Protein AF-A0A966EPH5-F1 (afdb_monomer_lite)

Structure (mmCIF, N/CA/C/O backbone):
data_AF-A0A966EPH5-F1
#
_entry.id   AF-A0A966EPH5-F1
#
loop_
_atom_site.group_PDB
_atom_site.id
_atom_site.type_symbol
_atom_site.label_atom_id
_atom_site.label_alt_id
_atom_site.label_comp_id
_atom_site.label_asym_id
_atom_site.label_entity_id
_atom_site.label_seq_id
_atom_site.pdbx_PDB_ins_code
_atom_site.Cartn_x
_atom_site.Cartn_y
_atom_site.Cartn_z
_atom_site.occupancy
_atom_site.B_iso_or_equiv
_atom_site.auth_seq_id
_atom_site.auth_comp_id
_atom_site.auth_asym_id
_atom_site.auth_atom_id
_atom_site.pdbx_PDB_model_num
ATOM 1 N N . MET A 1 1 ? 41.065 39.616 51.425 1.00 33.84 1 MET A N 1
ATOM 2 C CA . MET A 1 1 ? 41.330 40.596 50.343 1.00 33.84 1 MET A CA 1
ATOM 3 C C . MET A 1 1 ? 40.034 41.336 50.028 1.00 33.84 1 MET A C 1
ATOM 5 O O . MET A 1 1 ? 38.971 40.777 50.246 1.00 33.84 1 MET A O 1
ATOM 9 N N . LYS A 1 2 ? 40.125 42.611 49.635 1.00 35.72 2 LYS A N 1
ATOM 10 C CA . LYS A 1 2 ? 38.996 43.532 49.423 1.00 35.72 2 LYS A CA 1
ATOM 11 C C . LYS A 1 2 ? 38.095 43.116 48.246 1.00 35.72 2 LYS A C 1
ATOM 13 O O . LYS A 1 2 ? 38.615 42.757 47.202 1.00 35.72 2 LYS A O 1
ATOM 18 N N . LEU A 1 3 ? 36.786 43.270 48.476 1.00 44.34 3 LEU A N 1
ATOM 19 C CA . LEU A 1 3 ? 35.655 43.579 47.578 1.00 44.34 3 LEU A CA 1
ATOM 20 C C . LEU A 1 3 ? 35.863 43.537 46.054 1.00 44.34 3 LEU A C 1
ATOM 22 O O . LEU A 1 3 ? 36.723 44.244 45.532 1.00 44.34 3 LEU A O 1
ATOM 26 N N . ASN A 1 4 ? 34.863 42.983 45.352 1.00 36.75 4 ASN A N 1
ATOM 27 C CA . ASN A 1 4 ? 34.367 43.635 44.140 1.00 36.75 4 ASN A CA 1
ATOM 28 C C . ASN A 1 4 ? 32.826 43.645 44.057 1.00 36.75 4 ASN A C 1
ATOM 30 O O . ASN A 1 4 ? 32.164 42.615 44.147 1.00 36.75 4 ASN A O 1
ATOM 34 N N . LYS A 1 5 ? 32.271 44.855 43.924 1.00 43.12 5 LYS A N 1
ATOM 35 C CA . LYS A 1 5 ? 30.838 45.196 43.895 1.00 43.12 5 LYS A CA 1
ATOM 36 C C . LYS A 1 5 ? 30.273 45.074 42.470 1.00 43.12 5 LYS A C 1
ATOM 38 O O . LYS A 1 5 ? 29.811 46.063 41.912 1.00 43.12 5 LYS A O 1
ATOM 43 N N . GLY A 1 6 ? 30.347 43.880 41.884 1.00 37.62 6 GLY A N 1
ATOM 44 C CA . GLY A 1 6 ? 29.811 43.596 40.541 1.00 37.62 6 GLY A CA 1
ATOM 45 C C . GLY A 1 6 ? 28.648 42.600 40.511 1.00 37.62 6 GLY A C 1
ATOM 46 O O . GLY A 1 6 ? 27.894 42.581 39.551 1.00 37.62 6 GLY A O 1
ATOM 47 N N . PHE A 1 7 ? 28.458 41.809 41.571 1.00 40.84 7 PHE A N 1
ATOM 48 C CA . PHE A 1 7 ? 27.505 40.689 41.560 1.00 40.84 7 PHE A CA 1
ATOM 49 C C . PHE A 1 7 ? 26.068 41.072 41.964 1.00 40.84 7 PHE A C 1
ATOM 51 O O . PHE A 1 7 ? 25.144 40.286 41.815 1.00 40.84 7 PHE A O 1
ATOM 58 N N . ILE A 1 8 ? 25.858 42.297 42.460 1.00 45.06 8 ILE A N 1
ATOM 59 C CA . ILE A 1 8 ? 24.569 42.722 43.039 1.00 45.06 8 ILE A CA 1
ATOM 60 C C . ILE A 1 8 ? 23.613 43.319 41.987 1.00 45.06 8 ILE A C 1
ATOM 62 O O . ILE A 1 8 ? 22.426 43.451 42.256 1.00 45.06 8 ILE A O 1
ATOM 66 N N . PHE A 1 9 ? 24.070 43.605 40.761 1.00 38.97 9 PHE A N 1
ATOM 67 C CA . PHE A 1 9 ? 23.187 44.143 39.712 1.00 38.97 9 PHE A CA 1
ATOM 68 C C . PHE A 1 9 ? 22.551 43.078 38.802 1.00 38.97 9 PHE A C 1
ATOM 70 O O . PHE A 1 9 ? 21.556 43.373 38.150 1.00 38.97 9 PHE A O 1
ATOM 77 N N . TYR A 1 10 ? 23.053 41.835 38.806 1.00 38.38 10 TYR A N 1
ATOM 78 C CA . TYR A 1 10 ? 22.426 40.725 38.070 1.00 38.38 10 TYR A CA 1
ATOM 79 C C . TYR A 1 10 ? 21.274 40.072 38.854 1.00 38.38 10 TYR A C 1
ATOM 81 O O . TYR A 1 10 ? 20.376 39.484 38.267 1.00 38.38 10 TYR A O 1
ATOM 89 N N . PHE A 1 11 ? 21.239 40.256 40.179 1.00 40.59 11 PHE A N 1
ATOM 90 C CA . PHE A 1 11 ? 20.174 39.725 41.038 1.00 40.59 11 PHE A CA 1
ATOM 91 C C . PHE A 1 11 ? 18.948 40.650 41.164 1.00 40.59 11 PHE A C 1
ATOM 93 O O . PHE A 1 11 ? 17.933 40.239 41.711 1.00 40.59 11 PHE A O 1
ATOM 100 N N . GLN A 1 12 ? 19.011 41.892 40.662 1.00 39.66 12 GLN A N 1
ATOM 101 C CA . GLN A 1 12 ? 17.915 42.869 40.798 1.00 39.66 12 GLN A CA 1
ATOM 102 C C . GLN A 1 12 ? 17.077 43.096 39.529 1.00 39.66 12 GLN A C 1
ATOM 104 O O . GLN A 1 12 ? 16.031 43.730 39.625 1.00 39.66 12 GLN A O 1
ATOM 109 N N . LEU A 1 13 ? 17.459 42.541 38.373 1.00 37.47 13 LEU A N 1
ATOM 110 C CA . LEU A 1 13 ? 16.597 42.511 37.176 1.00 37.47 13 LEU A CA 1
ATOM 111 C C . LEU A 1 13 ? 15.766 41.221 37.058 1.00 37.47 13 LEU A C 1
ATOM 113 O O . LEU A 1 13 ? 14.768 41.217 36.350 1.00 37.47 13 LEU A O 1
ATOM 117 N N . VAL A 1 14 ? 16.100 40.180 37.830 1.00 42.84 14 VAL A N 1
ATOM 118 C CA . VAL A 1 14 ? 15.309 38.936 37.942 1.00 42.84 14 VAL A CA 1
ATOM 119 C C . VAL A 1 14 ? 14.138 39.080 38.939 1.00 42.84 14 VAL A C 1
ATOM 121 O O . VAL A 1 14 ? 13.239 38.252 38.974 1.00 42.84 14 VAL A O 1
ATOM 124 N N . LEU A 1 15 ? 14.076 40.173 39.713 1.00 37.19 15 LEU A N 1
ATOM 125 C CA . LEU A 1 15 ? 13.038 40.399 40.735 1.00 37.19 15 LEU A CA 1
ATOM 126 C C . LEU A 1 15 ? 11.892 41.343 40.310 1.00 37.19 15 LEU A C 1
ATOM 128 O O . LEU A 1 15 ? 11.024 41.638 41.126 1.00 37.19 15 LEU A O 1
ATOM 132 N N . ILE A 1 16 ? 11.842 41.795 39.047 1.00 38.22 16 ILE A N 1
ATOM 133 C CA . ILE A 1 16 ? 10.737 42.627 38.506 1.00 38.22 16 ILE A CA 1
ATOM 134 C C . ILE A 1 16 ? 10.073 41.965 37.274 1.00 38.22 16 ILE A C 1
ATOM 136 O O . ILE A 1 16 ? 9.556 42.644 36.396 1.00 38.22 16 ILE A O 1
ATOM 140 N N . SER A 1 17 ? 10.027 40.629 37.208 1.00 35.81 17 SER A N 1
ATOM 141 C CA . SER A 1 17 ? 9.058 39.918 36.343 1.00 35.81 17 SER A CA 1
ATOM 142 C C . SER A 1 17 ? 8.201 38.878 37.080 1.00 35.81 17 SER A C 1
ATOM 144 O O . SER A 1 17 ? 7.281 38.336 36.483 1.00 35.81 17 SER A O 1
ATOM 146 N N . CYS A 1 18 ? 8.403 38.650 38.385 1.00 33.62 18 CYS A N 1
ATOM 147 C CA . CYS A 1 18 ? 7.650 37.638 39.146 1.00 33.62 18 CYS A CA 1
ATOM 148 C C . CYS A 1 18 ? 6.442 38.171 39.940 1.00 33.62 18 CYS A C 1
ATOM 150 O O . CYS A 1 18 ? 5.993 37.526 40.879 1.00 33.62 18 CYS A O 1
ATOM 152 N N . PHE A 1 19 ? 5.869 39.318 39.568 1.00 38.09 19 PHE A N 1
ATOM 153 C CA . PHE A 1 19 ? 4.557 39.731 40.080 1.00 38.09 19 PHE A CA 1
ATOM 154 C C . PHE A 1 19 ? 3.618 40.075 38.923 1.00 38.09 19 PHE A C 1
ATOM 156 O O . PHE A 1 19 ? 3.552 41.221 38.485 1.00 38.09 19 PHE A O 1
ATOM 163 N N . THR A 1 20 ? 2.900 39.068 38.414 1.00 36.34 20 THR A N 1
ATOM 164 C CA . THR A 1 20 ? 1.420 38.957 38.448 1.00 36.34 20 THR A CA 1
ATOM 165 C C . THR A 1 20 ? 0.906 37.948 37.411 1.00 36.34 20 THR A C 1
ATOM 167 O O . THR A 1 20 ? 0.673 38.296 36.260 1.00 36.34 20 THR A O 1
ATOM 170 N N . LYS A 1 21 ? 0.682 36.701 37.840 1.00 33.28 21 LYS A N 1
ATOM 171 C CA . LYS A 1 21 ? -0.625 36.010 37.858 1.00 33.28 21 LYS A CA 1
ATOM 172 C C . LYS A 1 21 ? -0.393 34.519 38.111 1.00 33.28 21 LYS A C 1
ATOM 174 O O . LYS A 1 21 ? 0.085 33.805 37.242 1.00 33.28 21 LYS A O 1
ATOM 179 N N . SER A 1 22 ? -0.752 34.089 39.316 1.00 35.34 22 SER A N 1
ATOM 180 C CA . SER A 1 22 ? -1.132 32.710 39.600 1.00 35.34 22 SER A CA 1
ATOM 181 C C . SER A 1 22 ? -2.299 32.324 38.684 1.00 35.34 22 SER A C 1
ATOM 183 O O . SER A 1 22 ? -3.279 33.070 38.607 1.00 35.34 22 SER A O 1
ATOM 185 N N . VAL A 1 23 ? -2.199 31.188 38.001 1.00 34.78 23 VAL A N 1
ATOM 186 C CA . VAL A 1 23 ? -3.351 30.477 37.433 1.00 34.78 23 VAL A CA 1
ATOM 187 C C . VAL A 1 23 ? -3.420 29.141 38.170 1.00 34.78 23 VAL A C 1
ATOM 189 O O . VAL A 1 23 ? -2.389 28.504 38.373 1.00 34.78 23 VAL A O 1
ATOM 192 N N . ALA A 1 24 ? -4.612 28.840 38.677 1.00 36.84 24 ALA A N 1
ATOM 193 C CA . ALA A 1 24 ? -4.961 27.699 39.512 1.00 36.84 24 ALA A CA 1
ATOM 194 C C . ALA A 1 24 ? -4.702 26.353 38.809 1.00 36.84 24 ALA A C 1
ATOM 196 O O . ALA A 1 24 ? -4.755 26.294 37.581 1.00 36.84 24 ALA A O 1
ATOM 197 N N . LEU A 1 25 ? -4.456 25.288 39.585 1.00 36.81 25 LEU A N 1
ATOM 198 C CA . LEU A 1 25 ? -4.658 23.914 39.114 1.00 36.81 25 LEU A CA 1
ATOM 199 C C . LEU A 1 25 ? -6.116 23.811 38.629 1.00 36.81 25 LEU A C 1
ATOM 201 O O . LEU A 1 25 ? -7.022 24.088 39.409 1.00 36.81 25 LEU A O 1
ATOM 205 N N . SER A 1 26 ? -6.347 23.498 37.352 1.00 47.03 26 SER A N 1
ATOM 206 C CA . SER A 1 26 ? -7.700 23.256 36.839 1.00 47.03 26 SER A CA 1
ATOM 207 C C . SER A 1 26 ? -8.130 21.836 37.200 1.00 47.03 26 SER A C 1
ATOM 209 O O . SER A 1 26 ? -7.435 20.890 36.820 1.00 47.03 26 SER A O 1
ATOM 211 N N . ASP A 1 27 ? -9.272 21.696 37.869 1.00 62.94 27 ASP A N 1
ATOM 212 C CA . ASP A 1 27 ? -10.001 20.433 37.979 1.00 62.94 27 ASP A CA 1
ATOM 213 C C . ASP A 1 27 ? -10.203 19.830 36.584 1.00 62.94 27 ASP A C 1
ATOM 215 O O . ASP A 1 27 ? -10.562 20.534 35.634 1.00 62.94 27 ASP A O 1
ATOM 219 N N . VAL A 1 28 ? -9.929 18.534 36.445 1.00 87.31 28 VAL A N 1
ATOM 220 C CA . VAL A 1 28 ? -10.170 17.830 35.189 1.00 87.31 28 VAL A CA 1
ATOM 221 C C . VAL A 1 28 ? -11.675 17.544 35.071 1.00 87.31 28 VAL A C 1
ATOM 223 O O . VAL A 1 28 ? -12.241 16.814 35.880 1.00 87.31 28 VAL A O 1
ATOM 226 N N . VAL A 1 29 ? -12.341 18.129 34.075 1.00 93.56 29 VAL A N 1
ATOM 227 C CA . VAL A 1 29 ? -13.786 18.037 33.831 1.00 93.56 29 VAL A CA 1
ATOM 228 C C . VAL A 1 29 ? -14.098 16.828 32.952 1.00 93.56 29 VAL A C 1
ATOM 230 O O . VAL A 1 29 ? -13.681 16.744 31.798 1.00 93.56 29 VAL A O 1
ATOM 233 N N . ARG A 1 30 ? -14.859 15.874 33.486 1.00 94.50 30 ARG A N 1
ATOM 234 C CA . ARG A 1 30 ? -15.187 14.638 32.765 1.00 94.50 30 ARG A CA 1
ATOM 235 C C . ARG A 1 30 ? -16.241 14.840 31.688 1.00 94.50 30 ARG A C 1
ATOM 237 O O . ARG A 1 30 ? -17.203 15.586 31.871 1.00 94.50 30 ARG A O 1
ATOM 244 N N . LEU A 1 31 ? -16.068 14.108 30.596 1.00 96.56 31 LEU A N 1
ATOM 245 C CA . LEU A 1 31 ? -16.961 14.046 29.448 1.00 96.56 31 LEU A CA 1
ATOM 246 C C . LEU A 1 31 ? -17.513 12.607 29.327 1.00 96.56 31 LEU A C 1
ATOM 248 O O . LEU A 1 31 ? -16.894 11.765 28.677 1.00 96.56 31 LEU A O 1
ATOM 252 N N . PRO A 1 32 ? -18.635 12.305 30.010 1.00 92.06 32 PRO A N 1
ATOM 253 C CA . PRO A 1 32 ? -19.197 10.955 30.120 1.00 92.06 32 PRO A CA 1
ATOM 254 C C . PRO A 1 32 ? -20.025 10.506 28.909 1.00 92.06 32 PRO A C 1
ATOM 256 O O . PRO A 1 32 ? -20.696 11.313 28.259 1.00 92.06 32 PRO A O 1
ATOM 259 N N . LEU A 1 33 ? -20.063 9.189 28.677 1.00 91.88 33 LEU A N 1
ATOM 260 C CA . LEU A 1 33 ? -20.797 8.571 27.569 1.00 91.88 33 LEU A CA 1
ATOM 261 C C . LEU A 1 33 ? -22.306 8.879 27.633 1.00 91.88 33 LEU A C 1
ATOM 263 O O . LEU A 1 33 ? -22.958 8.775 28.676 1.00 91.88 33 LEU A O 1
ATOM 267 N N . GLY A 1 34 ? -22.878 9.272 26.491 1.00 89.88 34 GLY A N 1
ATOM 268 C CA . GLY A 1 34 ? -24.314 9.542 26.345 1.00 89.88 34 GLY A CA 1
ATOM 269 C C . GLY A 1 34 ? -24.817 10.846 26.989 1.00 89.88 34 GLY A C 1
ATOM 270 O O . GLY A 1 34 ? -26.029 10.999 27.180 1.00 89.88 34 GLY A O 1
ATOM 271 N N . LYS A 1 35 ? -23.929 11.781 27.360 1.00 93.12 35 LYS A N 1
ATOM 272 C CA . LYS A 1 35 ? -24.295 13.128 27.840 1.00 93.12 35 LYS A CA 1
ATOM 273 C C . LYS A 1 35 ? -24.008 14.203 26.803 1.00 93.12 35 LYS A C 1
ATOM 275 O O . LYS A 1 35 ? -23.159 14.045 25.949 1.00 93.12 35 LYS A O 1
ATOM 280 N N . ASP A 1 36 ? -24.666 15.350 26.944 1.00 94.06 36 ASP A N 1
ATOM 281 C CA . ASP A 1 36 ? -24.369 16.537 26.138 1.00 94.06 36 ASP A CA 1
ATOM 282 C C . ASP A 1 36 ? -22.993 17.124 26.511 1.00 94.06 36 ASP A C 1
ATOM 284 O O . ASP A 1 36 ? -22.876 18.002 27.372 1.00 94.06 36 ASP A O 1
ATOM 288 N N . LEU A 1 37 ? -21.948 16.597 25.867 1.00 96.81 37 LEU A N 1
ATOM 289 C CA . LEU A 1 37 ? -20.552 16.955 26.108 1.00 96.81 37 LEU A CA 1
ATOM 290 C C . LEU A 1 37 ? -20.280 18.438 25.830 1.00 96.81 37 LEU A C 1
ATOM 292 O O . LEU A 1 37 ? -19.541 19.084 26.575 1.00 96.81 37 LEU A O 1
ATOM 296 N N . GLN A 1 38 ? -20.912 19.014 24.803 1.00 96.75 38 GLN A N 1
ATOM 297 C CA . GLN A 1 38 ? -20.665 20.407 24.437 1.00 96.75 38 GLN A CA 1
ATOM 298 C C . GLN A 1 38 ? -21.233 21.383 25.467 1.00 96.75 38 GLN A C 1
ATOM 300 O O . GLN A 1 38 ? -20.602 22.398 25.769 1.00 96.75 38 GLN A O 1
ATOM 305 N N . SER A 1 39 ? -22.408 21.098 26.032 1.00 96.62 39 SER A N 1
ATOM 306 C CA . SER A 1 39 ? -22.946 21.912 27.126 1.00 96.62 39 SER A CA 1
ATOM 307 C C . SER A 1 39 ? -22.014 21.906 28.341 1.00 96.62 39 SER A C 1
ATOM 309 O O . SER A 1 39 ? -21.759 22.970 28.906 1.00 96.62 39 SER A O 1
ATOM 311 N N . ILE A 1 40 ? -21.419 20.753 28.671 1.00 96.62 40 ILE A N 1
ATOM 312 C CA . ILE A 1 40 ? -20.431 20.639 29.757 1.00 96.62 40 ILE A CA 1
ATOM 313 C C . ILE A 1 40 ? -19.216 21.523 29.464 1.00 96.62 40 ILE A C 1
ATOM 315 O O . ILE A 1 40 ? -18.840 22.338 30.305 1.00 96.62 40 ILE A O 1
ATOM 319 N N . ILE A 1 41 ? -18.647 21.426 28.258 1.00 96.00 41 ILE A N 1
ATOM 320 C CA . ILE A 1 41 ? -17.508 22.253 27.833 1.00 96.00 41 ILE A CA 1
ATOM 321 C C . ILE A 1 41 ? -17.859 23.745 27.902 1.00 96.00 41 ILE A C 1
ATOM 323 O O . ILE A 1 41 ? -17.073 24.559 28.397 1.00 96.00 41 ILE A O 1
ATOM 327 N N . ASN A 1 42 ? -19.054 24.132 27.448 1.00 96.31 42 ASN A N 1
ATOM 328 C CA . ASN A 1 42 ? -19.506 25.523 27.411 1.00 96.31 42 ASN A CA 1
ATOM 329 C C . ASN A 1 42 ? -19.598 26.171 28.795 1.00 96.31 42 ASN A C 1
ATOM 331 O O . ASN A 1 42 ? -19.335 27.373 28.904 1.00 96.31 42 ASN A O 1
ATOM 335 N N . GLU A 1 43 ? -19.911 25.401 29.830 1.00 94.81 43 GLU A N 1
ATOM 336 C CA . GLU A 1 43 ? -20.041 25.890 31.205 1.00 94.81 43 GLU A CA 1
ATOM 337 C C . GLU A 1 43 ? -18.693 26.156 31.892 1.00 94.81 43 GLU A C 1
ATOM 339 O O . GLU A 1 43 ? -18.655 26.926 32.850 1.00 94.81 43 GLU A O 1
ATOM 344 N N . GLN A 1 44 ? -17.592 25.592 31.383 1.00 95.19 44 GLN A N 1
ATOM 345 C CA . GLN A 1 44 ? -16.266 25.748 31.993 1.00 95.19 44 GLN A CA 1
ATOM 346 C C . GLN A 1 44 ? -15.555 27.042 31.589 1.00 95.19 44 GLN A C 1
ATOM 348 O O . GLN A 1 44 ? -15.881 27.679 30.587 1.00 95.19 44 GLN A O 1
ATOM 353 N N . ASP A 1 45 ? -14.532 27.439 32.335 1.00 92.19 45 ASP A N 1
ATOM 354 C CA . ASP A 1 45 ? -13.634 28.497 31.880 1.00 92.19 45 ASP A CA 1
ATOM 355 C C . ASP A 1 45 ? -12.695 27.980 30.777 1.00 92.19 45 ASP A C 1
ATOM 357 O O . ASP A 1 45 ? -12.612 26.790 30.489 1.00 92.19 45 ASP A O 1
ATOM 361 N N . LYS A 1 46 ? -11.993 28.893 30.110 1.00 92.81 46 LYS A N 1
ATOM 362 C CA . LYS A 1 46 ? -10.917 28.528 29.182 1.00 92.81 46 LYS A CA 1
ATOM 363 C C . LYS A 1 46 ? -9.680 28.042 29.952 1.00 92.81 46 LYS A C 1
ATOM 365 O O . LYS A 1 46 ? -9.394 28.577 31.026 1.00 92.81 46 LYS A O 1
ATOM 370 N N . GLY A 1 47 ? -8.894 27.149 29.369 1.00 92.81 47 GLY A N 1
ATOM 371 C CA . GLY A 1 47 ? -7.734 26.536 30.013 1.00 92.81 47 GLY A CA 1
ATOM 372 C C . GLY A 1 47 ? -8.096 25.279 30.797 1.00 92.81 47 GLY A C 1
ATOM 373 O O . GLY A 1 47 ? -7.320 24.857 31.651 1.00 92.81 47 GLY A O 1
ATOM 374 N N . THR A 1 48 ? -9.290 24.736 30.565 1.00 94.06 48 THR A N 1
ATOM 375 C CA . THR A 1 48 ? -9.843 23.624 31.335 1.00 94.06 48 THR A CA 1
ATOM 376 C C . THR A 1 48 ? -9.319 22.302 30.801 1.00 94.06 48 THR A C 1
ATOM 378 O O . THR A 1 48 ? -9.289 22.072 29.594 1.00 94.06 48 THR A O 1
ATOM 381 N N . SER A 1 49 ? -8.906 21.415 31.703 1.00 96.69 49 SER A N 1
ATOM 382 C CA . SER A 1 49 ? -8.583 20.038 31.338 1.00 96.69 49 SER A CA 1
ATOM 383 C C . SER A 1 49 ? -9.863 19.217 31.314 1.00 96.69 49 SER A C 1
ATOM 385 O O . SER A 1 49 ? -10.606 19.214 32.280 1.00 96.69 49 SER A O 1
ATOM 387 N N . PHE A 1 50 ? -10.113 18.533 30.214 1.00 97.38 50 PHE A N 1
ATOM 388 C CA . PHE A 1 50 ? -11.241 17.666 29.952 1.00 97.38 50 PHE A CA 1
ATOM 389 C C . PHE A 1 50 ? -10.761 16.254 29.732 1.00 97.38 50 PHE A C 1
ATOM 391 O O . PHE A 1 50 ? -9.627 16.010 29.305 1.00 97.38 50 PHE A O 1
ATOM 398 N N . LEU A 1 51 ? -11.660 15.329 30.008 1.00 96.50 51 LEU A N 1
ATOM 399 C CA . LEU A 1 51 ? -11.298 13.944 30.096 1.00 96.50 51 LEU A CA 1
ATOM 400 C C . LEU A 1 51 ? -12.460 13.077 29.614 1.00 96.50 51 LEU A C 1
ATOM 402 O O . LEU A 1 51 ? -13.499 12.992 30.269 1.00 96.50 51 LEU A O 1
ATOM 406 N N . LEU A 1 52 ? -12.298 12.538 28.408 1.00 96.19 52 LEU A N 1
ATOM 407 C CA . LEU A 1 52 ? -13.295 11.757 27.687 1.00 96.19 52 LEU A CA 1
ATOM 408 C C . LEU A 1 52 ? -13.326 10.335 28.240 1.00 96.19 52 LEU A C 1
ATOM 410 O O . LEU A 1 52 ? -12.313 9.644 28.193 1.00 96.19 52 LEU A O 1
ATOM 414 N N . GLU A 1 53 ? -14.471 9.920 28.786 1.00 91.50 53 GLU A N 1
ATOM 415 C CA . GLU A 1 53 ? -14.642 8.578 29.362 1.00 91.50 53 GLU A CA 1
ATOM 416 C C . GLU A 1 53 ? -14.579 7.487 28.266 1.00 91.50 53 GLU A C 1
ATOM 418 O O . GLU A 1 53 ? -14.829 7.771 27.095 1.00 91.50 53 GLU A O 1
ATOM 423 N N . THR A 1 54 ? -14.240 6.244 28.629 1.00 88.44 54 THR A N 1
ATOM 424 C CA . THR A 1 54 ? -14.172 5.085 27.709 1.00 88.44 54 THR A CA 1
ATOM 425 C C . THR A 1 54 ? -15.500 4.840 26.975 1.00 88.44 54 THR A C 1
ATOM 427 O O . THR A 1 54 ? -16.577 5.028 27.546 1.00 88.44 54 THR A O 1
ATOM 430 N N . GLY A 1 55 ? -15.427 4.373 25.725 1.00 82.19 55 GLY A N 1
ATOM 431 C CA . GLY A 1 55 ? -16.571 3.997 24.890 1.00 82.19 55 GLY A CA 1
ATOM 432 C C . GLY A 1 55 ? -16.692 4.827 23.608 1.00 82.19 55 GLY A C 1
ATOM 433 O O . GLY A 1 55 ? -15.978 5.812 23.420 1.00 82.19 55 GLY A O 1
ATOM 434 N N . ILE A 1 56 ? -17.626 4.433 22.733 1.00 90.38 56 ILE A N 1
ATOM 435 C CA . ILE A 1 56 ? -17.883 5.107 21.451 1.00 90.38 56 ILE A CA 1
ATOM 436 C C . ILE A 1 56 ? -18.928 6.218 21.627 1.00 90.38 56 ILE A C 1
ATOM 438 O O . ILE A 1 56 ? -20.139 5.991 21.691 1.00 90.38 56 ILE A O 1
ATOM 442 N N . HIS A 1 57 ? -18.452 7.457 21.695 1.00 92.94 57 HIS A N 1
ATOM 443 C CA . HIS A 1 57 ? -19.246 8.680 21.769 1.00 92.94 57 HIS A CA 1
ATOM 444 C C . HIS A 1 57 ? -19.713 9.081 20.371 1.00 92.94 57 HIS A C 1
ATOM 446 O O . HIS A 1 57 ? -19.059 9.862 19.678 1.00 92.94 57 HIS A O 1
ATOM 452 N N . ARG A 1 58 ? -20.863 8.540 19.963 1.00 91.00 58 ARG A N 1
ATOM 453 C CA . ARG A 1 58 ? -21.460 8.806 18.648 1.00 91.00 58 ARG A CA 1
ATOM 454 C C . ARG A 1 58 ? -22.152 10.163 18.583 1.00 91.00 58 ARG A C 1
ATOM 456 O O . ARG A 1 58 ? -22.934 10.509 19.470 1.00 91.00 58 ARG A O 1
ATOM 463 N N . GLY A 1 59 ? -21.927 10.888 17.491 1.00 87.88 59 GLY A N 1
ATOM 464 C CA . GLY A 1 59 ? -22.732 12.053 17.126 1.00 87.88 59 GLY A CA 1
ATOM 465 C C . GLY A 1 59 ? -22.407 13.336 17.898 1.00 87.88 59 GLY A C 1
ATOM 466 O O . GLY A 1 59 ? -23.316 14.127 18.167 1.00 87.88 59 GLY A O 1
ATOM 467 N N . TYR A 1 60 ? -21.134 13.567 18.240 1.00 90.50 60 TYR A N 1
ATOM 468 C CA . TYR A 1 60 ? -20.689 14.814 18.872 1.00 90.50 60 TYR A CA 1
ATOM 469 C C . TYR A 1 60 ? -19.897 15.719 17.924 1.00 90.50 60 TYR A C 1
ATOM 471 O O . TYR A 1 60 ? -18.996 15.288 17.218 1.00 90.50 60 TYR A O 1
ATOM 479 N N . GLU A 1 61 ? -20.215 17.012 17.986 1.00 94.25 61 GLU A N 1
ATOM 480 C CA . GLU A 1 61 ? -19.445 18.117 17.410 1.00 94.25 61 GLU A CA 1
ATOM 481 C C . GLU A 1 61 ? -18.936 18.972 18.586 1.00 94.25 61 GLU A C 1
ATOM 483 O O . GLU A 1 61 ? -19.731 19.677 19.214 1.00 94.25 61 GLU A O 1
ATOM 488 N N . LEU A 1 62 ? -17.641 18.888 18.924 1.00 96.88 62 LEU A N 1
ATOM 489 C CA . LEU A 1 62 ? -17.073 19.565 20.099 1.00 96.88 62 LEU A CA 1
ATOM 490 C C . LEU A 1 62 ? -16.314 20.852 19.740 1.00 96.88 62 LEU A C 1
ATOM 492 O O . LEU A 1 62 ? -15.523 20.879 18.805 1.00 96.88 62 LEU A O 1
ATOM 496 N N . ASP A 1 63 ? -16.496 21.913 20.522 1.00 97.25 63 ASP A N 1
ATOM 497 C CA . ASP A 1 63 ? -15.785 23.189 20.434 1.00 97.25 63 ASP A CA 1
ATOM 498 C C . ASP A 1 63 ? -15.056 23.480 21.763 1.00 97.25 63 ASP A C 1
ATOM 500 O O . ASP A 1 63 ? -15.697 23.828 22.760 1.00 97.25 63 ASP A O 1
ATOM 504 N N . LEU A 1 64 ? -13.720 23.377 21.774 1.00 96.56 64 LEU A N 1
ATOM 505 C CA . LEU A 1 64 ? -12.857 23.704 22.920 1.00 96.56 64 LEU A CA 1
ATOM 506 C C . LEU A 1 64 ? -12.395 25.174 22.916 1.00 96.56 64 LEU A C 1
ATOM 508 O O . LEU A 1 64 ? -12.257 25.823 21.872 1.00 96.56 64 LEU A O 1
ATOM 512 N N . LYS A 1 65 ? -12.106 25.701 24.109 1.00 96.06 65 LYS A N 1
ATOM 513 C CA . LYS A 1 65 ? -11.654 27.077 24.375 1.00 96.06 65 LYS A CA 1
ATOM 514 C C . LYS A 1 65 ? -10.122 27.159 24.463 1.00 96.06 65 LYS A C 1
ATOM 516 O O . LYS A 1 65 ? -9.414 26.158 24.494 1.00 96.06 65 LYS A O 1
ATOM 521 N N . ASP A 1 66 ? -9.586 28.386 24.480 1.00 94.50 66 ASP A N 1
ATOM 522 C CA . ASP A 1 66 ? -8.137 28.636 24.589 1.00 94.50 66 ASP A CA 1
ATOM 523 C C . ASP A 1 66 ? -7.512 27.897 25.783 1.00 94.50 66 ASP A C 1
ATOM 525 O O . ASP A 1 66 ? -7.889 28.158 26.923 1.00 94.50 66 ASP A O 1
ATOM 529 N N . GLY A 1 67 ? -6.472 27.103 25.538 1.00 93.56 67 GLY A N 1
ATOM 530 C CA . GLY A 1 67 ? -5.688 26.431 26.574 1.00 93.56 67 GLY A CA 1
ATOM 531 C C . GLY A 1 67 ? -6.316 25.150 27.114 1.00 93.56 67 GLY A C 1
ATOM 532 O O . GLY A 1 67 ? -5.736 24.548 28.016 1.00 93.56 67 GLY A O 1
ATOM 533 N N . ASP A 1 68 ? -7.488 24.756 26.614 1.00 97.12 68 ASP A N 1
ATOM 534 C CA . ASP A 1 68 ? -8.154 23.546 27.077 1.00 97.12 68 ASP A CA 1
ATOM 535 C C . ASP A 1 68 ? -7.317 22.304 26.745 1.00 97.12 68 ASP A C 1
ATOM 537 O O . ASP A 1 68 ? -6.648 22.235 25.713 1.00 97.12 68 ASP A O 1
ATOM 541 N N . THR A 1 69 ? -7.350 21.306 27.620 1.00 97.19 69 THR A N 1
ATOM 542 C CA . THR A 1 69 ? -6.777 19.980 27.359 1.00 97.19 69 THR A CA 1
ATOM 543 C C . THR A 1 69 ? -7.921 18.993 27.189 1.00 97.19 69 THR A C 1
ATOM 545 O O . THR A 1 69 ? -8.859 19.066 27.955 1.00 97.19 69 THR A O 1
ATOM 548 N N . LEU A 1 70 ? -7.873 18.066 26.242 1.00 97.44 70 LEU A N 1
ATOM 549 C CA . LEU A 1 70 ? -8.762 16.911 26.159 1.00 97.44 70 LEU A CA 1
ATOM 550 C C . LEU A 1 70 ? -7.897 15.656 26.178 1.00 97.44 70 LEU A C 1
ATOM 552 O O . LEU A 1 70 ? -7.054 15.469 25.305 1.00 97.44 70 LEU A O 1
ATOM 556 N N . THR A 1 71 ? -8.079 14.819 27.191 1.00 96.81 71 THR A N 1
ATOM 557 C CA . THR A 1 71 ? -7.434 13.505 27.275 1.00 96.81 71 THR A CA 1
ATOM 558 C C . THR A 1 71 ? -8.497 12.425 27.122 1.00 96.81 71 THR A C 1
ATOM 560 O O . THR A 1 71 ? -9.563 12.554 27.714 1.00 96.81 71 THR A O 1
ATOM 563 N N . GLY A 1 72 ? -8.256 11.398 26.319 1.00 91.75 72 GLY A N 1
ATOM 564 C CA . GLY A 1 72 ? -9.134 10.237 26.251 1.00 91.75 72 GLY A CA 1
ATOM 565 C C . GLY A 1 72 ? -8.689 9.161 27.227 1.00 91.75 72 GLY A C 1
ATOM 566 O O . GLY A 1 72 ? -7.494 8.909 27.407 1.00 91.75 72 GLY A O 1
ATOM 567 N N . SER A 1 73 ? -9.665 8.544 27.879 1.00 86.12 73 SER A N 1
ATOM 568 C CA . SER A 1 73 ? -9.469 7.241 28.499 1.00 86.12 73 SER A CA 1
ATOM 569 C C . SER A 1 73 ? -9.098 6.200 27.444 1.00 86.12 73 SER A C 1
ATOM 571 O O . SER A 1 73 ? -9.422 6.357 26.267 1.00 86.12 73 SER A O 1
ATOM 573 N N . ASP A 1 74 ? -8.504 5.090 27.867 1.00 79.00 74 ASP A N 1
ATOM 574 C CA . ASP A 1 74 ? -8.284 3.953 26.971 1.00 79.00 74 ASP A CA 1
ATOM 575 C C . ASP A 1 74 ? -9.640 3.446 26.443 1.00 79.00 74 ASP A C 1
ATOM 577 O O . ASP A 1 74 ? -10.603 3.303 27.206 1.00 79.00 74 ASP A O 1
ATOM 581 N N . GLY A 1 75 ? -9.740 3.268 25.122 1.00 71.12 75 GLY A N 1
ATOM 582 C CA . GLY A 1 75 ? -10.988 2.933 24.424 1.00 71.12 75 GLY A CA 1
ATOM 583 C C . GLY A 1 75 ? -11.992 4.088 24.269 1.00 71.12 75 GLY A C 1
ATOM 584 O O . GLY A 1 75 ? -13.157 3.838 23.968 1.00 71.12 75 GLY A O 1
ATOM 585 N N . ALA A 1 76 ? -11.603 5.347 24.512 1.00 79.81 76 ALA A N 1
ATOM 586 C CA . ALA A 1 76 ? -12.460 6.509 24.263 1.00 79.81 76 ALA A CA 1
ATOM 587 C C . ALA A 1 76 ? -12.414 6.936 22.783 1.00 79.81 76 ALA A C 1
ATOM 589 O O . ALA A 1 76 ? -11.387 7.409 22.287 1.00 79.81 76 ALA A O 1
ATOM 590 N N . ILE A 1 77 ? -13.553 6.808 22.098 1.00 91.00 77 ILE A N 1
ATOM 591 C CA . ILE A 1 77 ? -13.707 7.094 20.667 1.00 91.00 77 ILE A CA 1
ATOM 592 C C . ILE A 1 77 ? -14.774 8.172 20.485 1.00 91.00 77 ILE A C 1
ATOM 594 O O . ILE A 1 77 ? -15.871 8.062 21.023 1.00 91.00 77 ILE A O 1
ATOM 598 N N . LEU A 1 78 ? -14.485 9.212 19.709 1.00 94.56 78 LEU A N 1
ATOM 599 C CA . LEU A 1 78 ? -15.482 10.156 19.205 1.00 94.56 78 LEU A CA 1
ATOM 600 C C . LEU A 1 78 ? -15.821 9.769 17.765 1.00 94.56 78 LEU A C 1
ATOM 602 O O . LEU A 1 78 ? -15.037 10.076 16.871 1.00 94.56 78 LEU A O 1
ATOM 606 N N . SER A 1 79 ? -16.984 9.162 17.528 1.00 93.19 79 SER A N 1
ATOM 607 C CA . SER A 1 79 ? -17.402 8.730 16.185 1.00 93.19 79 SER A CA 1
ATOM 608 C C . SER A 1 79 ? -18.477 9.648 15.591 1.00 93.19 79 SER A C 1
ATOM 610 O O . SER A 1 79 ? -19.462 10.009 16.246 1.00 93.19 79 SER A O 1
ATOM 612 N N . GLY A 1 80 ? -18.289 10.032 14.330 1.00 91.38 80 GLY A N 1
ATOM 613 C CA . GLY A 1 80 ? -19.257 10.762 13.515 1.00 91.38 80 GLY A CA 1
ATOM 614 C C . GLY A 1 80 ? -20.302 9.871 12.837 1.00 91.38 80 GLY A C 1
ATOM 615 O O . GLY A 1 80 ? -21.209 10.408 12.185 1.00 91.38 80 GLY A O 1
ATOM 616 N N . ALA A 1 81 ? -20.194 8.550 13.005 1.00 89.88 81 ALA A N 1
ATOM 617 C CA . ALA A 1 81 ? -21.045 7.563 12.363 1.00 89.88 81 ALA A CA 1
ATOM 618 C C . ALA A 1 81 ? -22.075 6.932 13.304 1.00 89.88 81 ALA A C 1
ATOM 620 O O . ALA A 1 81 ? -21.890 6.830 14.526 1.00 89.88 81 ALA A O 1
ATOM 621 N N . GLU A 1 82 ? -23.190 6.523 12.706 1.00 89.94 82 GLU A N 1
ATOM 622 C CA . GLU A 1 82 ? -24.215 5.708 13.348 1.00 89.94 82 GLU A CA 1
ATOM 623 C C . GLU A 1 82 ? -24.107 4.249 12.924 1.00 89.94 82 GLU A C 1
ATOM 625 O O . GLU A 1 82 ? -23.909 3.953 11.752 1.00 89.94 82 GLU A O 1
ATOM 630 N N . LEU A 1 83 ? -24.313 3.347 13.882 1.00 89.75 83 LEU A N 1
ATOM 631 C CA . LEU A 1 83 ? -24.459 1.924 13.613 1.00 89.75 83 LEU A CA 1
ATOM 632 C C . LEU A 1 83 ? -25.795 1.658 12.900 1.00 89.75 83 LEU A C 1
ATOM 634 O O . LEU A 1 83 ? -26.862 2.003 13.425 1.00 89.75 83 LEU A O 1
ATOM 638 N N . LEU A 1 84 ? -25.746 1.014 11.736 1.00 90.62 84 LEU A N 1
ATOM 639 C CA . LEU A 1 84 ? -26.919 0.629 10.959 1.00 90.62 84 LEU A CA 1
ATOM 640 C C . LEU A 1 84 ? -27.421 -0.753 11.382 1.00 90.62 84 LEU A C 1
ATOM 642 O O . LEU A 1 84 ? -26.699 -1.744 11.350 1.00 90.62 84 LEU A O 1
ATOM 646 N N . THR A 1 85 ? -28.703 -0.844 11.746 1.00 87.75 85 THR A N 1
ATOM 647 C CA . THR A 1 85 ? -29.341 -2.111 12.137 1.00 87.75 85 THR A CA 1
ATOM 648 C C . THR A 1 85 ? -30.700 -2.260 11.464 1.00 87.75 85 THR A C 1
ATOM 650 O O . THR A 1 85 ? -31.450 -1.300 11.320 1.00 87.75 85 THR A O 1
ATOM 653 N N . GLY A 1 86 ? -31.074 -3.491 11.104 1.00 89.44 86 GLY A N 1
ATOM 654 C CA . GLY A 1 86 ? -32.395 -3.769 10.523 1.00 89.44 86 GLY A CA 1
ATOM 655 C C . GLY A 1 86 ? -32.452 -3.743 8.993 1.00 89.44 86 GLY A C 1
ATOM 656 O O . GLY A 1 86 ? -33.484 -3.373 8.428 1.00 89.44 86 GLY A O 1
ATOM 657 N N . TRP A 1 87 ? -31.375 -4.179 8.336 1.00 93.69 87 TRP A N 1
ATOM 658 C CA . TRP A 1 87 ? -31.319 -4.436 6.897 1.00 93.69 87 TRP A CA 1
ATOM 659 C C . TRP A 1 87 ? -32.411 -5.404 6.426 1.00 93.69 87 TRP A C 1
ATOM 661 O O . TRP A 1 87 ? -32.781 -6.357 7.119 1.00 93.69 87 TRP A O 1
ATOM 671 N N . LYS A 1 88 ? -32.940 -5.158 5.227 1.00 94.06 88 LYS A N 1
ATOM 672 C CA . LYS A 1 88 ? -33.966 -5.987 4.587 1.00 94.06 88 LYS A CA 1
ATOM 673 C C . LYS A 1 88 ? -33.497 -6.418 3.213 1.00 94.06 88 LYS A C 1
ATOM 675 O O . LYS A 1 88 ? -33.090 -5.584 2.416 1.00 94.06 88 LYS A O 1
ATOM 680 N N . TYR A 1 89 ? -33.639 -7.698 2.909 1.00 92.75 89 TYR A N 1
ATOM 681 C CA . TYR A 1 89 ? -33.380 -8.181 1.563 1.00 92.75 89 TYR A CA 1
ATOM 682 C C . TYR A 1 89 ? -34.542 -7.829 0.617 1.00 92.75 89 TYR A C 1
ATOM 684 O O . TYR A 1 89 ? -35.679 -8.277 0.804 1.00 92.75 89 TYR A O 1
ATOM 692 N N . GLU A 1 90 ? -34.250 -7.022 -0.398 1.00 90.19 90 GLU A N 1
ATOM 693 C CA . GLU A 1 90 ? -35.106 -6.663 -1.526 1.00 90.19 90 GLU A CA 1
ATOM 694 C C . GLU A 1 90 ? -34.387 -7.061 -2.828 1.00 90.19 90 GLU A C 1
ATOM 696 O O . GLU A 1 90 ? -33.632 -6.267 -3.385 1.00 90.19 90 GLU A O 1
ATOM 701 N N . ASP A 1 91 ? -34.617 -8.294 -3.304 1.00 79.69 91 ASP A N 1
ATOM 702 C CA . ASP A 1 91 ? -33.948 -8.880 -4.482 1.00 79.69 91 ASP A CA 1
ATOM 703 C C . ASP A 1 91 ? -33.753 -7.859 -5.632 1.00 79.69 91 ASP A C 1
ATOM 705 O O . ASP A 1 91 ? -34.748 -7.322 -6.145 1.00 79.69 91 ASP A O 1
ATOM 709 N N . PRO A 1 92 ? -32.501 -7.557 -6.039 1.00 84.69 92 PRO A N 1
ATOM 710 C CA . PRO A 1 92 ? -31.259 -8.272 -5.708 1.00 84.69 92 PRO A CA 1
ATOM 711 C C . PRO A 1 92 ? -30.365 -7.637 -4.622 1.00 84.69 92 PRO A C 1
ATOM 713 O O . PRO A 1 92 ? -29.171 -7.923 -4.604 1.00 84.69 92 PRO A O 1
ATOM 716 N N . TYR A 1 93 ? -30.877 -6.753 -3.765 1.00 90.56 93 TYR A N 1
ATOM 717 C CA . TYR A 1 93 ? -30.066 -5.962 -2.829 1.00 90.56 93 TYR A CA 1
ATOM 718 C C . TYR A 1 93 ? -30.497 -6.139 -1.373 1.00 90.56 93 TYR A C 1
ATOM 720 O O . TYR A 1 93 ? -31.669 -6.361 -1.080 1.00 90.56 93 TYR A O 1
ATOM 728 N N . TRP A 1 94 ? -29.569 -5.943 -0.444 1.00 93.50 94 TRP A N 1
ATOM 729 C CA . TRP A 1 94 ? -29.906 -5.615 0.936 1.00 93.50 94 TRP A CA 1
ATOM 730 C C . TRP A 1 94 ? -30.089 -4.107 1.068 1.00 93.50 94 TRP A C 1
ATOM 732 O O . TRP A 1 94 ? -29.316 -3.314 0.531 1.00 93.50 94 TRP A O 1
ATOM 742 N N . VAL A 1 95 ? -31.156 -3.715 1.757 1.00 94.69 95 VAL A N 1
ATOM 743 C CA . VAL A 1 95 ? -31.624 -2.334 1.825 1.00 94.69 95 VAL A CA 1
ATOM 744 C C . VAL A 1 95 ? -31.791 -1.905 3.275 1.00 94.69 95 VAL A C 1
ATOM 746 O O . VAL A 1 95 ? -32.479 -2.574 4.052 1.00 94.69 95 VAL A O 1
ATOM 749 N N . HIS A 1 96 ? -31.205 -0.764 3.625 1.00 94.44 96 HIS A N 1
ATOM 750 C CA . HIS A 1 96 ? -31.455 -0.066 4.884 1.00 94.44 96 HIS A CA 1
ATOM 751 C C . HIS A 1 96 ? -32.325 1.167 4.615 1.00 94.44 96 HIS A C 1
ATOM 753 O O . HIS A 1 96 ? -32.053 1.944 3.698 1.00 94.44 96 HIS A O 1
ATOM 759 N N . GLU A 1 97 ? -33.402 1.336 5.386 1.00 90.75 97 GLU A N 1
ATOM 760 C CA . GLU A 1 97 ? -34.326 2.469 5.244 1.00 90.75 97 GLU A CA 1
ATOM 761 C C . GLU A 1 97 ? -34.012 3.554 6.282 1.00 90.75 97 GLU A C 1
ATOM 763 O O . GLU A 1 97 ? -33.807 3.243 7.455 1.00 90.75 97 GLU A O 1
ATOM 768 N N . GLY A 1 98 ? -34.033 4.819 5.858 1.00 79.38 98 GLY A N 1
ATOM 769 C CA . GLY A 1 98 ? -33.799 5.975 6.719 1.00 79.38 98 GLY A CA 1
ATOM 770 C C . GLY A 1 98 ? -34.939 6.312 7.702 1.00 79.38 98 GLY A C 1
ATOM 771 O O . GLY A 1 98 ? -35.900 5.549 7.875 1.00 79.38 98 GLY A O 1
ATOM 772 N N . PRO A 1 99 ? -34.880 7.485 8.367 1.00 69.19 99 PRO A N 1
ATOM 773 C CA . PRO A 1 99 ? -34.212 8.682 7.856 1.00 69.19 99 PRO A CA 1
ATOM 774 C C . PRO A 1 99 ? -32.768 8.902 8.328 1.00 69.19 99 PRO A C 1
ATOM 776 O O . PRO A 1 99 ? -32.534 8.948 9.534 1.00 69.19 99 PRO A O 1
ATOM 779 N N . HIS A 1 100 ? -31.850 9.201 7.401 1.00 72.00 100 HIS A N 1
ATOM 780 C CA . HIS A 1 100 ? -30.418 9.448 7.671 1.00 72.00 100 HIS A CA 1
ATOM 781 C C . HIS A 1 100 ? -30.006 10.934 7.459 1.00 72.00 100 HIS A C 1
ATOM 783 O O . HIS A 1 100 ? -28.960 11.243 6.903 1.00 72.00 100 HIS A O 1
ATOM 789 N N . SER A 1 101 ? -30.855 11.899 7.861 1.00 58.31 101 SER A N 1
ATOM 790 C CA . SER A 1 101 ? -30.771 13.350 7.530 1.00 58.31 101 SER A CA 1
ATOM 791 C C . SER A 1 101 ? -29.356 13.987 7.534 1.00 58.31 101 SER A C 1
ATOM 793 O O . SER A 1 101 ? -28.684 13.941 8.558 1.00 58.31 101 SER A O 1
ATOM 795 N N . LYS A 1 102 ? -28.919 14.739 6.500 1.00 54.81 102 LYS A N 1
ATOM 796 C CA . LYS A 1 102 ? -29.279 16.145 6.144 1.00 54.81 102 LYS A CA 1
ATOM 797 C C . LYS A 1 102 ? -28.928 16.475 4.676 1.00 54.81 102 LYS A C 1
ATOM 799 O O . LYS A 1 102 ? -27.980 15.938 4.124 1.00 54.81 102 LYS A O 1
ATOM 804 N N . ALA A 1 103 ? -29.636 17.450 4.086 1.00 55.38 103 ALA A N 1
ATOM 805 C CA . ALA A 1 103 ? -29.345 18.000 2.755 1.00 55.38 103 ALA A CA 1
ATOM 806 C C . ALA A 1 103 ? -27.863 18.386 2.592 1.00 55.38 103 ALA A C 1
ATOM 808 O O . ALA A 1 103 ? -27.355 19.225 3.343 1.00 55.38 103 ALA A O 1
ATOM 809 N N . ILE A 1 104 ? -27.210 17.799 1.590 1.00 59.31 104 ILE A N 1
ATOM 810 C CA . ILE A 1 104 ? -25.804 18.036 1.275 1.00 59.31 104 ILE A CA 1
ATOM 811 C C . ILE A 1 104 ? -25.702 19.305 0.411 1.00 59.31 104 ILE A C 1
ATOM 813 O O . ILE A 1 104 ? -26.326 19.376 -0.651 1.00 59.31 104 ILE A O 1
ATOM 817 N N . PRO A 1 105 ? -24.976 20.347 0.852 1.00 57.97 105 PRO A N 1
ATOM 818 C CA . PRO A 1 105 ? -24.678 21.500 0.008 1.00 57.97 105 PRO A CA 1
ATOM 819 C C . PRO A 1 105 ? -23.772 21.076 -1.155 1.00 57.97 105 PRO A C 1
ATOM 821 O O . PRO A 1 105 ? -22.846 20.306 -0.940 1.00 57.97 105 PRO A O 1
ATOM 824 N N . SER A 1 106 ? -23.968 21.609 -2.362 1.00 59.19 106 SER A N 1
ATOM 825 C CA . SER A 1 106 ? -22.980 21.476 -3.447 1.00 59.19 106 SER A CA 1
ATOM 826 C C . SER A 1 106 ? -21.636 22.080 -3.027 1.00 59.19 106 SER A C 1
ATOM 828 O O . SER A 1 106 ? -21.641 23.086 -2.314 1.00 59.19 106 SER A O 1
ATOM 830 N N . LEU A 1 107 ? -20.511 21.509 -3.472 1.00 63.94 107 LEU A N 1
ATOM 831 C CA . LEU A 1 107 ? -19.189 22.079 -3.210 1.00 63.94 107 LEU A CA 1
ATOM 832 C C . LEU A 1 107 ? -19.145 23.510 -3.750 1.00 63.94 107 LEU A C 1
ATOM 834 O O . LEU A 1 107 ? -19.711 23.810 -4.803 1.00 63.94 107 LEU A O 1
ATOM 838 N N . ASP A 1 108 ? -18.437 24.388 -3.043 1.00 64.44 108 ASP A N 1
ATOM 839 C CA . ASP A 1 108 ? -18.242 25.773 -3.480 1.00 64.44 108 ASP A CA 1
ATOM 840 C C . ASP A 1 108 ? -17.393 25.856 -4.770 1.00 64.44 108 ASP A C 1
ATOM 842 O O . ASP A 1 108 ? -17.409 26.879 -5.460 1.00 64.44 108 ASP A O 1
ATOM 846 N N . ASP A 1 109 ? -16.656 24.786 -5.102 1.00 70.81 109 ASP A N 1
ATOM 847 C CA . ASP A 1 109 ? -15.754 24.695 -6.251 1.00 70.81 109 ASP A CA 1
ATOM 848 C C . ASP A 1 109 ? -15.686 23.261 -6.817 1.00 70.81 109 ASP A C 1
ATOM 850 O O . ASP A 1 109 ? -15.017 22.385 -6.265 1.00 70.81 109 ASP A O 1
ATOM 854 N N . GLU A 1 110 ? -16.357 23.030 -7.948 1.00 67.75 110 GLU A N 1
ATOM 855 C CA . GLU A 1 110 ? -16.393 21.731 -8.642 1.00 67.75 110 GLU A CA 1
ATOM 856 C C . GLU A 1 110 ? -15.014 21.281 -9.164 1.00 67.75 110 GLU A C 1
ATOM 858 O O . GLU A 1 110 ? -14.818 20.098 -9.424 1.00 67.75 110 GLU A O 1
ATOM 863 N N . THR A 1 111 ? -14.019 22.176 -9.268 1.00 74.69 111 THR A N 1
ATOM 864 C CA . THR A 1 111 ? -12.657 21.800 -9.710 1.00 74.69 111 THR A CA 1
ATOM 865 C C . THR A 1 111 ? -11.895 20.951 -8.688 1.00 74.69 111 THR A C 1
ATOM 867 O O . THR A 1 111 ? -10.831 20.411 -8.993 1.00 74.69 111 THR A O 1
ATOM 870 N N . ARG A 1 112 ? -12.431 20.821 -7.468 1.00 74.94 112 ARG A N 1
ATOM 871 C CA . ARG A 1 112 ? -11.867 20.004 -6.383 1.00 74.94 112 ARG A CA 1
ATOM 872 C C . ARG A 1 112 ? -12.296 18.541 -6.443 1.00 74.94 112 ARG A C 1
ATOM 874 O O . ARG A 1 112 ? -11.837 17.750 -5.625 1.00 74.94 112 ARG A O 1
ATOM 881 N N . VAL A 1 113 ? -13.160 18.182 -7.385 1.00 78.69 113 VAL A N 1
ATOM 882 C CA . VAL A 1 113 ? -13.737 16.845 -7.517 1.00 78.69 113 VAL A CA 1
ATOM 883 C C . VAL A 1 113 ? -13.087 16.122 -8.681 1.00 78.69 113 VAL A C 1
ATOM 885 O O . VAL A 1 113 ? -13.051 16.645 -9.792 1.00 78.69 113 VAL A O 1
ATOM 888 N N . TRP A 1 114 ? -12.601 14.912 -8.423 1.00 76.19 114 TRP A N 1
ATOM 889 C CA . TRP A 1 114 ? -12.206 13.975 -9.472 1.00 76.19 114 TRP A CA 1
ATOM 890 C C . TRP A 1 114 ? -13.334 12.973 -9.753 1.00 76.19 114 TRP A C 1
ATOM 892 O O . TRP A 1 114 ? -13.683 12.745 -10.908 1.00 76.19 114 TRP A O 1
ATOM 902 N N . GLU A 1 115 ? -13.982 12.464 -8.702 1.00 79.81 115 GLU A N 1
ATOM 903 C CA . GLU A 1 115 ? -15.126 11.553 -8.787 1.00 79.81 115 GLU A CA 1
ATOM 904 C C . GLU A 1 115 ? -16.350 12.129 -8.083 1.00 79.81 115 GLU A C 1
ATOM 906 O O . GLU A 1 115 ? -16.249 12.692 -6.995 1.00 79.81 115 GLU A O 1
ATOM 911 N N . SER A 1 116 ? -17.537 11.922 -8.660 1.00 79.19 116 SER A N 1
ATOM 912 C CA . SER A 1 116 ? -18.782 12.491 -8.136 1.00 79.19 116 SER A CA 1
ATOM 913 C C . SER A 1 116 ? -19.035 12.197 -6.653 1.00 79.19 116 SER A C 1
ATOM 915 O O . SER A 1 116 ? -19.596 13.074 -5.998 1.00 79.19 116 SER A O 1
ATOM 917 N N . ARG A 1 117 ? -18.581 11.047 -6.123 1.00 81.12 117 ARG A N 1
ATOM 918 C CA . ARG A 1 117 ? -18.721 10.656 -4.705 1.00 81.12 117 ARG A CA 1
ATOM 919 C C . ARG A 1 117 ? -18.101 11.643 -3.710 1.00 81.12 117 ARG A C 1
ATOM 921 O O . ARG A 1 117 ? -18.649 11.808 -2.633 1.00 81.12 117 ARG A O 1
ATOM 928 N N . ALA A 1 118 ? -17.077 12.411 -4.092 1.00 83.94 118 ALA A N 1
ATOM 929 C CA . ALA A 1 118 ? -16.489 13.440 -3.220 1.00 83.94 118 ALA A CA 1
ATOM 930 C C . ALA A 1 118 ? -17.470 14.573 -2.858 1.00 83.94 118 ALA A C 1
ATOM 932 O O . ALA A 1 118 ? -17.219 15.382 -1.965 1.00 83.94 118 ALA A O 1
ATOM 933 N N . ASN A 1 119 ? -18.588 14.677 -3.588 1.00 80.94 119 ASN A N 1
ATOM 934 C CA . ASN A 1 119 ? -19.667 15.608 -3.265 1.00 80.94 119 ASN A CA 1
ATOM 935 C C . ASN A 1 119 ? -20.610 15.079 -2.176 1.00 80.94 119 ASN A C 1
ATOM 937 O O . ASN A 1 119 ? -21.502 15.815 -1.759 1.00 80.94 119 ASN A O 1
ATOM 941 N N . PHE A 1 120 ? -20.463 13.827 -1.745 1.00 83.81 120 PHE A N 1
ATOM 942 C CA . PHE A 1 120 ? -21.422 13.120 -0.906 1.00 83.81 120 PHE A CA 1
ATOM 943 C C . PHE A 1 120 ? -20.726 12.620 0.364 1.00 83.81 120 PHE A C 1
ATOM 945 O O . PHE A 1 120 ? -20.205 11.517 0.383 1.00 83.81 120 PHE A O 1
ATOM 952 N N . PRO A 1 121 ? -20.737 13.410 1.453 1.00 84.75 121 PRO A N 1
ATOM 953 C CA . PRO A 1 121 ? -19.921 13.143 2.635 1.00 84.75 121 PRO A CA 1
ATOM 954 C C . PRO A 1 121 ? -20.421 12.005 3.529 1.00 84.75 121 PRO A C 1
ATOM 956 O O . PRO A 1 121 ? -19.941 11.882 4.648 1.00 84.75 121 PRO A O 1
ATOM 959 N N . HIS A 1 122 ? -21.423 11.242 3.085 1.00 88.75 122 HIS A N 1
ATOM 960 C CA . HIS A 1 122 ? -21.840 10.052 3.814 1.00 88.75 122 HIS A CA 1
ATOM 961 C C . HIS A 1 122 ? -21.050 8.886 3.256 1.00 88.75 122 HIS A C 1
ATOM 963 O O . HIS A 1 122 ? -21.119 8.630 2.057 1.00 88.75 122 HIS A O 1
ATOM 969 N N . ASP A 1 123 ? -20.376 8.184 4.144 1.00 89.12 123 ASP A N 1
ATOM 970 C CA . ASP A 1 123 ? -19.550 7.027 3.866 1.00 89.12 123 ASP A CA 1
ATOM 971 C C . ASP A 1 123 ? -20.078 5.861 4.688 1.00 89.12 123 ASP A C 1
ATOM 973 O O . ASP A 1 123 ? -20.447 6.036 5.851 1.00 89.12 123 ASP A O 1
ATOM 977 N N . LEU A 1 124 ? -20.158 4.693 4.065 1.00 89.44 124 LEU A N 1
ATOM 978 C CA . LEU A 1 124 ? -20.537 3.455 4.726 1.00 89.44 124 LEU A CA 1
ATOM 979 C C . LEU A 1 124 ? -19.259 2.689 5.053 1.00 89.44 124 LEU A C 1
ATOM 981 O O . LEU A 1 124 ? -18.420 2.515 4.172 1.00 89.44 124 LEU A O 1
ATOM 985 N N . PHE A 1 125 ? -19.129 2.251 6.295 1.00 82.75 125 PHE A N 1
ATOM 986 C CA . PHE A 1 125 ? -18.007 1.480 6.807 1.00 82.75 125 PHE A CA 1
ATOM 987 C C . PHE A 1 125 ? -18.493 0.080 7.154 1.00 82.75 125 PHE A C 1
ATOM 989 O O . PHE A 1 125 ? -19.625 -0.058 7.611 1.00 82.75 125 PHE A O 1
ATOM 996 N N . CYS A 1 126 ? -17.655 -0.920 6.925 1.00 78.75 126 CYS A N 1
ATOM 997 C CA . CYS A 1 126 ? -17.830 -2.316 7.319 1.00 78.75 126 CYS A CA 1
ATOM 998 C C . CYS A 1 126 ? -16.605 -2.640 8.179 1.00 78.75 126 CYS A C 1
ATOM 1000 O O . CYS A 1 126 ? -15.489 -2.536 7.677 1.00 78.75 126 CYS A O 1
ATOM 1002 N N . ASP A 1 127 ? -16.803 -2.864 9.480 1.00 75.62 127 ASP A N 1
ATOM 1003 C CA . ASP A 1 127 ? -15.725 -3.066 10.465 1.00 75.62 127 ASP A CA 1
ATOM 1004 C C . ASP A 1 127 ? -14.626 -1.983 10.399 1.00 75.62 127 ASP A C 1
ATOM 1006 O O . ASP A 1 127 ? -13.441 -2.261 10.250 1.00 75.62 127 ASP A O 1
ATOM 1010 N N . ASP A 1 128 ? -15.036 -0.710 10.471 1.00 66.88 128 ASP A N 1
ATOM 1011 C CA . ASP A 1 128 ? -14.175 0.483 10.352 1.00 66.88 128 ASP A CA 1
ATOM 1012 C C . ASP A 1 128 ? -13.487 0.690 8.976 1.00 66.88 128 ASP A C 1
ATOM 1014 O O . ASP A 1 128 ? -12.813 1.707 8.774 1.00 66.88 128 ASP A O 1
ATOM 1018 N N . VAL A 1 129 ? -13.711 -0.182 7.983 1.00 65.94 129 VAL A N 1
ATOM 1019 C CA . VAL A 1 129 ? -13.177 -0.038 6.615 1.00 65.94 129 VAL A CA 1
ATOM 1020 C C . VAL A 1 129 ? -14.191 0.665 5.697 1.00 65.94 129 VAL A C 1
ATOM 1022 O O . VAL A 1 129 ? -15.332 0.213 5.579 1.00 65.94 129 VAL A O 1
ATOM 1025 N N . PRO A 1 130 ? -13.826 1.770 5.013 1.00 70.44 130 PRO A N 1
ATOM 1026 C CA . PRO A 1 130 ? -14.749 2.494 4.140 1.00 70.44 130 PRO A CA 1
ATOM 1027 C C . PRO A 1 130 ? -15.061 1.732 2.843 1.00 70.44 130 PRO A C 1
ATOM 1029 O O . PRO A 1 130 ? -14.166 1.400 2.067 1.00 70.44 130 PRO A O 1
ATOM 1032 N N . LEU A 1 131 ? -16.350 1.570 2.539 1.00 80.06 131 LEU A N 1
ATOM 1033 C CA . LEU A 1 131 ? -16.849 1.021 1.277 1.00 80.06 131 LEU A CA 1
ATOM 1034 C C . LEU A 1 131 ? -16.942 2.096 0.183 1.00 80.06 131 LEU A C 1
ATOM 1036 O O . LEU A 1 131 ? -17.193 3.285 0.425 1.00 80.06 131 LEU A O 1
ATOM 1040 N N . ILE A 1 132 ? -16.834 1.676 -1.077 1.00 78.12 132 ILE A N 1
ATOM 1041 C CA . ILE A 1 132 ? -16.825 2.579 -2.230 1.00 78.12 132 ILE A CA 1
ATOM 1042 C C . ILE A 1 132 ? -18.255 2.956 -2.638 1.00 78.12 132 ILE A C 1
ATOM 1044 O O . ILE A 1 132 ? -19.027 2.151 -3.165 1.00 78.12 132 ILE A O 1
ATOM 1048 N N . GLN A 1 133 ? -18.606 4.232 -2.462 1.00 83.50 133 GLN A N 1
ATOM 1049 C CA . GLN A 1 133 ? -19.918 4.739 -2.859 1.00 83.50 133 GLN A CA 1
ATOM 1050 C C . GLN A 1 133 ? -20.070 4.796 -4.389 1.00 83.50 133 GLN A C 1
ATOM 1052 O O . GLN A 1 133 ? -19.304 5.457 -5.098 1.00 83.50 133 GLN A O 1
ATOM 1057 N N . ARG A 1 134 ? -21.117 4.151 -4.909 1.00 85.06 134 ARG A N 1
ATOM 1058 C CA . ARG A 1 134 ? -21.613 4.291 -6.283 1.00 85.06 134 ARG A CA 1
ATOM 1059 C C . ARG A 1 134 ? -22.715 5.345 -6.338 1.00 85.06 134 ARG A C 1
ATOM 1061 O O . ARG A 1 134 ? -23.425 5.571 -5.367 1.00 85.06 134 ARG A O 1
ATOM 1068 N N . MET A 1 135 ? -22.905 5.954 -7.510 1.00 83.44 135 MET A N 1
ATOM 1069 C CA . MET A 1 135 ? -23.919 7.004 -7.716 1.00 83.44 135 MET A CA 1
ATOM 1070 C C . MET A 1 135 ? -25.279 6.481 -8.199 1.00 83.44 135 MET A C 1
ATOM 1072 O O . MET A 1 135 ? -26.212 7.258 -8.398 1.00 83.44 135 MET A O 1
ATOM 1076 N N . SER A 1 136 ? -25.396 5.174 -8.424 1.00 80.88 136 SER A N 1
ATOM 1077 C CA . SER A 1 136 ? -26.634 4.514 -8.832 1.00 80.88 136 SER A CA 1
ATOM 1078 C C . SER A 1 136 ? -26.604 3.035 -8.465 1.00 80.88 136 SER A C 1
ATOM 1080 O O . SER A 1 136 ? -25.533 2.428 -8.397 1.00 80.88 136 SER A O 1
ATOM 1082 N N . ARG A 1 137 ? -27.788 2.422 -8.360 1.00 82.06 137 ARG A N 1
ATOM 1083 C CA . ARG A 1 137 ? -27.925 0.958 -8.376 1.00 82.06 137 ARG A CA 1
ATOM 1084 C C . ARG A 1 137 ? -27.248 0.384 -9.622 1.00 82.06 137 ARG A C 1
ATOM 1086 O O . ARG A 1 137 ? -27.522 0.832 -10.735 1.00 82.06 137 ARG A O 1
ATOM 1093 N N . SER A 1 138 ? -26.363 -0.585 -9.427 1.00 71.69 138 SER A N 1
ATOM 1094 C CA . SER A 1 138 ? -25.636 -1.282 -10.493 1.00 71.69 138 SER A CA 1
ATOM 1095 C C . SER A 1 138 ? -25.315 -2.715 -10.061 1.00 71.69 138 SER A C 1
ATOM 1097 O O . SER A 1 138 ? -25.563 -3.077 -8.907 1.00 71.69 138 SER A O 1
ATOM 1099 N N . LEU A 1 139 ? -24.824 -3.544 -10.988 1.00 66.81 139 LEU A N 1
ATOM 1100 C CA . LEU A 1 139 ? -24.394 -4.912 -10.677 1.00 66.81 139 LEU A CA 1
ATOM 1101 C C . LEU A 1 139 ? -23.153 -4.929 -9.775 1.00 66.81 139 LEU A C 1
ATOM 1103 O O . LEU A 1 139 ? -23.109 -5.764 -8.883 1.00 66.81 139 LEU A O 1
ATOM 1107 N N . TYR A 1 140 ? -22.266 -3.934 -9.904 1.00 64.12 140 TYR A N 1
ATOM 1108 C CA . TYR A 1 140 ? -21.075 -3.755 -9.062 1.00 64.12 140 TYR A CA 1
ATOM 1109 C C . TYR A 1 140 ? -21.369 -3.739 -7.557 1.00 64.12 140 TYR A C 1
ATOM 1111 O O . TYR A 1 140 ? -20.515 -4.078 -6.757 1.00 64.12 140 TYR A O 1
ATOM 1119 N N . LEU A 1 141 ? -22.587 -3.378 -7.130 1.00 69.69 141 LEU A N 1
ATOM 1120 C CA . LEU A 1 141 ? -22.956 -3.432 -5.707 1.00 69.69 141 LEU A CA 1
ATOM 1121 C C . LEU A 1 141 ? -22.846 -4.843 -5.103 1.00 69.69 141 LEU A C 1
ATOM 1123 O O . LEU A 1 141 ? -22.844 -4.965 -3.884 1.00 69.69 141 LEU A O 1
ATOM 1127 N N . ARG A 1 142 ? -22.796 -5.890 -5.934 1.00 66.69 142 ARG A N 1
ATOM 1128 C CA . ARG A 1 142 ? -22.680 -7.292 -5.512 1.00 66.69 142 ARG A CA 1
ATOM 1129 C C . ARG A 1 142 ? -21.252 -7.723 -5.174 1.00 66.69 142 ARG A C 1
ATOM 1131 O O . ARG A 1 142 ? -21.109 -8.742 -4.525 1.00 66.69 142 ARG A O 1
ATOM 1138 N N . GLU A 1 143 ? -20.242 -6.943 -5.547 1.00 55.41 143 GLU A N 1
ATOM 1139 C CA . GLU A 1 143 ? -18.813 -7.264 -5.381 1.00 55.41 143 GLU A CA 1
ATOM 1140 C C . GLU A 1 143 ? -18.284 -6.974 -3.956 1.00 55.41 143 GLU A C 1
ATOM 1142 O O . GLU A 1 143 ? -17.111 -6.668 -3.794 1.00 55.41 143 GLU A O 1
ATOM 1147 N N . GLY A 1 144 ? -19.142 -6.954 -2.922 1.00 60.53 144 GLY A N 1
ATOM 1148 C CA . GLY A 1 144 ? -18.745 -6.779 -1.506 1.00 60.53 144 GLY A CA 1
ATOM 1149 C C . GLY A 1 144 ? -18.242 -5.383 -1.091 1.00 60.53 144 GLY A C 1
ATOM 1150 O O . GLY A 1 144 ? -18.519 -4.916 0.005 1.00 60.53 144 GLY A O 1
ATOM 1151 N N . ASN A 1 145 ? -17.600 -4.650 -1.997 1.00 64.69 145 ASN A N 1
ATOM 1152 C CA . ASN A 1 145 ? -16.866 -3.417 -1.699 1.00 64.69 145 ASN A CA 1
ATOM 1153 C C . ASN A 1 145 ? -17.629 -2.132 -2.040 1.00 64.69 145 ASN A C 1
ATOM 1155 O O . ASN A 1 145 ? -17.125 -1.019 -1.855 1.00 64.69 145 ASN A O 1
ATOM 1159 N N . TYR A 1 146 ? -18.847 -2.259 -2.569 1.00 80.44 146 TYR A N 1
ATOM 1160 C CA . TYR A 1 146 ? -19.616 -1.138 -3.096 1.00 80.44 146 TYR A CA 1
ATOM 1161 C C . TYR A 1 146 ? -20.975 -0.986 -2.425 1.00 80.44 146 TYR A C 1
ATOM 1163 O O . TYR A 1 146 ? -21.685 -1.947 -2.138 1.00 80.44 146 TYR A O 1
ATOM 1171 N N . TRP A 1 147 ? -21.396 0.266 -2.287 1.00 90.00 147 TRP A N 1
ATOM 1172 C CA . TRP A 1 147 ? -22.703 0.621 -1.748 1.00 90.00 147 TRP A CA 1
ATOM 1173 C C . TRP A 1 147 ? -23.306 1.795 -2.521 1.00 90.00 147 TRP A C 1
ATOM 1175 O O . TRP A 1 147 ? -22.614 2.519 -3.237 1.00 90.00 147 TRP A O 1
ATOM 1185 N N . PHE A 1 148 ? -24.614 1.994 -2.413 1.00 89.88 148 PHE A N 1
ATOM 1186 C CA . PHE A 1 148 ? -25.306 3.129 -3.020 1.00 89.88 148 PHE A CA 1
ATOM 1187 C C . PHE A 1 148 ? -26.257 3.765 -2.015 1.00 89.88 148 PHE A C 1
ATOM 1189 O O . PHE A 1 148 ? -27.098 3.081 -1.436 1.00 89.88 148 PHE A O 1
ATOM 1196 N N . TYR A 1 149 ? -26.170 5.086 -1.869 1.00 89.69 149 TYR A N 1
ATOM 1197 C CA . TYR A 1 149 ? -27.144 5.871 -1.121 1.00 89.69 149 TYR A CA 1
ATOM 1198 C C . TYR A 1 149 ? -28.084 6.597 -2.089 1.00 89.69 149 TYR A C 1
ATOM 1200 O O . TYR A 1 149 ? -27.695 7.536 -2.787 1.00 89.69 149 TYR A O 1
ATOM 1208 N N . ASP A 1 150 ? -29.345 6.177 -2.109 1.00 88.25 150 ASP A N 1
ATOM 1209 C CA . ASP A 1 150 ? -30.431 6.912 -2.741 1.00 88.25 150 ASP A CA 1
ATOM 1210 C C . ASP A 1 150 ? -30.910 8.044 -1.823 1.00 88.25 150 ASP A C 1
ATOM 1212 O O . ASP A 1 150 ? -31.708 7.841 -0.906 1.00 88.25 150 ASP A O 1
ATOM 1216 N N . TYR A 1 151 ? -30.411 9.254 -2.073 1.00 83.06 151 TYR A N 1
ATOM 1217 C CA . TYR A 1 151 ? -30.788 10.455 -1.323 1.00 83.06 151 TYR A CA 1
ATOM 1218 C C . TYR A 1 151 ? -32.237 10.909 -1.562 1.00 83.06 151 TYR A C 1
ATOM 1220 O O . TYR A 1 151 ? -32.782 11.638 -0.730 1.00 83.06 151 TYR A O 1
ATOM 1228 N N . ASP A 1 152 ? -32.860 10.519 -2.681 1.00 84.31 152 ASP A N 1
ATOM 1229 C CA . ASP A 1 152 ? -34.250 10.877 -2.984 1.00 84.31 152 ASP A CA 1
ATOM 1230 C C . ASP A 1 152 ? -35.226 9.977 -2.210 1.00 84.31 152 ASP A C 1
ATOM 1232 O O . ASP A 1 152 ? -36.276 10.441 -1.747 1.00 84.31 152 ASP A O 1
ATOM 1236 N N . GLU A 1 153 ? -34.876 8.697 -2.061 1.00 86.44 153 GLU A N 1
ATOM 1237 C CA . GLU A 1 153 ? -35.663 7.705 -1.320 1.00 86.44 153 GLU A CA 1
ATOM 1238 C C . GLU A 1 153 ? -35.249 7.555 0.154 1.00 86.44 153 GLU A C 1
ATOM 1240 O O . GLU A 1 153 ? -36.009 6.964 0.924 1.00 86.44 153 GLU A O 1
ATOM 1245 N N . ASP A 1 154 ? -34.104 8.121 0.552 1.00 87.62 154 ASP A N 1
ATOM 1246 C CA . ASP A 1 154 ? -33.477 7.969 1.876 1.00 87.62 154 ASP A CA 1
ATOM 1247 C C . ASP A 1 154 ? -33.218 6.484 2.201 1.00 87.62 154 ASP A C 1
ATOM 1249 O O . ASP A 1 154 ? -33.658 5.944 3.222 1.00 87.62 154 ASP A O 1
ATOM 1253 N N . LYS A 1 155 ? -32.575 5.794 1.246 1.00 90.81 155 LYS A N 1
ATOM 1254 C CA . LYS A 1 155 ? -32.303 4.350 1.284 1.00 90.81 155 LYS A CA 1
ATOM 1255 C C . LYS A 1 155 ? -30.861 4.031 0.928 1.00 90.81 155 LYS A C 1
ATOM 1257 O O . LYS A 1 155 ? -30.322 4.574 -0.033 1.00 90.81 155 LYS A O 1
ATOM 1262 N N . ILE A 1 156 ? -30.286 3.075 1.643 1.00 92.88 156 ILE A N 1
ATOM 1263 C CA . ILE A 1 156 ? -28.962 2.527 1.353 1.00 92.88 156 ILE A CA 1
ATOM 1264 C C . ILE A 1 156 ? -29.120 1.137 0.756 1.00 92.88 156 ILE A C 1
ATOM 1266 O O . ILE A 1 156 ? -29.926 0.349 1.242 1.00 92.88 156 ILE A O 1
ATOM 1270 N N . TYR A 1 157 ? -28.344 0.850 -0.283 1.00 93.25 157 TYR A N 1
ATOM 1271 C CA . TYR A 1 157 ? -28.323 -0.416 -1.001 1.00 93.25 157 TYR A CA 1
ATOM 1272 C C . TYR A 1 157 ? -26.910 -1.003 -0.981 1.00 93.25 157 TYR A C 1
ATOM 1274 O O . TYR A 1 157 ? -25.957 -0.320 -1.361 1.00 93.25 157 TYR A O 1
ATOM 1282 N N . ILE A 1 158 ? -26.805 -2.277 -0.621 1.00 91.94 158 ILE A N 1
ATOM 1283 C CA . ILE A 1 158 ? -25.602 -3.111 -0.761 1.00 91.94 158 ILE A CA 1
ATOM 1284 C C . ILE A 1 158 ? -25.993 -4.428 -1.446 1.00 91.94 158 ILE A C 1
ATOM 1286 O O . ILE A 1 158 ? -27.166 -4.817 -1.431 1.00 91.94 158 ILE A O 1
ATOM 1290 N N . GLY A 1 159 ? -25.050 -5.102 -2.098 1.00 83.50 159 GLY A N 1
ATOM 1291 C CA . GLY A 1 159 ? -25.302 -6.373 -2.788 1.00 83.50 159 GLY A CA 1
ATOM 1292 C C . GLY A 1 159 ? -24.794 -7.617 -2.061 1.00 83.50 159 GLY A C 1
ATOM 1293 O O . GLY A 1 159 ? -25.008 -8.706 -2.581 1.00 83.50 159 GLY A O 1
ATOM 1294 N N . PHE A 1 160 ? -24.188 -7.465 -0.882 1.00 84.06 160 PHE A N 1
ATOM 1295 C CA . PHE A 1 160 ? -23.673 -8.546 -0.033 1.00 84.06 160 PHE A CA 1
ATOM 1296 C C . PHE A 1 160 ? -24.456 -8.646 1.286 1.00 84.06 160 PHE A C 1
ATOM 1298 O O . PHE A 1 160 ? -25.226 -7.739 1.617 1.00 84.06 160 PHE A O 1
ATOM 1305 N N . ASP A 1 161 ? -24.311 -9.761 2.010 1.00 84.88 161 ASP A N 1
ATOM 1306 C CA . ASP A 1 161 ? -25.006 -9.992 3.283 1.00 84.88 161 ASP A CA 1
ATOM 1307 C C . ASP A 1 161 ? -24.418 -9.112 4.408 1.00 84.88 161 ASP A C 1
ATOM 1309 O O . ASP A 1 161 ? -23.255 -9.278 4.764 1.00 84.88 161 ASP A O 1
ATOM 1313 N N . PRO A 1 162 ? -25.202 -8.192 5.005 1.00 84.44 162 PRO A N 1
ATOM 1314 C CA . PRO A 1 162 ? -24.726 -7.290 6.052 1.00 84.44 162 PRO A CA 1
ATOM 1315 C C . PRO A 1 162 ? -24.495 -7.961 7.411 1.00 84.44 162 PRO A C 1
ATOM 1317 O O . PRO A 1 162 ? -24.115 -7.273 8.352 1.00 84.44 162 PRO A O 1
ATOM 1320 N N . SER A 1 163 ? -24.808 -9.249 7.582 1.00 79.56 163 SER A N 1
ATOM 1321 C CA . SER A 1 163 ? -24.620 -9.933 8.871 1.00 79.56 163 SER A CA 1
ATOM 1322 C C . SER A 1 163 ? -23.165 -10.288 9.186 1.00 79.56 163 SER A C 1
ATOM 1324 O O . SER A 1 163 ? -22.879 -10.572 10.347 1.00 79.56 163 SER A O 1
ATOM 1326 N N . GLY A 1 164 ? -22.278 -10.232 8.187 1.00 75.38 164 GLY A N 1
ATOM 1327 C CA . GLY A 1 164 ? -20.852 -10.525 8.330 1.00 75.38 164 GLY A CA 1
ATOM 1328 C C . GLY A 1 164 ? -19.990 -9.380 8.873 1.00 75.38 164 GLY A C 1
ATOM 1329 O O . GLY A 1 164 ? -18.848 -9.645 9.206 1.00 75.38 164 GLY A O 1
ATOM 1330 N N . CYS A 1 165 ? -20.503 -8.145 8.990 1.00 78.19 165 CYS A N 1
ATOM 1331 C CA . CYS A 1 165 ? -19.725 -7.010 9.512 1.00 78.19 165 CYS A CA 1
ATOM 1332 C C . CYS A 1 165 ? -20.561 -5.934 10.225 1.00 78.19 165 CYS A C 1
ATOM 1334 O O . CYS A 1 165 ? -21.773 -5.799 10.006 1.00 78.19 165 CYS A O 1
ATOM 1336 N N . GLU A 1 166 ? -19.914 -5.121 11.070 1.00 82.75 166 GLU A N 1
ATOM 1337 C CA . GLU A 1 166 ? -20.500 -3.917 11.661 1.00 82.75 166 GLU A CA 1
ATOM 1338 C C . GLU A 1 166 ? -20.609 -2.808 10.603 1.00 82.75 166 GLU A C 1
ATOM 1340 O O . GLU A 1 166 ? -19.618 -2.187 10.221 1.00 82.75 166 GLU A O 1
ATOM 1345 N N . LEU A 1 167 ? -21.835 -2.537 10.136 1.00 88.19 167 LEU A N 1
ATOM 1346 C CA . LEU A 1 167 ? -22.088 -1.472 9.165 1.00 88.19 167 LEU A CA 1
ATOM 1347 C C . LEU A 1 167 ? -22.380 -0.130 9.838 1.00 88.19 167 LEU A C 1
ATOM 1349 O O . LEU A 1 167 ? -23.429 0.050 10.463 1.00 88.19 167 LEU A O 1
ATOM 1353 N N . GLU A 1 168 ? -21.506 0.849 9.633 1.00 89.62 168 GLU A N 1
ATOM 1354 C CA . GLU A 1 168 ? -21.658 2.206 10.153 1.00 89.62 168 GLU A CA 1
ATOM 1355 C C . GLU A 1 168 ? -21.785 3.241 9.036 1.00 89.62 168 GLU A C 1
ATOM 1357 O O . GLU A 1 168 ? -21.071 3.188 8.044 1.00 89.62 168 GLU A O 1
ATOM 1362 N N . LEU A 1 169 ? -22.653 4.237 9.200 1.00 91.88 169 LEU A N 1
ATOM 1363 C CA . LEU A 1 169 ? -22.808 5.332 8.241 1.00 91.88 169 LEU A CA 1
ATOM 1364 C C . LEU A 1 169 ? -22.317 6.650 8.837 1.00 91.88 169 LEU A C 1
ATOM 1366 O O . LEU A 1 169 ? -22.893 7.139 9.817 1.00 91.88 169 LEU A O 1
ATOM 1370 N N . SER A 1 170 ? -21.318 7.283 8.218 1.00 87.81 170 SER A N 1
ATOM 1371 C CA . SER A 1 170 ? -20.968 8.668 8.541 1.00 87.81 170 SER A CA 1
ATOM 1372 C C . SER A 1 170 ? -22.088 9.603 8.079 1.00 87.81 170 SER A C 1
ATOM 1374 O O . SER A 1 170 ? -22.610 9.515 6.969 1.00 87.81 170 SER A O 1
ATOM 1376 N N . GLY A 1 171 ? -22.515 10.508 8.959 1.00 78.06 171 GLY A N 1
ATOM 1377 C CA . GLY A 1 171 ? -23.639 11.398 8.644 1.00 78.06 171 GLY A CA 1
ATOM 1378 C C . GLY A 1 171 ? -24.241 12.132 9.834 1.00 78.06 171 GLY A C 1
ATOM 1379 O O . GLY A 1 171 ? -24.898 13.162 9.658 1.00 78.06 171 GLY A O 1
ATOM 1380 N N . LEU A 1 172 ? -23.968 11.675 11.062 1.00 76.81 172 LEU A N 1
ATOM 1381 C CA . LEU A 1 172 ? -24.459 12.343 12.270 1.00 76.81 172 LEU A CA 1
ATOM 1382 C C . LEU A 1 172 ? -23.834 13.735 12.449 1.00 76.81 172 LEU A C 1
ATOM 1384 O O . LEU A 1 172 ? -24.522 14.691 12.831 1.00 76.81 172 LEU A O 1
ATOM 1388 N N . CYS A 1 173 ? -22.536 13.850 12.156 1.00 85.50 173 CYS A N 1
ATOM 1389 C CA . CYS A 1 173 ? -21.712 15.015 12.476 1.00 85.50 173 CYS A CA 1
ATOM 1390 C C . CYS A 1 173 ? -20.771 15.401 11.336 1.00 85.50 173 CYS A C 1
ATOM 1392 O O . CYS A 1 173 ? -20.247 14.552 10.621 1.00 85.50 173 CYS A O 1
ATOM 1394 N N . ARG A 1 174 ? -20.509 16.706 11.204 1.00 86.31 174 ARG A N 1
ATOM 1395 C CA . ARG A 1 174 ? -19.629 17.274 10.166 1.00 86.31 174 ARG A CA 1
ATOM 1396 C C . ARG A 1 174 ? -18.191 17.480 10.633 1.00 86.31 174 ARG A C 1
ATOM 1398 O O . ARG A 1 174 ? -17.350 17.876 9.832 1.00 86.31 174 ARG A O 1
ATOM 1405 N N . TYR A 1 175 ? -17.936 17.337 11.928 1.00 92.75 175 TYR A N 1
ATOM 1406 C CA . TYR A 1 175 ? -16.619 17.407 12.556 1.00 92.75 175 TYR A CA 1
ATOM 1407 C C . TYR A 1 175 ? -16.681 16.753 13.937 1.00 92.75 175 TYR A C 1
ATOM 1409 O O . TYR A 1 175 ? -17.754 16.696 14.530 1.00 92.75 175 TYR A O 1
ATOM 1417 N N . GLY A 1 176 ? -15.539 16.309 14.456 1.00 94.88 176 GLY A N 1
ATOM 1418 C CA . GLY A 1 176 ? -15.437 15.795 15.821 1.00 94.88 176 GLY A CA 1
ATOM 1419 C C . GLY A 1 176 ? -15.049 16.876 16.811 1.00 94.88 176 GLY A C 1
ATOM 1420 O O . GLY A 1 176 ? -15.689 17.035 17.849 1.00 94.88 176 GLY A O 1
ATOM 1421 N N . LEU A 1 177 ? -14.026 17.673 16.481 1.00 97.31 177 LEU A N 1
ATOM 1422 C CA . LEU A 1 177 ? -13.511 18.688 17.393 1.00 97.31 177 LEU A CA 1
ATOM 1423 C C . LEU A 1 177 ? -12.964 19.928 16.690 1.00 97.31 177 LEU A C 1
ATOM 1425 O O . LEU A 1 177 ? -12.222 19.868 15.714 1.00 97.31 177 LEU A O 1
ATOM 1429 N N . ARG A 1 178 ? -13.266 21.092 17.254 1.00 97.00 178 ARG A N 1
ATOM 1430 C CA . ARG A 1 178 ? -12.715 22.389 16.873 1.00 97.00 178 ARG A CA 1
ATOM 1431 C C . ARG A 1 178 ? -12.166 23.079 18.102 1.00 97.00 178 ARG A C 1
ATOM 1433 O O . ARG A 1 178 ? -12.826 23.212 19.120 1.00 97.00 178 ARG A O 1
ATOM 1440 N N . ALA A 1 179 ? -10.951 23.579 17.996 1.00 93.94 179 ALA A N 1
ATOM 1441 C CA . ALA A 1 179 ? -10.302 24.303 19.067 1.00 93.94 179 ALA A CA 1
ATOM 1442 C C . ALA A 1 179 ? -9.452 25.420 18.471 1.00 93.94 179 ALA A C 1
ATOM 1444 O O . ALA A 1 179 ? -8.227 25.371 18.446 1.00 93.94 179 ALA A O 1
ATOM 1445 N N . LYS A 1 180 ? -10.117 26.455 17.951 1.00 87.62 180 LYS A N 1
ATOM 1446 C CA . LYS A 1 180 ? -9.460 27.595 17.280 1.00 87.62 180 LYS A CA 1
ATOM 1447 C C . LYS A 1 180 ? -8.665 28.499 18.222 1.00 87.62 180 LYS A C 1
ATOM 1449 O O . LYS A 1 180 ? -7.972 29.411 17.765 1.00 87.62 180 LYS A O 1
ATOM 1454 N N . GLY A 1 181 ? -8.798 28.259 19.519 1.00 79.75 181 GLY A N 1
ATOM 1455 C CA . GLY A 1 181 ? -8.048 28.933 20.554 1.00 79.75 181 GLY A CA 1
ATOM 1456 C C . GLY A 1 181 ? -6.566 28.577 20.578 1.00 79.75 181 GLY A C 1
ATOM 1457 O O . GLY A 1 181 ? -6.116 27.663 19.892 1.00 79.75 181 GLY A O 1
ATOM 1458 N N . ARG A 1 182 ? -5.779 29.320 21.361 1.00 90.12 182 ARG A N 1
ATOM 1459 C CA . ARG A 1 182 ? -4.339 29.038 21.506 1.00 90.12 182 ARG A CA 1
ATOM 1460 C C . ARG A 1 182 ? -4.061 28.025 22.609 1.00 90.12 182 ARG A C 1
ATOM 1462 O O . ARG A 1 182 ? -4.667 28.134 23.668 1.00 90.12 182 ARG A O 1
ATOM 1469 N N . GLY A 1 183 ? -3.067 27.160 22.418 1.00 90.44 183 GLY A N 1
ATOM 1470 C CA . GLY A 1 183 ? -2.504 26.338 23.498 1.00 90.44 183 GLY A CA 1
ATOM 1471 C C . GLY A 1 183 ? -3.313 25.094 23.868 1.00 90.44 183 GLY A C 1
ATOM 1472 O O . GLY A 1 183 ? -3.201 24.632 24.998 1.00 90.44 183 GLY A O 1
ATOM 1473 N N . VAL A 1 184 ? -4.168 24.602 22.970 1.00 96.56 184 VAL A N 1
ATOM 1474 C CA . VAL A 1 184 ? -5.035 23.442 23.234 1.00 96.56 184 VAL A CA 1
ATOM 1475 C C . VAL A 1 184 ? -4.219 22.153 23.220 1.00 96.56 184 VAL A C 1
ATOM 1477 O O . VAL A 1 184 ? -3.322 22.006 22.400 1.00 96.56 184 VAL A O 1
ATOM 1480 N N . THR A 1 185 ? -4.522 21.201 24.096 1.00 97.50 185 THR A N 1
ATOM 1481 C CA . THR A 1 185 ? -3.822 19.910 24.138 1.00 97.50 185 THR A CA 1
ATOM 1482 C C . THR A 1 185 ? -4.783 18.746 23.917 1.00 97.50 185 THR A C 1
ATOM 1484 O O . THR A 1 185 ? -5.782 18.665 24.611 1.00 97.50 185 THR A O 1
ATOM 1487 N N . LEU A 1 186 ? -4.477 17.826 23.008 1.00 97.31 186 LEU A N 1
ATOM 1488 C CA . LEU A 1 186 ? -5.158 16.545 22.825 1.00 97.31 186 LEU A CA 1
ATOM 1489 C C . LEU A 1 186 ? -4.214 15.404 23.219 1.00 97.31 186 LEU A C 1
ATOM 1491 O O . LEU A 1 186 ? -3.042 15.417 22.830 1.00 97.31 186 LEU A O 1
ATOM 1495 N N . ARG A 1 187 ? -4.703 14.427 23.990 1.00 94.62 187 ARG A N 1
ATOM 1496 C CA . ARG A 1 187 ? -3.941 13.222 24.352 1.00 94.62 187 ARG A CA 1
ATOM 1497 C C . ARG A 1 187 ? -4.803 11.969 24.318 1.00 94.62 187 ARG A C 1
ATOM 1499 O O . ARG A 1 187 ? -5.842 11.978 24.961 1.00 94.62 187 ARG A O 1
ATOM 1506 N N . ASN A 1 188 ? -4.345 10.885 23.696 1.00 87.94 188 ASN A N 1
ATOM 1507 C CA . ASN A 1 188 ? -5.022 9.582 23.794 1.00 87.94 188 ASN A CA 1
ATOM 1508 C C . ASN A 1 188 ? -6.495 9.606 23.341 1.00 87.94 188 ASN A C 1
ATOM 1510 O O . ASN A 1 188 ? -7.346 9.022 23.997 1.00 87.94 188 ASN A O 1
ATOM 1514 N N . VAL A 1 189 ? -6.824 10.358 22.283 1.00 88.19 189 VAL A N 1
ATOM 1515 C CA . VAL A 1 189 ? -8.200 10.456 21.757 1.00 88.19 189 VAL A CA 1
ATOM 1516 C C . VAL A 1 189 ? -8.256 9.877 20.346 1.00 88.19 189 VAL A C 1
ATOM 1518 O O . VAL A 1 189 ? -7.448 10.270 19.500 1.00 88.19 189 VAL A O 1
ATOM 1521 N N . ARG A 1 190 ? -9.232 8.998 20.087 1.00 91.69 190 ARG A N 1
ATOM 1522 C CA . ARG A 1 190 ? -9.550 8.453 18.757 1.00 91.69 190 ARG A CA 1
ATOM 1523 C C . ARG A 1 190 ? -10.780 9.172 18.183 1.00 91.69 190 ARG A C 1
ATOM 1525 O O . ARG A 1 190 ? -11.780 9.349 18.878 1.00 91.69 190 ARG A O 1
ATOM 1532 N N . PHE A 1 191 ? -10.683 9.645 16.945 1.00 95.06 191 PHE A N 1
ATOM 1533 C CA . PHE A 1 191 ? -11.741 10.336 16.203 1.00 95.06 191 PHE A CA 1
ATOM 1534 C C . PHE A 1 191 ? -12.034 9.571 14.919 1.00 95.06 191 PHE A C 1
ATOM 1536 O O . PHE A 1 191 ? -11.098 9.325 14.164 1.00 95.06 191 PHE A O 1
ATOM 1543 N N . GLU A 1 192 ? -13.298 9.242 14.653 1.00 91.56 192 GLU A N 1
ATOM 1544 C CA . GLU A 1 192 ? -13.640 8.312 13.566 1.00 91.56 192 GLU A CA 1
ATOM 1545 C C . GLU A 1 192 ? -14.855 8.728 12.754 1.00 91.56 192 GLU A C 1
ATOM 1547 O O . GLU A 1 192 ? -15.788 9.335 13.281 1.00 91.56 192 GLU A O 1
ATOM 1552 N N . ASN A 1 193 ? -14.847 8.354 11.477 1.00 90.50 193 ASN A N 1
ATOM 1553 C CA . ASN A 1 193 ? -16.030 8.227 10.626 1.00 90.50 193 ASN A CA 1
ATOM 1554 C C . ASN A 1 193 ? -16.861 9.527 10.551 1.00 90.50 193 ASN A C 1
ATOM 1556 O O . ASN A 1 193 ? -18.088 9.536 10.668 1.00 90.50 193 ASN A O 1
ATOM 1560 N N . TYR A 1 194 ? -16.185 10.676 10.386 1.00 93.00 194 TYR A N 1
ATOM 1561 C CA . TYR A 1 194 ? -16.829 11.992 10.276 1.00 93.00 194 TYR A CA 1
ATOM 1562 C C . TYR A 1 194 ? -17.121 12.396 8.831 1.00 93.00 194 TYR A C 1
ATOM 1564 O O . TYR A 1 194 ? -16.209 12.530 8.012 1.00 93.00 194 TYR A O 1
ATOM 1572 N N . ALA A 1 195 ? -18.378 12.771 8.582 1.00 90.75 195 ALA A N 1
ATOM 1573 C CA . ALA A 1 195 ? -18.895 13.296 7.316 1.00 90.75 195 ALA A CA 1
ATOM 1574 C C . ALA A 1 195 ? -18.439 14.749 7.048 1.00 90.75 195 ALA A C 1
ATOM 1576 O O . ALA A 1 195 ? -19.230 15.695 6.940 1.00 90.75 195 ALA A O 1
ATOM 1577 N N . THR A 1 196 ? -17.123 14.954 7.028 1.00 89.88 196 THR A N 1
ATOM 1578 C CA . THR A 1 196 ? -16.476 16.245 6.774 1.00 89.88 196 THR A CA 1
ATOM 1579 C C . THR A 1 196 ? -16.575 16.633 5.299 1.00 89.88 196 THR A C 1
ATOM 1581 O O . THR A 1 196 ? -16.628 15.795 4.410 1.00 89.88 196 THR A O 1
ATOM 1584 N N . TYR A 1 197 ? -16.620 17.932 5.008 1.00 85.38 197 TYR A N 1
ATOM 1585 C CA . TYR A 1 197 ? -16.884 18.419 3.652 1.00 85.38 197 TYR A CA 1
ATOM 1586 C C . TYR A 1 197 ? -16.240 19.781 3.397 1.00 85.38 197 TYR A C 1
ATOM 1588 O O . TYR A 1 197 ? -16.021 20.538 4.345 1.00 85.38 197 TYR A O 1
ATOM 1596 N N . ASP A 1 198 ? -15.971 20.116 2.132 1.00 81.12 198 ASP A N 1
ATOM 1597 C CA . ASP A 1 198 ? -15.432 21.416 1.696 1.00 81.12 198 ASP A CA 1
ATOM 1598 C C . ASP A 1 198 ? -14.164 21.848 2.467 1.00 81.12 198 ASP A C 1
ATOM 1600 O O . ASP A 1 198 ? -14.114 22.896 3.113 1.00 81.12 198 ASP A O 1
ATOM 1604 N N . LEU A 1 199 ? -13.128 20.996 2.446 1.00 83.88 199 LEU A N 1
ATOM 1605 C CA . LEU A 1 199 ? -11.829 21.230 3.106 1.00 83.88 199 LEU A CA 1
ATOM 1606 C C . LEU A 1 199 ? -11.923 21.471 4.628 1.00 83.88 199 LEU A C 1
ATOM 1608 O O . LEU A 1 199 ? -11.015 22.050 5.249 1.00 83.88 199 LEU A O 1
ATOM 1612 N N . ASN A 1 200 ? -13.025 21.053 5.251 1.00 88.81 200 ASN A N 1
ATOM 1613 C CA . ASN A 1 200 ? -13.131 21.034 6.699 1.00 88.81 200 ASN A CA 1
ATOM 1614 C C . ASN A 1 200 ? -12.504 19.751 7.249 1.00 88.81 200 ASN A C 1
ATOM 1616 O O . ASN A 1 200 ? -12.749 18.679 6.703 1.00 88.81 200 ASN A O 1
ATOM 1620 N N . PRO A 1 201 ? -11.708 19.855 8.320 1.00 94.56 201 PRO A N 1
ATOM 1621 C CA . PRO A 1 201 ? -11.160 18.701 9.000 1.00 94.56 201 PRO A CA 1
ATOM 1622 C C . PRO A 1 201 ? -12.122 18.169 10.065 1.00 94.56 201 PRO A C 1
ATOM 1624 O O . PRO A 1 201 ? -12.952 18.926 10.587 1.00 94.56 201 PRO A O 1
ATOM 1627 N N . ALA A 1 202 ? -11.960 16.903 10.444 1.00 96.31 202 ALA A N 1
ATOM 1628 C CA . ALA A 1 202 ? -12.644 16.338 11.603 1.00 96.31 202 ALA A CA 1
ATOM 1629 C C . ALA A 1 202 ? -12.120 16.945 12.908 1.00 96.31 202 ALA A C 1
ATOM 1631 O O . ALA A 1 202 ? -12.908 17.211 13.818 1.00 96.31 202 ALA A O 1
ATOM 1632 N N . VAL A 1 203 ? -10.817 17.241 12.968 1.00 98.00 203 VAL A N 1
ATOM 1633 C CA . VAL A 1 203 ? -10.163 17.901 14.104 1.00 98.00 203 VAL A CA 1
ATOM 1634 C C . VAL A 1 203 ? -9.485 19.199 13.654 1.00 98.00 203 VAL A C 1
ATOM 1636 O O . VAL A 1 203 ? -8.632 19.194 12.773 1.00 98.00 203 VAL A O 1
ATOM 1639 N N . ASP A 1 204 ? -9.838 20.342 14.246 1.00 97.12 204 ASP A N 1
ATOM 1640 C CA . ASP A 1 204 ? -9.389 21.660 13.775 1.00 97.12 204 ASP A CA 1
ATOM 1641 C C . ASP A 1 204 ? -8.781 22.529 14.883 1.00 97.12 204 ASP A C 1
ATOM 1643 O O . ASP A 1 204 ? -9.502 23.147 15.672 1.00 97.12 204 ASP A O 1
ATOM 1647 N N . LEU A 1 205 ? -7.454 22.627 14.929 1.00 96.94 205 LEU A N 1
ATOM 1648 C CA . LEU A 1 205 ? -6.724 23.213 16.053 1.00 96.94 205 LEU A CA 1
ATOM 1649 C C . LEU A 1 205 ? -6.052 24.551 15.711 1.00 96.94 205 LEU A C 1
ATOM 1651 O O . LEU A 1 205 ? -5.502 24.769 14.628 1.00 96.94 205 LEU A O 1
ATOM 1655 N N . GLY A 1 206 ? -6.105 25.473 16.672 1.00 94.94 206 GLY A N 1
ATOM 1656 C CA . GLY A 1 206 ? -5.438 26.769 16.639 1.00 94.94 206 GLY A CA 1
ATOM 1657 C C . GLY A 1 206 ? -3.952 26.705 17.030 1.00 94.94 206 GLY A C 1
ATOM 1658 O O . GLY A 1 206 ? -3.391 25.629 17.220 1.00 94.94 206 GLY A O 1
ATOM 1659 N N . PRO A 1 207 ? -3.267 27.862 17.117 1.00 96.12 207 PRO A N 1
ATOM 1660 C CA . PRO A 1 207 ? -1.825 27.911 17.363 1.00 96.12 207 PRO A CA 1
ATOM 1661 C C . PRO A 1 207 ? -1.417 27.402 18.751 1.00 96.12 207 PRO A C 1
ATOM 1663 O O . PRO A 1 207 ? -2.086 27.688 19.743 1.00 96.12 207 PRO A O 1
ATOM 1666 N N . GLY A 1 208 ? -0.251 26.772 18.858 1.00 95.62 208 GLY A N 1
ATOM 1667 C CA . GLY A 1 208 ? 0.280 26.264 20.122 1.00 95.62 208 GLY A CA 1
ATOM 1668 C C . GLY A 1 208 ? -0.334 24.935 20.546 1.00 95.62 208 GLY A C 1
ATOM 1669 O O . GLY A 1 208 ? -0.313 24.636 21.736 1.00 95.62 208 GLY A O 1
ATOM 1670 N N . ALA A 1 209 ? -0.950 24.198 19.619 1.00 96.75 209 ALA A N 1
ATOM 1671 C CA . ALA A 1 209 ? -1.622 22.956 19.952 1.00 96.75 209 ALA A CA 1
ATOM 1672 C C . ALA A 1 209 ? -0.615 21.845 20.282 1.00 96.75 209 ALA A C 1
ATOM 1674 O O . ALA A 1 209 ? 0.444 21.768 19.667 1.00 96.75 209 ALA A O 1
ATOM 1675 N N . VAL A 1 210 ? -0.941 20.967 21.224 1.00 97.69 210 VAL A N 1
ATOM 1676 C CA . VAL A 1 210 ? -0.167 19.746 21.492 1.00 97.69 210 VAL A CA 1
ATOM 1677 C C . VAL A 1 210 ? -1.059 18.551 21.201 1.00 97.69 210 VAL A C 1
ATOM 1679 O O . VAL A 1 210 ? -2.098 18.428 21.829 1.00 97.69 210 VAL A O 1
ATOM 1682 N N . VAL A 1 211 ? -0.676 17.680 20.276 1.00 97.12 211 VAL A N 1
ATOM 1683 C CA . VAL A 1 211 ? -1.396 16.443 19.944 1.00 97.12 211 VAL A CA 1
ATOM 1684 C C . VAL A 1 211 ? -0.454 15.278 20.203 1.00 97.12 211 VAL A C 1
ATOM 1686 O O . VAL A 1 211 ? 0.670 15.261 19.707 1.00 97.12 211 VAL A O 1
ATOM 1689 N N . GLU A 1 212 ? -0.869 14.331 21.032 1.00 93.75 212 GLU A N 1
ATOM 1690 C CA . GLU A 1 212 ? -0.010 13.225 21.448 1.00 93.75 212 GLU A CA 1
ATOM 1691 C C . GLU A 1 212 ? -0.827 11.939 21.568 1.00 93.75 212 GLU A C 1
ATOM 1693 O O . GLU A 1 212 ? -1.836 11.940 22.271 1.00 93.75 212 GLU A O 1
ATOM 1698 N N . ARG A 1 213 ? -0.407 10.837 20.931 1.00 86.94 213 ARG A N 1
ATOM 1699 C CA . ARG A 1 213 ? -1.139 9.556 21.015 1.00 86.94 213 ARG A CA 1
ATOM 1700 C C . ARG A 1 213 ? -2.592 9.655 20.567 1.00 86.94 213 ARG A C 1
ATOM 1702 O O . ARG A 1 213 ? -3.466 9.111 21.215 1.00 86.94 213 ARG A O 1
ATOM 1709 N N . CYS A 1 214 ? -2.881 10.429 19.527 1.00 92.94 214 CYS A N 1
ATOM 1710 C CA . CYS A 1 214 ? -4.244 10.540 19.007 1.00 92.94 214 CYS A CA 1
ATOM 1711 C C . CYS A 1 214 ? -4.373 9.803 17.675 1.00 92.94 214 CYS A C 1
ATOM 1713 O O . CYS A 1 214 ? -3.412 9.764 16.910 1.00 92.94 214 CYS A O 1
ATOM 1715 N N . THR A 1 215 ? -5.571 9.303 17.386 1.00 92.81 215 THR A N 1
ATOM 1716 C CA . THR A 1 215 ? -5.911 8.680 16.100 1.00 92.81 215 THR A CA 1
ATOM 1717 C C . THR A 1 215 ? -7.032 9.474 15.445 1.00 92.81 215 THR A C 1
ATOM 1719 O O . THR A 1 215 ? -8.001 9.831 16.118 1.00 92.81 215 THR A O 1
ATOM 1722 N N . VAL A 1 216 ? -6.915 9.780 14.154 1.00 94.75 216 VAL A N 1
ATOM 1723 C CA . VAL A 1 216 ? -8.011 10.351 13.358 1.00 94.75 216 VAL A CA 1
ATOM 1724 C C . VAL A 1 216 ? -8.178 9.527 12.089 1.00 94.75 216 VAL A C 1
ATOM 1726 O O . VAL A 1 216 ? -7.323 9.595 11.203 1.00 94.75 216 VAL A O 1
ATOM 1729 N N . SER A 1 217 ? -9.280 8.781 12.023 1.00 90.81 217 SER A N 1
ATOM 1730 C CA . SER A 1 217 ? -9.579 7.837 10.949 1.00 90.81 217 SER A CA 1
ATOM 1731 C C . SER A 1 217 ? -10.945 8.081 10.303 1.00 90.81 217 SER A C 1
ATOM 1733 O O . SER A 1 217 ? -11.805 8.756 10.875 1.00 90.81 217 SER A O 1
ATOM 1735 N N . GLY A 1 218 ? -11.135 7.593 9.077 1.00 84.19 218 GLY A N 1
ATOM 1736 C CA . GLY A 1 218 ? -12.444 7.513 8.414 1.00 84.19 218 GLY A CA 1
ATOM 1737 C C . GLY A 1 218 ? -13.138 8.848 8.119 1.00 84.19 218 GLY A C 1
ATOM 1738 O O . GLY A 1 218 ? -14.334 8.888 7.845 1.00 84.19 218 GLY A O 1
ATOM 1739 N N . SER A 1 219 ? -12.445 9.987 8.199 1.00 91.56 219 SER A N 1
ATOM 1740 C CA . SER A 1 219 ? -13.083 11.279 7.910 1.00 91.56 219 SER A CA 1
ATOM 1741 C C . SER A 1 219 ? -13.190 11.494 6.403 1.00 91.56 219 SER A C 1
ATOM 1743 O O . SER A 1 219 ? -12.174 11.441 5.723 1.00 91.56 219 SER A O 1
ATOM 1745 N N . HIS A 1 220 ? -14.372 11.828 5.877 1.00 91.00 220 HIS A N 1
ATOM 1746 C CA . HIS A 1 220 ? -14.606 11.961 4.427 1.00 91.00 220 HIS A CA 1
ATOM 1747 C C . HIS A 1 220 ? -13.640 12.931 3.713 1.00 91.00 220 HIS A C 1
ATOM 1749 O O . HIS A 1 220 ? -13.287 12.745 2.555 1.00 91.00 220 HIS A O 1
ATOM 1755 N N . CYS A 1 221 ? -13.190 13.991 4.389 1.00 91.31 221 CYS A N 1
ATOM 1756 C CA . CYS A 1 221 ? -12.296 15.008 3.847 1.00 91.31 221 CYS A CA 1
ATOM 1757 C C . CYS A 1 221 ? -10.946 15.016 4.591 1.00 91.31 221 CYS A C 1
ATOM 1759 O O . CYS A 1 221 ? -10.123 14.126 4.391 1.00 91.31 221 CYS A O 1
ATOM 1761 N N . ILE A 1 222 ? -10.656 16.035 5.407 1.00 94.81 222 ILE A N 1
ATOM 1762 C CA . ILE A 1 222 ? -9.373 16.142 6.122 1.00 94.81 222 ILE A CA 1
ATOM 1763 C C . ILE A 1 222 ? -9.510 15.488 7.506 1.00 94.81 222 ILE A C 1
ATOM 1765 O O . ILE A 1 222 ? -10.489 15.743 8.205 1.00 94.81 222 ILE A O 1
ATOM 1769 N N . GLY A 1 223 ? -8.517 14.716 7.945 1.00 96.62 223 GLY A N 1
ATOM 1770 C CA . GLY A 1 223 ? -8.462 14.196 9.312 1.00 96.62 223 GLY A CA 1
ATOM 1771 C C . GLY A 1 223 ? -8.251 15.331 10.317 1.00 96.62 223 GLY A C 1
ATOM 1772 O O . GLY A 1 223 ? -9.182 15.777 10.995 1.00 96.62 223 GLY A O 1
ATOM 1773 N N . ILE A 1 224 ? -7.032 15.873 10.374 1.00 97.44 224 ILE A N 1
ATOM 1774 C CA . ILE A 1 224 ? -6.673 16.955 11.302 1.00 97.44 224 ILE A CA 1
ATOM 1775 C C . ILE A 1 224 ? -6.080 18.183 10.605 1.00 97.44 224 ILE A C 1
ATOM 1777 O O . ILE A 1 224 ? -5.320 18.093 9.641 1.00 97.44 224 ILE A O 1
ATOM 1781 N N . ARG A 1 225 ? -6.375 19.370 11.142 1.00 96.25 225 ARG A N 1
ATOM 1782 C CA . ARG A 1 225 ? -5.698 20.623 10.802 1.00 96.25 225 ARG A CA 1
ATOM 1783 C C . ARG A 1 225 ? -5.066 21.262 12.026 1.00 96.25 225 ARG A C 1
ATOM 1785 O O . ARG A 1 225 ? -5.728 21.426 13.048 1.00 96.25 225 ARG A O 1
ATOM 1792 N N . ILE A 1 226 ? -3.819 21.707 11.885 1.00 94.12 226 ILE A N 1
ATOM 1793 C CA . ILE A 1 226 ? -3.088 22.441 12.928 1.00 94.12 226 ILE A CA 1
ATOM 1794 C C . ILE A 1 226 ? -2.565 23.800 12.449 1.00 94.12 226 ILE A C 1
ATOM 1796 O O . ILE A 1 226 ? -2.570 24.121 11.256 1.00 94.12 226 ILE A O 1
ATOM 1800 N N . SER A 1 227 ? -2.129 24.619 13.411 1.00 94.12 227 SER A N 1
ATOM 1801 C CA . SER A 1 227 ? -1.591 25.966 13.195 1.00 94.12 227 SER A CA 1
ATOM 1802 C C . SER A 1 227 ? -0.246 26.172 13.913 1.00 94.12 227 SER A C 1
ATOM 1804 O O . SER A 1 227 ? 0.347 25.226 14.423 1.00 94.12 227 SER A O 1
ATOM 1806 N N . SER A 1 228 ? 0.276 27.404 13.929 1.00 95.69 228 SER A N 1
ATOM 1807 C CA . SER A 1 228 ? 1.671 27.694 14.295 1.00 95.69 228 SER A CA 1
ATOM 1808 C C . SER A 1 228 ? 2.029 27.312 15.735 1.00 95.69 228 SER A C 1
ATOM 1810 O O . SER A 1 228 ? 1.192 27.451 16.620 1.00 95.69 228 SER A O 1
ATOM 1812 N N . ASN A 1 229 ? 3.294 26.986 16.010 1.00 96.38 229 ASN A N 1
ATOM 1813 C CA . ASN A 1 229 ? 3.843 26.616 17.326 1.00 96.38 229 ASN A CA 1
ATOM 1814 C C . ASN A 1 229 ? 3.256 25.329 17.924 1.00 96.38 229 ASN A C 1
ATOM 1816 O O . ASN A 1 229 ? 3.262 25.162 19.142 1.00 96.38 229 ASN A O 1
ATOM 1820 N N . SER A 1 230 ? 2.693 24.461 17.089 1.00 96.94 230 SER A N 1
ATOM 1821 C CA . SER A 1 230 ? 2.087 23.205 17.526 1.00 96.94 230 SER A CA 1
ATOM 1822 C C . SER A 1 230 ? 3.098 22.060 17.555 1.00 96.94 230 SER A C 1
ATOM 1824 O O . SER A 1 230 ? 4.060 22.055 16.789 1.00 96.94 230 SER A O 1
ATOM 1826 N N . VAL A 1 231 ? 2.859 21.081 18.422 1.00 97.69 231 VAL A N 1
ATOM 1827 C CA . VAL A 1 231 ? 3.619 19.831 18.522 1.00 97.69 231 VAL A CA 1
ATOM 1828 C C . VAL A 1 231 ? 2.653 18.675 18.321 1.00 97.69 231 VAL A C 1
ATOM 1830 O O . VAL A 1 231 ? 1.693 18.552 19.074 1.00 97.69 231 VAL A O 1
ATOM 1833 N N . ILE A 1 232 ? 2.912 17.828 17.337 1.00 96.69 232 ILE A N 1
ATOM 1834 C CA . ILE A 1 232 ? 2.191 16.579 17.107 1.00 96.69 232 ILE A CA 1
ATOM 1835 C C . ILE A 1 232 ? 3.184 15.441 17.239 1.00 96.69 232 ILE A C 1
ATOM 1837 O O . ILE A 1 232 ? 4.267 15.508 16.654 1.00 96.69 232 ILE A O 1
ATOM 1841 N N . ARG A 1 233 ? 2.818 14.409 18.001 1.00 93.50 233 ARG A N 1
ATOM 1842 C CA . ARG A 1 233 ? 3.649 13.216 18.102 1.00 93.50 233 ARG A CA 1
ATOM 1843 C C . ARG A 1 233 ? 2.924 11.923 18.416 1.00 93.50 233 ARG A C 1
ATOM 1845 O O . ARG A 1 233 ? 1.869 11.956 19.050 1.00 93.50 233 ARG A O 1
ATOM 1852 N N . HIS A 1 234 ? 3.528 10.796 18.042 1.00 85.50 234 HIS A N 1
ATOM 1853 C CA . HIS A 1 234 ? 3.016 9.455 18.353 1.00 85.50 234 HIS A CA 1
ATOM 1854 C C . HIS A 1 234 ? 1.544 9.301 17.954 1.00 85.50 234 HIS A C 1
ATOM 1856 O O . HIS A 1 234 ? 0.762 8.823 18.757 1.00 85.50 234 HIS A O 1
ATOM 1862 N N . SER A 1 235 ? 1.128 9.856 16.816 1.00 93.06 235 SER A N 1
ATOM 1863 C CA . SER A 1 235 ? -0.288 9.964 16.432 1.00 93.06 235 SER A CA 1
ATOM 1864 C C . SER A 1 235 ? -0.519 9.390 15.037 1.00 93.06 235 SER A C 1
ATOM 1866 O O . SER A 1 235 ? 0.380 9.434 14.202 1.00 93.06 235 SER A O 1
ATOM 1868 N N . VAL A 1 236 ? -1.723 8.885 14.787 1.00 91.38 236 VAL A N 1
ATOM 1869 C CA . VAL A 1 236 ? -2.076 8.135 13.577 1.00 91.38 236 VAL A CA 1
ATOM 1870 C C . VAL A 1 236 ? -3.170 8.883 12.810 1.00 91.38 236 VAL A C 1
ATOM 1872 O O . VAL A 1 236 ? -4.176 9.299 13.388 1.00 91.38 236 VAL A O 1
ATOM 1875 N N . PHE A 1 237 ? -2.963 9.098 11.512 1.00 94.50 237 PHE A N 1
ATOM 1876 C CA . PHE A 1 237 ? -3.880 9.833 10.637 1.00 94.50 237 PHE A CA 1
ATOM 1877 C C . PHE A 1 237 ? -4.104 9.057 9.339 1.00 94.50 237 PHE A C 1
ATOM 1879 O O . PHE A 1 237 ? -3.433 9.290 8.327 1.00 94.50 237 PHE A O 1
ATOM 1886 N N . ASN A 1 238 ? -5.039 8.120 9.374 1.00 87.19 238 ASN A N 1
ATOM 1887 C CA . ASN A 1 238 ? -5.227 7.112 8.341 1.00 87.19 238 ASN A CA 1
ATOM 1888 C C . ASN A 1 238 ? -6.665 7.052 7.816 1.00 87.19 238 ASN A C 1
ATOM 1890 O O . ASN A 1 238 ? -7.572 7.599 8.426 1.00 87.19 238 ASN A O 1
ATOM 1894 N N . TYR A 1 239 ? -6.873 6.475 6.632 1.00 83.06 239 TYR A N 1
ATOM 1895 C CA . TYR A 1 239 ? -8.206 6.282 6.039 1.00 83.06 239 TYR A CA 1
ATOM 1896 C C . TYR A 1 239 ? -9.078 7.551 5.955 1.00 83.06 239 TYR A C 1
ATOM 1898 O O . TYR A 1 239 ? -10.304 7.480 6.004 1.00 83.06 239 TYR A O 1
ATOM 1906 N N . ASN A 1 240 ? -8.488 8.739 5.788 1.00 90.44 240 ASN A N 1
ATOM 1907 C CA . ASN A 1 240 ? -9.242 9.979 5.580 1.00 90.44 240 ASN A CA 1
ATOM 1908 C C . ASN A 1 240 ? -9.400 10.261 4.079 1.00 90.44 240 ASN A C 1
ATOM 1910 O O . ASN A 1 240 ? -8.443 10.154 3.317 1.00 90.44 240 ASN A O 1
ATOM 1914 N N . GLY A 1 241 ? -10.587 10.657 3.631 1.00 88.06 241 GLY A N 1
ATOM 1915 C CA . GLY A 1 241 ? -10.958 10.680 2.218 1.00 88.06 241 GLY A CA 1
ATOM 1916 C C . GLY A 1 241 ? -10.291 11.761 1.355 1.00 88.06 241 GLY A C 1
ATOM 1917 O O . GLY A 1 241 ? -10.227 11.594 0.138 1.00 88.06 241 GLY A O 1
ATOM 1918 N N . LEU A 1 242 ? -9.720 12.825 1.938 1.00 91.69 242 LEU A N 1
ATOM 1919 C CA . LEU A 1 242 ? -8.815 13.763 1.251 1.00 91.69 242 LEU A CA 1
ATOM 1920 C C . LEU A 1 242 ? -7.383 13.651 1.784 1.00 91.69 242 LEU A C 1
ATOM 1922 O O . LEU A 1 242 ? -6.482 13.307 1.020 1.00 91.69 242 LEU A O 1
ATOM 1926 N N . ALA A 1 243 ? -7.163 13.986 3.058 1.00 94.44 243 ALA A N 1
ATOM 1927 C CA . ALA A 1 243 ? -5.823 14.021 3.642 1.00 94.44 243 ALA A CA 1
ATOM 1928 C C . ALA A 1 243 ? -5.818 13.676 5.128 1.00 94.44 243 ALA A C 1
ATOM 1930 O O . ALA A 1 243 ? -6.707 14.123 5.853 1.00 94.44 243 ALA A O 1
ATOM 1931 N N . GLY A 1 244 ? -4.780 12.982 5.598 1.00 96.06 244 GLY A N 1
ATOM 1932 C CA . GLY A 1 244 ? -4.609 12.699 7.024 1.00 96.06 244 GLY A CA 1
ATOM 1933 C C . GLY A 1 244 ? -4.397 13.982 7.829 1.00 96.06 244 GLY A C 1
ATOM 1934 O O . GLY A 1 244 ? -5.134 14.276 8.775 1.00 96.06 244 GLY A O 1
ATOM 1935 N N . LEU A 1 245 ? -3.437 14.810 7.402 1.00 96.19 245 LEU A N 1
ATOM 1936 C CA . LEU A 1 245 ? -3.110 16.069 8.071 1.00 96.19 245 LEU A CA 1
ATOM 1937 C C . LEU A 1 245 ? -2.930 17.246 7.112 1.00 96.19 245 LEU A C 1
ATOM 1939 O O . LEU A 1 245 ? -2.283 17.144 6.072 1.00 96.19 245 LEU A O 1
ATOM 1943 N N . HIS A 1 246 ? -3.430 18.412 7.528 1.00 94.31 246 HIS A N 1
ATOM 1944 C CA . HIS A 1 246 ? -3.196 19.690 6.864 1.00 94.31 246 HIS A CA 1
ATOM 1945 C C . HIS A 1 246 ? -2.605 20.741 7.827 1.00 94.31 246 HIS A C 1
ATOM 1947 O O . HIS A 1 246 ? -3.262 21.167 8.776 1.00 94.31 246 HIS A O 1
ATOM 1953 N N . ASN A 1 247 ? -1.393 21.245 7.580 1.00 86.81 247 ASN A N 1
ATOM 1954 C CA . ASN A 1 247 ? -0.722 22.214 8.462 1.00 86.81 247 ASN A CA 1
ATOM 1955 C C . ASN A 1 247 ? -0.522 23.586 7.808 1.00 86.81 247 ASN A C 1
ATOM 1957 O O . ASN A 1 247 ? 0.316 23.739 6.931 1.00 86.81 247 ASN A O 1
ATOM 1961 N N . GLY A 1 248 ? -1.232 24.604 8.299 1.00 80.94 248 GLY A N 1
ATOM 1962 C CA . GLY A 1 248 ? -1.076 25.994 7.842 1.00 80.94 248 GLY A CA 1
ATOM 1963 C C . GLY A 1 248 ? -0.279 26.889 8.800 1.00 80.94 248 GLY A C 1
ATOM 1964 O O . GLY A 1 248 ? -0.542 28.091 8.859 1.00 80.94 248 GLY A O 1
ATOM 1965 N N . GLY A 1 249 ? 0.584 26.317 9.647 1.00 86.38 249 GLY A N 1
ATOM 1966 C CA . GLY A 1 249 ? 1.245 26.995 10.761 1.00 86.38 249 GLY A CA 1
ATOM 1967 C C . GLY A 1 249 ? 2.775 26.920 10.773 1.00 86.38 249 GLY A C 1
ATOM 1968 O O . GLY A 1 249 ? 3.370 25.900 10.450 1.00 86.38 249 GLY A O 1
ATOM 1969 N N . ASN A 1 250 ? 3.420 27.993 11.234 1.00 94.00 250 ASN A N 1
ATOM 1970 C CA . ASN A 1 250 ? 4.881 28.098 11.380 1.00 94.00 250 ASN A CA 1
ATOM 1971 C C . ASN A 1 250 ? 5.389 27.465 12.681 1.00 94.00 250 ASN A C 1
ATOM 1973 O O . ASN A 1 250 ? 4.658 27.437 13.666 1.00 94.00 250 ASN A O 1
ATOM 1977 N N . GLU A 1 251 ? 6.668 27.096 12.734 1.00 95.25 251 GLU A N 1
ATOM 1978 C CA . GLU A 1 251 ? 7.375 26.662 13.951 1.00 95.25 251 GLU A CA 1
ATOM 1979 C C . GLU A 1 251 ? 6.705 25.445 14.605 1.00 95.25 251 GLU A C 1
ATOM 1981 O O . GLU A 1 251 ? 6.564 25.370 15.824 1.00 95.25 251 GLU A O 1
ATOM 1986 N N . THR A 1 252 ? 6.221 24.515 13.779 1.00 96.69 252 THR A N 1
ATOM 1987 C CA . THR A 1 252 ? 5.552 23.294 14.246 1.00 96.69 252 THR A CA 1
ATOM 1988 C C . THR A 1 252 ? 6.502 22.098 14.240 1.00 96.69 252 THR A C 1
ATOM 1990 O O . THR A 1 252 ? 7.410 22.037 13.413 1.00 96.69 252 THR A O 1
ATOM 1993 N N . LEU A 1 253 ? 6.295 21.153 15.156 1.00 97.25 253 LEU A N 1
ATOM 1994 C CA . LEU A 1 253 ? 6.988 19.863 15.196 1.00 97.25 253 LEU A CA 1
ATOM 1995 C C . LEU A 1 253 ? 5.972 18.748 14.950 1.00 97.25 253 LEU A C 1
ATOM 1997 O O . LEU A 1 253 ? 4.964 18.690 15.649 1.00 97.25 253 LEU A O 1
ATOM 2001 N N . ILE A 1 254 ? 6.248 17.878 13.984 1.00 97.75 254 ILE A N 1
ATOM 2002 C CA . ILE A 1 254 ? 5.463 16.680 13.678 1.00 97.75 254 ILE A CA 1
ATOM 2003 C C . ILE A 1 254 ? 6.428 15.495 13.696 1.00 97.75 254 ILE A C 1
ATOM 2005 O O . ILE A 1 254 ? 7.339 15.429 12.864 1.00 97.75 254 ILE A O 1
ATOM 2009 N N . GLU A 1 255 ? 6.275 14.597 14.667 1.00 94.94 255 GLU A N 1
ATOM 2010 C CA . GLU A 1 255 ? 7.203 13.479 14.844 1.00 94.94 255 GLU A CA 1
ATOM 2011 C C . GLU A 1 255 ? 6.553 12.162 15.245 1.00 94.94 255 GLU A C 1
ATOM 2013 O O . GLU A 1 255 ? 5.561 12.168 15.958 1.00 94.94 255 GLU A O 1
ATOM 2018 N N . PHE A 1 256 ? 7.112 11.017 14.858 1.00 90.25 256 PHE A N 1
ATOM 2019 C CA . PHE A 1 256 ? 6.551 9.709 15.230 1.00 90.25 256 PHE A CA 1
ATOM 2020 C C . PHE A 1 256 ? 5.068 9.568 14.851 1.00 90.25 256 PHE A C 1
ATOM 2022 O O . PHE A 1 256 ? 4.282 9.041 15.630 1.00 90.25 256 PHE A O 1
ATOM 2029 N N . CYS A 1 257 ? 4.655 10.126 13.711 1.00 94.56 257 CYS A N 1
ATOM 2030 C CA . CYS A 1 257 ? 3.275 10.044 13.237 1.00 94.56 257 CYS A CA 1
ATOM 2031 C C . CYS A 1 257 ? 3.149 9.158 12.001 1.00 94.56 257 CYS A C 1
ATOM 2033 O O . CYS A 1 257 ? 4.050 9.136 11.162 1.00 94.56 257 CYS A O 1
ATOM 2035 N N . GLU A 1 258 ? 2.004 8.496 11.882 1.00 93.06 258 GLU A N 1
ATOM 2036 C CA . GLU A 1 258 ? 1.642 7.652 10.745 1.00 93.06 258 GLU A CA 1
ATOM 2037 C C . GLU A 1 258 ? 0.585 8.339 9.869 1.00 93.06 258 GLU A C 1
ATOM 2039 O O . GLU A 1 258 ? -0.357 8.957 10.375 1.00 93.06 258 GLU A O 1
ATOM 2044 N N . PHE A 1 259 ? 0.746 8.230 8.551 1.00 94.38 259 PHE A N 1
ATOM 2045 C CA . PHE A 1 259 ? -0.141 8.774 7.529 1.00 94.38 259 PHE A CA 1
ATOM 2046 C C . PHE A 1 259 ? -0.454 7.693 6.480 1.00 94.38 259 PHE A C 1
ATOM 2048 O O . PHE A 1 259 ? 0.202 7.631 5.435 1.00 94.38 259 PHE A O 1
ATOM 2055 N N . GLY A 1 260 ? -1.436 6.837 6.770 1.00 86.88 260 GLY A N 1
ATOM 2056 C CA . GLY A 1 260 ? -1.765 5.646 5.975 1.00 86.88 260 GLY A CA 1
ATOM 2057 C C . GLY A 1 260 ? -3.078 5.747 5.187 1.00 86.88 260 GLY A C 1
ATOM 2058 O O . GLY A 1 260 ? -4.054 6.291 5.691 1.00 86.88 260 GLY A O 1
ATOM 2059 N N . HIS A 1 261 ? -3.166 5.188 3.979 1.00 80.50 261 HIS A N 1
ATOM 2060 C CA . HIS A 1 261 ? -4.459 4.897 3.318 1.00 80.50 261 HIS A CA 1
ATOM 2061 C C . HIS A 1 261 ? -5.399 6.105 3.089 1.00 80.50 261 HIS A C 1
ATOM 2063 O O . HIS A 1 261 ? -6.622 5.967 3.035 1.00 80.50 261 HIS A O 1
ATOM 2069 N N . ASN A 1 262 ? -4.867 7.324 2.952 1.00 86.75 262 ASN A N 1
ATOM 2070 C CA . ASN A 1 262 ? -5.685 8.526 2.759 1.00 86.75 262 ASN A CA 1
ATOM 2071 C C . ASN A 1 262 ? -5.984 8.826 1.270 1.00 86.75 262 ASN A C 1
ATOM 2073 O O . ASN A 1 262 ? -5.307 8.372 0.340 1.00 86.75 262 ASN A O 1
ATOM 2077 N N . GLY A 1 263 ? -6.986 9.676 1.041 1.00 87.75 263 GLY A N 1
ATOM 2078 C CA . GLY A 1 263 ? -7.364 10.243 -0.256 1.00 87.75 263 GLY A CA 1
ATOM 2079 C C . GLY A 1 263 ? -8.418 9.455 -1.045 1.00 87.75 263 GLY A C 1
ATOM 2080 O O . GLY A 1 263 ? -8.660 9.748 -2.216 1.00 87.75 263 GLY A O 1
ATOM 2081 N N . TRP A 1 264 ? -9.056 8.465 -0.426 1.00 82.00 264 TRP A N 1
ATOM 208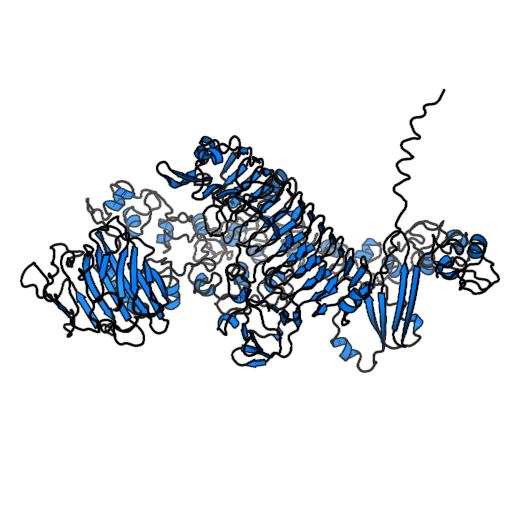2 C CA . TRP A 1 264 ? -9.946 7.520 -1.102 1.00 82.00 264 TRP A CA 1
ATOM 2083 C C . TRP A 1 264 ? -11.313 8.092 -1.514 1.00 82.00 264 TRP A C 1
ATOM 2085 O O . TRP A 1 264 ? -11.987 7.463 -2.319 1.00 82.00 264 TRP A O 1
ATOM 2095 N N . ALA A 1 265 ? -11.746 9.268 -1.040 1.00 81.25 265 ALA A N 1
ATOM 2096 C CA . ALA A 1 265 ? -13.111 9.773 -1.272 1.00 81.25 265 ALA A CA 1
ATOM 2097 C C . ALA A 1 265 ? -13.317 10.461 -2.639 1.00 81.25 265 ALA A C 1
ATOM 2099 O O . ALA A 1 265 ? -14.363 11.056 -2.888 1.00 81.25 265 ALA A O 1
ATOM 2100 N N . GLY A 1 266 ? -12.339 10.399 -3.550 1.00 80.62 266 GLY A N 1
ATOM 2101 C CA . GLY A 1 266 ? -12.499 10.901 -4.922 1.00 80.62 266 GLY A CA 1
ATOM 2102 C C . GLY A 1 266 ? -12.273 12.409 -5.100 1.00 80.62 266 GLY A C 1
ATOM 2103 O O . GLY A 1 266 ? -12.654 12.986 -6.125 1.00 80.62 266 GLY A O 1
ATOM 2104 N N . PHE A 1 267 ? -11.651 13.078 -4.124 1.00 86.06 267 PHE A N 1
ATOM 2105 C CA . PHE A 1 267 ? -11.197 14.460 -4.290 1.00 86.06 267 PHE A CA 1
ATOM 2106 C C . PHE A 1 267 ? -10.051 14.552 -5.312 1.00 86.06 267 PHE A C 1
ATOM 2108 O O . PHE A 1 267 ? -9.246 13.629 -5.479 1.00 86.06 267 PHE A O 1
ATOM 2115 N N . SER A 1 268 ? -9.957 15.694 -5.995 1.00 82.69 268 SER A N 1
ATOM 2116 C CA . SER A 1 268 ? -8.868 15.978 -6.930 1.00 82.69 268 SER A CA 1
ATOM 2117 C C . SER A 1 268 ? -7.529 16.045 -6.201 1.00 82.69 268 SER A C 1
ATOM 2119 O O . SER A 1 268 ? -7.365 16.760 -5.205 1.00 82.69 268 SER A O 1
ATOM 2121 N N . GLY A 1 269 ? -6.547 15.321 -6.737 1.00 76.06 269 GLY A N 1
ATOM 2122 C CA . GLY A 1 269 ? -5.203 15.291 -6.181 1.00 76.06 269 GLY A CA 1
ATOM 2123 C C . GLY A 1 269 ? -4.427 16.599 -6.325 1.00 76.06 269 GLY A C 1
ATOM 2124 O O . GLY A 1 269 ? -3.505 16.829 -5.555 1.00 76.06 269 GLY A O 1
ATOM 2125 N N . ASP A 1 270 ? -4.839 17.509 -7.212 1.00 76.38 270 ASP A N 1
ATOM 2126 C CA . ASP A 1 270 ? -4.153 18.794 -7.422 1.00 76.38 270 ASP A CA 1
ATOM 2127 C C . ASP A 1 270 ? -4.247 19.753 -6.218 1.00 76.38 270 ASP A C 1
ATOM 2129 O O . ASP A 1 270 ? -3.540 20.759 -6.168 1.00 76.38 270 ASP A O 1
ATOM 2133 N N . TRP A 1 271 ? -5.116 19.468 -5.241 1.00 74.75 271 TRP A N 1
ATOM 2134 C CA . TRP A 1 271 ? -5.373 20.365 -4.113 1.00 74.75 271 TRP A CA 1
ATOM 2135 C C . TRP A 1 271 ? -4.695 19.948 -2.817 1.00 74.75 271 TRP A C 1
ATOM 2137 O O . TRP A 1 271 ? -3.987 20.765 -2.232 1.00 74.75 271 TRP A O 1
ATOM 2147 N N . ALA A 1 272 ? -4.943 18.739 -2.315 1.00 82.38 272 ALA A N 1
ATOM 2148 C CA . ALA A 1 272 ? -4.394 18.311 -1.025 1.00 82.38 272 ALA A CA 1
ATOM 2149 C C . ALA A 1 272 ? -4.412 16.798 -0.781 1.00 82.38 272 ALA A C 1
ATOM 2151 O O . ALA A 1 272 ? -4.159 16.392 0.347 1.00 82.38 272 ALA A O 1
ATOM 2152 N N . ARG A 1 273 ? -4.745 15.976 -1.785 1.00 88.44 273 ARG A N 1
ATOM 2153 C CA . ARG A 1 273 ? -4.930 14.534 -1.581 1.00 88.44 273 ARG A CA 1
ATOM 2154 C C . ARG A 1 273 ? -3.622 13.883 -1.140 1.00 88.44 273 ARG A C 1
ATOM 2156 O O . ARG A 1 273 ? -2.608 14.159 -1.767 1.00 88.44 273 ARG A O 1
ATOM 2163 N N . GLY A 1 274 ? -3.636 13.026 -0.121 1.00 90.75 274 GLY A N 1
ATOM 2164 C CA . GLY A 1 274 ? -2.439 12.296 0.316 1.00 90.75 274 GLY A CA 1
ATOM 2165 C C . GLY A 1 274 ? -2.299 12.170 1.833 1.00 90.75 274 GLY A C 1
ATOM 2166 O O . GLY A 1 274 ? -3.257 12.374 2.570 1.00 90.75 274 GLY A O 1
ATOM 2167 N N . GLY A 1 275 ? -1.099 11.853 2.313 1.00 94.44 275 GLY A N 1
ATOM 2168 C CA . GLY A 1 275 ? -0.847 11.684 3.746 1.00 94.44 275 GLY A CA 1
ATOM 2169 C C . GLY A 1 275 ? -0.888 13.012 4.508 1.00 94.44 275 GLY A C 1
ATOM 2170 O O . GLY A 1 275 ? -1.744 13.242 5.367 1.00 94.44 275 GLY A O 1
ATOM 2171 N N . CYS A 1 276 ? 0.033 13.918 4.178 1.00 94.69 276 CYS A N 1
ATOM 2172 C CA . CYS A 1 276 ? 0.232 15.167 4.910 1.00 94.69 276 CYS A CA 1
ATOM 2173 C C . CYS A 1 276 ? 0.558 16.341 3.975 1.00 94.69 276 CYS A C 1
ATOM 2175 O O . CYS A 1 276 ? 1.563 16.316 3.262 1.00 94.69 276 CYS A O 1
ATOM 2177 N N . LYS A 1 277 ? -0.254 17.408 4.019 1.00 92.94 277 LYS A N 1
ATOM 2178 C CA . LYS A 1 277 ? -0.014 18.656 3.274 1.00 92.94 277 LYS A CA 1
ATOM 2179 C C . LYS A 1 277 ? 0.296 19.830 4.205 1.00 92.94 277 LYS A C 1
ATOM 2181 O O . LYS A 1 277 ? -0.405 20.085 5.182 1.00 92.94 277 LYS A O 1
ATOM 2186 N N . VAL A 1 278 ? 1.340 20.586 3.881 1.00 90.25 278 VAL A N 1
ATOM 2187 C CA . VAL A 1 278 ? 1.947 21.607 4.741 1.00 90.25 278 VAL A CA 1
ATOM 2188 C C . VAL A 1 278 ? 2.155 22.922 3.960 1.00 90.25 278 VAL A C 1
ATOM 2190 O O . VAL A 1 278 ? 3.274 23.214 3.533 1.00 90.25 278 VAL A O 1
ATOM 2193 N N . PRO A 1 279 ? 1.095 23.718 3.704 1.00 90.44 279 PRO A N 1
ATOM 2194 C CA . PRO A 1 279 ? 1.219 24.946 2.923 1.00 90.44 279 PRO A CA 1
ATOM 2195 C C . PRO A 1 279 ? 1.625 26.171 3.759 1.00 90.44 279 PRO A C 1
ATOM 2197 O O . PRO A 1 279 ? 1.059 26.428 4.824 1.00 90.44 279 PRO A O 1
ATOM 2200 N N . GLY A 1 280 ? 2.525 27.007 3.231 1.00 88.94 280 GLY A N 1
ATOM 2201 C CA . GLY A 1 280 ? 2.817 28.337 3.786 1.00 88.94 280 GLY A CA 1
ATOM 2202 C C . GLY A 1 280 ? 3.499 28.345 5.145 1.00 88.94 280 GLY A C 1
ATOM 2203 O O . GLY A 1 280 ? 3.310 29.300 5.903 1.00 88.94 280 GLY A O 1
ATOM 2204 N N . VAL A 1 281 ? 4.268 27.303 5.470 1.00 91.81 281 VAL A N 1
ATOM 2205 C CA . VAL A 1 281 ? 4.872 27.151 6.799 1.00 91.81 281 VAL A CA 1
ATOM 2206 C C . VAL A 1 281 ? 6.324 27.604 6.845 1.00 91.81 281 VAL A C 1
ATOM 2208 O O . VAL A 1 281 ? 7.090 27.434 5.900 1.00 91.81 281 VAL A O 1
ATOM 2211 N N . THR A 1 282 ? 6.741 28.154 7.981 1.00 93.19 282 THR A N 1
ATOM 2212 C CA . THR A 1 282 ? 8.133 28.542 8.223 1.00 93.19 282 THR A CA 1
ATOM 2213 C C . THR A 1 282 ? 8.714 27.822 9.432 1.00 93.19 282 THR A C 1
ATOM 2215 O O . THR A 1 282 ? 8.066 27.815 10.474 1.00 93.19 282 THR A O 1
ATOM 2218 N N . ASN A 1 283 ? 9.942 27.301 9.343 1.00 94.00 283 ASN A N 1
ATOM 2219 C CA . ASN A 1 283 ? 10.655 26.616 10.436 1.00 94.00 283 ASN A CA 1
ATOM 2220 C C . ASN A 1 283 ? 9.901 25.407 11.023 1.00 94.00 283 ASN A C 1
ATOM 2222 O O . ASN A 1 283 ? 9.963 25.158 12.227 1.00 94.00 283 ASN A O 1
ATOM 2226 N N . THR A 1 284 ? 9.151 24.686 10.193 1.00 94.69 284 THR A N 1
ATOM 2227 C CA . THR A 1 284 ? 8.452 23.458 10.583 1.00 94.69 284 THR A CA 1
ATOM 2228 C C . THR A 1 284 ? 9.378 22.249 10.446 1.00 94.69 284 THR A C 1
ATOM 2230 O O . THR A 1 284 ? 10.148 22.151 9.490 1.00 94.69 284 THR A O 1
ATOM 2233 N N . VAL A 1 285 ? 9.300 21.336 11.416 1.00 97.62 285 VAL A N 1
ATOM 2234 C CA . VAL A 1 285 ? 10.085 20.100 11.485 1.00 97.62 285 VAL A CA 1
ATOM 2235 C C . VAL A 1 285 ? 9.155 18.903 11.332 1.00 97.62 285 VAL A C 1
ATOM 2237 O O . VAL A 1 285 ? 8.256 18.717 12.151 1.00 97.62 285 VAL A O 1
ATOM 2240 N N . LEU A 1 286 ? 9.399 18.084 10.312 1.00 97.50 286 LEU A N 1
ATOM 2241 C CA . LEU A 1 286 ? 8.814 16.754 10.148 1.00 97.50 286 LEU A CA 1
ATOM 2242 C C . LEU A 1 286 ? 9.933 15.732 10.341 1.00 97.50 286 LEU A C 1
ATOM 2244 O O . LEU A 1 286 ? 10.872 15.701 9.539 1.00 97.50 286 LEU A O 1
ATOM 2248 N N . ARG A 1 287 ? 9.853 14.916 11.397 1.00 96.25 287 ARG A N 1
ATOM 2249 C CA . ARG A 1 287 ? 10.873 13.897 11.661 1.00 96.25 287 ARG A CA 1
ATOM 2250 C C . ARG A 1 287 ? 10.337 12.549 12.108 1.00 96.25 287 ARG A C 1
ATOM 2252 O O . ARG A 1 287 ? 9.414 12.519 12.908 1.00 96.25 287 ARG A O 1
ATOM 2259 N N . ARG A 1 288 ? 10.953 11.444 11.682 1.00 93.00 288 ARG A N 1
ATOM 2260 C CA . ARG A 1 288 ? 10.557 10.091 12.126 1.00 93.00 288 ARG A CA 1
ATOM 2261 C C . ARG A 1 288 ? 9.069 9.811 11.946 1.00 93.00 288 ARG A C 1
ATOM 2263 O O . ARG A 1 288 ? 8.433 9.296 12.850 1.00 93.00 288 ARG A O 1
ATOM 2270 N N . ASN A 1 289 ? 8.500 10.217 10.816 1.00 96.69 289 ASN A N 1
ATOM 2271 C CA . ASN A 1 289 ? 7.119 9.905 10.455 1.00 96.69 289 ASN A CA 1
ATOM 2272 C C . ASN A 1 289 ? 7.077 8.824 9.373 1.00 96.69 289 ASN A C 1
ATOM 2274 O O . ASN A 1 289 ? 8.044 8.675 8.622 1.00 96.69 289 ASN A O 1
ATOM 2278 N N . TYR A 1 290 ? 5.940 8.143 9.263 1.00 95.12 290 TYR A N 1
ATOM 2279 C CA . TYR A 1 290 ? 5.684 7.100 8.278 1.00 95.12 290 TYR A CA 1
ATOM 2280 C C . TYR A 1 290 ? 4.473 7.461 7.414 1.00 95.12 290 TYR A C 1
ATOM 2282 O O . TYR A 1 290 ? 3.400 7.720 7.945 1.00 95.12 290 TYR A O 1
ATOM 2290 N N . ALA A 1 291 ? 4.628 7.529 6.090 1.00 96.00 291 ALA A N 1
ATOM 2291 C CA . ALA A 1 291 ? 3.518 7.785 5.168 1.00 96.00 291 ALA A CA 1
ATOM 2292 C C . ALA A 1 291 ? 3.407 6.688 4.108 1.00 96.00 291 ALA A C 1
ATOM 2294 O O . ALA A 1 291 ? 4.318 6.538 3.286 1.00 96.00 291 ALA A O 1
ATOM 2295 N N . HIS A 1 292 ? 2.284 5.969 4.080 1.00 90.50 292 HIS A N 1
ATOM 2296 C CA . HIS A 1 292 ? 2.118 4.805 3.213 1.00 90.50 292 HIS A CA 1
ATOM 2297 C C . HIS A 1 292 ? 0.733 4.662 2.593 1.00 90.50 292 HIS A C 1
ATOM 2299 O O . HIS A 1 292 ? -0.260 5.138 3.138 1.00 90.50 292 HIS A O 1
ATOM 2305 N N . HIS A 1 293 ? 0.671 3.998 1.437 1.00 83.31 293 HIS A N 1
ATOM 2306 C CA . HIS A 1 293 ? -0.582 3.568 0.804 1.00 83.31 293 HIS A CA 1
ATOM 2307 C C . HIS A 1 293 ? -1.598 4.695 0.540 1.00 83.31 293 HIS A C 1
ATOM 2309 O O . HIS A 1 293 ? -2.802 4.467 0.456 1.00 83.31 293 HIS A O 1
ATOM 2315 N N . ASN A 1 294 ? -1.145 5.944 0.406 1.00 85.44 294 ASN A N 1
ATOM 2316 C CA . ASN A 1 294 ? -2.041 7.054 0.102 1.00 85.44 294 ASN A CA 1
ATOM 2317 C C . ASN A 1 294 ? -2.307 7.122 -1.409 1.00 85.44 294 ASN A C 1
ATOM 2319 O O . ASN A 1 294 ? -1.395 6.985 -2.223 1.00 85.44 294 ASN A O 1
ATOM 2323 N N . THR A 1 295 ? -3.531 7.479 -1.799 1.00 86.06 295 THR A N 1
ATOM 2324 C CA . THR A 1 295 ? -3.937 7.689 -3.213 1.00 86.06 295 THR A CA 1
ATOM 2325 C C . THR A 1 295 ? -3.398 9.001 -3.829 1.00 86.06 295 THR A C 1
ATOM 2327 O O . THR A 1 295 ? -3.814 9.462 -4.900 1.00 86.06 295 THR A O 1
ATOM 2330 N N . GLY A 1 296 ? -2.469 9.649 -3.131 1.00 88.25 296 GLY A N 1
ATOM 2331 C CA . GLY A 1 296 ? -1.764 10.877 -3.491 1.00 88.25 296 GLY A CA 1
ATOM 2332 C C . GLY A 1 296 ? -0.337 10.825 -2.935 1.00 88.25 296 GLY A C 1
ATOM 2333 O O . GLY A 1 296 ? 0.164 9.731 -2.691 1.00 88.25 296 GLY A O 1
ATOM 2334 N N . PRO A 1 297 ? 0.353 11.960 -2.752 1.00 92.75 297 PRO A N 1
ATOM 2335 C CA . PRO A 1 297 ? 1.676 11.981 -2.148 1.00 92.75 297 PRO A CA 1
ATOM 2336 C C . PRO A 1 297 ? 1.676 11.577 -0.672 1.00 92.75 297 PRO A C 1
ATOM 2338 O O . PRO A 1 297 ? 0.692 11.790 0.039 1.00 92.75 297 PRO A O 1
ATOM 2341 N N . GLY A 1 298 ? 2.818 11.088 -0.187 1.00 95.31 298 GLY A N 1
ATOM 2342 C CA . GLY A 1 298 ? 3.046 10.904 1.249 1.00 95.31 298 GLY A CA 1
ATOM 2343 C C . GLY A 1 298 ? 3.082 12.253 1.974 1.00 95.31 298 GLY A C 1
ATOM 2344 O O . GLY A 1 298 ? 2.229 12.556 2.811 1.00 95.31 298 GLY A O 1
ATOM 2345 N N . PHE A 1 299 ? 4.030 13.110 1.587 1.00 96.44 299 PHE A N 1
ATOM 2346 C CA . PHE A 1 299 ? 4.224 14.446 2.155 1.00 96.44 299 PHE A CA 1
ATOM 2347 C C . PHE A 1 299 ? 4.236 15.532 1.074 1.00 96.44 299 PHE A C 1
ATOM 2349 O O . PHE A 1 299 ? 4.853 15.371 0.022 1.00 96.44 299 PHE A O 1
ATOM 2356 N N . TRP A 1 300 ? 3.616 16.681 1.345 1.00 95.19 300 TRP A N 1
ATOM 2357 C CA . TRP A 1 300 ? 3.547 17.794 0.396 1.00 95.19 300 TRP A CA 1
ATOM 2358 C C . TRP A 1 300 ? 3.722 19.151 1.079 1.00 95.19 300 TRP A C 1
ATOM 2360 O O . TRP A 1 300 ? 2.814 19.658 1.734 1.00 95.19 300 TRP A O 1
ATOM 2370 N N . PHE A 1 301 ? 4.878 19.779 0.882 1.00 94.12 301 PHE A N 1
ATOM 2371 C CA . PHE A 1 301 ? 5.097 21.187 1.210 1.00 94.12 301 PHE A CA 1
ATOM 2372 C C . PHE A 1 301 ? 4.699 22.053 0.029 1.00 94.12 301 PHE A C 1
ATOM 2374 O O . PHE A 1 301 ? 5.128 21.795 -1.093 1.00 94.12 301 PHE A O 1
ATOM 2381 N N . ASP A 1 302 ? 3.913 23.089 0.286 1.00 90.25 302 ASP A N 1
ATOM 2382 C CA . ASP A 1 302 ? 3.349 23.912 -0.779 1.00 90.25 302 ASP A CA 1
ATOM 2383 C C . ASP A 1 302 ? 3.400 25.405 -0.417 1.00 90.25 302 ASP A C 1
ATOM 2385 O O . ASP A 1 302 ? 3.486 25.759 0.760 1.00 90.25 302 ASP A O 1
ATOM 2389 N N . ILE A 1 303 ? 3.369 26.265 -1.437 1.00 87.25 303 ILE A N 1
ATOM 2390 C CA . ILE A 1 303 ? 3.259 27.736 -1.414 1.00 87.25 303 ILE A CA 1
ATOM 2391 C C . ILE A 1 303 ? 3.977 28.426 -0.240 1.00 87.25 303 ILE A C 1
ATOM 2393 O O . ILE A 1 303 ? 3.448 28.521 0.860 1.00 87.25 303 ILE A O 1
ATOM 2397 N N . ASN A 1 304 ? 5.100 29.090 -0.507 1.00 88.69 304 ASN A N 1
ATOM 2398 C CA . ASN A 1 304 ? 5.842 29.939 0.433 1.00 88.69 304 ASN A CA 1
ATOM 2399 C C . ASN A 1 304 ? 6.290 29.242 1.724 1.00 88.69 304 ASN A C 1
ATOM 2401 O O . ASN A 1 304 ? 6.405 29.890 2.770 1.00 88.69 304 ASN A O 1
ATOM 2405 N N . SER A 1 305 ? 6.585 27.945 1.651 1.00 91.75 305 SER A N 1
ATOM 2406 C CA . SER A 1 305 ? 7.200 27.244 2.771 1.00 91.75 305 SER A CA 1
ATOM 2407 C C . SER A 1 305 ? 8.696 27.593 2.859 1.00 91.75 305 SER A C 1
ATOM 2409 O O . SER A 1 305 ? 9.372 27.647 1.833 1.00 91.75 305 SER A O 1
ATOM 2411 N N . ASN A 1 306 ? 9.210 27.893 4.062 1.00 92.88 306 ASN A N 1
ATOM 2412 C CA . ASN A 1 306 ? 10.586 28.374 4.259 1.00 92.88 306 ASN A CA 1
ATOM 2413 C C . ASN A 1 306 ? 11.280 27.920 5.556 1.00 92.88 306 ASN A C 1
ATOM 2415 O O . ASN A 1 306 ? 10.721 27.966 6.640 1.00 92.88 306 ASN A O 1
ATOM 2419 N N . GLY A 1 307 ? 12.559 27.573 5.484 1.00 91.56 307 GLY A N 1
ATOM 2420 C CA . GLY A 1 307 ? 13.384 27.171 6.629 1.00 91.56 307 GLY A CA 1
ATOM 2421 C C . GLY A 1 307 ? 12.984 25.836 7.264 1.00 91.56 307 GLY A C 1
ATOM 2422 O O . GLY A 1 307 ? 13.219 25.646 8.454 1.00 91.56 307 GLY A O 1
ATOM 2423 N N . ASN A 1 308 ? 12.338 24.941 6.515 1.00 95.38 308 ASN A N 1
ATOM 2424 C CA . ASN A 1 308 ? 11.789 23.691 7.053 1.00 95.38 308 ASN A CA 1
ATOM 2425 C C . ASN A 1 308 ? 12.828 22.562 7.103 1.00 95.38 308 ASN A C 1
ATOM 2427 O O . ASN A 1 308 ? 13.782 22.557 6.323 1.00 95.38 308 ASN A O 1
ATOM 2431 N N . LEU A 1 309 ? 12.609 21.602 8.004 1.00 97.69 309 LEU A N 1
ATOM 2432 C CA . LEU A 1 309 ? 13.426 20.400 8.175 1.00 97.69 309 LEU A CA 1
ATOM 2433 C C . LEU A 1 309 ? 12.565 19.152 7.964 1.00 97.69 309 LEU A C 1
ATOM 2435 O O . LEU A 1 309 ? 11.568 18.969 8.661 1.00 97.69 309 LEU A O 1
ATOM 2439 N N . PHE A 1 310 ? 12.972 18.299 7.030 1.00 98.06 310 PHE A N 1
ATOM 2440 C CA . PHE A 1 310 ? 12.384 16.984 6.787 1.00 98.06 310 PHE A CA 1
ATOM 2441 C C . PHE A 1 310 ? 13.472 15.925 6.990 1.00 98.06 310 PHE A C 1
ATOM 2443 O O . PHE A 1 310 ? 14.367 15.787 6.147 1.00 98.06 310 PHE A O 1
ATOM 2450 N N . GLU A 1 311 ? 13.452 15.235 8.134 1.00 97.94 311 GLU A N 1
ATOM 2451 C CA . GLU A 1 311 ? 14.516 14.295 8.504 1.00 97.94 311 GLU A CA 1
ATOM 2452 C C . GLU A 1 311 ? 14.046 12.935 9.021 1.00 97.94 311 GLU A C 1
ATOM 2454 O O . GLU A 1 311 ? 13.106 12.853 9.797 1.00 97.94 311 GLU A O 1
ATOM 2459 N N . GLU A 1 312 ? 14.740 11.860 8.645 1.00 96.56 312 GLU A N 1
ATOM 2460 C CA . GLU A 1 312 ? 14.489 10.510 9.183 1.00 96.56 312 GLU A CA 1
ATOM 2461 C C . GLU A 1 312 ? 13.039 10.024 8.997 1.00 96.56 312 GLU A C 1
ATOM 2463 O O . GLU A 1 312 ? 12.530 9.278 9.822 1.00 96.56 312 GLU A O 1
ATOM 2468 N N . ASN A 1 313 ? 12.341 10.460 7.944 1.00 98.00 313 ASN A N 1
ATOM 2469 C CA . ASN A 1 313 ? 10.993 9.982 7.623 1.00 98.00 313 ASN A CA 1
ATOM 2470 C C . ASN A 1 313 ? 11.045 8.796 6.650 1.00 98.00 313 ASN A C 1
ATOM 2472 O O . ASN A 1 313 ? 11.940 8.724 5.801 1.00 98.00 313 ASN A O 1
ATOM 2476 N N . LEU A 1 314 ? 10.044 7.920 6.740 1.00 96.31 314 LEU A N 1
ATOM 2477 C CA . LEU A 1 314 ? 9.783 6.834 5.800 1.00 96.31 314 LEU A CA 1
ATOM 2478 C C . LEU A 1 314 ? 8.532 7.156 4.974 1.00 96.31 314 LEU A C 1
ATOM 2480 O O . LEU A 1 314 ? 7.496 7.543 5.516 1.00 96.31 314 LEU A O 1
ATOM 2484 N N . SER A 1 315 ? 8.617 6.997 3.657 1.00 96.44 315 SER A N 1
ATOM 2485 C CA . SER A 1 315 ? 7.454 7.067 2.775 1.00 96.44 315 SER A CA 1
ATOM 2486 C C . SER A 1 315 ? 7.512 5.972 1.724 1.00 96.44 315 SER A C 1
ATOM 2488 O O . SER A 1 315 ? 8.507 5.878 0.999 1.00 96.44 315 SER A O 1
ATOM 2490 N N . GLU A 1 316 ? 6.449 5.180 1.616 1.00 90.31 316 GLU A N 1
ATOM 2491 C CA . GLU A 1 316 ? 6.385 4.059 0.676 1.00 90.31 316 GLU A CA 1
ATOM 2492 C C . GLU A 1 316 ? 4.985 3.739 0.168 1.00 90.31 316 GLU A C 1
ATOM 2494 O O . GLU A 1 316 ? 3.997 4.091 0.797 1.00 90.31 316 GLU A O 1
ATOM 2499 N N . PHE A 1 317 ? 4.893 3.112 -1.004 1.00 83.19 317 PHE A N 1
ATOM 2500 C CA . PHE A 1 317 ? 3.630 2.645 -1.595 1.00 83.19 317 PHE A CA 1
ATOM 2501 C C . PHE A 1 317 ? 2.568 3.726 -1.830 1.00 83.19 317 PHE A C 1
ATOM 2503 O O . PHE A 1 317 ? 1.376 3.446 -1.924 1.00 83.19 317 PHE A O 1
ATOM 2510 N N . ASN A 1 318 ? 2.969 4.991 -1.932 1.00 82.62 318 ASN A N 1
ATOM 2511 C CA . ASN A 1 318 ? 2.035 6.056 -2.270 1.00 82.62 318 ASN A CA 1
ATOM 2512 C C . ASN A 1 318 ? 1.787 6.065 -3.783 1.00 82.62 318 ASN A C 1
ATOM 2514 O O . ASN A 1 318 ? 2.718 5.908 -4.583 1.00 82.62 318 ASN A O 1
ATOM 2518 N N . SER A 1 319 ? 0.538 6.285 -4.201 1.00 83.31 319 SER A N 1
ATOM 2519 C CA . SER A 1 319 ? 0.186 6.305 -5.624 1.00 83.31 319 SER A CA 1
ATOM 2520 C C . SER A 1 319 ? 0.939 7.405 -6.378 1.00 83.31 319 SER A C 1
ATOM 2522 O O . SER A 1 319 ? 1.265 7.226 -7.548 1.00 83.31 319 SER A O 1
ATOM 2524 N N . TRP A 1 320 ? 1.247 8.535 -5.727 1.00 87.25 320 TRP A N 1
ATOM 2525 C CA . TRP A 1 320 ? 2.076 9.616 -6.286 1.00 87.25 320 TRP A CA 1
ATOM 2526 C C . TRP A 1 320 ? 3.435 9.701 -5.575 1.00 87.25 320 TRP A C 1
ATOM 2528 O O . TRP A 1 320 ? 3.980 8.693 -5.162 1.00 87.25 320 TRP A O 1
ATOM 2538 N N . GLU A 1 321 ? 4.041 10.882 -5.469 1.00 91.88 321 GLU A N 1
ATOM 2539 C CA . GLU A 1 321 ? 5.382 11.050 -4.909 1.00 91.88 321 GLU A CA 1
ATOM 2540 C C . GLU A 1 321 ? 5.454 10.757 -3.396 1.00 91.88 321 GLU A C 1
ATOM 2542 O O . GLU A 1 321 ? 4.519 11.034 -2.652 1.00 91.88 321 GLU A O 1
ATOM 2547 N N . GLY A 1 322 ? 6.596 10.280 -2.895 1.00 93.69 322 GLY A N 1
ATOM 2548 C CA . GLY A 1 322 ? 6.797 10.163 -1.443 1.00 93.69 322 GLY A CA 1
ATOM 2549 C C . GLY A 1 322 ? 6.881 11.541 -0.776 1.00 93.69 322 GLY A C 1
ATOM 2550 O O . GLY A 1 322 ? 6.280 11.789 0.269 1.00 93.69 322 GLY A O 1
ATOM 2551 N N . LEU A 1 323 ? 7.573 12.476 -1.434 1.00 96.12 323 LEU A N 1
ATOM 2552 C CA . LEU A 1 323 ? 7.670 13.877 -1.030 1.00 96.12 323 LEU A CA 1
ATOM 2553 C C . LEU A 1 323 ? 7.498 14.819 -2.229 1.00 96.12 323 LEU A C 1
ATOM 2555 O O . LEU A 1 323 ? 8.101 14.625 -3.286 1.00 96.12 323 LEU A O 1
ATOM 2559 N N . ILE A 1 324 ? 6.742 15.897 -2.026 1.00 94.06 324 ILE A N 1
ATOM 2560 C CA . ILE A 1 324 ? 6.692 17.066 -2.907 1.00 94.06 324 ILE A CA 1
ATOM 2561 C C . ILE A 1 324 ? 7.140 18.297 -2.118 1.00 94.06 324 ILE A C 1
ATOM 2563 O O . ILE A 1 324 ? 6.585 18.598 -1.059 1.00 94.06 324 ILE A O 1
ATOM 2567 N N . TYR A 1 325 ? 8.105 19.044 -2.655 1.00 94.62 325 TYR A N 1
ATOM 2568 C CA . TYR A 1 325 ? 8.457 20.383 -2.176 1.00 94.62 325 TYR A CA 1
ATOM 2569 C C . TYR A 1 325 ? 8.164 21.413 -3.272 1.00 94.62 325 TYR A C 1
ATOM 2571 O O . TYR A 1 325 ? 8.935 21.570 -4.221 1.00 94.62 325 TYR A O 1
ATOM 2579 N N . GLU A 1 326 ? 7.015 22.076 -3.166 1.00 91.94 326 GLU A N 1
ATOM 2580 C CA . GLU A 1 326 ? 6.430 22.929 -4.201 1.00 91.94 326 GLU A CA 1
ATOM 2581 C C . GLU A 1 326 ? 6.397 24.412 -3.794 1.00 91.94 326 GLU A C 1
ATOM 2583 O O . GLU A 1 326 ? 6.083 24.751 -2.651 1.00 91.94 326 GLU A O 1
ATOM 2588 N N . LEU A 1 327 ? 6.696 25.309 -4.746 1.00 90.31 327 LEU A N 1
ATOM 2589 C CA . LEU A 1 327 ? 6.508 26.767 -4.645 1.00 90.31 327 LEU A CA 1
ATOM 2590 C C . LEU A 1 327 ? 7.100 27.357 -3.356 1.00 90.31 327 LEU A C 1
ATOM 2592 O O . LEU A 1 327 ? 6.455 28.140 -2.665 1.00 90.31 327 LEU A O 1
ATOM 2596 N N . SER A 1 328 ? 8.316 26.962 -2.996 1.00 92.44 328 SER A N 1
ATOM 2597 C CA . SER A 1 328 ? 8.873 27.179 -1.653 1.00 92.44 328 SER A CA 1
ATOM 2598 C C . SER A 1 328 ? 10.361 27.535 -1.703 1.00 92.44 328 SER A C 1
ATOM 2600 O O . SER A 1 328 ? 10.963 27.548 -2.767 1.00 92.44 328 SER A O 1
ATOM 2602 N N . CYS A 1 329 ? 10.983 27.881 -0.583 1.00 90.12 329 CYS A N 1
ATOM 2603 C CA . CYS A 1 329 ? 12.401 28.251 -0.546 1.00 90.12 329 CYS A CA 1
ATOM 2604 C C . CYS A 1 329 ? 13.065 27.716 0.719 1.00 90.12 329 CYS A C 1
ATOM 2606 O O . CYS A 1 329 ? 12.379 27.477 1.700 1.00 90.12 329 CYS A O 1
ATOM 2608 N N . GLY A 1 330 ? 14.380 27.499 0.702 1.00 88.12 330 GLY A N 1
ATOM 2609 C CA . GLY A 1 330 ? 15.194 27.185 1.878 1.00 88.12 330 GLY A CA 1
ATOM 2610 C C . GLY A 1 330 ? 14.682 26.013 2.722 1.00 88.12 330 GLY A C 1
ATOM 2611 O O . GLY A 1 330 ? 13.899 26.208 3.643 1.00 88.12 330 GLY A O 1
ATOM 2612 N N . CYS A 1 331 ? 15.171 24.801 2.495 1.00 93.88 331 CYS A N 1
ATOM 2613 C CA . CYS A 1 331 ? 14.854 23.655 3.353 1.00 93.88 331 CYS A CA 1
ATOM 2614 C C . CYS A 1 331 ? 16.048 22.725 3.526 1.00 93.88 331 CYS A C 1
ATOM 2616 O O . CYS A 1 331 ? 16.950 22.705 2.692 1.00 93.88 331 CYS A O 1
ATOM 2618 N N . GLU A 1 332 ? 16.021 21.942 4.599 1.00 98.00 332 GLU A N 1
ATOM 2619 C CA . GLU A 1 332 ? 16.935 20.829 4.844 1.00 98.00 332 GLU A CA 1
ATOM 2620 C C . GLU A 1 332 ? 16.147 19.518 4.719 1.00 98.00 332 GLU A C 1
ATOM 2622 O O . GLU A 1 332 ? 15.178 19.304 5.450 1.00 98.00 332 GLU A O 1
ATOM 2627 N N . ILE A 1 333 ? 16.558 18.644 3.801 1.00 98.38 333 ILE A N 1
ATOM 2628 C CA . ILE A 1 333 ? 15.921 17.348 3.537 1.00 98.38 333 ILE A CA 1
ATOM 2629 C C . ILE A 1 333 ? 16.992 16.269 3.648 1.00 98.38 333 ILE A C 1
ATOM 2631 O O . ILE A 1 333 ? 17.862 16.164 2.776 1.00 98.38 333 ILE A O 1
ATOM 2635 N N . ARG A 1 334 ? 16.961 15.477 4.724 1.00 98.25 334 ARG A N 1
ATOM 2636 C CA . ARG A 1 334 ? 18.051 14.538 5.013 1.00 98.25 334 ARG A CA 1
ATOM 2637 C C . ARG A 1 334 ? 17.667 13.247 5.708 1.00 98.25 334 ARG A C 1
ATOM 2639 O O . ARG A 1 334 ? 16.733 13.225 6.492 1.00 98.25 334 ARG A O 1
ATOM 2646 N N . ASN A 1 335 ? 18.461 12.201 5.509 1.00 97.88 335 ASN A N 1
ATOM 2647 C CA . ASN A 1 335 ? 18.324 10.931 6.227 1.00 97.88 335 ASN A CA 1
ATOM 2648 C C . ASN A 1 335 ? 16.957 10.249 6.032 1.00 97.88 335 ASN A C 1
ATOM 2650 O O . ASN A 1 335 ? 16.568 9.431 6.855 1.00 97.88 335 ASN A O 1
ATOM 2654 N N . ASN A 1 336 ? 16.208 10.594 4.981 1.00 98.38 336 ASN A N 1
ATOM 2655 C CA . ASN A 1 336 ? 14.890 10.014 4.723 1.00 98.38 336 ASN A CA 1
ATOM 2656 C C . ASN A 1 336 ? 14.998 8.762 3.847 1.00 98.38 336 ASN A C 1
ATOM 2658 O O . ASN A 1 336 ? 15.910 8.653 3.021 1.00 98.38 336 ASN A O 1
ATOM 2662 N N . ILE A 1 337 ? 14.022 7.868 3.993 1.00 96.75 337 ILE A N 1
ATOM 2663 C CA . ILE A 1 337 ? 13.822 6.688 3.151 1.00 96.75 337 ILE A CA 1
ATOM 2664 C C . ILE A 1 337 ? 12.531 6.914 2.359 1.00 96.75 337 ILE A C 1
ATOM 2666 O O . ILE A 1 337 ? 11.442 6.911 2.925 1.00 96.75 337 ILE A O 1
ATOM 2670 N N . LEU A 1 338 ? 12.639 7.146 1.052 1.00 96.50 338 LEU A N 1
ATOM 2671 C CA . LEU A 1 338 ? 11.487 7.284 0.157 1.00 96.50 338 LEU A CA 1
ATOM 2672 C C . LEU A 1 338 ? 11.571 6.165 -0.880 1.00 96.50 338 LEU A C 1
ATOM 2674 O O . LEU A 1 338 ? 12.361 6.269 -1.818 1.00 96.50 338 LEU A O 1
ATOM 2678 N N . ARG A 1 339 ? 10.790 5.096 -0.718 1.00 89.75 339 ARG A N 1
ATOM 2679 C CA . ARG A 1 339 ? 10.857 3.915 -1.593 1.00 89.75 339 ARG A CA 1
ATOM 2680 C C . ARG A 1 339 ? 9.507 3.570 -2.195 1.00 89.75 339 ARG A C 1
ATOM 2682 O O . ARG A 1 339 ? 8.492 3.801 -1.568 1.00 89.75 339 ARG A O 1
ATOM 2689 N N . TRP A 1 340 ? 9.478 3.063 -3.420 1.00 84.69 340 TRP A N 1
ATOM 2690 C CA . TRP A 1 340 ? 8.274 2.497 -4.046 1.00 84.69 340 TRP A CA 1
ATOM 2691 C C . TRP A 1 340 ? 7.042 3.410 -4.071 1.00 84.69 340 TRP A C 1
ATOM 2693 O O . TRP A 1 340 ? 5.901 2.967 -4.018 1.00 84.69 340 TRP A O 1
ATOM 2703 N N . ASN A 1 341 ? 7.282 4.710 -4.188 1.00 86.06 341 ASN A N 1
ATOM 2704 C CA . ASN A 1 341 ? 6.237 5.693 -4.433 1.00 86.06 341 ASN A CA 1
ATOM 2705 C C . ASN A 1 341 ? 6.089 5.926 -5.942 1.00 86.06 341 ASN A C 1
ATOM 2707 O O . ASN A 1 341 ? 7.013 5.668 -6.721 1.00 86.06 341 ASN A O 1
ATOM 2711 N N . GLY A 1 342 ? 4.951 6.471 -6.350 1.00 82.75 342 GLY A N 1
ATOM 2712 C CA . GLY A 1 342 ? 4.650 6.806 -7.737 1.00 82.75 342 GLY A CA 1
ATOM 2713 C C . GLY A 1 342 ? 4.041 5.639 -8.502 1.00 82.75 342 GLY A C 1
ATOM 2714 O O . GLY A 1 342 ? 4.295 5.525 -9.699 1.00 82.75 342 GLY A O 1
ATOM 2715 N N . LEU A 1 343 ? 3.272 4.787 -7.812 1.00 79.75 343 LEU A N 1
ATOM 2716 C CA . LEU A 1 343 ? 2.618 3.604 -8.386 1.00 79.75 343 LEU A CA 1
ATOM 2717 C C . LEU A 1 343 ? 1.642 3.963 -9.518 1.00 79.75 343 LEU A C 1
ATOM 2719 O O . LEU A 1 343 ? 1.547 3.247 -10.503 1.00 79.75 343 LEU A O 1
ATOM 2723 N N . VAL A 1 344 ? 0.968 5.113 -9.412 1.00 74.25 344 VAL A N 1
ATOM 2724 C CA . VAL A 1 344 ? 0.014 5.627 -10.407 1.00 74.25 344 VAL A CA 1
ATOM 2725 C C . VAL A 1 344 ? 0.357 7.093 -10.715 1.00 74.25 344 VAL A C 1
ATOM 2727 O O . VAL A 1 344 ? -0.252 8.024 -10.174 1.00 74.25 344 VAL A O 1
ATOM 2730 N N . PRO A 1 345 ? 1.385 7.351 -11.542 1.00 65.44 345 PRO A N 1
ATOM 2731 C CA . PRO A 1 345 ? 1.971 8.678 -11.671 1.00 65.44 345 PRO A CA 1
ATOM 2732 C C . PRO A 1 345 ? 1.045 9.662 -12.396 1.00 65.44 345 PRO A C 1
ATOM 2734 O O . PRO A 1 345 ? 0.537 9.399 -13.486 1.00 65.44 345 PRO A O 1
ATOM 2737 N N . ARG A 1 346 ? 0.900 10.872 -11.843 1.00 67.19 346 ARG A N 1
ATOM 2738 C CA . ARG A 1 346 ? 0.154 11.966 -12.491 1.00 67.19 346 ARG A CA 1
ATOM 2739 C C . ARG A 1 346 ? 0.770 12.406 -13.829 1.00 67.19 346 ARG A C 1
ATOM 2741 O O . ARG A 1 346 ? 1.965 12.240 -14.097 1.00 67.19 346 ARG A O 1
ATOM 2748 N N . GLY A 1 347 ? -0.049 13.025 -14.681 1.00 59.69 347 GLY A N 1
ATOM 2749 C CA . GLY A 1 347 ? 0.345 13.455 -16.027 1.00 59.69 347 GLY A CA 1
ATOM 2750 C C . GLY A 1 347 ? 1.543 14.425 -16.071 1.00 59.69 347 GLY A C 1
ATOM 2751 O O . GLY A 1 347 ? 1.660 15.331 -15.252 1.00 59.69 347 GLY A O 1
ATOM 2752 N N . GLY A 1 348 ? 2.418 14.264 -17.075 1.00 62.53 348 GLY A N 1
ATOM 2753 C CA . GLY A 1 348 ? 3.585 15.127 -17.352 1.00 62.53 348 GLY A CA 1
ATOM 2754 C C . GLY A 1 348 ? 4.911 14.548 -16.847 1.00 62.53 348 GLY A C 1
ATOM 2755 O O . GLY A 1 348 ? 4.977 14.148 -15.700 1.00 62.53 348 GLY A O 1
ATOM 2756 N N . GLN A 1 349 ? 5.958 14.526 -17.682 1.00 63.41 349 GLN A N 1
ATOM 2757 C CA . GLN A 1 349 ? 7.061 13.538 -17.684 1.00 63.41 349 GLN A CA 1
ATOM 2758 C C . GLN A 1 349 ? 8.015 13.421 -16.471 1.00 63.41 349 GLN A C 1
ATOM 2760 O O . GLN A 1 349 ? 8.708 12.410 -16.400 1.00 63.41 349 GLN A O 1
ATOM 2765 N N . LEU A 1 350 ? 8.068 14.373 -15.530 1.00 76.06 350 LEU A N 1
ATOM 2766 C CA . LEU A 1 350 ? 8.936 14.270 -14.335 1.00 76.06 350 LEU A CA 1
ATOM 2767 C C . LEU A 1 350 ? 8.210 14.090 -12.993 1.00 76.06 350 LEU A C 1
ATOM 2769 O O . LEU A 1 350 ? 8.859 13.952 -11.960 1.00 76.06 350 LEU A O 1
ATOM 2773 N N . TRP A 1 351 ? 6.882 14.054 -12.998 1.00 83.19 351 TRP A N 1
ATOM 2774 C CA . TRP A 1 351 ? 6.089 13.627 -11.841 1.00 83.19 351 TRP A CA 1
ATOM 2775 C C . TRP A 1 351 ? 6.183 12.113 -11.588 1.00 83.19 351 TRP A C 1
ATOM 2777 O O . TRP A 1 351 ? 6.630 11.378 -12.469 1.00 83.19 351 TRP A O 1
ATOM 2787 N N . GLY A 1 352 ? 5.733 11.645 -10.424 1.00 77.75 352 GLY A N 1
ATOM 2788 C CA . GLY A 1 352 ? 5.616 10.219 -10.106 1.00 77.75 352 GLY A CA 1
ATOM 2789 C C . GLY A 1 352 ? 6.936 9.521 -9.781 1.00 77.75 352 GLY A C 1
ATOM 2790 O O . GLY A 1 352 ? 7.140 8.379 -10.179 1.00 77.75 352 GLY A O 1
ATOM 2791 N N . VAL A 1 353 ? 7.845 10.229 -9.111 1.00 87.94 353 VAL A N 1
ATOM 2792 C CA . VAL A 1 353 ? 9.108 9.698 -8.569 1.00 87.94 353 VAL A CA 1
ATOM 2793 C C . VAL A 1 353 ? 9.099 9.826 -7.038 1.00 87.94 353 VAL A C 1
ATOM 2795 O O . VAL A 1 353 ? 8.295 10.601 -6.515 1.00 87.94 353 VAL A O 1
ATOM 2798 N N . PRO A 1 354 ? 9.977 9.135 -6.287 1.00 91.94 354 PRO A N 1
ATOM 2799 C CA . PRO A 1 354 ? 10.012 9.214 -4.827 1.00 91.94 354 PRO A CA 1
ATOM 2800 C C . PRO A 1 354 ? 10.083 10.639 -4.279 1.00 91.94 354 PRO A C 1
ATOM 2802 O O . PRO A 1 354 ? 9.432 10.929 -3.276 1.00 91.94 354 PRO A O 1
ATOM 2805 N N . PHE A 1 355 ? 10.808 11.539 -4.949 1.00 94.56 355 PHE A N 1
ATOM 2806 C CA . PHE A 1 355 ? 10.891 12.938 -4.541 1.00 94.56 355 PHE A CA 1
ATOM 2807 C C . PHE A 1 355 ? 10.818 13.915 -5.723 1.00 94.56 355 PHE A C 1
ATOM 2809 O O . PHE A 1 355 ? 11.634 13.872 -6.646 1.00 94.56 355 PHE A O 1
ATOM 2816 N N . VAL A 1 356 ? 9.874 14.859 -5.661 1.00 92.81 356 VAL A N 1
ATOM 2817 C CA . VAL A 1 356 ? 9.809 16.010 -6.568 1.00 92.81 356 VAL A CA 1
ATOM 2818 C C . VAL A 1 356 ? 10.071 17.323 -5.834 1.00 92.81 356 VAL A C 1
ATOM 2820 O O . VAL A 1 356 ? 9.438 17.636 -4.825 1.00 92.81 356 VAL A O 1
ATOM 2823 N N . ILE A 1 357 ? 10.942 18.149 -6.414 1.00 91.94 357 ILE A N 1
ATOM 2824 C CA . ILE A 1 357 ? 11.068 19.571 -6.094 1.00 91.94 357 ILE A CA 1
ATOM 2825 C C . ILE A 1 357 ? 10.550 20.401 -7.267 1.00 91.94 357 ILE A C 1
ATOM 2827 O O . ILE A 1 357 ? 10.975 20.229 -8.412 1.00 91.94 357 ILE A O 1
ATOM 2831 N N . GLN A 1 358 ? 9.616 21.308 -7.000 1.00 89.81 358 GLN A N 1
ATOM 2832 C CA . GLN A 1 358 ? 8.962 22.079 -8.048 1.00 89.81 358 GLN A CA 1
ATOM 2833 C C . GLN A 1 358 ? 8.867 23.555 -7.688 1.00 89.81 358 GLN A C 1
ATOM 2835 O O . GLN A 1 358 ? 8.282 23.921 -6.676 1.00 89.81 358 GLN A O 1
ATOM 2840 N N . ASN A 1 359 ? 9.392 24.426 -8.551 1.00 87.19 359 ASN A N 1
ATOM 2841 C CA . ASN A 1 359 ? 9.380 25.874 -8.336 1.00 87.19 359 ASN A CA 1
ATOM 2842 C C . ASN A 1 359 ? 9.904 26.259 -6.946 1.00 87.19 359 ASN A C 1
ATOM 2844 O O . ASN A 1 359 ? 9.369 27.167 -6.310 1.00 87.19 359 ASN A O 1
ATOM 2848 N N . ALA A 1 360 ? 10.912 25.530 -6.467 1.00 89.31 360 ALA A N 1
ATOM 2849 C CA . ALA A 1 360 ? 11.463 25.739 -5.147 1.00 89.31 360 ALA A CA 1
ATOM 2850 C C . ALA A 1 360 ? 12.980 25.898 -5.164 1.00 89.31 360 ALA A C 1
ATOM 2852 O O . ALA A 1 360 ? 13.679 25.239 -5.937 1.00 89.31 360 ALA A O 1
ATOM 2853 N N . GLU A 1 361 ? 13.469 26.790 -4.309 1.00 88.19 361 GLU A N 1
ATOM 2854 C CA . GLU A 1 361 ? 14.840 27.291 -4.357 1.00 88.19 361 GLU A CA 1
ATOM 2855 C C . GLU A 1 361 ? 15.625 27.074 -3.063 1.00 88.19 361 GLU A C 1
ATOM 2857 O O . GLU A 1 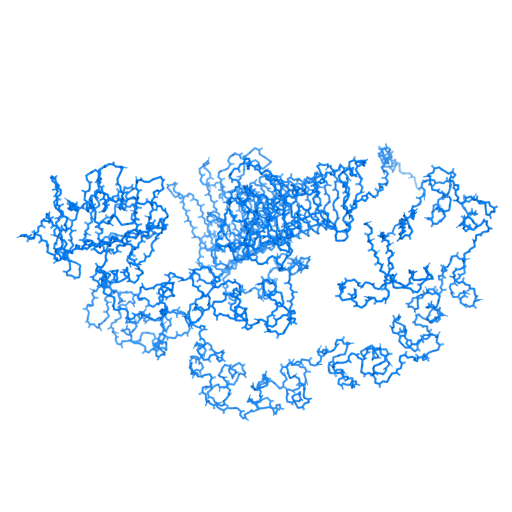361 ? 15.065 27.025 -1.967 1.00 88.19 361 GLU A O 1
ATOM 2862 N N . ASN A 1 362 ? 16.952 27.033 -3.178 1.00 90.25 362 ASN A N 1
ATOM 2863 C CA . ASN A 1 362 ? 17.887 26.977 -2.052 1.00 90.25 362 ASN A CA 1
ATOM 2864 C C . ASN A 1 362 ? 17.650 25.790 -1.091 1.00 90.25 362 ASN A C 1
ATOM 2866 O O . ASN A 1 362 ? 17.916 25.903 0.109 1.00 90.25 362 ASN A O 1
ATOM 2870 N N . ALA A 1 363 ? 17.134 24.663 -1.591 1.00 93.19 363 ALA A N 1
ATOM 2871 C CA . ALA A 1 363 ? 17.001 23.425 -0.829 1.00 93.19 363 ALA A CA 1
ATOM 2872 C C . ALA A 1 363 ? 18.352 22.713 -0.689 1.00 93.19 363 ALA A C 1
ATOM 2874 O O . ALA A 1 363 ? 19.110 22.611 -1.653 1.00 93.19 363 ALA A O 1
ATOM 2875 N N . ASN A 1 364 ? 18.628 22.174 0.494 1.00 96.25 364 ASN A N 1
ATOM 2876 C CA . ASN A 1 364 ? 19.758 21.296 0.762 1.00 96.25 364 ASN A CA 1
ATOM 2877 C C . ASN A 1 364 ? 19.238 19.865 0.969 1.00 96.25 364 ASN A C 1
ATOM 2879 O O . ASN A 1 364 ? 18.499 19.602 1.919 1.00 96.25 364 ASN A O 1
ATOM 2883 N N . ILE A 1 365 ? 19.568 18.958 0.048 1.00 97.50 365 ILE A N 1
ATOM 2884 C CA . ILE A 1 365 ? 18.981 17.616 -0.059 1.00 97.50 365 ILE A CA 1
ATOM 2885 C C . ILE A 1 365 ? 20.107 16.590 0.001 1.00 97.50 365 ILE A C 1
ATOM 2887 O O . ILE A 1 365 ? 20.853 16.435 -0.972 1.00 97.50 365 ILE A O 1
ATOM 2891 N N . HIS A 1 366 ? 20.236 15.870 1.116 1.00 97.81 366 HIS A N 1
ATOM 2892 C CA . HIS A 1 366 ? 21.360 14.955 1.277 1.00 97.81 366 HIS A CA 1
ATOM 2893 C C . HIS A 1 366 ? 21.155 13.756 2.183 1.00 97.81 366 HIS A C 1
ATOM 2895 O O . HIS A 1 366 ? 20.393 13.819 3.136 1.00 97.81 366 HIS A O 1
ATOM 2901 N N . HIS A 1 367 ? 21.947 12.701 1.975 1.00 98.25 367 HIS A N 1
ATOM 2902 C CA . HIS A 1 367 ? 21.902 11.491 2.805 1.00 98.25 367 HIS A CA 1
ATOM 2903 C C . HIS A 1 367 ? 20.515 10.826 2.799 1.00 98.25 367 HIS A C 1
ATOM 2905 O O . HIS A 1 367 ? 20.128 10.186 3.766 1.00 98.25 367 HIS A O 1
ATOM 2911 N N . ASN A 1 368 ? 19.740 10.991 1.722 1.00 98.38 368 ASN A N 1
ATOM 2912 C CA . ASN A 1 368 ? 18.457 10.315 1.543 1.00 98.38 368 ASN A CA 1
ATOM 2913 C C . ASN A 1 368 ? 18.634 9.056 0.690 1.00 98.38 368 ASN A C 1
ATOM 2915 O O . ASN A 1 368 ? 19.443 9.043 -0.244 1.00 98.38 368 ASN A O 1
ATOM 2919 N N . TYR A 1 369 ? 17.842 8.033 0.992 1.00 97.25 369 TYR A N 1
ATOM 2920 C CA . TYR A 1 369 ? 17.679 6.842 0.170 1.00 97.25 369 TYR A CA 1
ATOM 2921 C C . TYR A 1 369 ? 16.374 6.968 -0.626 1.00 97.25 369 TYR A C 1
ATOM 2923 O O . TYR A 1 369 ? 15.295 7.065 -0.041 1.00 97.25 369 TYR A O 1
ATOM 2931 N N . LEU A 1 370 ? 16.484 7.034 -1.953 1.00 95.94 370 LEU A N 1
ATOM 2932 C CA . LEU A 1 370 ? 15.373 7.247 -2.881 1.00 95.94 370 LEU A CA 1
ATOM 2933 C C . LEU A 1 370 ? 15.271 6.050 -3.824 1.00 95.94 370 LEU A C 1
ATOM 2935 O O . LEU A 1 370 ? 16.121 5.882 -4.695 1.00 95.94 370 LEU A O 1
ATOM 2939 N N . GLU A 1 371 ? 14.242 5.232 -3.677 1.00 90.94 371 GLU A N 1
ATOM 2940 C CA . GLU A 1 371 ? 14.057 4.016 -4.465 1.00 90.94 371 GLU A CA 1
ATOM 2941 C C . GLU A 1 371 ? 12.774 4.099 -5.287 1.00 90.94 371 GLU A C 1
ATOM 2943 O O . GLU A 1 371 ? 11.675 4.253 -4.757 1.00 90.94 371 GLU A O 1
ATOM 2948 N N . ALA A 1 372 ? 12.915 4.035 -6.608 1.00 84.94 372 ALA A N 1
ATOM 2949 C CA . ALA A 1 372 ? 11.779 4.058 -7.513 1.00 84.94 372 ALA A CA 1
ATOM 2950 C C . ALA A 1 372 ? 10.969 2.760 -7.414 1.00 84.94 372 ALA A C 1
ATOM 2952 O O . ALA A 1 372 ? 11.539 1.690 -7.205 1.00 84.94 372 ALA A O 1
ATOM 2953 N N . SER A 1 373 ? 9.650 2.849 -7.605 1.00 78.38 373 SER A N 1
ATOM 2954 C CA . SER A 1 373 ? 8.815 1.649 -7.688 1.00 78.38 373 SER A CA 1
ATOM 2955 C C . SER A 1 373 ? 9.202 0.787 -8.900 1.00 78.38 373 SER A C 1
ATOM 2957 O O . SER A 1 373 ? 9.396 1.343 -9.990 1.00 78.38 373 SER A O 1
ATOM 2959 N N . PRO A 1 374 ? 9.313 -0.544 -8.729 1.00 68.88 374 PRO A N 1
ATOM 2960 C CA . PRO A 1 374 ? 9.466 -1.476 -9.839 1.00 68.88 374 PRO A CA 1
ATOM 2961 C C . PRO A 1 374 ? 8.146 -1.741 -10.586 1.00 68.88 374 PRO A C 1
ATOM 2963 O O . PRO A 1 374 ? 8.191 -2.367 -11.640 1.00 68.88 374 PRO A O 1
ATOM 2966 N N . ALA A 1 375 ? 7.000 -1.263 -10.083 1.00 60.09 375 ALA A N 1
ATOM 2967 C CA . ALA A 1 375 ? 5.687 -1.522 -10.672 1.00 60.09 375 ALA A CA 1
ATOM 2968 C C . ALA A 1 375 ? 5.570 -1.021 -12.124 1.00 60.09 375 ALA A C 1
ATOM 2970 O O . ALA A 1 375 ? 6.087 0.048 -12.482 1.00 60.09 375 ALA A O 1
ATOM 2971 N N . ASN A 1 376 ? 4.837 -1.772 -12.950 1.00 51.03 376 ASN A N 1
ATOM 2972 C CA . ASN A 1 376 ? 4.505 -1.371 -14.313 1.00 51.03 376 ASN A CA 1
ATOM 2973 C C . ASN A 1 376 ? 3.725 -0.044 -14.300 1.00 51.03 376 ASN A C 1
ATOM 2975 O O . ASN A 1 376 ? 2.794 0.153 -13.529 1.00 51.03 376 ASN A O 1
ATOM 2979 N N . GLY A 1 377 ? 4.157 0.917 -15.121 1.00 55.78 377 GLY A N 1
ATOM 2980 C CA . GLY A 1 377 ? 3.591 2.272 -15.158 1.00 55.78 377 GLY A CA 1
ATOM 2981 C C . GLY A 1 377 ? 4.291 3.302 -14.260 1.00 55.78 377 GLY A C 1
ATOM 2982 O O . GLY A 1 377 ? 4.167 4.502 -14.528 1.00 55.78 377 GLY A O 1
ATOM 2983 N N . ALA A 1 378 ? 5.101 2.884 -13.279 1.00 65.94 378 ALA A N 1
ATOM 2984 C CA . ALA A 1 378 ? 5.937 3.800 -12.504 1.00 65.94 378 ALA A CA 1
ATOM 2985 C C . ALA A 1 378 ? 7.039 4.438 -13.375 1.00 65.94 378 ALA A C 1
ATOM 2987 O O . ALA A 1 378 ? 7.540 3.869 -14.346 1.00 65.94 378 ALA A O 1
ATOM 2988 N N . ARG A 1 379 ? 7.457 5.662 -13.030 1.00 70.94 379 ARG A N 1
ATOM 2989 C CA . ARG A 1 379 ? 8.398 6.456 -13.855 1.00 70.94 379 ARG A CA 1
ATOM 2990 C C . ARG A 1 379 ? 9.867 6.051 -13.699 1.00 70.94 379 ARG A C 1
ATOM 2992 O O . ARG A 1 379 ? 10.710 6.517 -14.470 1.00 70.94 379 ARG A O 1
ATOM 2999 N N . GLY A 1 380 ? 10.178 5.252 -12.677 1.00 71.31 380 GLY A N 1
ATOM 3000 C CA . GLY A 1 380 ? 11.499 4.659 -12.450 1.00 71.31 380 GLY A CA 1
ATOM 3001 C C . GLY A 1 380 ? 12.625 5.616 -12.010 1.00 71.31 380 GLY A C 1
ATOM 3002 O O . GLY A 1 380 ? 13.760 5.181 -11.848 1.00 71.31 380 GLY A O 1
ATOM 3003 N N . GLY A 1 381 ? 12.367 6.921 -11.848 1.00 78.69 381 GLY A N 1
ATOM 3004 C CA . GLY A 1 381 ? 13.361 7.915 -11.400 1.00 78.69 381 GLY A CA 1
ATOM 3005 C C . GLY A 1 381 ? 13.413 8.068 -9.875 1.00 78.69 381 GLY A C 1
ATOM 3006 O O . GLY A 1 381 ? 12.454 7.710 -9.205 1.00 78.69 381 GLY A O 1
ATOM 3007 N N . GLY A 1 382 ? 14.504 8.619 -9.327 1.00 85.88 382 GLY A N 1
ATOM 3008 C CA . GLY A 1 382 ? 14.675 8.861 -7.884 1.00 85.88 382 GLY A CA 1
ATOM 3009 C C . GLY A 1 382 ? 14.286 10.279 -7.444 1.00 85.88 382 GLY A C 1
ATOM 3010 O O . GLY A 1 382 ? 13.497 10.447 -6.513 1.00 85.88 382 GLY A O 1
ATOM 3011 N N . LEU A 1 383 ? 14.812 11.306 -8.125 1.00 91.88 383 LEU A N 1
ATOM 3012 C CA . LEU A 1 383 ? 14.521 12.718 -7.846 1.00 91.88 383 LEU A CA 1
ATOM 3013 C C . LEU A 1 383 ? 14.301 13.529 -9.127 1.00 91.88 383 LEU A C 1
ATOM 3015 O O . LEU A 1 383 ? 15.105 13.483 -10.064 1.00 91.88 383 LEU A O 1
ATOM 3019 N N . SER A 1 384 ? 13.253 14.351 -9.115 1.00 89.38 384 SER A N 1
ATOM 3020 C CA . SER A 1 384 ? 12.891 15.239 -10.221 1.00 89.38 384 SER A CA 1
ATOM 3021 C C . SER A 1 384 ? 12.798 16.700 -9.802 1.00 89.38 384 SER A C 1
ATOM 3023 O O . SER A 1 384 ? 12.257 17.034 -8.751 1.00 89.38 384 SER A O 1
ATOM 3025 N N . MET A 1 385 ? 13.278 17.584 -10.675 1.00 87.69 385 MET A N 1
ATOM 3026 C CA . MET A 1 385 ? 13.255 19.033 -10.508 1.00 87.69 385 MET A CA 1
ATOM 3027 C C . MET A 1 385 ? 12.401 19.680 -11.602 1.00 87.69 385 MET A C 1
ATOM 3029 O O . MET A 1 385 ? 12.672 19.508 -12.792 1.00 87.69 385 MET A O 1
ATOM 3033 N N . ILE A 1 386 ? 11.384 20.451 -11.225 1.00 85.94 386 ILE A N 1
ATOM 3034 C CA . ILE A 1 386 ? 10.398 20.995 -12.167 1.00 85.94 386 ILE A CA 1
ATOM 3035 C C . ILE A 1 386 ? 10.262 22.509 -11.990 1.00 85.94 386 ILE A C 1
ATOM 3037 O O . ILE A 1 386 ? 9.842 22.985 -10.947 1.00 85.94 386 ILE A O 1
ATOM 3041 N N . ASN A 1 387 ? 10.521 23.286 -13.038 1.00 82.50 387 ASN A N 1
ATOM 3042 C CA . ASN A 1 387 ? 10.342 24.734 -13.040 1.00 82.50 387 ASN A CA 1
ATOM 3043 C C . ASN A 1 387 ? 9.230 25.159 -14.004 1.00 82.50 387 ASN A C 1
ATOM 3045 O O . ASN A 1 387 ? 9.374 25.005 -15.215 1.00 82.50 387 ASN A O 1
ATOM 3049 N N . GLN A 1 388 ? 8.143 25.740 -13.497 1.00 79.62 388 GLN A N 1
ATOM 3050 C CA . GLN A 1 388 ? 7.013 26.217 -14.305 1.00 79.62 388 GLN A CA 1
ATOM 3051 C C . GLN A 1 388 ? 6.797 27.725 -14.155 1.00 79.62 388 GLN A C 1
ATOM 3053 O O . GLN A 1 388 ? 7.049 28.298 -13.100 1.00 79.62 388 GLN A O 1
ATOM 3058 N N . PHE A 1 389 ? 6.276 28.397 -15.180 1.00 76.38 389 PHE A N 1
ATOM 3059 C CA . PHE A 1 389 ? 5.901 29.805 -15.035 1.00 76.38 389 PHE A CA 1
ATOM 3060 C C . PHE A 1 389 ? 4.641 29.961 -14.162 1.00 76.38 389 PHE A C 1
ATOM 3062 O O . PHE A 1 389 ? 3.537 29.596 -14.568 1.00 76.38 389 PHE A O 1
ATOM 3069 N N . ARG A 1 390 ? 4.813 30.506 -12.950 1.00 76.38 390 ARG A N 1
ATOM 3070 C CA . ARG A 1 390 ? 3.757 30.664 -11.932 1.00 76.38 390 ARG A CA 1
ATOM 3071 C C . ARG A 1 390 ? 3.737 32.084 -11.322 1.00 76.38 390 ARG A C 1
ATOM 3073 O O . ARG A 1 390 ? 3.825 32.235 -10.102 1.00 76.38 390 ARG A O 1
ATOM 3080 N N . PRO A 1 391 ? 3.610 33.153 -12.134 1.00 72.75 391 PRO A N 1
ATOM 3081 C CA . PRO A 1 391 ? 3.711 34.543 -11.664 1.00 72.75 391 PRO A CA 1
ATOM 3082 C C . PRO A 1 391 ? 2.629 34.926 -10.647 1.00 72.75 391 PRO A C 1
ATOM 3084 O O . PRO A 1 391 ? 2.792 35.886 -9.899 1.00 72.75 391 PRO A O 1
ATOM 3087 N N . GLN A 1 392 ? 1.516 34.189 -10.611 1.00 75.88 392 GLN A N 1
ATOM 3088 C CA . GLN A 1 392 ? 0.403 34.442 -9.701 1.00 75.88 392 GLN A CA 1
ATOM 3089 C C . GLN A 1 392 ? 0.744 34.209 -8.219 1.00 75.88 392 GLN A C 1
ATOM 3091 O O . GLN A 1 392 ? -0.033 34.626 -7.366 1.00 75.88 392 GLN A O 1
ATOM 3096 N N . TYR A 1 393 ? 1.883 33.578 -7.911 1.00 73.62 393 TYR A N 1
ATOM 3097 C CA . TYR A 1 393 ? 2.311 33.280 -6.540 1.00 73.62 393 TYR A CA 1
ATOM 3098 C C . TYR A 1 393 ? 3.550 34.082 -6.092 1.00 73.62 393 TYR A C 1
ATOM 3100 O O . TYR A 1 393 ? 4.085 33.820 -5.025 1.00 73.62 393 TYR A O 1
ATOM 3108 N N . ALA A 1 394 ? 3.985 35.093 -6.856 1.00 71.19 394 ALA A N 1
ATOM 3109 C CA . ALA A 1 394 ? 5.255 35.801 -6.625 1.00 71.19 394 ALA A CA 1
ATOM 3110 C C . ALA A 1 394 ? 5.276 36.805 -5.443 1.00 71.19 394 ALA A C 1
ATOM 3112 O O . ALA A 1 394 ? 6.326 37.364 -5.126 1.00 71.19 394 ALA A O 1
ATOM 3113 N N . ASP A 1 395 ? 4.141 37.065 -4.786 1.00 71.44 395 ASP A N 1
ATOM 3114 C CA . ASP A 1 395 ? 4.003 38.100 -3.742 1.00 71.44 395 ASP A CA 1
ATOM 3115 C C . ASP A 1 395 ? 4.325 37.596 -2.307 1.00 71.44 395 ASP A C 1
ATOM 3117 O O . ASP A 1 395 ? 3.871 38.178 -1.316 1.00 71.44 395 ASP A O 1
ATOM 3121 N N . GLY A 1 396 ? 5.094 36.508 -2.171 1.00 74.62 396 GLY A N 1
ATOM 3122 C CA . GLY A 1 396 ? 5.340 35.812 -0.900 1.00 74.62 396 GLY A CA 1
ATOM 3123 C C . GLY A 1 396 ? 6.743 35.966 -0.287 1.00 74.62 396 GLY A C 1
ATOM 3124 O O . GLY A 1 396 ? 7.579 36.727 -0.769 1.00 74.62 396 GLY A O 1
ATOM 3125 N N . ILE A 1 397 ? 7.002 35.244 0.816 1.00 81.06 397 ILE A N 1
ATOM 3126 C CA . ILE A 1 397 ? 8.289 35.260 1.550 1.00 81.06 397 ILE A CA 1
ATOM 3127 C C . ILE A 1 397 ? 9.454 34.781 0.682 1.00 81.06 397 ILE A C 1
ATOM 3129 O O . ILE A 1 397 ? 10.560 35.304 0.816 1.00 81.06 397 ILE A O 1
ATOM 3133 N N . CYS A 1 398 ? 9.188 33.830 -0.210 1.00 80.81 398 CYS A N 1
ATOM 3134 C CA . CYS A 1 398 ? 10.170 33.297 -1.145 1.00 80.81 398 CYS A CA 1
ATOM 3135 C C . CYS A 1 398 ? 10.297 34.144 -2.419 1.00 80.81 398 CYS A C 1
ATOM 3137 O O . CYS A 1 398 ? 11.118 33.845 -3.271 1.00 80.81 398 CYS A O 1
ATOM 3139 N N . GLY A 1 399 ? 9.505 35.215 -2.564 1.00 79.88 399 GLY A N 1
ATOM 3140 C CA . GLY A 1 399 ? 9.489 36.025 -3.778 1.00 79.88 399 GLY A CA 1
ATOM 3141 C C . GLY A 1 399 ? 9.009 35.235 -4.996 1.00 79.88 399 GLY A C 1
ATOM 3142 O O . GLY A 1 399 ? 7.997 34.540 -4.940 1.00 79.88 399 GLY A O 1
ATOM 3143 N N . GLU A 1 400 ? 9.711 35.381 -6.120 1.00 77.88 400 GLU A N 1
ATOM 3144 C CA . GLU A 1 400 ? 9.390 34.648 -7.341 1.00 77.88 400 GLU A CA 1
ATOM 3145 C C . GLU A 1 400 ? 9.821 33.182 -7.222 1.00 77.88 400 GLU A C 1
ATOM 3147 O O . GLU A 1 400 ? 11.000 32.882 -7.095 1.00 77.88 400 GLU A O 1
ATOM 3152 N N . HIS A 1 401 ? 8.860 32.265 -7.306 1.00 80.62 401 HIS A N 1
ATOM 3153 C CA . HIS A 1 401 ? 9.105 30.835 -7.158 1.00 80.62 401 HIS A CA 1
ATOM 3154 C C . HIS A 1 401 ? 9.796 30.237 -8.386 1.00 80.62 401 HIS A C 1
ATOM 3156 O O . HIS A 1 401 ? 9.148 29.879 -9.378 1.00 80.62 401 HIS A O 1
ATOM 3162 N N . THR A 1 402 ? 11.114 30.098 -8.301 1.00 79.62 402 THR A N 1
ATOM 3163 C CA . THR A 1 402 ? 11.943 29.437 -9.311 1.00 79.62 402 THR A CA 1
ATOM 3164 C C . THR A 1 402 ? 12.620 28.204 -8.723 1.00 79.62 402 THR A C 1
ATOM 3166 O O . THR A 1 402 ? 12.716 28.040 -7.513 1.00 79.62 402 THR A O 1
ATOM 3169 N N . THR A 1 403 ? 13.036 27.277 -9.582 1.00 85.06 403 THR A N 1
ATOM 3170 C CA . THR A 1 403 ? 13.732 26.059 -9.152 1.00 85.06 403 THR A CA 1
ATOM 3171 C C . THR A 1 403 ? 15.235 26.265 -9.279 1.00 85.06 403 THR A C 1
ATOM 3173 O O . THR A 1 403 ? 15.834 25.815 -10.257 1.00 85.06 403 THR A O 1
ATOM 3176 N N . GLU A 1 404 ? 15.839 26.998 -8.343 1.00 82.62 404 GLU A N 1
ATOM 3177 C CA . GLU A 1 404 ? 17.254 27.397 -8.394 1.00 82.62 404 GLU A CA 1
ATOM 3178 C C . GLU A 1 404 ? 18.008 27.260 -7.064 1.00 82.62 404 GLU A C 1
ATOM 3180 O O . GLU A 1 404 ? 17.411 27.156 -6.000 1.00 82.62 404 GLU A O 1
ATOM 3185 N N . GLY A 1 405 ? 19.343 27.241 -7.105 1.00 84.62 405 GLY A N 1
ATOM 3186 C CA . GLY A 1 405 ? 20.180 27.178 -5.901 1.00 84.62 405 GLY A CA 1
ATOM 3187 C C . GLY A 1 405 ? 20.061 25.892 -5.072 1.00 84.62 405 GLY A C 1
ATOM 3188 O O . GLY A 1 405 ? 20.533 25.869 -3.937 1.00 84.62 405 GLY A O 1
ATOM 3189 N N . ASN A 1 406 ? 19.431 24.836 -5.592 1.00 90.00 406 ASN A N 1
ATOM 3190 C CA . ASN A 1 406 ? 19.235 23.589 -4.851 1.00 90.00 406 ASN A CA 1
ATOM 3191 C C . ASN A 1 406 ? 20.494 22.714 -4.893 1.00 90.00 406 ASN A C 1
ATOM 3193 O O . ASN A 1 406 ? 21.051 22.466 -5.964 1.00 90.00 406 ASN A O 1
ATOM 3197 N N . HIS A 1 407 ? 20.925 22.200 -3.745 1.00 91.69 407 HIS A N 1
ATOM 3198 C CA . HIS A 1 407 ? 22.097 21.335 -3.615 1.00 91.69 407 HIS A CA 1
ATOM 3199 C C . HIS A 1 407 ? 21.657 19.906 -3.294 1.00 91.69 407 HIS A C 1
ATOM 3201 O O . HIS A 1 407 ? 21.157 19.632 -2.208 1.00 91.69 407 HIS A O 1
ATOM 3207 N N . ILE A 1 408 ? 21.829 19.000 -4.256 1.00 93.44 408 ILE A N 1
ATOM 3208 C CA . ILE A 1 408 ? 21.484 17.583 -4.151 1.00 93.44 408 ILE A CA 1
ATOM 3209 C C . ILE A 1 408 ? 22.789 16.815 -3.991 1.00 93.44 408 ILE A C 1
ATOM 3211 O O . ILE A 1 408 ? 23.545 16.667 -4.957 1.00 93.44 408 ILE A O 1
ATOM 3215 N N . HIS A 1 409 ? 23.089 16.326 -2.790 1.00 94.88 409 HIS A N 1
ATOM 3216 C CA . HIS A 1 409 ? 24.366 15.661 -2.567 1.00 94.88 409 HIS A CA 1
ATOM 3217 C C . HIS A 1 409 ? 24.336 14.485 -1.602 1.00 94.88 409 HIS A C 1
ATOM 3219 O O . HIS A 1 409 ? 23.525 14.442 -0.695 1.00 94.88 409 HIS A O 1
ATOM 3225 N N . ASN A 1 410 ? 25.252 13.525 -1.749 1.00 96.75 410 ASN A N 1
ATOM 3226 C CA . ASN A 1 410 ? 25.351 12.371 -0.840 1.00 96.75 410 ASN A CA 1
ATOM 3227 C C . ASN A 1 410 ? 24.062 11.527 -0.722 1.00 96.75 410 ASN A C 1
ATOM 3229 O O . ASN A 1 410 ? 23.859 10.878 0.299 1.00 96.75 410 ASN A O 1
ATOM 3233 N N . ASN A 1 411 ? 23.186 11.533 -1.728 1.00 97.12 411 ASN A N 1
ATOM 3234 C CA . ASN A 1 411 ? 21.995 10.680 -1.752 1.00 97.12 411 ASN A CA 1
ATOM 3235 C C . ASN A 1 411 ? 22.279 9.360 -2.477 1.00 97.12 411 ASN A C 1
ATOM 3237 O O . ASN A 1 411 ? 23.160 9.292 -3.341 1.00 97.12 411 ASN A O 1
ATOM 3241 N N . VAL A 1 412 ? 21.487 8.336 -2.171 1.00 95.75 412 VAL A N 1
ATOM 3242 C CA . VAL A 1 412 ? 21.412 7.092 -2.942 1.00 95.75 412 VAL A CA 1
ATOM 3243 C C . VAL A 1 412 ? 20.102 7.077 -3.715 1.00 95.75 412 VAL A C 1
ATOM 3245 O O . VAL A 1 412 ? 19.042 7.308 -3.144 1.00 95.75 412 VAL A O 1
ATOM 3248 N N . MET A 1 413 ? 20.184 6.817 -5.018 1.00 93.12 413 MET A N 1
ATOM 3249 C CA . MET A 1 413 ? 19.041 6.745 -5.924 1.00 93.12 413 MET A CA 1
ATOM 3250 C C . MET A 1 413 ? 19.015 5.380 -6.601 1.00 93.12 413 MET A C 1
ATOM 3252 O O . MET A 1 413 ? 19.904 5.061 -7.393 1.00 93.12 413 MET A O 1
ATOM 3256 N N . VAL A 1 414 ? 18.007 4.582 -6.279 1.00 90.12 414 VAL A N 1
ATOM 3257 C CA . VAL A 1 414 ? 17.821 3.209 -6.743 1.00 90.12 414 VAL A CA 1
ATOM 3258 C C . VAL A 1 414 ? 16.729 3.201 -7.810 1.00 90.12 414 VAL A C 1
ATOM 3260 O O . VAL A 1 414 ? 15.618 3.672 -7.582 1.00 90.12 414 VAL A O 1
ATOM 3263 N N . MET A 1 415 ? 17.067 2.714 -9.002 1.00 87.00 415 MET A N 1
ATOM 3264 C CA . MET A 1 415 ? 16.216 2.721 -10.195 1.00 87.00 415 MET A CA 1
ATOM 3265 C C . MET A 1 415 ? 16.179 1.313 -10.805 1.00 87.00 415 MET A C 1
ATOM 3267 O O . MET A 1 415 ? 16.926 1.046 -11.762 1.00 87.00 415 MET A O 1
ATOM 3271 N N . PRO A 1 416 ? 15.352 0.402 -10.259 1.00 79.00 416 PRO A N 1
ATOM 3272 C CA . PRO A 1 416 ? 15.333 -1.005 -10.666 1.00 79.00 416 PRO A CA 1
ATOM 3273 C C . PRO A 1 416 ? 15.135 -1.177 -12.176 1.00 79.00 416 PRO A C 1
ATOM 3275 O O . PRO A 1 416 ? 15.952 -1.795 -12.853 1.00 79.00 416 PRO A O 1
ATOM 3278 N N . ASN A 1 417 ? 14.153 -0.477 -12.748 1.00 74.62 417 ASN A N 1
ATOM 3279 C CA . ASN A 1 417 ? 13.825 -0.549 -14.175 1.00 74.62 417 ASN A CA 1
ATOM 3280 C C . ASN A 1 417 ? 14.566 0.488 -15.041 1.00 74.62 417 ASN A C 1
ATOM 3282 O O . ASN A 1 417 ? 14.251 0.664 -16.222 1.00 74.62 417 ASN A O 1
ATOM 3286 N N . GLY A 1 418 ? 15.559 1.182 -14.470 1.00 71.12 418 GLY A N 1
ATOM 3287 C CA . GLY A 1 418 ? 16.001 2.489 -14.962 1.00 71.12 418 GLY A CA 1
ATOM 3288 C C . GLY A 1 418 ? 14.918 3.556 -14.765 1.00 71.12 418 GLY A C 1
ATOM 3289 O O . GLY A 1 418 ? 13.868 3.274 -14.202 1.00 71.12 418 GLY A O 1
ATOM 3290 N N . GLY A 1 419 ? 15.160 4.784 -15.225 1.00 69.75 419 GLY A N 1
ATOM 3291 C CA . GLY A 1 419 ? 14.139 5.838 -15.202 1.00 69.75 419 GLY A CA 1
ATOM 3292 C C . GLY A 1 419 ? 14.692 7.241 -14.995 1.00 69.75 419 GLY A C 1
ATOM 3293 O O . GLY A 1 419 ? 15.897 7.449 -14.919 1.00 69.75 419 GLY A O 1
ATOM 3294 N N . TYR A 1 420 ? 13.812 8.238 -14.979 1.00 71.06 420 TYR A N 1
ATOM 3295 C CA . TYR A 1 420 ? 14.197 9.623 -15.261 1.00 71.06 420 TYR A CA 1
ATOM 3296 C C . TYR A 1 420 ? 14.477 10.444 -13.994 1.00 71.06 420 TYR A C 1
ATOM 3298 O O . TYR A 1 420 ? 13.561 11.038 -13.434 1.00 71.06 420 TYR A O 1
ATOM 3306 N N . ASN A 1 421 ? 15.743 10.566 -13.578 1.00 80.25 421 ASN A N 1
ATOM 3307 C CA . ASN A 1 421 ? 16.144 11.712 -12.746 1.00 80.25 421 ASN A CA 1
ATOM 3308 C C . ASN A 1 421 ? 16.301 12.922 -13.655 1.00 80.25 421 ASN A C 1
ATOM 3310 O O . ASN A 1 421 ? 16.870 12.793 -14.740 1.00 80.25 421 ASN A O 1
ATOM 3314 N N . GLY A 1 422 ? 15.834 14.108 -13.281 1.00 76.12 422 GLY A N 1
ATOM 3315 C CA . GLY A 1 422 ? 15.909 15.166 -14.281 1.00 76.12 422 GLY A CA 1
ATOM 3316 C C . GLY A 1 422 ? 15.423 16.544 -13.922 1.00 76.12 422 GLY A C 1
ATOM 3317 O O . GLY A 1 422 ? 14.961 16.820 -12.820 1.00 76.12 422 GLY A O 1
ATOM 3318 N N . LEU A 1 423 ? 15.554 17.408 -14.925 1.00 76.12 423 LEU A N 1
ATOM 3319 C CA . LEU A 1 423 ? 15.200 18.819 -14.902 1.00 76.12 423 LEU A CA 1
ATOM 3320 C C . LEU A 1 423 ? 14.155 19.082 -15.992 1.00 76.12 423 LEU A C 1
ATOM 3322 O O . LEU A 1 423 ? 14.412 18.852 -17.177 1.00 76.12 423 LEU A O 1
ATOM 3326 N N . GLN A 1 424 ? 12.987 19.590 -15.601 1.00 73.88 424 GLN A N 1
ATOM 3327 C CA . GLN A 1 424 ? 11.914 19.981 -16.514 1.00 73.88 424 GLN A CA 1
ATOM 3328 C C . GLN A 1 424 ? 11.638 21.477 -16.422 1.00 73.88 424 GLN A C 1
ATOM 3330 O O . GLN A 1 424 ? 11.335 21.997 -15.355 1.00 73.88 424 GLN A O 1
ATOM 3335 N N . TYR A 1 425 ? 11.656 22.158 -17.566 1.00 67.88 425 TYR A N 1
ATOM 3336 C CA . TYR A 1 425 ? 11.247 23.554 -17.710 1.00 67.88 425 TYR A CA 1
ATOM 3337 C C . TYR A 1 425 ? 9.890 23.645 -18.437 1.00 67.88 425 TYR A C 1
ATOM 3339 O O . TYR A 1 425 ? 9.726 23.094 -19.521 1.00 67.88 425 TYR A O 1
ATOM 3347 N N . GLY A 1 426 ? 8.892 24.319 -17.855 1.00 55.62 426 GLY A N 1
ATOM 3348 C CA . GLY A 1 426 ? 7.511 24.408 -18.355 1.00 55.62 426 GLY A CA 1
ATOM 3349 C C . GLY A 1 426 ? 7.082 25.824 -18.787 1.00 55.62 426 GLY A C 1
ATOM 3350 O O . GLY A 1 426 ? 6.953 26.712 -17.952 1.00 55.62 426 GLY A O 1
ATOM 3351 N N . SER A 1 427 ? 6.863 25.985 -20.100 1.00 50.09 427 SER A N 1
ATOM 3352 C CA . SER A 1 427 ? 6.264 27.063 -20.934 1.00 50.09 427 SER A CA 1
ATOM 3353 C C . SER A 1 427 ? 6.026 28.519 -20.436 1.00 50.09 427 SER A C 1
ATOM 3355 O O . SER A 1 427 ? 5.293 28.755 -19.482 1.00 50.09 427 SER A O 1
ATOM 3357 N N . PHE A 1 428 ? 6.516 29.456 -21.277 1.00 46.50 428 PHE A N 1
ATOM 3358 C CA . PHE A 1 428 ? 6.225 30.889 -21.544 1.00 46.50 428 PHE A CA 1
ATOM 3359 C C . PHE A 1 428 ? 6.091 31.901 -20.391 1.00 46.50 428 PHE A C 1
ATOM 3361 O O . PHE A 1 428 ? 5.016 32.079 -19.829 1.00 46.50 428 PHE A O 1
ATOM 3368 N N . GLY A 1 429 ? 7.143 32.712 -20.197 1.00 44.34 429 GLY A N 1
ATOM 3369 C CA . GLY A 1 429 ? 7.062 33.933 -19.384 1.00 44.34 429 GLY A CA 1
ATOM 3370 C C . GLY A 1 429 ? 8.354 34.732 -19.171 1.00 44.34 429 GLY A C 1
ATOM 3371 O O . GLY A 1 429 ? 8.257 35.916 -18.865 1.00 44.34 429 GLY A O 1
ATOM 3372 N N . TRP A 1 430 ? 9.543 34.156 -19.392 1.00 42.53 430 TRP A N 1
ATOM 3373 C CA . TRP A 1 430 ? 10.820 34.842 -19.137 1.00 42.53 430 TRP A CA 1
ATOM 3374 C C . TRP A 1 430 ? 11.889 34.582 -20.206 1.00 42.53 430 TRP A C 1
ATOM 3376 O O . TRP A 1 430 ? 11.939 33.513 -20.807 1.00 42.53 430 TRP A O 1
ATOM 3386 N N . ASP A 1 431 ? 12.776 35.564 -20.388 1.00 44.47 431 ASP A N 1
ATOM 3387 C CA . ASP A 1 431 ? 13.926 35.569 -21.308 1.00 44.47 431 ASP A CA 1
ATOM 3388 C C . ASP A 1 431 ? 15.137 34.726 -20.817 1.00 44.47 431 ASP A C 1
ATOM 3390 O O . ASP A 1 431 ? 16.254 34.922 -21.298 1.00 44.47 431 ASP A O 1
ATOM 3394 N N . THR A 1 432 ? 14.989 33.815 -19.843 1.00 53.28 432 THR A N 1
ATOM 3395 C CA . THR A 1 432 ? 16.152 33.303 -19.084 1.00 53.28 432 THR A CA 1
ATOM 3396 C C . THR A 1 432 ? 16.184 31.784 -18.847 1.00 53.28 432 THR A C 1
ATOM 3398 O O . THR A 1 432 ? 16.428 31.298 -17.747 1.00 53.28 432 THR A O 1
ATOM 3401 N N . TYR A 1 433 ? 16.065 30.996 -19.920 1.00 52.91 433 TYR A N 1
ATOM 3402 C CA . TYR A 1 433 ? 16.526 29.590 -19.948 1.00 52.91 433 TYR A CA 1
ATOM 3403 C C . TYR A 1 433 ? 17.962 29.426 -19.420 1.00 52.91 433 TYR A C 1
ATOM 3405 O O . TYR A 1 433 ? 18.286 28.493 -18.688 1.00 52.91 433 TYR A O 1
ATOM 3413 N N . ASP A 1 434 ? 18.815 30.381 -19.787 1.00 53.59 434 ASP A N 1
ATOM 3414 C CA . ASP A 1 434 ? 20.204 30.443 -19.364 1.00 53.59 434 ASP A CA 1
ATOM 3415 C C . ASP A 1 434 ? 20.351 30.633 -17.847 1.00 53.59 434 ASP A C 1
ATOM 3417 O O . ASP A 1 434 ? 21.381 30.231 -17.322 1.00 53.59 434 ASP A O 1
ATOM 3421 N N . ASP A 1 435 ? 19.362 31.196 -17.143 1.00 51.06 435 ASP A N 1
ATOM 3422 C CA . ASP A 1 435 ? 19.440 31.416 -15.694 1.00 51.06 435 ASP A CA 1
ATOM 3423 C C . ASP A 1 435 ? 19.010 30.171 -14.909 1.00 51.06 435 ASP A C 1
ATOM 3425 O O . ASP A 1 435 ? 19.714 29.810 -13.979 1.00 51.06 435 ASP A O 1
ATOM 3429 N N . PHE A 1 436 ? 17.997 29.407 -15.345 1.00 59.22 436 PHE A N 1
ATOM 3430 C CA . PHE A 1 436 ? 17.645 28.108 -14.727 1.00 59.22 436 PHE A CA 1
ATOM 3431 C C . PHE A 1 436 ? 18.833 27.123 -14.699 1.00 59.22 436 PHE A C 1
ATOM 3433 O O . PHE A 1 436 ? 19.027 26.377 -13.741 1.00 59.22 436 PHE A O 1
ATOM 3440 N N . LEU A 1 437 ? 19.679 27.176 -15.734 1.00 55.78 437 LEU A N 1
ATOM 3441 C CA . LEU A 1 437 ? 20.930 26.417 -15.834 1.00 55.78 437 LEU A CA 1
ATOM 3442 C C . LEU A 1 437 ? 22.124 27.052 -15.096 1.00 55.78 437 LEU A C 1
ATOM 3444 O O . LEU A 1 437 ? 23.087 26.349 -14.790 1.00 55.78 437 LEU A O 1
ATOM 3448 N N . LYS A 1 438 ? 22.115 28.371 -14.855 1.00 50.50 438 LYS A N 1
ATOM 3449 C CA . LYS A 1 438 ? 23.236 29.128 -14.250 1.00 50.50 438 LYS A CA 1
ATOM 3450 C C . LYS A 1 438 ? 23.003 29.523 -12.793 1.00 50.50 438 LYS A C 1
ATOM 3452 O O . LYS A 1 438 ? 23.953 29.963 -12.147 1.00 50.50 438 LYS A O 1
ATOM 3457 N N . ALA A 1 439 ? 21.796 29.353 -12.268 1.00 57.78 439 ALA A N 1
ATOM 3458 C CA . ALA A 1 439 ? 21.409 29.765 -10.925 1.00 57.78 439 ALA A CA 1
ATOM 3459 C C . ALA A 1 439 ? 21.748 28.728 -9.835 1.00 57.78 439 ALA A C 1
ATOM 3461 O O . ALA A 1 439 ? 21.268 28.814 -8.712 1.00 57.78 439 ALA A O 1
ATOM 3462 N N . GLY A 1 440 ? 22.638 27.773 -10.130 1.00 67.62 440 GLY A N 1
ATOM 3463 C CA . GLY A 1 440 ? 23.354 27.032 -9.090 1.00 67.62 440 GLY A CA 1
ATOM 3464 C C . GLY A 1 440 ? 22.637 25.816 -8.505 1.00 67.62 440 GLY A C 1
ATOM 3465 O O . GLY A 1 440 ? 22.937 25.466 -7.369 1.00 67.62 440 GLY A O 1
ATOM 3466 N N . ASN A 1 441 ? 21.746 25.154 -9.255 1.00 81.94 441 ASN A N 1
ATOM 3467 C CA . ASN A 1 441 ? 21.360 23.782 -8.908 1.00 81.94 441 ASN A CA 1
ATOM 3468 C C . ASN A 1 441 ? 22.575 22.861 -9.091 1.00 81.94 441 ASN A C 1
ATOM 3470 O O . ASN A 1 441 ? 23.196 22.872 -10.156 1.00 81.94 441 ASN A O 1
ATOM 3474 N N . LEU A 1 442 ? 22.933 22.098 -8.063 1.00 84.00 442 LEU A N 1
ATOM 3475 C CA . LEU A 1 442 ? 24.198 21.372 -7.995 1.00 84.00 442 LEU A CA 1
ATOM 3476 C C . LEU A 1 442 ? 23.968 19.930 -7.553 1.00 84.00 442 LEU A C 1
ATOM 3478 O O . LEU A 1 442 ? 23.421 19.704 -6.477 1.00 84.00 442 LEU A O 1
ATOM 3482 N N . TRP A 1 443 ? 24.436 18.975 -8.359 1.00 89.19 443 TRP A N 1
ATOM 3483 C CA . TRP A 1 443 ? 24.463 17.559 -8.002 1.00 89.19 443 TRP A CA 1
ATOM 3484 C C . TRP A 1 443 ? 25.897 17.098 -7.724 1.00 89.19 443 TRP A C 1
ATOM 3486 O O . TRP A 1 443 ? 26.788 17.260 -8.565 1.00 89.19 443 TRP A O 1
ATOM 3496 N N . GLU A 1 444 ? 26.127 16.538 -6.535 1.00 90.62 444 GLU A N 1
ATOM 3497 C CA . GLU A 1 444 ? 27.458 16.123 -6.074 1.00 90.62 444 GLU A CA 1
ATOM 3498 C C . GLU A 1 444 ? 27.414 14.845 -5.230 1.00 90.62 444 GLU A C 1
ATOM 3500 O O . GLU A 1 444 ? 26.598 14.704 -4.328 1.00 90.62 444 GLU A O 1
ATOM 3505 N N . LYS A 1 445 ? 28.352 13.923 -5.443 1.00 94.06 445 LYS A N 1
ATOM 3506 C CA . LYS A 1 445 ? 28.561 12.727 -4.601 1.00 94.06 445 LYS A CA 1
ATOM 3507 C C . LYS A 1 445 ? 27.313 11.871 -4.380 1.00 94.06 445 LYS A C 1
ATOM 3509 O O . LYS A 1 445 ? 27.225 11.170 -3.374 1.00 94.06 445 LYS A O 1
ATOM 3514 N N . ASN A 1 446 ? 26.348 11.930 -5.286 1.00 94.06 446 ASN A N 1
ATOM 3515 C CA . ASN A 1 446 ? 25.219 11.017 -5.266 1.00 94.06 446 ASN A CA 1
ATOM 3516 C C . ASN A 1 446 ? 25.663 9.651 -5.808 1.00 94.06 446 ASN A C 1
ATOM 3518 O O . ASN A 1 446 ? 26.640 9.536 -6.557 1.00 94.06 446 ASN A O 1
ATOM 3522 N N . THR A 1 447 ? 24.948 8.605 -5.423 1.00 93.56 447 THR A N 1
ATOM 3523 C CA . THR A 1 447 ? 25.135 7.256 -5.953 1.00 93.56 447 THR A CA 1
ATOM 3524 C C . THR A 1 447 ? 23.855 6.832 -6.645 1.00 93.56 447 THR A C 1
ATOM 3526 O O . THR A 1 447 ? 22.814 6.727 -6.009 1.00 93.56 447 THR A O 1
ATOM 3529 N N . TYR A 1 448 ? 23.938 6.579 -7.944 1.00 91.38 448 TYR A N 1
ATOM 3530 C CA . TYR A 1 448 ? 22.835 6.067 -8.743 1.00 91.38 448 TYR A CA 1
ATOM 3531 C C . TYR A 1 448 ? 23.048 4.570 -8.973 1.00 91.38 448 TYR A C 1
ATOM 3533 O O . TYR A 1 448 ? 24.078 4.174 -9.524 1.00 91.38 448 TYR A O 1
ATOM 3541 N N . LEU A 1 449 ? 22.084 3.747 -8.578 1.00 89.25 449 LEU A N 1
ATOM 3542 C CA . LEU A 1 449 ? 22.043 2.312 -8.847 1.00 89.25 449 LEU A CA 1
ATOM 3543 C C . LEU A 1 449 ? 20.935 2.061 -9.866 1.00 89.25 449 LEU A C 1
ATOM 3545 O O . LEU A 1 449 ? 19.785 2.398 -9.612 1.00 89.25 449 LEU A O 1
ATOM 3549 N N . SER A 1 450 ? 21.275 1.525 -11.036 1.00 85.44 450 SER A N 1
ATOM 3550 C CA . SER A 1 450 ? 20.318 1.351 -12.136 1.00 85.44 450 SER A CA 1
ATOM 3551 C C . SER A 1 450 ? 20.374 -0.063 -12.695 1.00 85.44 450 SER A C 1
ATOM 3553 O O . SER A 1 450 ? 21.468 -0.549 -12.995 1.00 85.44 450 SER A O 1
ATOM 3555 N N . GLY A 1 451 ? 19.211 -0.686 -12.899 1.00 79.19 451 GLY A N 1
ATOM 3556 C CA . GLY A 1 451 ? 19.109 -1.931 -13.669 1.00 79.19 451 GLY A CA 1
ATOM 3557 C C . GLY A 1 451 ? 19.324 -1.726 -15.169 1.00 79.19 451 GLY A C 1
ATOM 3558 O O . GLY A 1 451 ? 19.706 -2.646 -15.885 1.00 79.19 451 GLY A O 1
ATOM 3559 N N . LYS A 1 452 ? 19.179 -0.486 -15.661 1.00 77.31 452 LYS A N 1
ATOM 3560 C CA . LYS A 1 452 ? 19.393 -0.109 -17.071 1.00 77.31 452 LYS A CA 1
ATOM 3561 C C . LYS A 1 452 ? 20.394 1.053 -17.191 1.00 77.31 452 LYS A C 1
ATOM 3563 O O . LYS A 1 452 ? 20.047 2.132 -17.676 1.00 77.31 452 LYS A O 1
ATOM 3568 N N . PRO A 1 453 ? 21.675 0.876 -16.809 1.00 74.31 453 PRO A N 1
ATOM 3569 C CA . PRO A 1 453 ? 22.647 1.974 -16.684 1.00 74.31 453 PRO A CA 1
ATOM 3570 C C . PRO A 1 453 ? 22.979 2.685 -18.010 1.00 74.31 453 PRO A C 1
ATOM 3572 O O . PRO A 1 453 ? 23.506 3.799 -18.007 1.00 74.31 453 PRO A O 1
ATOM 3575 N N . THR A 1 454 ? 22.683 2.064 -19.154 1.00 67.12 454 THR A N 1
ATOM 3576 C CA . THR A 1 454 ? 23.004 2.579 -20.494 1.00 67.12 454 THR A CA 1
ATOM 3577 C C . THR A 1 454 ? 21.866 3.353 -21.163 1.00 67.12 454 THR A C 1
ATOM 3579 O O . THR A 1 454 ? 22.116 4.011 -22.174 1.00 67.12 454 THR A O 1
ATOM 3582 N N . ARG A 1 455 ? 20.637 3.324 -20.626 1.00 61.25 455 ARG A N 1
ATOM 3583 C CA . ARG A 1 455 ? 19.458 3.950 -21.249 1.00 61.25 455 ARG A CA 1
ATOM 3584 C C . ARG A 1 455 ? 18.870 5.049 -20.364 1.00 61.25 455 ARG A C 1
ATOM 3586 O O . ARG A 1 455 ? 18.418 4.771 -19.268 1.00 61.25 455 ARG A O 1
ATOM 3593 N N . GLY A 1 456 ? 18.845 6.284 -20.873 1.00 60.78 456 GLY A N 1
ATOM 3594 C CA . GLY A 1 456 ? 17.872 7.323 -20.500 1.00 60.78 456 GLY A CA 1
ATOM 3595 C C . GLY A 1 456 ? 17.677 7.673 -19.019 1.00 60.78 456 GLY A C 1
ATOM 3596 O O . GLY A 1 456 ? 16.641 8.242 -18.709 1.00 60.78 456 GLY A O 1
ATOM 3597 N N . ASN A 1 457 ? 18.630 7.380 -18.124 1.00 73.62 457 ASN A N 1
ATOM 3598 C CA . ASN A 1 457 ? 18.459 7.586 -16.674 1.00 73.62 457 ASN A CA 1
ATOM 3599 C C . ASN A 1 457 ? 18.395 9.060 -16.235 1.00 73.62 457 ASN A C 1
ATOM 3601 O O . ASN A 1 457 ? 18.092 9.381 -15.083 1.00 73.62 457 ASN A O 1
ATOM 3605 N N . PHE A 1 458 ? 18.745 9.960 -17.153 1.00 81.75 458 PHE A N 1
ATOM 3606 C CA . PHE A 1 458 ? 18.737 11.390 -16.924 1.00 81.75 458 PHE A CA 1
ATOM 3607 C C . PHE A 1 458 ? 17.881 12.068 -17.977 1.00 81.75 458 PHE A C 1
ATOM 3609 O O . PHE A 1 458 ? 18.003 11.789 -19.171 1.00 81.75 458 PHE A O 1
ATOM 3616 N N . HIS A 1 459 ? 17.019 12.972 -17.541 1.00 77.31 459 HIS A N 1
ATOM 3617 C CA . HIS A 1 459 ? 16.059 13.632 -18.403 1.00 77.31 459 HIS A CA 1
ATOM 3618 C C . HIS A 1 459 ? 16.216 15.148 -18.321 1.00 77.31 459 HIS A C 1
ATOM 3620 O O . HIS A 1 459 ? 16.331 15.752 -17.253 1.00 77.31 459 HIS A O 1
ATOM 3626 N N . TRP A 1 460 ? 16.236 15.761 -19.497 1.00 71.38 460 TRP A N 1
ATOM 3627 C CA . TRP A 1 460 ? 16.236 17.194 -19.689 1.00 71.38 460 TRP A CA 1
ATOM 3628 C C . TRP A 1 460 ? 15.063 17.604 -20.576 1.00 71.38 460 TRP A C 1
ATOM 3630 O O . TRP A 1 460 ? 14.995 17.205 -21.737 1.00 71.38 460 TRP A O 1
ATOM 3640 N N . TYR A 1 461 ? 14.182 18.459 -20.064 1.00 71.31 461 TYR A N 1
ATOM 3641 C CA . TYR A 1 461 ? 13.116 19.070 -20.854 1.00 71.31 461 TYR A CA 1
ATOM 3642 C C . TYR A 1 461 ? 13.263 20.591 -20.858 1.00 71.31 461 TYR A C 1
ATOM 3644 O O . TYR A 1 461 ? 13.117 21.241 -19.822 1.00 71.31 461 TYR A O 1
ATOM 3652 N N . GLY A 1 462 ? 13.550 21.177 -22.023 1.00 65.81 462 GLY A N 1
ATOM 3653 C CA . GLY A 1 462 ? 13.775 22.619 -22.152 1.00 65.81 462 GLY A CA 1
ATOM 3654 C C . GLY A 1 462 ? 13.722 23.132 -23.597 1.00 65.81 462 GLY A C 1
ATOM 3655 O O . GLY A 1 462 ? 13.548 22.342 -24.523 1.00 65.81 462 GLY A O 1
ATOM 3656 N N . PRO A 1 463 ? 13.840 24.453 -23.822 1.00 56.50 463 PRO A N 1
ATOM 3657 C CA . PRO A 1 463 ? 13.817 25.047 -25.156 1.00 56.50 463 PRO A CA 1
ATOM 3658 C C . PRO A 1 463 ? 14.983 24.558 -26.029 1.00 56.50 463 PRO A C 1
ATOM 3660 O O . PRO A 1 463 ? 16.155 24.633 -25.658 1.00 56.50 463 PRO A O 1
ATOM 3663 N N . GLY A 1 464 ? 14.644 24.073 -27.219 1.00 56.38 464 GLY A N 1
ATOM 3664 C CA . GLY A 1 464 ? 15.565 23.683 -28.275 1.00 56.38 464 GLY A CA 1
ATOM 3665 C C . GLY A 1 464 ? 16.088 24.869 -29.091 1.00 56.38 464 GLY A C 1
ATOM 3666 O O . GLY A 1 464 ? 15.808 26.036 -28.824 1.00 56.38 464 GLY A O 1
ATOM 3667 N N . LYS A 1 465 ? 16.864 24.567 -30.140 1.00 48.22 465 LYS A N 1
ATOM 3668 C CA . LYS A 1 465 ? 17.567 25.567 -30.972 1.00 48.22 465 LYS A CA 1
ATOM 3669 C C . LYS A 1 465 ? 16.653 26.512 -31.775 1.00 48.22 465 LYS A C 1
ATOM 3671 O O . LYS A 1 465 ? 17.164 27.496 -32.304 1.00 48.22 465 LYS A O 1
ATOM 3676 N N . GLU A 1 466 ? 15.355 26.222 -31.883 1.00 48.53 466 GLU A N 1
ATOM 3677 C CA . GLU A 1 466 ? 14.393 26.949 -32.732 1.00 48.53 466 GLU A CA 1
ATOM 3678 C C . GLU A 1 466 ? 13.068 27.284 -32.008 1.00 48.53 466 GLU A C 1
ATOM 3680 O O . GLU A 1 466 ? 12.016 27.272 -32.630 1.00 48.53 466 GLU A O 1
ATOM 3685 N N . GLU A 1 467 ? 13.102 27.592 -30.705 1.00 49.41 467 GLU A N 1
ATOM 3686 C CA . GLU A 1 467 ? 11.917 27.944 -29.879 1.00 49.41 467 GLU A CA 1
ATOM 3687 C C . GLU A 1 467 ? 10.916 26.793 -29.594 1.00 49.41 467 GLU A C 1
ATOM 3689 O O . GLU A 1 467 ? 9.991 26.983 -28.806 1.00 49.41 467 GLU A O 1
ATOM 3694 N N . ASP A 1 468 ? 11.134 25.582 -30.123 1.00 53.78 468 ASP A N 1
ATOM 3695 C CA . ASP A 1 468 ? 10.397 24.363 -29.741 1.00 53.78 468 ASP A CA 1
ATOM 3696 C C . ASP A 1 468 ? 10.955 23.746 -28.444 1.00 53.78 468 ASP A C 1
ATOM 3698 O O . ASP A 1 468 ? 12.170 23.642 -28.283 1.00 53.78 468 ASP A O 1
ATOM 3702 N N . PHE A 1 469 ? 10.096 23.294 -27.523 1.00 60.88 469 PHE A N 1
ATOM 3703 C CA . PHE A 1 469 ? 10.523 22.501 -26.360 1.00 60.88 469 PHE A CA 1
ATOM 3704 C C . PHE A 1 469 ? 10.981 21.109 -26.810 1.00 60.88 469 PHE A C 1
ATOM 3706 O O . PHE A 1 469 ? 10.277 20.431 -27.557 1.00 60.88 469 PHE A O 1
ATOM 3713 N N . VAL A 1 470 ? 12.157 20.680 -26.352 1.00 62.00 470 VAL A N 1
ATOM 3714 C CA . VAL A 1 470 ? 12.757 19.389 -26.695 1.00 62.00 470 VAL A CA 1
ATOM 3715 C C . VAL A 1 470 ? 12.906 18.554 -25.431 1.00 62.00 470 VAL A C 1
ATOM 3717 O O . VAL A 1 470 ? 13.415 19.023 -24.412 1.00 62.00 470 VAL A O 1
ATOM 3720 N N . ILE A 1 471 ? 12.460 17.306 -25.538 1.00 70.50 471 ILE A N 1
ATOM 3721 C CA . ILE A 1 471 ? 12.756 16.231 -24.596 1.00 70.50 471 ILE A CA 1
ATOM 3722 C C . ILE A 1 471 ? 14.104 15.640 -24.993 1.00 70.50 471 ILE A C 1
ATOM 3724 O O . ILE A 1 471 ? 14.266 15.160 -26.117 1.00 70.50 471 ILE A O 1
ATOM 3728 N N . GLU A 1 472 ? 15.066 15.672 -24.081 1.00 74.06 472 GLU A N 1
ATOM 3729 C CA . GLU A 1 472 ? 16.355 15.015 -24.236 1.00 74.06 472 GLU A CA 1
ATOM 3730 C C . GLU A 1 472 ? 16.550 13.972 -23.135 1.00 74.06 472 GLU A C 1
ATOM 3732 O O . GLU A 1 472 ? 16.609 14.292 -21.947 1.00 74.06 472 GLU A O 1
ATOM 3737 N N . PHE A 1 473 ? 16.706 12.719 -23.549 1.00 79.38 473 PHE A N 1
ATOM 3738 C CA . PHE A 1 473 ? 17.156 11.638 -22.681 1.00 79.38 473 PHE A CA 1
ATOM 3739 C C . PHE A 1 473 ? 18.675 11.566 -22.757 1.00 79.38 473 PHE A C 1
ATOM 3741 O O . PHE A 1 473 ? 19.239 11.347 -23.829 1.00 79.38 473 PHE A O 1
ATOM 3748 N N . LEU A 1 474 ? 19.327 11.786 -21.624 1.00 77.75 474 LEU A N 1
ATOM 3749 C CA . LEU A 1 474 ? 20.771 11.887 -21.513 1.00 77.75 474 LEU A CA 1
ATOM 3750 C C . LEU A 1 474 ? 21.321 10.608 -20.887 1.00 77.75 474 LEU A C 1
ATOM 3752 O O . LEU A 1 474 ? 20.830 10.124 -19.863 1.00 77.75 474 LEU A O 1
ATOM 3756 N N . ASN A 1 475 ? 22.383 10.069 -21.477 1.00 80.50 475 ASN A N 1
ATOM 3757 C CA . ASN A 1 475 ? 23.197 9.074 -20.788 1.00 80.50 475 ASN A CA 1
ATOM 3758 C C . ASN A 1 475 ? 24.106 9.745 -19.742 1.00 80.50 475 ASN A C 1
ATOM 3760 O O . ASN A 1 475 ? 24.279 10.965 -19.702 1.00 80.50 475 ASN A O 1
ATOM 3764 N N . TRP A 1 476 ? 24.746 8.930 -18.907 1.00 84.56 476 TRP A N 1
ATOM 3765 C CA . TRP A 1 476 ? 25.597 9.397 -17.812 1.00 84.56 476 TRP A CA 1
ATOM 3766 C C . TRP A 1 476 ? 26.701 10.384 -18.220 1.00 84.56 476 TRP A C 1
ATOM 3768 O O . TRP A 1 476 ? 26.991 11.353 -17.516 1.00 84.56 476 TRP A O 1
ATOM 3778 N N . ASN A 1 477 ? 27.341 10.153 -19.366 1.00 82.94 477 ASN A N 1
ATOM 3779 C CA . ASN A 1 477 ? 28.405 11.038 -19.828 1.00 82.94 477 ASN A CA 1
ATOM 3780 C C . ASN A 1 477 ? 27.835 12.357 -20.349 1.00 82.94 477 ASN A C 1
ATOM 3782 O O . ASN A 1 477 ? 28.433 13.405 -20.123 1.00 82.94 477 ASN A O 1
ATOM 3786 N N . GLU A 1 478 ? 26.685 12.327 -21.017 1.00 82.19 478 GLU A N 1
ATOM 3787 C CA . GLU A 1 478 ? 25.991 13.527 -21.490 1.00 82.19 478 GLU A CA 1
ATOM 3788 C C . GLU A 1 478 ? 25.498 14.397 -20.330 1.00 82.19 478 GLU A C 1
ATOM 3790 O O . GLU A 1 478 ? 25.719 15.609 -20.355 1.00 82.19 478 GLU A O 1
ATOM 3795 N N . TRP A 1 479 ? 24.926 13.782 -19.290 1.00 82.81 479 TRP A N 1
ATOM 3796 C CA . TRP A 1 479 ? 24.499 14.460 -18.062 1.00 82.81 479 TRP A CA 1
ATOM 3797 C C . TRP A 1 479 ? 25.655 15.219 -17.393 1.00 82.81 479 TRP A C 1
ATOM 3799 O O . TRP A 1 479 ? 25.580 16.433 -17.186 1.00 82.81 479 TRP A O 1
ATOM 3809 N N . ARG A 1 480 ? 26.791 14.543 -17.173 1.00 82.69 480 ARG A N 1
ATOM 3810 C CA . ARG A 1 480 ? 27.993 15.174 -16.598 1.00 82.69 480 ARG A CA 1
ATOM 3811 C C . ARG A 1 480 ? 28.625 16.219 -17.512 1.00 82.69 480 ARG A C 1
ATOM 3813 O O . ARG A 1 480 ? 29.069 17.264 -17.045 1.00 82.69 480 ARG A O 1
ATOM 3820 N N . ASN A 1 481 ? 28.649 15.985 -18.825 1.00 79.81 481 ASN A N 1
ATOM 3821 C CA . ASN A 1 481 ? 29.208 16.943 -19.787 1.00 79.81 481 ASN A CA 1
ATOM 3822 C C . ASN A 1 481 ? 28.410 18.254 -19.849 1.00 79.81 481 ASN A C 1
ATOM 3824 O O . ASN A 1 481 ? 28.972 19.289 -20.214 1.00 79.81 481 ASN A O 1
ATOM 3828 N N . ARG A 1 482 ? 27.125 18.232 -19.471 1.00 74.50 482 ARG A N 1
ATOM 3829 C CA . ARG A 1 482 ? 26.301 19.437 -19.284 1.00 74.50 482 ARG A CA 1
ATOM 3830 C C . ARG A 1 482 ? 26.578 20.173 -17.970 1.00 74.50 482 ARG A C 1
ATOM 3832 O O . ARG A 1 482 ? 25.960 21.206 -17.724 1.00 74.50 482 ARG A O 1
ATOM 3839 N N . GLY A 1 483 ? 27.496 19.668 -17.145 1.00 75.25 483 GLY A N 1
ATOM 3840 C CA . GLY A 1 483 ? 27.885 20.273 -15.874 1.00 75.25 483 GLY A CA 1
ATOM 3841 C C . GLY A 1 483 ? 26.804 20.205 -14.797 1.00 75.25 483 GLY A C 1
ATOM 3842 O O . GLY A 1 483 ? 26.880 20.979 -13.853 1.00 75.25 483 GLY A O 1
ATOM 3843 N N . GLN A 1 484 ? 25.807 19.326 -14.956 1.00 75.69 484 GLN A N 1
ATOM 3844 C CA . GLN A 1 484 ? 24.708 19.175 -13.995 1.00 75.69 484 GLN A CA 1
ATOM 3845 C C . GLN A 1 484 ? 25.122 18.358 -12.769 1.00 75.69 484 GLN A C 1
ATOM 3847 O O . GLN A 1 484 ? 24.612 18.593 -11.681 1.00 75.69 484 GLN A O 1
ATOM 3852 N N . ASP A 1 485 ? 26.081 17.444 -12.946 1.00 85.75 485 ASP A N 1
ATOM 3853 C CA . ASP A 1 485 ? 26.603 16.563 -11.904 1.00 85.75 485 ASP A CA 1
ATOM 3854 C C . ASP A 1 485 ? 28.126 16.443 -12.028 1.00 85.75 485 ASP A C 1
ATOM 3856 O O . ASP A 1 485 ? 28.647 16.192 -13.124 1.00 85.75 485 ASP A O 1
ATOM 3860 N N . THR A 1 486 ? 28.849 16.697 -10.934 1.00 76.81 486 THR A N 1
ATOM 3861 C CA . THR A 1 486 ? 30.304 16.915 -10.990 1.00 76.81 486 THR A CA 1
ATOM 3862 C C . THR A 1 486 ? 31.139 15.725 -10.517 1.00 76.81 486 THR A C 1
ATOM 3864 O O . THR A 1 486 ? 32.189 15.453 -11.108 1.00 76.81 486 THR A O 1
ATOM 3867 N N . ASP A 1 487 ? 30.689 14.996 -9.494 1.00 88.00 487 ASP A N 1
ATOM 3868 C CA . ASP A 1 487 ? 31.454 13.927 -8.838 1.00 88.00 487 ASP A CA 1
ATOM 3869 C C . ASP A 1 487 ? 30.596 12.769 -8.288 1.00 88.00 487 ASP A C 1
ATOM 3871 O O . ASP A 1 487 ? 31.105 11.940 -7.531 1.00 88.00 487 ASP A O 1
ATOM 3875 N N . SER A 1 488 ? 29.326 12.664 -8.692 1.00 91.50 488 SER A N 1
ATOM 3876 C CA . SER A 1 488 ? 28.488 11.494 -8.389 1.00 91.50 488 SER A CA 1
ATOM 3877 C C . SER A 1 488 ? 28.925 10.256 -9.190 1.00 91.50 488 SER A C 1
ATOM 3879 O O . SER A 1 488 ? 29.750 10.339 -10.109 1.00 91.50 488 SER A O 1
ATOM 3881 N N . ILE A 1 489 ? 28.372 9.088 -8.855 1.00 89.94 489 ILE A N 1
ATOM 3882 C CA . ILE A 1 489 ? 28.666 7.806 -9.514 1.00 89.94 489 ILE A CA 1
ATOM 3883 C C . ILE A 1 489 ? 27.385 7.105 -9.973 1.00 89.94 489 ILE A C 1
ATOM 3885 O O . ILE A 1 489 ? 26.411 7.058 -9.233 1.00 89.94 489 ILE A O 1
ATOM 3889 N N . LEU A 1 490 ? 27.404 6.526 -11.176 1.00 88.38 490 LEU A N 1
ATOM 3890 C CA . LEU A 1 490 ? 26.361 5.625 -11.678 1.00 88.38 490 LEU A CA 1
ATOM 3891 C C . LEU A 1 490 ? 26.915 4.202 -11.741 1.00 88.38 490 LEU A C 1
ATOM 3893 O O . LEU A 1 490 ? 27.951 3.970 -12.369 1.00 88.38 490 LEU A O 1
ATOM 3897 N N . ILE A 1 491 ? 26.211 3.266 -11.113 1.00 84.94 491 ILE A N 1
ATOM 3898 C CA . ILE A 1 491 ? 26.559 1.850 -11.041 1.00 84.94 491 ILE A CA 1
ATOM 3899 C C . ILE A 1 491 ? 25.405 1.043 -11.642 1.00 84.94 491 ILE A C 1
ATOM 3901 O O . ILE A 1 491 ? 24.249 1.202 -11.255 1.00 84.94 491 ILE A O 1
ATOM 3905 N N . GLY A 1 492 ? 25.732 0.180 -12.603 1.00 76.94 492 GLY A N 1
ATOM 3906 C CA . GLY A 1 492 ? 24.803 -0.830 -13.104 1.00 76.94 492 GLY A CA 1
ATOM 3907 C C . GLY A 1 492 ? 24.659 -1.972 -12.106 1.00 76.94 492 GLY A C 1
ATOM 3908 O O . GLY A 1 492 ? 25.671 -2.442 -11.581 1.00 76.94 492 GLY A O 1
ATOM 3909 N N . LYS A 1 493 ? 23.432 -2.417 -11.855 1.00 79.19 493 LYS A N 1
ATOM 3910 C CA . LYS A 1 493 ? 23.126 -3.553 -10.980 1.00 79.19 493 LYS A CA 1
ATOM 3911 C C . LYS A 1 493 ? 22.231 -4.548 -11.723 1.00 79.19 493 LYS A C 1
ATOM 3913 O O . LYS A 1 493 ? 21.479 -4.149 -12.602 1.00 79.19 493 LYS A O 1
ATOM 3918 N N . HIS A 1 494 ? 22.370 -5.831 -11.408 1.00 65.56 494 HIS A N 1
ATOM 3919 C CA . HIS A 1 494 ? 21.494 -6.879 -11.935 1.00 65.56 494 HIS A CA 1
ATOM 3920 C C . HIS A 1 494 ? 20.101 -6.777 -11.292 1.00 65.56 494 HIS A C 1
ATOM 3922 O O . HIS A 1 494 ? 20.001 -6.221 -10.198 1.00 65.56 494 HIS A O 1
ATOM 3928 N N . SER A 1 495 ? 19.052 -7.307 -11.929 1.00 56.22 495 SER A N 1
ATOM 3929 C CA . SER A 1 495 ? 17.677 -7.299 -11.393 1.00 56.22 495 SER A CA 1
ATOM 3930 C C . SER A 1 495 ? 17.612 -7.864 -9.969 1.00 56.22 495 SER A C 1
ATOM 3932 O O . SER A 1 495 ? 17.055 -7.226 -9.083 1.00 56.22 495 SER A O 1
ATOM 3934 N N . SER A 1 496 ? 18.312 -8.975 -9.720 1.00 57.66 496 SER A N 1
ATOM 3935 C CA . SER A 1 496 ? 18.419 -9.623 -8.402 1.00 57.66 496 SER A CA 1
ATOM 3936 C C . SER A 1 496 ? 18.950 -8.727 -7.275 1.00 57.66 496 SER A C 1
ATOM 3938 O O . SER A 1 496 ? 18.650 -8.966 -6.111 1.00 57.66 496 SER A O 1
ATOM 3940 N N . PHE A 1 497 ? 19.705 -7.665 -7.583 1.00 63.34 497 PHE A N 1
ATOM 3941 C CA . PHE A 1 497 ? 20.146 -6.712 -6.560 1.00 63.34 497 PHE A CA 1
ATOM 3942 C C . PHE A 1 497 ? 18.974 -5.923 -5.962 1.00 63.34 497 PHE A C 1
ATOM 3944 O O . PHE A 1 497 ? 19.061 -5.508 -4.811 1.00 63.34 497 PHE A O 1
ATOM 3951 N N . PHE A 1 498 ? 17.913 -5.702 -6.739 1.00 63.97 498 PHE A N 1
ATOM 3952 C CA . PHE A 1 498 ? 16.734 -4.937 -6.332 1.00 63.97 498 PHE A CA 1
ATOM 3953 C C . PHE A 1 498 ? 15.669 -5.800 -5.644 1.00 63.97 498 PHE A C 1
ATOM 3955 O O . PHE A 1 498 ? 14.569 -5.311 -5.407 1.00 63.97 498 PHE A O 1
ATOM 3962 N N . ASN A 1 499 ? 15.984 -7.061 -5.320 1.00 58.59 499 ASN A N 1
ATOM 3963 C CA . ASN A 1 499 ? 15.131 -7.879 -4.467 1.00 58.59 499 ASN A CA 1
ATOM 3964 C C . ASN A 1 499 ? 14.950 -7.161 -3.110 1.00 58.59 499 ASN A C 1
ATOM 3966 O O . ASN A 1 499 ? 15.954 -6.774 -2.503 1.00 58.59 499 ASN A O 1
ATOM 3970 N N . PRO A 1 500 ? 13.710 -6.969 -2.632 1.00 53.28 500 PRO A N 1
ATOM 3971 C CA . PRO A 1 500 ? 13.439 -6.278 -1.375 1.00 53.28 500 PRO A CA 1
ATOM 3972 C C . PRO A 1 500 ? 14.074 -6.919 -0.140 1.00 53.28 500 PRO A C 1
ATOM 3974 O O . PRO A 1 500 ? 14.356 -6.204 0.816 1.00 53.28 500 PRO A O 1
ATOM 3977 N N . PHE A 1 501 ? 14.344 -8.222 -0.186 1.00 55.47 501 PHE A N 1
ATOM 3978 C CA . PHE A 1 501 ? 14.987 -8.996 0.875 1.00 55.47 501 PHE A CA 1
ATOM 3979 C C . PHE A 1 501 ? 16.513 -9.026 0.754 1.00 55.47 501 PHE A C 1
ATOM 3981 O O . PHE A 1 501 ? 17.188 -9.740 1.491 1.00 55.47 501 PHE A O 1
ATOM 3988 N N . ASN A 1 502 ? 17.093 -8.275 -0.185 1.00 61.75 502 ASN A N 1
ATOM 3989 C CA . ASN A 1 502 ? 18.537 -8.224 -0.332 1.00 61.75 502 ASN A CA 1
ATOM 3990 C C . ASN A 1 502 ? 19.173 -7.461 0.850 1.00 61.75 502 ASN A C 1
ATOM 3992 O O . ASN A 1 502 ? 19.040 -6.233 0.918 1.00 61.75 502 ASN A O 1
ATOM 3996 N N . PRO A 1 503 ? 19.969 -8.121 1.713 1.00 70.94 503 PRO A N 1
ATOM 3997 C CA . PRO A 1 503 ? 20.578 -7.472 2.874 1.00 70.94 503 PRO A CA 1
ATOM 3998 C C . PRO A 1 503 ? 21.584 -6.369 2.494 1.00 70.94 503 PRO A C 1
ATOM 4000 O O . PRO A 1 503 ? 21.905 -5.505 3.314 1.00 70.94 503 PRO A O 1
ATOM 4003 N N . GLU A 1 504 ? 22.083 -6.343 1.249 1.00 78.31 504 GLU A N 1
ATOM 4004 C CA . GLU A 1 504 ? 22.901 -5.226 0.757 1.00 78.31 504 GLU A CA 1
ATOM 4005 C C . GLU A 1 504 ? 22.114 -3.908 0.678 1.00 78.31 504 GLU A C 1
ATOM 4007 O O . GLU A 1 504 ? 22.719 -2.841 0.818 1.00 78.31 504 GLU A O 1
ATOM 4012 N N . LEU A 1 505 ? 20.796 -3.950 0.445 1.00 76.38 505 LEU A N 1
ATOM 4013 C CA . LEU A 1 505 ? 19.955 -2.750 0.413 1.00 76.38 505 LEU A CA 1
ATOM 4014 C C . LEU A 1 505 ? 19.761 -2.178 1.819 1.00 76.38 505 LEU A C 1
ATOM 4016 O O . LEU A 1 505 ? 19.890 -0.967 1.992 1.00 76.38 505 LEU A O 1
ATOM 4020 N N . ASP A 1 506 ? 19.565 -3.025 2.828 1.00 78.88 506 ASP A N 1
ATOM 4021 C CA . ASP A 1 506 ? 19.451 -2.595 4.228 1.00 78.88 506 ASP A CA 1
ATOM 4022 C C . ASP A 1 506 ? 20.736 -1.939 4.741 1.00 78.88 506 ASP A C 1
ATOM 4024 O O . ASP A 1 506 ? 20.713 -0.862 5.349 1.00 78.88 506 ASP A O 1
ATOM 4028 N N . ASP A 1 507 ? 21.884 -2.549 4.444 1.00 85.88 507 ASP A N 1
ATOM 4029 C CA . ASP A 1 507 ? 23.192 -1.974 4.757 1.00 85.88 507 ASP A CA 1
ATOM 4030 C C . ASP A 1 507 ? 23.418 -0.646 4.012 1.00 85.88 507 ASP A C 1
ATOM 4032 O O . ASP A 1 507 ? 23.972 0.308 4.573 1.00 85.88 507 ASP A O 1
ATOM 4036 N N . LEU A 1 508 ? 22.949 -0.541 2.765 1.00 87.31 508 LEU A N 1
ATOM 4037 C CA . LEU A 1 508 ? 23.029 0.686 1.978 1.00 87.31 508 LEU A CA 1
ATOM 4038 C C . LEU A 1 508 ? 22.142 1.798 2.546 1.00 87.31 508 LEU A C 1
ATOM 4040 O O . LEU A 1 508 ? 22.602 2.942 2.626 1.00 87.31 508 LEU A O 1
ATOM 4044 N N . ILE A 1 509 ? 20.915 1.477 2.960 1.00 89.69 509 ILE A N 1
ATOM 4045 C CA . ILE A 1 509 ? 20.008 2.392 3.662 1.00 89.69 509 ILE A CA 1
ATOM 4046 C C . ILE A 1 509 ? 20.719 2.923 4.904 1.00 89.69 509 ILE A C 1
ATOM 4048 O O . ILE A 1 509 ? 20.973 4.126 4.988 1.00 89.69 509 ILE A O 1
ATOM 4052 N N . LEU A 1 510 ? 21.157 2.031 5.799 1.00 92.62 510 LEU A N 1
ATOM 4053 C CA . LEU A 1 510 ? 21.799 2.400 7.060 1.00 92.62 510 LEU A CA 1
ATOM 4054 C C . LEU A 1 510 ? 23.054 3.261 6.851 1.00 92.62 510 LEU A C 1
ATOM 4056 O O . LEU A 1 510 ? 23.250 4.257 7.548 1.00 92.62 510 LEU A O 1
ATOM 4060 N N . LYS A 1 511 ? 23.906 2.923 5.878 1.00 93.62 511 LYS A N 1
ATOM 4061 C CA . LYS A 1 511 ? 25.112 3.712 5.559 1.00 93.62 511 LYS A CA 1
ATOM 4062 C C . LYS A 1 511 ? 24.798 5.089 4.988 1.00 93.62 511 LYS A C 1
ATOM 4064 O O . LYS A 1 511 ? 25.601 6.007 5.162 1.00 93.62 511 LYS A O 1
ATOM 4069 N N . THR A 1 512 ? 23.684 5.218 4.275 1.00 93.94 512 THR A N 1
ATOM 4070 C CA . THR A 1 512 ? 23.288 6.462 3.609 1.00 93.94 512 THR A CA 1
ATOM 4071 C C . THR A 1 512 ? 22.622 7.413 4.584 1.00 93.94 512 THR A C 1
ATOM 4073 O O . THR A 1 512 ? 23.046 8.561 4.685 1.00 93.94 512 THR A O 1
ATOM 4076 N N . THR A 1 513 ? 21.603 6.936 5.297 1.00 95.31 513 THR A N 1
ATOM 4077 C CA . THR A 1 513 ? 20.736 7.751 6.158 1.00 95.31 513 THR A CA 1
ATOM 4078 C C . THR A 1 513 ? 21.236 7.820 7.601 1.00 95.31 513 THR A C 1
ATOM 4080 O O . THR A 1 513 ? 20.900 8.754 8.324 1.00 95.31 513 THR A O 1
ATOM 4083 N N . GLY A 1 514 ? 22.042 6.847 8.038 1.00 93.81 514 GLY A N 1
ATOM 4084 C CA . GLY A 1 514 ? 22.429 6.670 9.439 1.00 93.81 514 GLY A CA 1
ATOM 4085 C C . GLY A 1 514 ? 21.354 6.012 10.310 1.00 93.81 514 GLY A C 1
ATOM 4086 O O . GLY A 1 514 ? 21.587 5.862 11.507 1.00 93.81 514 GLY A O 1
ATOM 4087 N N . VAL A 1 515 ? 20.215 5.622 9.727 1.00 87.12 515 VAL A N 1
ATOM 4088 C CA . VAL A 1 515 ? 19.066 5.013 10.412 1.00 87.12 515 VAL A CA 1
ATOM 4089 C C . VAL A 1 515 ? 18.562 3.838 9.569 1.00 87.12 515 VAL A C 1
ATOM 4091 O O . VAL A 1 515 ? 18.393 3.983 8.358 1.00 87.12 515 VAL A O 1
ATOM 4094 N N . SER A 1 516 ? 18.353 2.664 10.170 1.00 87.38 516 SER A N 1
ATOM 4095 C CA . SER A 1 516 ? 17.879 1.494 9.416 1.00 87.38 516 SER A CA 1
ATOM 4096 C C . SER A 1 516 ? 16.396 1.616 9.057 1.00 87.38 516 SER A C 1
ATOM 4098 O O . SER A 1 516 ? 15.638 2.322 9.725 1.00 87.38 516 SER A O 1
ATOM 4100 N N . TYR A 1 517 ? 15.971 0.887 8.020 1.00 81.38 517 TYR A N 1
ATOM 4101 C CA . TYR A 1 517 ? 14.554 0.752 7.674 1.00 81.38 517 TYR A CA 1
ATOM 4102 C C . TYR A 1 517 ? 13.729 0.285 8.882 1.00 81.38 517 TYR A C 1
ATOM 4104 O O . TYR A 1 517 ? 12.744 0.928 9.234 1.00 81.38 517 TYR A O 1
ATOM 4112 N N . GLN A 1 518 ? 14.204 -0.745 9.589 1.00 80.12 518 GLN A N 1
ATOM 4113 C CA . GLN A 1 518 ? 13.531 -1.303 10.764 1.00 80.12 518 GLN A CA 1
ATOM 4114 C C . GLN A 1 518 ? 13.460 -0.337 11.956 1.00 80.12 518 GLN A C 1
ATOM 4116 O O . GLN A 1 518 ? 12.460 -0.316 12.664 1.00 80.12 518 GLN A O 1
ATOM 4121 N N . GLU A 1 519 ? 14.466 0.518 12.175 1.00 82.31 519 GLU A N 1
ATOM 4122 C CA . GLU A 1 519 ? 14.408 1.521 13.252 1.00 82.31 519 GLU A CA 1
ATOM 4123 C C . GLU A 1 519 ? 13.335 2.588 12.982 1.00 82.31 519 GLU A C 1
ATOM 4125 O O . GLU A 1 519 ? 12.686 3.061 13.918 1.00 82.31 519 GLU A O 1
ATOM 4130 N N . ILE A 1 520 ? 13.145 2.981 11.715 1.00 79.50 520 ILE A N 1
ATOM 4131 C CA . ILE A 1 520 ? 12.104 3.951 11.345 1.00 79.50 520 ILE A CA 1
ATOM 4132 C C . ILE A 1 520 ? 10.730 3.282 11.297 1.00 79.50 520 ILE A C 1
ATOM 4134 O O . ILE A 1 520 ? 9.775 3.886 11.779 1.00 79.50 520 ILE A O 1
ATOM 4138 N N . LYS A 1 521 ? 10.621 2.068 10.739 1.00 78.25 521 LYS A N 1
ATOM 4139 C CA . LYS A 1 521 ? 9.341 1.363 10.582 1.00 78.25 521 LYS A CA 1
ATOM 4140 C C . LYS A 1 521 ? 8.827 0.787 11.900 1.00 78.25 521 LYS A C 1
ATOM 4142 O O . LYS A 1 521 ? 7.654 0.962 12.194 1.00 78.25 521 LYS A O 1
ATOM 4147 N N . GLY A 1 522 ? 9.684 0.174 12.720 1.00 68.31 522 GLY A N 1
ATOM 4148 C CA . GLY A 1 522 ? 9.318 -0.592 13.923 1.00 68.31 522 GLY A CA 1
ATOM 4149 C C . GLY A 1 522 ? 8.317 0.075 14.882 1.00 68.31 522 GLY A C 1
ATOM 4150 O O . GLY A 1 522 ? 7.377 -0.593 15.303 1.00 68.31 522 GLY A O 1
ATOM 4151 N N . PRO A 1 523 ? 8.419 1.385 15.192 1.00 71.25 523 PRO A N 1
ATOM 4152 C CA . PRO A 1 523 ? 7.418 2.091 16.002 1.00 71.25 523 PRO A CA 1
ATOM 4153 C C . PRO A 1 523 ? 5.993 2.121 15.418 1.00 71.25 523 PRO A C 1
ATOM 4155 O O . PRO A 1 523 ? 5.070 2.499 16.136 1.00 71.25 523 PRO A O 1
ATOM 4158 N N . PHE A 1 524 ? 5.832 1.783 14.136 1.00 62.94 524 PHE A N 1
ATOM 4159 C CA . PHE A 1 524 ? 4.578 1.784 13.377 1.00 62.94 524 PHE A CA 1
ATOM 4160 C C . PHE A 1 524 ? 4.123 0.375 12.951 1.00 62.94 524 PHE A C 1
ATOM 4162 O O . PHE A 1 524 ? 2.995 0.223 12.505 1.00 62.94 524 PHE A O 1
ATOM 4169 N N . VAL A 1 525 ? 4.956 -0.662 13.128 1.00 46.47 525 VAL A N 1
ATOM 4170 C CA . VAL A 1 525 ? 4.623 -2.068 12.791 1.00 46.47 525 VAL A CA 1
ATOM 4171 C C . VAL A 1 525 ? 3.605 -2.679 13.775 1.00 46.47 525 VAL A C 1
ATOM 4173 O O . VAL A 1 525 ? 3.155 -3.792 13.588 1.00 46.47 525 VAL A O 1
ATOM 4176 N N . GLN A 1 526 ? 3.140 -1.945 14.793 1.00 38.00 526 GLN A N 1
ATOM 4177 C CA . GLN A 1 526 ? 2.083 -2.430 15.699 1.00 38.00 526 GLN A CA 1
ATOM 4178 C C . GLN A 1 526 ? 0.639 -2.200 15.204 1.00 38.00 526 GLN A C 1
ATOM 4180 O O . GLN A 1 526 ? -0.284 -2.338 16.004 1.00 38.00 526 GLN A O 1
ATOM 4185 N N . LEU A 1 527 ? 0.415 -1.836 13.931 1.00 33.84 527 LEU A N 1
ATOM 4186 C CA . LEU A 1 527 ? -0.935 -1.549 13.407 1.00 33.84 527 LEU A CA 1
ATOM 4187 C C . LEU A 1 527 ? -1.229 -2.007 11.958 1.00 33.84 527 LEU A C 1
ATOM 4189 O O . LEU A 1 527 ? -2.224 -1.564 11.385 1.00 33.84 527 LEU A O 1
ATOM 4193 N N . VAL A 1 528 ? -0.452 -2.925 11.377 1.00 29.30 528 VAL A N 1
ATOM 4194 C CA . VAL A 1 528 ? -0.886 -3.688 10.189 1.00 29.30 528 VAL A CA 1
ATOM 4195 C C . VAL A 1 528 ? -0.550 -5.157 10.433 1.00 29.30 528 VAL A C 1
ATOM 4197 O O . VAL A 1 528 ? 0.574 -5.454 10.812 1.00 29.30 528 VAL A O 1
ATOM 4200 N N . PHE A 1 529 ? -1.566 -6.005 10.297 1.00 32.16 529 PHE A N 1
ATOM 4201 C CA . PHE A 1 529 ? -1.610 -7.454 10.489 1.00 32.16 529 PHE A CA 1
ATOM 4202 C C . PHE A 1 529 ? -0.351 -8.188 9.981 1.00 32.16 529 PHE A C 1
ATOM 4204 O O . PHE A 1 529 ? -0.249 -8.447 8.789 1.00 32.16 529 PHE A O 1
ATOM 4211 N N . ASP A 1 530 ? 0.578 -8.522 10.878 1.00 29.25 530 ASP A N 1
ATOM 4212 C CA . ASP A 1 530 ? 1.523 -9.632 10.700 1.00 29.25 530 ASP A CA 1
ATOM 4213 C C . ASP A 1 530 ? 1.100 -10.685 11.735 1.00 29.25 530 ASP A C 1
ATOM 4215 O O . ASP A 1 530 ? 1.471 -10.606 12.908 1.00 29.25 530 ASP A O 1
ATOM 4219 N N . ASP A 1 531 ? 0.215 -11.575 11.296 1.00 38.41 531 ASP A N 1
ATOM 4220 C CA . ASP A 1 531 ? -0.151 -12.831 11.947 1.00 38.41 531 ASP A CA 1
ATOM 4221 C C . ASP A 1 531 ? 0.470 -13.908 11.045 1.00 38.41 531 ASP A C 1
ATOM 4223 O O . ASP A 1 531 ? 0.072 -14.013 9.883 1.00 38.41 531 ASP A O 1
ATOM 4227 N N . GLU A 1 532 ? 1.519 -14.595 11.509 1.00 39.84 532 GLU A N 1
ATOM 4228 C CA . GLU A 1 532 ? 2.019 -15.822 10.853 1.00 39.84 532 GLU A CA 1
ATOM 4229 C C . GLU A 1 532 ? 1.263 -17.063 11.361 1.00 39.84 532 GLU A C 1
ATOM 4231 O O . GLU A 1 532 ? 1.583 -18.176 10.951 1.00 39.84 532 GLU A O 1
ATOM 4236 N N . ASP A 1 533 ? 0.268 -16.875 12.236 1.00 47.78 533 ASP A N 1
ATOM 4237 C CA . ASP A 1 533 ? -0.628 -17.940 12.672 1.00 47.78 533 ASP A CA 1
ATOM 4238 C C . ASP A 1 533 ? -1.436 -18.462 11.466 1.00 47.78 533 ASP A C 1
ATOM 4240 O O . ASP A 1 533 ? -1.843 -17.697 10.594 1.00 47.78 533 ASP A O 1
ATOM 4244 N N . ASP A 1 534 ? -1.633 -19.776 11.414 1.00 58.97 534 ASP A N 1
ATOM 4245 C CA . ASP A 1 534 ? -2.549 -20.495 10.519 1.00 58.97 534 ASP A CA 1
ATOM 4246 C C . ASP A 1 534 ? -3.482 -21.284 11.455 1.00 58.97 534 ASP A C 1
ATOM 4248 O O . ASP A 1 534 ? -3.189 -22.401 11.899 1.00 58.97 534 ASP A O 1
ATOM 4252 N N . SER A 1 535 ? -4.538 -20.613 11.919 1.00 66.81 535 SER A N 1
ATOM 4253 C CA . SER A 1 535 ? -5.373 -21.053 13.042 1.00 66.81 535 SER A CA 1
ATOM 4254 C C . SER A 1 535 ? -6.184 -22.309 12.730 1.00 66.81 535 SER A C 1
ATOM 4256 O O . SER A 1 535 ? -6.628 -22.995 13.662 1.00 66.81 535 SER A O 1
ATOM 4258 N N . ASP A 1 536 ? -6.394 -22.628 11.455 1.00 66.44 536 ASP A N 1
ATOM 4259 C CA . ASP A 1 536 ? -7.092 -23.833 11.006 1.00 66.44 536 ASP A CA 1
ATOM 4260 C C . ASP A 1 536 ? -6.186 -24.872 10.318 1.00 66.44 536 ASP A C 1
ATOM 4262 O O . ASP A 1 536 ? -6.619 -26.014 10.142 1.00 66.44 536 ASP A O 1
ATOM 4266 N N . ASN A 1 537 ? -4.898 -24.562 10.136 1.00 71.19 537 ASN A N 1
ATOM 4267 C CA . ASN A 1 537 ? -3.839 -25.419 9.590 1.00 71.19 537 ASN A CA 1
ATOM 4268 C C . ASN A 1 537 ? -4.099 -25.887 8.156 1.00 71.19 537 ASN A C 1
ATOM 4270 O O . ASN A 1 537 ? -3.787 -27.037 7.805 1.00 71.19 537 ASN A O 1
ATOM 4274 N N . ASP A 1 538 ? -4.692 -25.037 7.327 1.00 72.62 538 ASP A N 1
ATOM 4275 C CA . ASP A 1 538 ? -5.005 -25.380 5.944 1.00 72.62 538 ASP A CA 1
ATOM 4276 C C . ASP A 1 538 ? -3.917 -24.970 4.931 1.00 72.62 538 ASP A C 1
ATOM 4278 O O . ASP A 1 538 ? -3.968 -25.371 3.757 1.00 72.62 538 ASP A O 1
ATOM 4282 N N . GLY A 1 539 ? -2.870 -24.294 5.415 1.00 61.75 539 GLY A N 1
ATOM 4283 C CA . GLY A 1 539 ? -1.703 -23.873 4.649 1.00 61.75 539 GLY A CA 1
ATOM 4284 C C . GLY A 1 539 ? -1.757 -22.423 4.167 1.00 61.75 539 GLY A C 1
ATOM 4285 O O . GLY A 1 539 ? -0.874 -22.028 3.394 1.00 61.75 539 GLY A O 1
ATOM 4286 N N . MET A 1 540 ? -2.753 -21.640 4.590 1.00 76.25 540 MET A N 1
ATOM 4287 C CA . MET A 1 540 ? -2.854 -20.197 4.357 1.00 76.25 540 MET A CA 1
ATOM 4288 C C . MET A 1 540 ? -2.688 -19.424 5.682 1.00 76.25 540 MET A C 1
ATOM 4290 O O . MET A 1 540 ? -3.214 -19.843 6.700 1.00 76.25 540 MET A O 1
ATOM 4294 N N . PRO A 1 541 ? -1.947 -18.298 5.722 1.00 68.88 541 PRO A N 1
ATOM 4295 C CA . PRO A 1 541 ? -1.823 -17.517 6.956 1.00 68.88 541 PRO A CA 1
ATOM 4296 C C . PRO A 1 541 ? -3.089 -16.719 7.296 1.00 68.88 541 PRO A C 1
ATOM 4298 O O . PRO A 1 541 ? -3.608 -15.997 6.435 1.00 68.88 541 PRO A O 1
ATOM 4301 N N . ASP A 1 542 ? -3.442 -16.664 8.582 1.00 55.31 542 ASP A N 1
ATOM 4302 C CA . ASP A 1 542 ? -4.583 -15.936 9.150 1.00 55.31 542 ASP A CA 1
ATOM 4303 C C . ASP A 1 542 ? -4.684 -14.499 8.630 1.00 55.31 542 ASP A C 1
ATOM 4305 O O . ASP A 1 542 ? -5.758 -13.972 8.325 1.00 55.31 542 ASP A O 1
ATOM 4309 N N . ALA A 1 543 ? -3.545 -13.800 8.596 1.00 47.69 543 ALA A N 1
ATOM 4310 C CA . ALA A 1 543 ? -3.481 -12.414 8.150 1.00 47.69 543 ALA A CA 1
ATOM 4311 C C . ALA A 1 543 ? -3.769 -12.283 6.652 1.00 47.69 543 ALA A C 1
ATOM 4313 O O . ALA A 1 543 ? -4.416 -11.317 6.233 1.00 47.69 543 ALA A O 1
ATOM 4314 N N . TRP A 1 544 ? -3.296 -13.238 5.848 1.00 60.81 544 TRP A N 1
ATOM 4315 C CA . TRP A 1 544 ? -3.550 -13.262 4.414 1.00 60.81 544 TRP A CA 1
ATOM 4316 C C . TRP A 1 544 ? -5.026 -13.557 4.143 1.00 60.81 544 TRP A C 1
ATOM 4318 O O . TRP A 1 544 ? -5.654 -12.809 3.389 1.00 60.81 544 TRP A O 1
ATOM 4328 N N . GLU A 1 545 ? -5.606 -14.535 4.832 1.00 67.00 545 GLU A N 1
ATOM 4329 C CA . GLU A 1 545 ? -7.023 -14.894 4.741 1.00 67.00 545 GLU A CA 1
ATOM 4330 C C . GLU A 1 545 ? -7.932 -13.738 5.169 1.00 67.00 545 GLU A C 1
ATOM 4332 O O . GLU A 1 545 ? -8.795 -13.312 4.399 1.00 67.00 545 GLU A O 1
ATOM 4337 N N . LYS A 1 546 ? -7.654 -13.103 6.320 1.00 64.31 546 LYS A N 1
ATOM 4338 C CA . LYS A 1 546 ? -8.338 -11.872 6.771 1.00 64.31 546 LYS A CA 1
ATOM 4339 C C . LYS A 1 546 ? -8.261 -10.764 5.719 1.00 64.31 546 LYS A C 1
ATOM 4341 O O . LYS A 1 546 ? -9.241 -10.056 5.486 1.00 64.31 546 LYS A O 1
ATOM 4346 N N . SER A 1 547 ? -7.097 -10.584 5.091 1.00 48.00 547 SER A N 1
ATOM 4347 C CA . SER A 1 547 ? -6.876 -9.511 4.112 1.00 48.00 547 SER A CA 1
ATOM 4348 C C . SER A 1 547 ? -7.552 -9.757 2.761 1.00 48.00 547 SER A C 1
ATOM 4350 O O . SER A 1 547 ? -7.878 -8.790 2.066 1.00 48.00 547 SER A O 1
ATOM 4352 N N . ASN A 1 548 ? -7.807 -11.023 2.424 1.00 55.53 548 ASN A N 1
ATOM 4353 C CA . ASN A 1 548 ? -8.507 -11.439 1.213 1.00 55.53 548 ASN A CA 1
ATOM 4354 C C . ASN A 1 548 ? -9.947 -11.903 1.489 1.00 55.53 548 ASN A C 1
ATOM 4356 O O . ASN A 1 548 ? -10.609 -12.389 0.585 1.00 55.53 548 ASN A O 1
ATOM 4360 N N . GLY A 1 549 ? -10.457 -11.695 2.708 1.00 63.78 549 GLY A N 1
ATOM 4361 C CA . GLY A 1 549 ? -11.850 -11.928 3.092 1.00 63.78 549 GLY A CA 1
ATOM 4362 C C . GLY A 1 549 ? -12.271 -13.401 3.212 1.00 63.78 549 GLY A C 1
ATOM 4363 O O . GLY A 1 549 ? -13.469 -13.678 3.106 1.00 63.78 549 GLY A O 1
ATOM 4364 N N . LEU A 1 550 ? -11.317 -14.308 3.422 1.00 74.81 550 LEU A N 1
ATOM 4365 C CA . LEU A 1 550 ? -11.527 -15.728 3.736 1.00 74.81 550 LEU A CA 1
ATOM 4366 C C . LEU A 1 550 ? -11.724 -15.946 5.252 1.00 74.81 550 LEU A C 1
ATOM 4368 O O . LEU A 1 550 ? -11.493 -15.023 6.045 1.00 74.81 550 LEU A O 1
ATOM 4372 N N . ASP A 1 551 ? -12.218 -17.121 5.658 1.00 78.56 551 ASP A N 1
ATOM 4373 C CA . ASP A 1 551 ? -12.458 -17.455 7.073 1.00 78.56 551 ASP A CA 1
ATOM 4374 C C . ASP A 1 551 ? -11.249 -18.178 7.662 1.00 78.56 551 ASP A C 1
ATOM 4376 O O . ASP A 1 551 ? -11.227 -19.398 7.699 1.00 78.56 551 ASP A O 1
ATOM 4380 N N . TRP A 1 552 ? -10.327 -17.401 8.232 1.00 66.50 552 TRP A N 1
ATOM 4381 C CA . TRP A 1 552 ? -9.090 -17.843 8.897 1.00 66.50 552 TRP A CA 1
ATOM 4382 C C . TRP A 1 552 ? -9.262 -18.806 10.093 1.00 66.50 552 TRP A C 1
ATOM 4384 O O . TRP A 1 552 ? -8.362 -18.980 10.908 1.00 66.50 552 TRP A O 1
ATOM 4394 N N . THR A 1 553 ? -10.467 -19.322 10.340 1.00 69.19 553 THR A N 1
ATOM 4395 C CA . THR A 1 553 ? -10.748 -20.310 11.394 1.00 69.19 553 THR A CA 1
ATOM 4396 C C . THR A 1 553 ? -11.403 -21.583 10.864 1.00 69.19 553 THR A C 1
ATOM 4398 O O . THR A 1 553 ? -11.871 -22.423 11.648 1.00 69.19 553 THR A O 1
ATOM 4401 N N . SER A 1 554 ? -11.492 -21.723 9.548 1.00 81.69 554 SER A N 1
ATOM 4402 C CA . SER A 1 554 ? -12.165 -22.800 8.851 1.00 81.69 554 SER A CA 1
ATOM 4403 C C . SER A 1 554 ? -11.342 -23.232 7.644 1.00 81.69 554 SER A C 1
ATOM 4405 O O . SER A 1 554 ? -11.333 -22.496 6.678 1.00 81.69 554 SER A O 1
ATOM 4407 N N . GLU A 1 555 ? -10.861 -24.487 7.641 1.00 85.31 555 GLU A N 1
ATOM 4408 C CA . GLU A 1 555 ? -10.116 -25.105 6.526 1.00 85.31 555 GLU A CA 1
ATOM 4409 C C . GLU A 1 555 ? -10.787 -24.888 5.142 1.00 85.31 555 GLU A C 1
ATOM 4411 O O . GLU A 1 555 ? -11.572 -25.732 4.674 1.00 85.31 555 GLU A O 1
ATOM 4416 N N . ASP A 1 556 ? -10.478 -23.776 4.473 1.00 84.81 556 ASP A N 1
ATOM 4417 C CA . ASP A 1 556 ? -11.104 -23.299 3.238 1.00 84.81 556 ASP A CA 1
ATOM 4418 C C . ASP A 1 556 ? -10.116 -23.209 2.063 1.00 84.81 556 ASP A C 1
ATOM 4420 O O . ASP A 1 556 ? -10.529 -23.017 0.921 1.00 84.81 556 ASP A O 1
ATOM 4424 N N . ALA A 1 557 ? -8.845 -23.561 2.278 1.00 84.31 557 ALA A N 1
ATOM 4425 C CA . ALA A 1 557 ? -7.786 -23.717 1.278 1.00 84.31 557 ALA A CA 1
ATOM 4426 C C . ALA A 1 557 ? -8.206 -24.487 0.019 1.00 84.31 557 ALA A C 1
ATOM 4428 O O . ALA A 1 557 ? -7.663 -24.276 -1.066 1.00 84.31 557 ALA A O 1
ATOM 4429 N N . ASN A 1 558 ? -9.149 -25.427 0.143 1.00 87.50 558 ASN A N 1
ATOM 4430 C CA . ASN A 1 558 ? -9.650 -26.238 -0.969 1.00 87.50 558 ASN A CA 1
ATOM 4431 C C . ASN A 1 558 ? -10.944 -25.721 -1.616 1.00 87.50 558 ASN A C 1
ATOM 4433 O O . ASN A 1 558 ? -11.430 -26.366 -2.555 1.00 87.50 558 ASN A O 1
ATOM 4437 N N . GLU A 1 559 ? -11.514 -24.636 -1.105 1.00 89.38 559 GLU A N 1
ATOM 4438 C CA . GLU A 1 559 ? -12.660 -23.947 -1.685 1.00 89.38 559 GLU A CA 1
ATOM 4439 C C . GLU A 1 559 ? -12.226 -23.054 -2.856 1.00 89.38 559 GLU A C 1
ATOM 4441 O O . GLU A 1 559 ? -11.058 -22.710 -2.993 1.00 89.38 559 GLU A O 1
ATOM 4446 N N . ASP A 1 560 ? -13.182 -22.766 -3.736 1.00 86.75 560 ASP A N 1
ATOM 4447 C CA . ASP A 1 560 ? -13.061 -21.898 -4.915 1.00 86.75 560 ASP A CA 1
ATOM 4448 C C . ASP A 1 560 ? -14.059 -20.758 -4.683 1.00 86.75 560 ASP A C 1
ATOM 4450 O O . ASP A 1 560 ? -15.257 -20.869 -4.995 1.00 86.75 560 ASP A O 1
ATOM 4454 N N . THR A 1 561 ? -13.600 -19.753 -3.935 1.00 85.12 561 THR A N 1
ATOM 4455 C CA . THR A 1 561 ? -14.463 -18.756 -3.288 1.00 85.12 561 THR A CA 1
ATOM 4456 C C . THR A 1 561 ? -15.142 -17.842 -4.304 1.00 85.12 561 THR A C 1
ATOM 4458 O O . THR A 1 561 ? -16.307 -17.458 -4.121 1.00 85.12 561 THR A O 1
ATOM 4461 N N . ASP A 1 562 ? -14.470 -17.537 -5.408 1.00 80.38 562 ASP A N 1
ATOM 4462 C CA . ASP A 1 562 ? -14.964 -16.644 -6.448 1.00 80.38 562 ASP A CA 1
ATOM 4463 C C . ASP A 1 562 ? -15.456 -17.371 -7.721 1.00 80.38 562 ASP A C 1
ATOM 4465 O O . ASP A 1 562 ? -16.153 -16.773 -8.553 1.00 80.38 562 ASP A O 1
ATOM 4469 N N . SER A 1 563 ? -15.301 -18.700 -7.761 1.00 88.94 563 SER A N 1
ATOM 4470 C CA . SER A 1 563 ? -15.836 -19.615 -8.776 1.00 88.94 563 SER A CA 1
ATOM 4471 C C . SER A 1 563 ? -15.217 -19.449 -10.161 1.00 88.94 563 SER A C 1
ATOM 4473 O O . SER A 1 563 ? -15.919 -19.604 -11.174 1.00 88.94 563 SER A O 1
ATOM 4475 N N . ASP A 1 564 ? -13.931 -19.129 -10.206 1.00 80.31 564 ASP A N 1
ATOM 4476 C CA . ASP A 1 564 ? -13.160 -18.931 -11.430 1.00 80.31 564 ASP A CA 1
ATOM 4477 C C . ASP A 1 564 ? -12.419 -20.203 -11.898 1.00 80.31 564 ASP A C 1
ATOM 4479 O O . ASP A 1 564 ? -12.050 -20.316 -13.072 1.00 80.31 564 ASP A O 1
ATOM 4483 N N . GLY A 1 565 ? -12.331 -21.210 -11.020 1.00 81.19 565 GLY A N 1
ATOM 4484 C CA . GLY A 1 565 ? -11.674 -22.493 -11.260 1.00 81.19 565 GLY A CA 1
ATOM 4485 C C . GLY A 1 565 ? -10.408 -22.732 -10.432 1.00 81.19 565 GLY A C 1
ATOM 4486 O O . GLY A 1 565 ? -9.909 -23.864 -10.450 1.00 81.19 565 GLY A O 1
ATOM 4487 N N . LEU A 1 566 ? -9.912 -21.735 -9.696 1.00 83.12 566 LEU A N 1
ATOM 4488 C CA . LEU A 1 566 ? -8.809 -21.863 -8.745 1.00 83.12 566 LEU A CA 1
ATOM 4489 C C . LEU A 1 566 ? -9.310 -22.141 -7.332 1.00 83.12 566 LEU A C 1
ATOM 4491 O O . LEU A 1 566 ? -10.480 -22.006 -7.006 1.00 83.12 566 LEU A O 1
ATOM 4495 N N . LYS A 1 567 ? -8.405 -22.639 -6.492 1.00 90.31 567 LYS A N 1
ATOM 4496 C CA . LYS A 1 567 ? -8.668 -22.802 -5.063 1.00 90.31 567 LYS A CA 1
ATOM 4497 C C . LYS A 1 567 ? -7.968 -21.695 -4.299 1.00 90.31 567 LYS A C 1
ATOM 4499 O O . LYS A 1 567 ? -6.843 -21.372 -4.682 1.00 90.31 567 LYS A O 1
ATOM 4504 N N . ASN A 1 568 ? -8.504 -21.305 -3.147 1.00 79.56 568 ASN A N 1
ATOM 4505 C CA . ASN A 1 568 ? -7.920 -20.288 -2.267 1.00 79.56 568 ASN A CA 1
ATOM 4506 C C . ASN A 1 568 ? -6.402 -20.492 -2.042 1.00 79.56 568 ASN A C 1
ATOM 4508 O O . ASN A 1 568 ? -5.617 -19.553 -2.172 1.00 79.56 568 ASN A O 1
ATOM 4512 N N . ILE A 1 569 ? -5.952 -21.738 -1.816 1.00 83.88 569 ILE A N 1
ATOM 4513 C CA . ILE A 1 569 ? -4.522 -22.053 -1.622 1.00 83.88 569 ILE A CA 1
ATOM 4514 C C . ILE A 1 569 ? -3.667 -21.849 -2.878 1.00 83.88 569 ILE A C 1
ATOM 4516 O O . ILE A 1 569 ? -2.499 -21.471 -2.799 1.00 83.88 569 ILE A O 1
ATOM 4520 N N . VAL A 1 570 ? -4.227 -22.117 -4.057 1.00 76.06 570 VAL A N 1
ATOM 4521 C CA . VAL A 1 570 ? -3.536 -21.907 -5.334 1.00 76.06 570 VAL A CA 1
ATOM 4522 C C . VAL A 1 570 ? -3.432 -20.413 -5.599 1.00 76.06 570 VAL A C 1
ATOM 4524 O O . VAL A 1 570 ? -2.396 -19.945 -6.062 1.00 76.06 570 VAL A O 1
ATOM 4527 N N . GLU A 1 571 ? -4.458 -19.654 -5.237 1.00 78.06 571 GLU A N 1
ATOM 4528 C CA . GLU A 1 571 ? -4.474 -18.205 -5.390 1.00 78.06 571 GLU A CA 1
ATOM 4529 C C . GLU A 1 571 ? -3.485 -17.52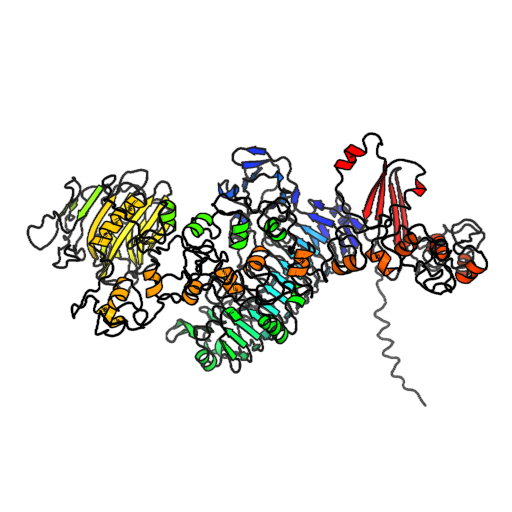3 -4.446 1.00 78.06 571 GLU A C 1
ATOM 4531 O O . GLU A 1 571 ? -2.706 -16.668 -4.878 1.00 78.06 571 GLU A O 1
ATOM 4536 N N . TYR A 1 572 ? -3.388 -18.005 -3.202 1.00 76.50 572 TYR A N 1
ATOM 4537 C CA . TYR A 1 572 ? -2.312 -17.650 -2.274 1.00 76.50 572 TYR A CA 1
ATOM 4538 C C . TYR A 1 572 ? -0.924 -17.866 -2.895 1.00 76.50 572 TYR A C 1
ATOM 4540 O O . TYR A 1 572 ? -0.091 -16.955 -2.912 1.00 76.50 572 TYR A O 1
ATOM 4548 N N . GLN A 1 573 ? -0.685 -19.043 -3.479 1.00 65.75 573 GLN A N 1
ATOM 4549 C CA . GLN A 1 573 ? 0.602 -19.407 -4.086 1.00 65.75 573 GLN A CA 1
ATOM 4550 C C . GLN A 1 573 ? 0.915 -18.627 -5.371 1.00 65.75 573 GLN A C 1
ATOM 4552 O O . GLN A 1 573 ? 2.083 -18.362 -5.669 1.00 65.75 573 GLN A O 1
ATOM 4557 N N . ARG A 1 574 ? -0.109 -18.262 -6.148 1.00 63.88 574 ARG A N 1
ATOM 4558 C CA . ARG A 1 574 ? 0.019 -17.563 -7.437 1.00 63.88 574 ARG A CA 1
ATOM 4559 C C . ARG A 1 574 ? -0.148 -16.051 -7.325 1.00 63.88 574 ARG A C 1
ATOM 4561 O O . ARG A 1 574 ? 0.043 -15.356 -8.318 1.00 63.88 574 ARG A O 1
ATOM 4568 N N . SER A 1 575 ? -0.385 -15.536 -6.116 1.00 72.19 575 SER A N 1
ATOM 4569 C CA . SER A 1 575 ? -0.608 -14.111 -5.838 1.00 72.19 575 SER A CA 1
ATOM 4570 C C . SER A 1 575 ? -1.811 -13.516 -6.586 1.00 72.19 575 SER A C 1
ATOM 4572 O O . SER A 1 575 ? -1.828 -12.309 -6.843 1.00 72.19 575 SER A O 1
ATOM 4574 N N . THR A 1 576 ? -2.795 -14.352 -6.919 1.00 65.38 576 THR A N 1
ATOM 4575 C CA . THR A 1 576 ? -4.116 -13.938 -7.409 1.00 65.38 576 THR A CA 1
ATOM 4576 C C . THR A 1 576 ? -5.059 -13.709 -6.221 1.00 65.38 576 THR A C 1
ATOM 4578 O O . THR A 1 576 ? -4.681 -13.917 -5.063 1.00 65.38 576 THR A O 1
ATOM 4581 N N . ASN A 1 577 ? -6.242 -13.151 -6.465 1.00 77.12 577 ASN A N 1
ATOM 4582 C CA . ASN A 1 577 ? -7.157 -12.713 -5.417 1.00 77.12 577 ASN A CA 1
ATOM 4583 C C . ASN A 1 577 ? -8.345 -13.685 -5.271 1.00 77.12 577 ASN A C 1
ATOM 4585 O O . ASN A 1 577 ? -9.224 -13.621 -6.121 1.00 77.12 577 ASN A O 1
ATOM 4589 N N . PRO A 1 578 ? -8.483 -14.403 -4.135 1.00 85.56 578 PRO A N 1
ATOM 4590 C CA . PRO A 1 578 ? -9.522 -15.426 -3.907 1.00 85.56 578 PRO A CA 1
ATOM 4591 C C . PRO A 1 578 ? -10.959 -14.912 -3.837 1.00 85.56 578 PRO A C 1
ATOM 4593 O O . PRO A 1 578 ? -11.898 -15.657 -3.576 1.00 85.56 578 PRO A O 1
ATOM 4596 N N . GLN A 1 579 ? -11.179 -13.615 -4.031 1.00 84.00 579 GLN A N 1
ATOM 4597 C CA . GLN A 1 579 ? -12.511 -13.019 -4.114 1.00 84.00 579 GLN A CA 1
ATOM 4598 C C . GLN A 1 579 ? -12.784 -12.335 -5.447 1.00 84.00 579 GLN A C 1
ATOM 4600 O O . GLN A 1 579 ? -13.850 -11.718 -5.616 1.00 84.00 579 GLN A O 1
ATOM 4605 N N . LYS A 1 580 ? -11.834 -12.374 -6.378 1.00 78.12 580 LYS A N 1
ATOM 4606 C CA . LYS A 1 580 ? -11.923 -11.673 -7.647 1.00 78.12 580 LYS A CA 1
ATOM 4607 C C . LYS A 1 580 ? -11.578 -12.660 -8.761 1.00 78.12 580 LYS A C 1
ATOM 4609 O O . LYS A 1 580 ? -10.397 -12.803 -9.040 1.00 78.12 580 LYS A O 1
ATOM 4614 N N . PRO A 1 581 ? -12.594 -13.142 -9.510 1.00 86.75 581 PRO A N 1
ATOM 4615 C CA . PRO A 1 581 ? -12.408 -14.181 -10.523 1.00 86.75 581 PRO A CA 1
ATOM 4616 C C . PRO A 1 581 ? -11.449 -13.857 -11.667 1.00 86.75 581 PRO A C 1
ATOM 4618 O O . PRO A 1 581 ? -11.384 -14.630 -12.595 1.00 86.75 581 PRO A O 1
ATOM 4621 N N . ASP A 1 582 ? -10.889 -12.655 -11.706 1.00 82.06 582 ASP A N 1
ATOM 4622 C CA . ASP A 1 582 ? -10.111 -12.033 -12.779 1.00 82.06 582 ASP A CA 1
ATOM 4623 C C . ASP A 1 582 ? -9.280 -10.962 -12.057 1.00 82.06 582 ASP A C 1
ATOM 4625 O O . ASP A 1 582 ? -9.781 -9.862 -11.783 1.00 82.06 582 ASP A O 1
ATOM 4629 N N . THR A 1 583 ? -8.074 -11.303 -11.607 1.00 77.44 583 THR A N 1
ATOM 4630 C CA . THR A 1 583 ? -7.237 -10.522 -10.687 1.00 77.44 583 THR A CA 1
ATOM 4631 C C . THR A 1 583 ? -6.751 -9.226 -11.314 1.00 77.44 583 THR A C 1
ATOM 4633 O O . THR A 1 583 ? -6.783 -8.171 -10.657 1.00 77.44 583 THR A O 1
ATOM 4636 N N . ASP A 1 584 ? -6.386 -9.237 -12.589 1.00 62.22 584 ASP A N 1
ATOM 4637 C CA . ASP A 1 584 ? -5.862 -8.064 -13.289 1.00 62.22 584 ASP A CA 1
ATOM 4638 C C . ASP A 1 584 ? -6.952 -7.183 -13.934 1.00 62.22 584 ASP A C 1
ATOM 4640 O O . ASP A 1 584 ? -6.754 -5.977 -14.117 1.00 62.22 584 ASP A O 1
ATOM 4644 N N . GLY A 1 585 ? -8.167 -7.711 -14.090 1.00 65.44 585 GLY A N 1
ATOM 4645 C CA . GLY A 1 585 ? -9.352 -7.011 -14.576 1.00 65.44 585 GLY A CA 1
ATOM 4646 C C . GLY A 1 585 ? -9.451 -6.899 -16.096 1.00 65.44 585 GLY A C 1
ATOM 4647 O O . GLY A 1 585 ? -10.105 -5.956 -16.576 1.00 65.44 585 GLY A O 1
ATOM 4648 N N . ASP A 1 586 ? -8.804 -7.782 -16.849 1.00 63.28 586 ASP A N 1
ATOM 4649 C CA . ASP A 1 586 ? -8.755 -7.720 -18.308 1.00 63.28 586 ASP A CA 1
ATOM 4650 C C . ASP A 1 586 ? -9.941 -8.413 -19.016 1.00 63.28 586 ASP A C 1
ATOM 4652 O O . ASP A 1 586 ? -10.219 -8.152 -20.200 1.00 63.28 586 ASP A O 1
ATOM 4656 N N . GLY A 1 587 ? -10.731 -9.173 -18.252 1.00 71.88 587 GLY A N 1
ATOM 4657 C CA . GLY A 1 587 ? -11.949 -9.849 -18.679 1.00 71.88 587 GLY A CA 1
ATOM 4658 C C . GLY A 1 587 ? -11.828 -11.363 -18.859 1.00 71.88 587 GLY A C 1
ATOM 4659 O O . GLY A 1 587 ? -12.828 -11.966 -19.277 1.00 71.88 587 GLY A O 1
ATOM 4660 N N . ILE A 1 588 ? -10.671 -11.958 -18.570 1.00 77.19 588 ILE A N 1
ATOM 4661 C CA . ILE A 1 588 ? -10.434 -13.406 -18.546 1.00 77.19 588 ILE A CA 1
ATOM 4662 C C . ILE A 1 588 ? -10.283 -13.865 -17.080 1.00 77.19 588 ILE A C 1
ATOM 4664 O O . ILE A 1 588 ? -9.747 -13.111 -16.283 1.00 77.19 588 ILE A O 1
ATOM 4668 N N . PRO A 1 589 ? -10.835 -15.027 -16.674 1.00 90.31 589 PRO A N 1
ATOM 4669 C CA . PRO A 1 589 ? -10.685 -15.495 -15.302 1.00 90.31 589 PRO A CA 1
ATOM 4670 C C . PRO A 1 589 ? -9.322 -16.111 -14.985 1.00 90.31 589 PRO A C 1
ATOM 4672 O O . PRO A 1 589 ? -8.837 -16.890 -15.811 1.00 90.31 589 PRO A O 1
ATOM 4675 N N . ASP A 1 590 ? -8.796 -15.908 -13.771 1.00 79.75 590 ASP A N 1
ATOM 4676 C CA . ASP A 1 590 ? -7.441 -16.349 -13.391 1.00 79.75 590 ASP A CA 1
ATOM 4677 C C . ASP A 1 590 ? -7.267 -17.864 -13.569 1.00 79.75 590 ASP A C 1
ATOM 4679 O O . ASP A 1 590 ? -6.252 -18.351 -14.082 1.00 79.75 590 ASP A O 1
ATOM 4683 N N . GLY A 1 591 ? -8.296 -18.630 -13.195 1.00 85.81 591 GLY A N 1
ATOM 4684 C CA . GLY A 1 591 ? -8.332 -20.077 -13.385 1.00 85.81 591 GLY A CA 1
ATOM 4685 C C . GLY A 1 591 ? -8.294 -20.517 -14.839 1.00 85.81 591 GLY A C 1
ATOM 4686 O O . GLY A 1 591 ? -7.639 -21.506 -15.170 1.00 85.81 591 GLY A O 1
ATOM 4687 N N . TRP A 1 592 ? -8.943 -19.773 -15.734 1.00 87.44 592 TRP A N 1
ATOM 4688 C CA . TRP A 1 592 ? -8.859 -20.059 -17.163 1.00 87.44 592 TRP A CA 1
ATOM 4689 C C . TRP A 1 592 ? -7.476 -19.714 -17.710 1.00 87.44 592 TRP A C 1
ATOM 4691 O O . TRP A 1 592 ? -6.934 -20.470 -18.514 1.00 87.44 592 TRP A O 1
ATOM 4701 N N . GLU A 1 593 ? -6.899 -18.603 -17.264 1.00 83.38 593 GLU A N 1
ATOM 4702 C CA . GLU A 1 593 ? -5.593 -18.133 -17.711 1.00 83.38 593 GLU A CA 1
ATOM 4703 C C . GLU A 1 593 ? -4.477 -19.122 -17.377 1.00 83.38 593 GLU A C 1
ATOM 4705 O O . GLU A 1 593 ? -3.726 -19.533 -18.267 1.00 83.38 593 GLU A O 1
ATOM 4710 N N . LEU A 1 594 ? -4.435 -19.594 -16.128 1.00 79.44 594 LEU A N 1
ATOM 4711 C CA . LEU A 1 594 ? -3.457 -20.591 -15.690 1.00 79.44 594 LEU A CA 1
ATOM 4712 C C . LEU A 1 594 ? -3.616 -21.929 -16.423 1.00 79.44 594 LEU A C 1
ATOM 4714 O O . LEU A 1 594 ? -2.614 -22.523 -16.822 1.00 79.44 594 LEU A O 1
ATOM 4718 N N . ASP A 1 595 ? -4.852 -22.379 -16.661 1.00 82.06 595 ASP A N 1
ATOM 4719 C CA . ASP A 1 595 ? -5.125 -23.617 -17.406 1.00 82.06 595 ASP A CA 1
ATOM 4720 C C . ASP A 1 595 ? -4.661 -23.549 -18.875 1.00 82.06 595 ASP A C 1
ATOM 4722 O O . ASP A 1 595 ? -4.407 -24.590 -19.488 1.00 82.06 595 ASP A O 1
ATOM 4726 N N . HIS A 1 596 ? -4.548 -22.343 -19.445 1.00 72.88 596 HIS A N 1
ATOM 4727 C CA . HIS A 1 596 ? -4.203 -22.119 -20.855 1.00 72.88 596 HIS A CA 1
ATOM 4728 C C . HIS A 1 596 ? -2.827 -21.460 -21.050 1.00 72.88 596 HIS A C 1
ATOM 4730 O O . HIS A 1 596 ? -2.474 -21.090 -22.173 1.00 72.88 596 HIS A O 1
ATOM 4736 N N . GLY A 1 597 ? -2.028 -21.358 -19.981 1.00 66.50 597 GLY A N 1
ATOM 4737 C CA . GLY A 1 597 ? -0.644 -20.883 -20.037 1.00 66.50 597 GLY A CA 1
ATOM 4738 C C . GLY A 1 597 ? -0.494 -19.383 -20.304 1.00 66.50 597 GLY A C 1
ATOM 4739 O O . GLY A 1 597 ? 0.516 -18.969 -20.871 1.00 66.50 597 GLY A O 1
ATOM 4740 N N . ILE A 1 598 ? -1.486 -18.577 -19.921 1.00 74.44 598 ILE A N 1
ATOM 4741 C CA . ILE A 1 598 ? -1.443 -17.107 -19.970 1.00 74.44 598 ILE A CA 1
ATOM 4742 C C . ILE A 1 598 ? -1.446 -16.529 -18.539 1.00 74.44 598 ILE A C 1
ATOM 4744 O O . ILE A 1 598 ? -1.606 -17.274 -17.571 1.00 74.44 598 ILE A O 1
ATOM 4748 N N . ASN A 1 599 ? -1.121 -15.243 -18.371 1.00 70.50 599 ASN A N 1
ATOM 4749 C CA . ASN A 1 599 ? -0.694 -14.712 -17.069 1.00 70.50 599 ASN A CA 1
ATOM 4750 C C . ASN A 1 599 ? -1.811 -13.944 -16.330 1.00 70.50 599 ASN A C 1
ATOM 4752 O O . ASN A 1 599 ? -2.022 -12.784 -16.670 1.00 70.50 599 ASN A O 1
ATOM 4756 N N . PRO A 1 600 ? -2.354 -14.473 -15.212 1.00 72.81 600 PRO A N 1
ATOM 4757 C CA . PRO A 1 600 ? -3.497 -13.880 -14.496 1.00 72.81 600 PRO A CA 1
ATOM 4758 C C . PRO A 1 600 ? -3.202 -12.565 -13.748 1.00 72.81 600 PRO A C 1
ATOM 4760 O O . PRO A 1 600 ? -4.045 -11.986 -13.063 1.00 72.81 600 PRO A O 1
ATOM 4763 N N . LEU A 1 601 ? -1.954 -12.089 -13.790 1.00 70.81 601 LEU A N 1
ATOM 4764 C CA . LEU A 1 601 ? -1.516 -10.859 -13.123 1.00 70.81 601 LEU A CA 1
ATOM 4765 C C . LEU A 1 601 ? -1.217 -9.725 -14.114 1.00 70.81 601 LEU A C 1
ATOM 4767 O O . LEU A 1 601 ? -0.646 -8.694 -13.716 1.00 70.81 601 LEU A O 1
ATOM 4771 N N . PHE A 1 602 ? -1.510 -9.906 -15.403 1.00 64.69 602 PHE A N 1
ATOM 4772 C CA . PHE A 1 602 ? -1.099 -8.984 -16.450 1.00 64.69 602 PHE A CA 1
ATOM 4773 C C . PHE A 1 602 ? -2.103 -8.874 -17.604 1.00 64.69 602 PHE A C 1
ATOM 4775 O O . PHE A 1 602 ? -2.166 -9.774 -18.423 1.00 64.69 602 PHE A O 1
ATOM 4782 N N . GLU A 1 603 ? -2.723 -7.687 -17.752 1.00 70.06 603 GLU A N 1
ATOM 4783 C CA . GLU A 1 603 ? -3.746 -7.421 -18.780 1.00 70.06 603 GLU A CA 1
ATOM 4784 C C . GLU A 1 603 ? -3.268 -7.774 -20.211 1.00 70.06 603 GLU A C 1
ATOM 4786 O O . GLU A 1 603 ? -2.676 -6.939 -20.921 1.00 70.06 603 GLU A O 1
ATOM 4791 N N . ASP A 1 604 ? -3.555 -8.995 -20.660 1.00 68.25 604 ASP A N 1
ATOM 4792 C CA . ASP A 1 604 ? -3.053 -9.590 -21.898 1.00 68.25 604 ASP A CA 1
ATOM 4793 C C . ASP A 1 604 ? -4.152 -10.064 -22.855 1.00 68.25 604 ASP A C 1
ATOM 4795 O O . ASP A 1 604 ? -3.863 -10.464 -23.981 1.00 68.25 604 ASP A O 1
ATOM 4799 N N . SER A 1 605 ? -5.411 -9.830 -22.499 1.00 69.75 605 SER A N 1
ATOM 4800 C CA . SER A 1 605 ? -6.646 -10.032 -23.267 1.00 69.75 605 SER A CA 1
ATOM 4801 C C . SER A 1 605 ? -6.595 -9.659 -24.753 1.00 69.75 605 SER A C 1
ATOM 4803 O O . SER A 1 605 ? -7.379 -10.176 -25.558 1.00 69.75 605 SER A O 1
ATOM 4805 N N . LEU A 1 606 ? -5.712 -8.733 -25.144 1.00 56.62 606 LEU A N 1
ATOM 4806 C CA . LEU A 1 606 ? -5.526 -8.244 -26.516 1.00 56.62 606 LEU A CA 1
ATOM 4807 C C . LEU A 1 606 ? -4.331 -8.860 -27.262 1.00 56.62 606 LEU A C 1
ATOM 4809 O O . LEU A 1 606 ? -4.130 -8.522 -28.437 1.00 56.62 606 LEU A O 1
ATOM 4813 N N . LEU A 1 607 ? -3.522 -9.687 -26.604 1.00 60.38 607 LEU A N 1
ATOM 4814 C CA . LEU A 1 607 ? -2.445 -10.449 -27.226 1.00 60.38 607 LEU A CA 1
ATOM 4815 C C . LEU A 1 607 ? -3.028 -11.600 -28.043 1.00 60.38 607 LEU A C 1
ATOM 4817 O O . LEU A 1 607 ? -4.118 -12.071 -27.760 1.00 60.38 607 LEU A O 1
ATOM 4821 N N . ASP A 1 608 ? -2.303 -11.984 -29.089 1.00 60.00 608 ASP A N 1
ATOM 4822 C CA . ASP A 1 608 ? -2.607 -13.075 -30.029 1.00 60.00 608 ASP A CA 1
ATOM 4823 C C . ASP A 1 608 ? -1.337 -13.946 -30.077 1.00 60.00 608 ASP A C 1
ATOM 4825 O O . ASP A 1 608 ? -0.488 -13.728 -30.955 1.00 60.00 608 ASP A O 1
ATOM 4829 N N . PRO A 1 609 ? -1.095 -14.778 -29.041 1.00 59.59 609 PRO A N 1
ATOM 4830 C CA . PRO A 1 609 ? 0.169 -15.494 -28.858 1.00 59.59 609 PRO A CA 1
ATOM 4831 C C . PRO A 1 609 ? 0.460 -16.501 -29.977 1.00 59.59 609 PRO A C 1
ATOM 4833 O O . PRO A 1 609 ? 1.623 -16.722 -30.327 1.00 59.59 609 PRO A O 1
ATOM 4836 N N . ASP A 1 610 ? -0.581 -17.075 -30.581 1.00 60.66 610 ASP A N 1
ATOM 4837 C CA . ASP A 1 610 ? -0.475 -18.096 -31.627 1.00 60.66 610 ASP A CA 1
ATOM 4838 C C . ASP A 1 610 ? -0.533 -17.554 -33.079 1.00 60.66 610 ASP A C 1
ATOM 4840 O O . ASP A 1 610 ? -0.351 -18.300 -34.056 1.00 60.66 610 ASP A O 1
ATOM 4844 N N . GLU A 1 611 ? -0.721 -16.239 -33.233 1.00 51.84 611 GLU A N 1
ATOM 4845 C CA . GLU A 1 611 ? -0.826 -15.487 -34.491 1.00 51.84 611 GLU A CA 1
ATOM 4846 C C . GLU A 1 611 ? -1.924 -15.976 -35.462 1.00 51.84 611 GLU A C 1
ATOM 4848 O O . GLU A 1 611 ? -1.846 -15.822 -36.708 1.00 51.84 611 GLU A O 1
ATOM 4853 N N . ASP A 1 612 ? -2.982 -16.574 -34.936 1.00 58.62 612 ASP A N 1
ATOM 4854 C CA . ASP A 1 612 ? -4.113 -17.043 -35.720 1.00 58.62 612 ASP A CA 1
ATOM 4855 C C . ASP A 1 612 ? -5.164 -15.947 -35.985 1.00 58.62 612 ASP A C 1
ATOM 4857 O O . ASP A 1 612 ? -6.001 -16.088 -36.896 1.00 58.62 612 ASP A O 1
ATOM 4861 N N . SER A 1 613 ? -4.969 -14.785 -35.343 1.00 56.28 613 SER A N 1
ATOM 4862 C CA . SER A 1 613 ? -5.805 -13.584 -35.368 1.00 56.28 613 SER A CA 1
ATOM 4863 C C . SER A 1 613 ? -6.999 -13.576 -34.416 1.00 56.28 613 SER A C 1
ATOM 4865 O O . SER A 1 613 ? -7.866 -12.715 -34.626 1.00 56.28 613 SER A O 1
ATOM 4867 N N . PHE A 1 614 ? -7.067 -14.454 -33.422 1.00 59.09 614 PHE A N 1
ATOM 4868 C CA . PHE A 1 614 ? -7.874 -14.290 -32.213 1.00 59.09 614 PHE A CA 1
ATOM 4869 C C . PHE A 1 614 ? -6.997 -13.729 -31.082 1.00 59.09 614 PHE A C 1
ATOM 4871 O O . PHE A 1 614 ? -5.786 -13.879 -31.110 1.00 59.09 614 PHE A O 1
ATOM 4878 N N . THR A 1 615 ? -7.569 -12.934 -30.178 1.00 68.06 615 THR A N 1
ATOM 4879 C CA . THR A 1 615 ? -6.848 -12.512 -28.966 1.00 68.06 615 THR A CA 1
ATOM 4880 C C . THR A 1 615 ? -7.215 -13.406 -27.789 1.00 68.06 615 THR A C 1
ATOM 4882 O O . THR A 1 615 ? -8.309 -13.963 -27.819 1.00 68.06 615 THR A O 1
ATOM 4885 N N . ASN A 1 616 ? -6.409 -13.446 -26.725 1.00 73.19 616 ASN A N 1
ATOM 4886 C CA . ASN A 1 616 ? -6.670 -14.241 -25.513 1.00 73.19 616 ASN A CA 1
ATOM 4887 C C . ASN A 1 616 ? -8.132 -14.138 -25.039 1.00 73.19 616 ASN A C 1
ATOM 4889 O O . ASN A 1 616 ? -8.808 -15.142 -24.824 1.00 73.19 616 ASN A O 1
ATOM 4893 N N . LEU A 1 617 ? -8.682 -12.918 -24.992 1.00 75.88 617 LEU A N 1
ATOM 4894 C CA . LEU A 1 617 ? -10.077 -12.695 -24.601 1.00 75.88 617 LEU A CA 1
ATOM 4895 C C . LEU A 1 617 ? -11.079 -13.222 -25.632 1.00 75.88 617 LEU A C 1
ATOM 4897 O O . LEU A 1 617 ? -12.140 -13.733 -25.280 1.00 75.88 617 LEU A O 1
ATOM 4901 N N . GLU A 1 618 ? -10.772 -13.077 -26.920 1.00 66.44 618 GLU A N 1
ATOM 4902 C CA . GLU A 1 618 ? -11.606 -13.618 -27.992 1.00 66.44 618 GLU A CA 1
ATOM 4903 C C . GLU A 1 618 ? -11.606 -15.160 -27.957 1.00 66.44 618 GLU A C 1
ATOM 4905 O O . GLU A 1 618 ? -12.618 -15.770 -28.302 1.00 66.44 618 GLU A O 1
ATOM 4910 N N . GLU A 1 619 ? -10.521 -15.784 -27.505 1.00 73.25 619 GLU A N 1
ATOM 4911 C CA . GLU A 1 619 ? -10.382 -17.237 -27.376 1.00 73.25 619 GLU A CA 1
ATOM 4912 C C . GLU A 1 619 ? -11.040 -17.786 -26.122 1.00 73.25 619 GLU A C 1
ATOM 4914 O O . GLU A 1 619 ? -11.773 -18.775 -26.209 1.00 73.25 619 GLU A O 1
ATOM 4919 N N . TYR A 1 620 ? -10.933 -17.075 -25.002 1.00 81.69 620 TYR A N 1
ATOM 4920 C CA . TYR A 1 620 ? -11.753 -17.323 -23.821 1.00 81.69 620 TYR A CA 1
ATOM 4921 C C . TYR A 1 620 ? -13.254 -17.276 -24.165 1.00 81.69 620 TYR A C 1
ATOM 4923 O O . TYR A 1 620 ? -14.009 -18.208 -23.870 1.00 81.69 620 TYR A O 1
ATOM 4931 N N . GLU A 1 621 ? -13.699 -16.246 -24.900 1.00 72.00 621 GLU A N 1
ATOM 4932 C CA . GLU A 1 621 ? -15.093 -16.118 -25.356 1.00 72.00 621 GLU A CA 1
ATOM 4933 C C . GLU A 1 621 ? -15.537 -17.262 -26.296 1.00 72.00 621 GLU A C 1
ATOM 4935 O O . GLU A 1 621 ? -16.736 -17.572 -26.387 1.00 72.00 621 GLU A O 1
ATOM 4940 N N . LEU A 1 622 ? -14.600 -17.874 -27.026 1.00 65.56 622 LEU A N 1
ATOM 4941 C CA . LEU A 1 622 ? -14.852 -18.942 -28.000 1.00 65.56 622 LEU A CA 1
ATOM 4942 C C . LEU A 1 622 ? -14.560 -20.350 -27.465 1.00 65.56 622 LEU A C 1
ATOM 4944 O O . LEU A 1 622 ? -14.961 -21.325 -28.116 1.00 65.56 622 LEU A O 1
ATOM 4948 N N . ASN A 1 623 ? -13.965 -20.452 -26.273 1.00 74.00 623 ASN A N 1
ATOM 4949 C CA . ASN A 1 623 ? -13.436 -21.675 -25.676 1.00 74.00 623 ASN A CA 1
ATOM 4950 C C . ASN A 1 623 ? -12.439 -22.378 -26.624 1.00 74.00 623 ASN A C 1
ATOM 4952 O O . ASN A 1 623 ? -12.611 -23.562 -26.956 1.00 74.00 623 ASN A O 1
ATOM 4956 N N . THR A 1 624 ? -11.463 -21.613 -27.110 1.00 72.06 624 THR A N 1
ATOM 4957 C CA . THR A 1 624 ? -10.338 -22.038 -27.964 1.00 72.06 624 THR A CA 1
ATOM 4958 C C . THR A 1 624 ? -9.001 -21.783 -27.252 1.00 72.06 624 THR A C 1
ATOM 4960 O O . THR A 1 624 ? -9.008 -21.268 -26.140 1.00 72.06 624 THR A O 1
ATOM 4963 N N . GLU A 1 625 ? -7.889 -22.259 -27.814 1.00 78.12 625 GLU A N 1
ATOM 4964 C CA . GLU A 1 625 ? -6.601 -22.387 -27.109 1.00 78.12 625 GLU A CA 1
ATOM 4965 C C . GLU A 1 625 ? -5.652 -21.227 -27.459 1.00 78.12 625 GLU A C 1
ATOM 4967 O O . GLU A 1 625 ? -5.146 -21.231 -28.580 1.00 78.12 625 GLU A O 1
ATOM 4972 N N . PRO A 1 626 ? -5.307 -20.326 -26.516 1.00 73.50 626 PRO A N 1
ATOM 4973 C CA . PRO A 1 626 ? -4.625 -19.064 -26.814 1.00 73.50 626 PRO A CA 1
ATOM 4974 C C . PRO A 1 626 ? -3.189 -19.173 -27.313 1.00 73.50 626 PRO A C 1
ATOM 4976 O O . PRO A 1 626 ? -2.606 -18.236 -27.858 1.00 73.50 626 PRO A O 1
ATOM 4979 N N . ILE A 1 627 ? -2.610 -20.354 -27.149 1.00 73.69 627 ILE A N 1
ATOM 4980 C CA . ILE A 1 627 ? -1.261 -20.686 -27.595 1.00 73.69 627 ILE A CA 1
ATOM 4981 C C . ILE A 1 627 ? -1.271 -21.677 -28.775 1.00 73.69 627 ILE A C 1
ATOM 4983 O O . ILE A 1 627 ? -0.207 -22.117 -29.219 1.00 73.69 627 ILE A O 1
ATOM 4987 N N . VAL A 1 628 ? -2.446 -22.043 -29.321 1.00 69.44 628 VAL A N 1
ATOM 4988 C CA . VAL A 1 628 ? -2.581 -23.046 -30.395 1.00 69.44 628 VAL A CA 1
ATOM 4989 C C . VAL A 1 628 ? -3.535 -22.619 -31.518 1.00 69.44 628 VAL A C 1
ATOM 4991 O O . VAL A 1 628 ? -4.729 -22.912 -31.494 1.00 69.44 628 VAL A O 1
ATOM 4994 N N . ALA A 1 629 ? -2.936 -22.192 -32.638 1.00 61.19 629 ALA A N 1
ATOM 4995 C CA . ALA A 1 629 ? -3.656 -21.663 -33.800 1.00 61.19 629 ALA A CA 1
ATOM 4996 C C . ALA A 1 629 ? -4.902 -22.463 -34.235 1.00 61.19 629 ALA A C 1
ATOM 4998 O O . ALA A 1 629 ? -4.816 -23.615 -34.718 1.00 61.19 629 ALA A O 1
ATOM 4999 N N . ASP A 1 630 ? -6.065 -21.807 -34.206 1.00 63.12 630 ASP A N 1
ATOM 5000 C CA . ASP A 1 630 ? -7.354 -22.409 -34.498 1.00 63.12 630 ASP A CA 1
ATOM 5001 C C . ASP A 1 630 ? -7.491 -22.855 -35.951 1.00 63.12 630 ASP A C 1
ATOM 5003 O O . ASP A 1 630 ? -7.257 -22.160 -36.952 1.00 63.12 630 ASP A O 1
ATOM 5007 N N . LYS A 1 631 ? -8.071 -24.044 -36.115 1.00 49.66 631 LYS A N 1
ATOM 5008 C CA . LYS A 1 631 ? -8.460 -24.573 -37.432 1.00 49.66 631 LYS A CA 1
ATOM 5009 C C . LYS A 1 631 ? -9.838 -24.067 -37.862 1.00 49.66 631 LYS A C 1
ATOM 5011 O O . LYS A 1 631 ? -10.683 -24.856 -38.307 1.00 49.66 631 LYS A O 1
ATOM 5016 N N . LEU A 1 632 ? -10.088 -22.760 -37.812 1.00 48.62 632 LEU A N 1
ATOM 5017 C CA . LEU A 1 632 ? -11.377 -22.201 -38.220 1.00 48.62 632 LEU A CA 1
ATOM 5018 C C . LEU A 1 632 ? -11.539 -22.136 -39.752 1.00 48.62 632 LEU A C 1
ATOM 5020 O O . LEU A 1 632 ? -10.896 -21.387 -40.488 1.00 48.62 632 LEU A O 1
ATOM 5024 N N . LYS A 1 633 ? -12.488 -22.925 -40.274 1.00 47.69 633 LYS A N 1
ATOM 5025 C CA . LYS A 1 633 ? -12.988 -22.829 -41.660 1.00 47.69 633 LYS A CA 1
ATOM 5026 C C . LYS A 1 633 ? -14.198 -21.899 -41.723 1.00 47.69 633 LYS A C 1
ATOM 5028 O O . LYS A 1 633 ? -15.327 -22.343 -41.935 1.00 47.69 633 LYS A O 1
ATOM 5033 N N . LEU A 1 634 ? -13.974 -20.601 -41.572 1.00 52.53 634 LEU A N 1
ATOM 5034 C CA . LEU A 1 634 ? -15.064 -19.632 -41.586 1.00 52.53 634 LEU A CA 1
ATOM 5035 C C . LEU A 1 634 ? -15.517 -19.292 -43.019 1.00 52.53 634 LEU A C 1
ATOM 5037 O O . LEU A 1 634 ? -14.749 -18.844 -43.873 1.00 52.53 634 LEU A O 1
ATOM 5041 N N . SER A 1 635 ? -16.798 -19.525 -43.309 1.00 64.12 635 SER A N 1
ATOM 5042 C CA . SER A 1 635 ? -17.452 -19.043 -44.529 1.00 64.12 635 SER A CA 1
ATOM 5043 C C . SER A 1 635 ? -18.052 -17.658 -44.293 1.00 64.12 635 SER A C 1
ATOM 5045 O O . SER A 1 635 ? -18.740 -17.472 -43.297 1.00 64.12 635 SER A O 1
ATOM 5047 N N . VAL A 1 636 ? -17.869 -16.725 -45.234 1.00 79.75 636 VAL A N 1
ATOM 5048 C CA . VAL A 1 636 ? -18.444 -15.365 -45.169 1.00 79.75 636 VAL A CA 1
ATOM 5049 C C . VAL A 1 636 ? -19.960 -15.407 -44.903 1.00 79.75 636 VAL A C 1
ATOM 5051 O O . VAL A 1 636 ? -20.671 -16.059 -45.680 1.00 79.75 636 VAL A O 1
ATOM 5054 N N . PRO A 1 637 ? -20.472 -14.703 -43.875 1.00 84.50 637 PRO A N 1
ATOM 5055 C CA . PRO A 1 637 ? -21.895 -14.688 -43.557 1.00 84.50 637 PRO A CA 1
ATOM 5056 C C . PRO A 1 637 ? -22.712 -14.020 -44.674 1.00 84.50 637 PRO A C 1
ATOM 5058 O O . PRO A 1 637 ? -22.398 -12.938 -45.165 1.00 84.50 637 PRO A O 1
ATOM 5061 N N . GLU A 1 638 ? -23.789 -14.675 -45.110 1.00 84.19 638 GLU A N 1
ATOM 5062 C CA . GLU A 1 638 ? -24.724 -14.110 -46.102 1.00 84.19 638 GLU A CA 1
ATOM 5063 C C . GLU A 1 638 ? -25.910 -13.385 -45.447 1.00 84.19 638 GLU A C 1
ATOM 5065 O O . GLU A 1 638 ? -26.588 -12.585 -46.104 1.00 84.19 638 GLU A O 1
ATOM 5070 N N . GLU A 1 639 ? -26.177 -13.666 -44.169 1.00 84.00 639 GLU A N 1
ATOM 5071 C CA . GLU A 1 639 ? -27.192 -12.978 -43.375 1.00 84.00 639 GLU A CA 1
ATOM 5072 C C . GLU A 1 639 ? -26.736 -11.552 -43.050 1.00 84.00 639 GLU A C 1
ATOM 5074 O O . GLU A 1 639 ? -25.562 -11.294 -42.812 1.00 84.00 639 GLU A O 1
ATOM 5079 N N . GLY A 1 640 ? -27.652 -10.589 -43.133 1.00 82.31 640 GLY A N 1
ATOM 5080 C CA . GLY A 1 640 ? -27.337 -9.172 -42.946 1.00 82.31 640 GLY A CA 1
ATOM 5081 C C . GLY A 1 640 ? -26.526 -8.518 -44.077 1.00 82.31 640 GLY A C 1
ATOM 5082 O O . GLY A 1 640 ? -26.513 -7.298 -44.187 1.00 82.31 640 GLY A O 1
ATOM 5083 N N . LEU A 1 641 ? -25.881 -9.276 -44.975 1.00 88.38 641 LEU A N 1
ATOM 5084 C CA . LEU A 1 641 ? -25.031 -8.708 -46.030 1.00 88.38 641 LEU A CA 1
ATOM 5085 C C . LEU A 1 641 ? -25.861 -7.912 -47.058 1.00 88.38 641 LEU A C 1
ATOM 5087 O O . LEU A 1 641 ? -26.540 -8.478 -47.930 1.00 88.38 641 LEU A O 1
ATOM 5091 N N . THR A 1 642 ? -25.758 -6.586 -47.048 1.00 85.25 642 THR A N 1
ATOM 5092 C CA . THR A 1 642 ? -26.558 -5.674 -47.885 1.00 85.25 642 THR A CA 1
ATOM 5093 C C . THR A 1 642 ? -25.887 -5.295 -49.201 1.00 85.25 642 THR A C 1
ATOM 5095 O O . THR A 1 642 ? -26.578 -5.092 -50.206 1.00 85.25 642 THR A O 1
ATOM 5098 N N . MET A 1 643 ? -24.555 -5.256 -49.245 1.00 87.44 643 MET A N 1
ATOM 5099 C CA . MET A 1 643 ? -23.793 -4.935 -50.453 1.00 87.44 643 MET A CA 1
ATOM 5100 C C . MET A 1 643 ? -22.403 -5.566 -50.402 1.00 87.44 643 MET A C 1
ATOM 5102 O O . MET A 1 643 ? -21.736 -5.528 -49.376 1.00 87.44 643 MET A O 1
ATOM 5106 N N . TRP A 1 644 ? -21.956 -6.110 -51.537 1.00 90.00 644 TRP A N 1
ATOM 5107 C CA . TRP A 1 644 ? -20.597 -6.628 -51.698 1.00 90.00 644 TRP A CA 1
ATOM 5108 C C . TRP A 1 644 ? -20.015 -6.208 -53.049 1.00 90.00 644 TRP A C 1
ATOM 5110 O O . TRP A 1 644 ? -20.367 -6.754 -54.098 1.00 90.00 644 TRP A O 1
ATOM 5120 N N . LEU A 1 645 ? -19.122 -5.221 -53.041 1.00 86.94 645 LEU A N 1
ATOM 5121 C CA . LEU A 1 645 ? -18.487 -4.675 -54.239 1.00 86.94 645 LEU A CA 1
ATOM 5122 C C . LEU A 1 645 ? -17.062 -5.215 -54.379 1.00 86.94 645 LEU A C 1
ATOM 5124 O O . LEU A 1 645 ? -16.242 -5.005 -53.494 1.00 86.94 645 LEU A O 1
ATOM 5128 N N . LYS A 1 646 ? -16.751 -5.873 -55.505 1.00 83.94 646 LYS A N 1
ATOM 5129 C CA . LYS A 1 646 ? -15.420 -6.448 -55.787 1.00 83.94 646 LYS A CA 1
ATOM 5130 C C . LYS A 1 646 ? -14.774 -5.763 -56.978 1.00 83.94 646 LYS A C 1
ATOM 5132 O O . LYS A 1 646 ? -15.414 -5.629 -58.023 1.00 83.94 646 LYS A O 1
ATOM 5137 N N . SER A 1 647 ? -13.508 -5.373 -56.880 1.00 72.94 647 SER A N 1
ATOM 5138 C CA . SER A 1 647 ? -12.827 -4.720 -58.001 1.00 72.94 647 SER A CA 1
ATOM 5139 C C . SER A 1 647 ? -12.662 -5.628 -59.239 1.00 72.94 647 SER A C 1
ATOM 5141 O O . SER A 1 647 ? -12.571 -5.154 -60.371 1.00 72.94 647 SER A O 1
ATOM 5143 N N . GLY A 1 648 ? -12.659 -6.950 -59.028 1.00 67.06 648 GLY A N 1
ATOM 5144 C CA . GLY A 1 648 ? -12.470 -7.976 -60.059 1.00 67.06 648 GLY A CA 1
ATOM 5145 C C . GLY A 1 648 ? -13.740 -8.522 -60.735 1.00 67.06 648 GLY A C 1
ATOM 5146 O O . GLY A 1 648 ? -13.615 -9.371 -61.615 1.00 67.06 648 GLY A O 1
ATOM 5147 N N . ALA A 1 649 ? -14.956 -8.097 -60.356 1.00 61.53 649 ALA A N 1
ATOM 5148 C CA . ALA A 1 649 ? -16.207 -8.666 -60.890 1.00 61.53 649 ALA A CA 1
ATOM 5149 C C . ALA A 1 649 ? -17.449 -7.773 -60.647 1.00 61.53 649 ALA A C 1
ATOM 5151 O O . ALA A 1 649 ? -17.467 -6.984 -59.712 1.00 61.53 649 ALA A O 1
ATOM 5152 N N . PRO A 1 650 ? -18.543 -7.975 -61.406 1.00 55.47 650 PRO A N 1
ATOM 5153 C CA . PRO A 1 650 ? -18.750 -7.405 -62.735 1.00 55.47 650 PRO A CA 1
ATOM 5154 C C . PRO A 1 650 ? -18.872 -5.866 -62.706 1.00 55.47 650 PRO A C 1
ATOM 5156 O O . PRO A 1 650 ? -19.899 -5.298 -62.334 1.00 55.47 650 PRO A O 1
ATOM 5159 N N . MET A 1 651 ? -17.848 -5.174 -63.203 1.00 61.59 651 MET A N 1
ATOM 5160 C CA . MET A 1 651 ? -17.934 -3.748 -63.536 1.00 61.59 651 MET A CA 1
ATOM 5161 C C . MET A 1 651 ? -18.406 -3.566 -64.982 1.00 61.59 651 MET A C 1
ATOM 5163 O O . MET A 1 651 ? -18.129 -4.404 -65.840 1.00 61.59 651 MET A O 1
ATOM 5167 N N . ASN A 1 652 ? -19.082 -2.458 -65.300 1.00 56.00 652 ASN A N 1
ATOM 5168 C CA . ASN A 1 652 ? -19.410 -2.119 -66.693 1.00 56.00 652 ASN A CA 1
ATOM 5169 C C . ASN A 1 652 ? -18.163 -1.578 -67.423 1.00 56.00 652 ASN A C 1
ATOM 5171 O O . ASN A 1 652 ? -18.062 -0.392 -67.734 1.00 56.00 652 ASN A O 1
ATOM 5175 N N . THR A 1 653 ? -17.177 -2.445 -67.653 1.00 55.47 653 THR A N 1
ATOM 5176 C CA . THR A 1 653 ? -15.852 -2.105 -68.189 1.00 55.47 653 THR A CA 1
ATOM 5177 C C . THR A 1 653 ? -15.793 -2.374 -69.677 1.00 55.47 653 THR A C 1
ATOM 5179 O O . THR A 1 653 ? -15.223 -3.354 -70.151 1.00 55.47 653 THR A O 1
ATOM 5182 N N . LYS A 1 654 ? -16.382 -1.483 -70.477 1.00 48.50 654 LYS A N 1
ATOM 5183 C CA . LYS A 1 654 ? -16.289 -1.656 -71.931 1.00 48.50 654 LYS A CA 1
ATOM 5184 C C . LYS A 1 654 ? -14.858 -1.460 -72.475 1.00 48.50 654 LYS A C 1
ATOM 5186 O O . LYS A 1 654 ? -14.608 -1.917 -73.582 1.00 48.50 654 LYS A O 1
ATOM 5191 N N . TYR A 1 655 ? -13.933 -0.860 -71.711 1.00 46.81 655 TYR A N 1
ATOM 5192 C CA . TYR A 1 655 ? -12.485 -0.747 -71.981 1.00 46.81 655 TYR A CA 1
ATOM 5193 C C . TYR A 1 655 ? -11.726 -0.520 -70.651 1.00 46.81 655 TYR A C 1
ATOM 5195 O O . TYR A 1 655 ? -12.329 0.027 -69.729 1.00 46.81 655 TYR A O 1
ATOM 5203 N N . LEU A 1 656 ? -10.430 -0.875 -70.549 1.00 53.47 656 LEU A N 1
ATOM 5204 C CA . LEU A 1 656 ? -9.516 -0.326 -69.522 1.00 53.47 656 LEU A CA 1
ATOM 5205 C C . LEU A 1 656 ? -9.745 1.196 -69.443 1.00 53.47 656 LEU A C 1
ATOM 5207 O O . LEU A 1 656 ? -9.564 1.892 -70.446 1.00 53.47 656 LEU A O 1
ATOM 5211 N N . GLY A 1 657 ? -10.258 1.696 -68.316 1.00 64.75 657 GLY A N 1
ATOM 5212 C CA . GLY A 1 657 ? -10.814 3.047 -68.251 1.00 64.75 657 GLY A CA 1
ATOM 5213 C C . GLY A 1 657 ? -11.695 3.320 -67.029 1.00 64.75 657 GLY A C 1
ATOM 5214 O O . GLY A 1 657 ? -11.607 2.644 -66.008 1.00 64.75 657 GLY A O 1
ATOM 5215 N N . ARG A 1 658 ? -12.515 4.374 -67.134 1.00 74.19 658 ARG A N 1
ATOM 5216 C CA . ARG A 1 658 ? -13.364 4.890 -66.050 1.00 74.19 658 ARG A CA 1
ATOM 5217 C C . ARG A 1 658 ? -14.507 3.934 -65.681 1.00 74.19 658 ARG A C 1
ATOM 5219 O O . ARG A 1 658 ? -15.193 3.430 -66.569 1.00 74.19 658 ARG A O 1
ATOM 5226 N N . VAL A 1 659 ? -14.757 3.763 -64.385 1.00 79.81 659 VAL A N 1
ATOM 5227 C CA . VAL A 1 659 ? -15.830 2.937 -63.811 1.00 79.81 659 VAL A CA 1
ATOM 5228 C C . VAL A 1 659 ? -17.019 3.819 -63.487 1.00 79.81 659 VAL A C 1
ATOM 5230 O O . VAL A 1 659 ? -17.052 4.480 -62.459 1.00 79.81 659 VAL A O 1
ATOM 5233 N N . SER A 1 660 ? -18.004 3.845 -64.385 1.00 80.75 660 SER A N 1
ATOM 5234 C CA . SER A 1 660 ? -19.214 4.648 -64.182 1.00 80.75 660 SER A CA 1
ATOM 5235 C C . SER A 1 660 ? -20.238 4.001 -63.243 1.00 80.75 660 SER A C 1
ATOM 5237 O O . SER A 1 660 ? -21.222 4.640 -62.883 1.00 80.75 660 SER A O 1
ATOM 5239 N N . SER A 1 661 ? -20.061 2.711 -62.940 1.00 83.25 661 SER A N 1
ATOM 5240 C CA . SER A 1 661 ? -20.944 1.920 -62.084 1.00 83.25 661 SER A CA 1
ATOM 5241 C C . SER A 1 661 ? -20.191 0.706 -61.523 1.00 83.25 661 SER A C 1
ATOM 5243 O O . SER A 1 661 ? -19.558 -0.025 -62.297 1.00 83.25 661 SER A O 1
ATOM 5245 N N . TRP A 1 662 ? -20.264 0.492 -60.208 1.00 85.00 662 TRP A N 1
ATOM 5246 C CA . TRP A 1 662 ? -19.696 -0.646 -59.479 1.00 85.00 662 TRP A CA 1
ATOM 5247 C C . TRP A 1 662 ? -20.836 -1.438 -58.832 1.00 85.00 662 TRP A C 1
ATOM 5249 O O . TRP A 1 662 ? -21.536 -0.927 -57.962 1.00 85.00 662 TRP A O 1
ATOM 5259 N N . LYS A 1 663 ? -21.091 -2.653 -59.321 1.00 83.56 663 LYS A N 1
ATOM 5260 C CA . LYS A 1 663 ? -22.287 -3.428 -58.964 1.00 83.56 663 LYS A CA 1
ATOM 5261 C C . LYS A 1 663 ? -22.011 -4.444 -57.868 1.00 83.56 663 LYS A C 1
ATOM 5263 O O . LYS A 1 663 ? -20.905 -4.979 -57.813 1.00 83.56 663 LYS A O 1
ATOM 5268 N N . ASP A 1 664 ? -23.041 -4.757 -57.079 1.00 82.69 664 ASP A N 1
ATOM 5269 C CA . ASP A 1 664 ? -23.005 -5.884 -56.146 1.00 82.69 664 ASP A CA 1
ATOM 5270 C C . ASP A 1 664 ? -22.653 -7.174 -56.903 1.00 82.69 664 ASP A C 1
ATOM 5272 O O . ASP A 1 664 ? -23.301 -7.559 -57.886 1.00 82.69 664 ASP A O 1
ATOM 5276 N N . TRP A 1 665 ? -21.599 -7.837 -56.436 1.00 79.25 665 TRP A N 1
ATOM 5277 C CA . TRP A 1 665 ? -21.077 -9.074 -56.994 1.00 79.25 665 TRP A CA 1
ATOM 5278 C C . TRP A 1 665 ? -22.117 -10.200 -57.007 1.00 79.25 665 TRP A C 1
ATOM 5280 O O . TRP A 1 665 ? -22.167 -10.987 -57.957 1.00 79.25 665 TRP A O 1
ATOM 5290 N N . ARG A 1 666 ? -23.002 -10.229 -56.008 1.00 80.81 666 ARG A N 1
ATOM 5291 C CA . ARG A 1 666 ? -24.095 -11.205 -55.877 1.00 80.81 666 ARG A CA 1
ATOM 5292 C C . ARG A 1 666 ? -25.240 -10.943 -56.860 1.00 80.81 666 ARG A C 1
ATOM 5294 O O . ARG A 1 666 ? -26.211 -11.692 -56.880 1.00 80.81 666 ARG A O 1
ATOM 5301 N N . GLN A 1 667 ? -25.145 -9.884 -57.675 1.00 66.38 667 GLN A N 1
ATOM 5302 C CA . GLN A 1 667 ? -26.150 -9.460 -58.659 1.00 66.38 667 GLN A CA 1
ATOM 5303 C C . GLN A 1 667 ? -27.509 -9.069 -58.042 1.00 66.38 667 GLN A C 1
ATOM 5305 O O . GLN A 1 667 ? -28.540 -9.127 -58.715 1.00 66.38 667 GLN A O 1
ATOM 5310 N N . LYS A 1 668 ? -27.517 -8.646 -56.769 1.00 64.56 668 LYS A N 1
ATOM 5311 C CA . LYS A 1 668 ? -28.669 -8.008 -56.105 1.00 64.56 668 LYS A CA 1
ATOM 5312 C C . LYS A 1 668 ? -28.819 -6.540 -56.581 1.00 64.56 668 LYS A C 1
ATOM 5314 O O . LYS A 1 668 ? -27.910 -5.992 -57.195 1.00 64.56 668 LYS A O 1
ATOM 5319 N N . ASN A 1 669 ? -29.970 -5.897 -56.338 1.00 65.00 669 ASN A N 1
ATOM 5320 C CA . ASN A 1 669 ? -30.352 -4.579 -56.904 1.00 65.00 669 ASN A CA 1
ATOM 5321 C C . ASN A 1 669 ? -29.494 -3.362 -56.461 1.00 65.00 669 ASN A C 1
ATOM 5323 O O . ASN A 1 669 ? -29.773 -2.250 -56.913 1.00 65.00 669 ASN A O 1
ATOM 5327 N N . ASN A 1 670 ? -28.477 -3.540 -55.610 1.00 76.06 670 ASN A N 1
ATOM 5328 C CA . ASN A 1 670 ? -27.629 -2.459 -55.101 1.00 76.06 670 ASN A CA 1
ATOM 5329 C C . ASN A 1 670 ? -26.382 -2.267 -55.983 1.00 76.06 670 ASN A C 1
ATOM 5331 O O . ASN A 1 670 ? -25.704 -3.222 -56.368 1.00 76.06 670 ASN A O 1
ATOM 5335 N N . GLN A 1 671 ? -26.070 -1.021 -56.328 1.00 84.38 671 GLN A N 1
ATOM 5336 C CA . GLN A 1 671 ? -24.865 -0.646 -57.071 1.00 84.38 671 GLN A CA 1
ATOM 5337 C C . GLN A 1 671 ? -24.418 0.757 -56.656 1.00 84.38 671 GLN A C 1
ATOM 5339 O O . GLN A 1 671 ? -25.199 1.513 -56.085 1.00 84.38 671 GLN A O 1
ATOM 5344 N N . MET A 1 672 ? -23.177 1.129 -56.952 1.00 86.50 672 MET A N 1
ATOM 5345 C CA . MET A 1 672 ? -22.730 2.517 -56.867 1.00 86.50 672 MET A CA 1
ATOM 5346 C C . MET A 1 672 ? -22.550 3.103 -58.260 1.00 86.50 672 MET A C 1
ATOM 5348 O O . MET A 1 672 ? -21.920 2.478 -59.107 1.00 86.50 672 MET A O 1
ATOM 5352 N N . ASP A 1 673 ? -23.065 4.306 -58.495 1.00 87.25 673 ASP A N 1
ATOM 5353 C CA . ASP A 1 673 ? -23.046 4.994 -59.784 1.00 87.25 673 ASP A CA 1
ATOM 5354 C C . ASP A 1 673 ? -22.327 6.342 -59.689 1.00 87.25 673 ASP A C 1
ATOM 5356 O O . ASP A 1 673 ? -22.318 6.998 -58.645 1.00 87.25 673 ASP A O 1
ATOM 5360 N N . THR A 1 674 ? -21.733 6.780 -60.801 1.00 86.25 674 THR A N 1
ATOM 5361 C CA . THR A 1 674 ? -21.139 8.120 -60.878 1.00 86.25 674 THR A CA 1
ATOM 5362 C C . THR A 1 674 ? -22.234 9.191 -60.839 1.00 86.25 674 THR A C 1
ATOM 5364 O O . THR A 1 674 ? -23.124 9.180 -61.699 1.00 86.25 674 THR A O 1
ATOM 5367 N N . PRO A 1 675 ? -22.166 10.152 -59.903 1.00 79.00 675 PRO A N 1
ATOM 5368 C CA . PRO A 1 675 ? -23.130 11.244 -59.821 1.00 79.00 675 PRO A CA 1
ATOM 5369 C C . PRO A 1 675 ? -23.158 12.126 -61.081 1.00 79.00 675 PRO A C 1
ATOM 5371 O O . PRO A 1 675 ? -22.174 12.273 -61.810 1.00 79.00 675 PRO A O 1
ATOM 5374 N N . PHE A 1 676 ? -24.298 12.774 -61.335 1.00 69.62 676 PHE A N 1
ATOM 5375 C CA . PHE A 1 676 ? -24.448 13.708 -62.455 1.00 69.62 676 PHE A CA 1
ATOM 5376 C C . PHE A 1 676 ? -23.463 14.890 -62.313 1.00 69.62 676 PHE A C 1
ATOM 5378 O O . PHE A 1 676 ? -23.498 15.600 -61.314 1.00 69.62 676 PHE A O 1
ATOM 5385 N N . ASN A 1 677 ? -22.615 15.115 -63.329 1.00 68.50 677 ASN A N 1
ATOM 5386 C CA . ASN A 1 677 ? -21.505 16.094 -63.384 1.00 68.50 677 ASN A CA 1
ATOM 5387 C C . ASN A 1 677 ? -20.232 15.760 -62.590 1.00 68.50 677 ASN A C 1
ATOM 5389 O O . ASN A 1 677 ? -19.340 16.605 -62.502 1.00 68.50 677 ASN A O 1
ATOM 5393 N N . HIS A 1 678 ? -20.110 14.545 -62.067 1.00 77.44 678 HIS A N 1
ATOM 5394 C CA . HIS A 1 678 ? -18.886 14.077 -61.430 1.00 77.44 678 HIS A CA 1
ATOM 5395 C C . HIS A 1 678 ? -18.043 13.217 -62.380 1.00 77.44 678 HIS A C 1
ATOM 5397 O O . HIS A 1 678 ? -18.499 12.757 -63.431 1.00 77.44 678 HIS A O 1
ATOM 5403 N N . GLN A 1 679 ? -16.768 13.054 -62.041 1.00 80.88 679 GLN A N 1
ATOM 5404 C CA . GLN A 1 679 ? -15.854 12.194 -62.778 1.00 80.88 679 GLN A CA 1
ATOM 5405 C C . GLN A 1 679 ? -15.915 10.775 -62.204 1.00 80.88 679 GLN A C 1
ATOM 5407 O O . GLN A 1 679 ? -15.920 10.586 -60.999 1.00 80.88 679 GLN A O 1
ATOM 5412 N N . ALA A 1 680 ? -15.941 9.766 -63.072 1.00 80.88 680 ALA A N 1
ATOM 5413 C CA . ALA A 1 680 ? -15.883 8.369 -62.648 1.00 80.88 680 ALA A CA 1
ATOM 5414 C C . ALA A 1 680 ? -14.449 7.980 -62.225 1.00 80.88 680 ALA A C 1
ATOM 5416 O O . ALA A 1 680 ? -13.509 8.418 -62.912 1.00 80.88 680 ALA A O 1
ATOM 5417 N N . PRO A 1 681 ? -14.264 7.149 -61.176 1.00 84.25 681 PRO A N 1
ATOM 5418 C CA . PRO A 1 681 ? -12.957 6.599 -60.802 1.00 84.25 681 PRO A CA 1
ATOM 5419 C C . PRO A 1 681 ? -12.363 5.766 -61.942 1.00 84.25 681 PRO A C 1
ATOM 5421 O O . PRO A 1 681 ? -13.073 5.341 -62.855 1.00 84.25 681 PRO A O 1
ATOM 5424 N N . VAL A 1 682 ? -11.050 5.550 -61.930 1.00 81.69 682 VAL A N 1
ATOM 5425 C CA . VAL A 1 682 ? -10.328 4.884 -63.028 1.00 81.69 682 VAL A CA 1
ATOM 5426 C C . VAL A 1 682 ? -9.811 3.528 -62.561 1.00 81.69 682 VAL A C 1
ATOM 5428 O O . VAL A 1 682 ? -9.211 3.433 -61.495 1.00 81.69 682 VAL A O 1
ATOM 5431 N N . ILE A 1 683 ? -9.990 2.481 -63.370 1.00 73.62 683 ILE A N 1
ATOM 5432 C CA . ILE A 1 683 ? -9.222 1.241 -63.190 1.00 73.62 683 ILE A CA 1
ATOM 5433 C C . ILE A 1 683 ? -7.796 1.526 -63.645 1.00 73.62 683 ILE A C 1
ATOM 5435 O O . ILE A 1 683 ? -7.563 1.768 -64.833 1.00 73.62 683 ILE A O 1
ATOM 5439 N N . ASN A 1 684 ? -6.854 1.525 -62.707 1.00 63.56 684 ASN A N 1
ATOM 5440 C CA . ASN A 1 684 ? -5.438 1.565 -63.044 1.00 63.56 684 ASN A CA 1
ATOM 5441 C C . ASN A 1 684 ? -4.941 0.142 -63.377 1.00 63.56 684 ASN A C 1
ATOM 5443 O O . ASN A 1 684 ? -5.563 -0.840 -62.983 1.00 63.56 684 ASN A O 1
ATOM 5447 N N . ASN A 1 685 ? -3.806 0.017 -64.070 1.00 60.06 685 ASN A N 1
ATOM 5448 C CA . ASN A 1 685 ? -3.150 -1.282 -64.313 1.00 60.06 685 ASN A CA 1
ATOM 5449 C C . ASN A 1 685 ? -2.518 -1.885 -63.043 1.00 60.06 685 ASN A C 1
ATOM 5451 O O . ASN A 1 685 ? -1.925 -2.957 -63.103 1.00 60.06 685 ASN A O 1
ATOM 5455 N N . GLU A 1 686 ? -2.599 -1.185 -61.914 1.00 63.72 686 GLU A N 1
ATOM 5456 C CA . GLU A 1 686 ? -2.082 -1.666 -60.643 1.00 63.72 686 GLU A CA 1
ATOM 5457 C C . GLU A 1 686 ? -3.027 -2.699 -60.025 1.00 63.72 686 GLU A C 1
ATOM 5459 O O . GLU A 1 686 ? -4.207 -2.431 -59.780 1.00 63.72 686 GLU A O 1
ATOM 5464 N N . THR A 1 687 ? -2.470 -3.873 -59.753 1.00 66.62 687 THR A N 1
ATOM 5465 C CA . THR A 1 687 ? -3.126 -4.972 -59.047 1.00 66.62 687 THR A CA 1
ATOM 5466 C C . THR A 1 687 ? -2.370 -5.280 -57.764 1.00 66.62 687 THR A C 1
ATOM 5468 O O . THR A 1 687 ? -1.145 -5.172 -57.741 1.00 66.62 687 THR A O 1
ATOM 5471 N N . HIS A 1 688 ? -3.073 -5.733 -56.733 1.00 64.88 688 HIS A N 1
ATOM 5472 C CA . HIS A 1 688 ? -2.465 -6.361 -55.563 1.00 64.88 688 HIS A CA 1
ATOM 5473 C C . HIS A 1 688 ? -2.948 -7.813 -55.488 1.00 64.88 688 HIS A C 1
ATOM 5475 O O . HIS A 1 688 ? -4.150 -8.051 -55.582 1.00 64.88 688 HIS A O 1
ATOM 5481 N N . ASN A 1 689 ? -2.021 -8.776 -55.460 1.00 65.62 689 ASN A N 1
ATOM 5482 C CA . ASN A 1 689 ? -2.306 -10.219 -55.550 1.00 65.62 689 ASN A CA 1
ATOM 5483 C C . ASN A 1 689 ? -3.238 -10.610 -56.717 1.00 65.62 689 ASN A C 1
ATOM 5485 O O . ASN A 1 689 ? -4.104 -11.469 -56.601 1.00 65.62 689 ASN A O 1
ATOM 5489 N N . GLY A 1 690 ? -3.089 -9.940 -57.867 1.00 67.06 690 GLY A N 1
ATOM 5490 C CA . GLY A 1 690 ? -3.923 -10.173 -59.053 1.00 67.06 690 GLY A CA 1
ATOM 5491 C C . GLY A 1 690 ? -5.309 -9.510 -59.023 1.00 67.06 690 GLY A C 1
ATOM 5492 O O . GLY A 1 690 ? -6.033 -9.584 -60.018 1.00 67.06 690 GLY A O 1
ATOM 5493 N N . TYR A 1 691 ? -5.669 -8.804 -57.946 1.00 72.56 691 TYR A N 1
ATOM 5494 C CA . TYR A 1 691 ? -6.927 -8.065 -57.824 1.00 72.56 691 TYR A CA 1
ATOM 5495 C C . TYR A 1 691 ? -6.739 -6.573 -58.163 1.00 72.56 691 TYR A C 1
ATOM 5497 O O . TYR A 1 691 ? -5.820 -5.941 -57.636 1.00 72.56 691 TYR A O 1
ATOM 5505 N N . PRO A 1 692 ? -7.569 -5.973 -59.042 1.00 76.88 692 PRO A N 1
ATOM 5506 C CA . PRO A 1 692 ? -7.444 -4.562 -59.415 1.00 76.88 692 PRO A CA 1
ATOM 5507 C C . PRO A 1 692 ? -7.680 -3.604 -58.243 1.00 76.88 692 PRO A C 1
ATOM 5509 O O . PRO A 1 692 ? -8.483 -3.885 -57.359 1.00 76.88 692 PRO A O 1
ATOM 5512 N N . LEU A 1 693 ? -7.064 -2.424 -58.282 1.00 80.88 693 LEU A N 1
ATOM 5513 C CA . LEU A 1 693 ? -7.404 -1.318 -57.384 1.00 80.88 693 LEU A CA 1
ATOM 5514 C C . LEU A 1 693 ? -8.057 -0.176 -58.174 1.00 80.88 693 LEU A C 1
ATOM 5516 O O . LEU A 1 693 ? -7.514 0.299 -59.176 1.00 80.88 693 LEU A O 1
ATOM 5520 N N . LEU A 1 694 ? -9.228 0.277 -57.726 1.00 84.31 694 LEU A N 1
ATOM 5521 C CA . LEU A 1 694 ? -9.925 1.417 -58.317 1.00 84.31 694 LEU A CA 1
ATOM 5522 C C . LEU A 1 694 ? -9.372 2.722 -57.770 1.00 84.31 694 LEU A C 1
ATOM 5524 O O . LEU A 1 694 ? -9.397 2.939 -56.567 1.00 84.31 694 LEU A O 1
ATOM 5528 N N . ASP A 1 695 ? -8.920 3.609 -58.650 1.00 84.69 695 ASP A N 1
ATOM 5529 C CA . ASP A 1 695 ? -8.366 4.903 -58.276 1.00 84.69 695 ASP A CA 1
ATOM 5530 C C . ASP A 1 695 ? -9.455 5.983 -58.203 1.00 84.69 695 ASP A C 1
ATOM 5532 O O . ASP A 1 695 ? -9.999 6.414 -59.230 1.00 84.69 695 ASP A O 1
ATOM 5536 N N . PHE A 1 696 ? -9.735 6.444 -56.982 1.00 81.88 696 PHE A N 1
ATOM 5537 C CA . PHE A 1 696 ? -10.724 7.480 -56.674 1.00 81.88 696 PHE A CA 1
ATOM 5538 C C . PHE A 1 696 ? -10.114 8.886 -56.559 1.00 81.88 696 PHE A C 1
ATOM 5540 O O . PHE A 1 696 ? -10.810 9.846 -56.242 1.00 81.88 696 PHE A O 1
ATOM 5547 N N . SER A 1 697 ? -8.835 9.069 -56.903 1.00 76.56 697 SER A N 1
ATOM 5548 C CA . SER A 1 697 ? -8.150 10.373 -56.785 1.00 76.56 697 SER A CA 1
ATOM 5549 C C . SER A 1 697 ? -8.767 11.499 -57.625 1.00 76.56 697 SER A C 1
ATOM 5551 O O . SER A 1 697 ? -8.468 12.669 -57.411 1.00 76.56 697 SER A O 1
ATOM 5553 N N . SER A 1 698 ? -9.572 11.163 -58.636 1.00 71.25 698 SER A N 1
ATOM 5554 C CA . SER A 1 698 ? -10.180 12.135 -59.555 1.00 71.25 698 SER A CA 1
ATOM 5555 C C . SER A 1 698 ? -11.673 11.907 -59.776 1.00 71.25 698 SER A C 1
ATOM 5557 O O . SER A 1 698 ? -12.228 12.454 -60.727 1.00 71.25 698 SER A O 1
ATOM 5559 N N . GLY A 1 699 ? -12.320 11.094 -58.939 1.00 78.44 699 GLY A N 1
ATOM 5560 C CA . GLY A 1 699 ? -13.711 10.715 -59.127 1.00 78.44 699 GLY A CA 1
ATOM 5561 C C . GLY A 1 699 ? -14.347 10.092 -57.895 1.00 78.44 699 GLY A C 1
ATOM 5562 O O . GLY A 1 699 ? -13.688 9.851 -56.888 1.00 78.44 699 GLY A O 1
ATOM 5563 N N . ASP A 1 700 ? -15.641 9.842 -57.984 1.00 83.19 700 ASP A N 1
ATOM 5564 C CA . ASP A 1 700 ? -16.455 9.349 -56.883 1.00 83.19 700 ASP A CA 1
ATOM 5565 C C . ASP A 1 700 ? -17.625 8.508 -57.382 1.00 83.19 700 ASP A C 1
ATOM 5567 O O . ASP A 1 700 ? -18.072 8.605 -58.533 1.00 83.19 700 ASP A O 1
ATOM 5571 N N . LEU A 1 701 ? -18.096 7.643 -56.491 1.00 85.38 701 LEU A N 1
ATOM 5572 C CA . LEU A 1 701 ? -19.289 6.841 -56.695 1.00 85.38 701 LEU A CA 1
ATOM 5573 C C . LEU A 1 701 ? -20.222 7.006 -55.502 1.00 85.38 701 LEU A C 1
ATOM 5575 O O . LEU A 1 701 ? -19.784 7.119 -54.357 1.00 85.38 701 LEU A O 1
ATOM 5579 N N . LYS A 1 702 ? -21.517 6.993 -55.802 1.00 85.50 702 LYS A N 1
ATOM 5580 C CA . LYS A 1 702 ? -22.603 7.086 -54.834 1.00 85.50 702 LYS A CA 1
ATOM 5581 C C . LYS A 1 702 ? -23.473 5.843 -54.951 1.00 85.50 702 LYS A C 1
ATOM 5583 O O . LYS A 1 702 ? -23.824 5.451 -56.062 1.00 85.50 702 LYS A O 1
ATOM 5588 N N . SER A 1 703 ? -23.843 5.237 -53.831 1.00 84.88 703 SER A N 1
ATOM 5589 C CA . SER A 1 703 ? -24.797 4.123 -53.814 1.00 84.88 703 SER A CA 1
ATOM 5590 C C . SER A 1 703 ? -26.162 4.508 -54.405 1.00 84.88 703 SER A C 1
ATOM 5592 O O . SER A 1 703 ? -26.635 5.640 -54.289 1.00 84.88 703 SER A O 1
ATOM 5594 N N . SER A 1 704 ? -26.786 3.555 -55.100 1.00 79.12 704 SER A N 1
ATOM 5595 C CA . SER A 1 704 ? -28.092 3.706 -55.750 1.00 79.12 704 SER A CA 1
ATOM 5596 C C . SER A 1 704 ? -29.262 3.588 -54.772 1.00 79.12 704 SER A C 1
ATOM 5598 O O . SER A 1 704 ? -30.370 4.009 -55.098 1.00 79.12 704 SER A O 1
ATOM 5600 N N . ALA A 1 705 ? -29.021 2.987 -53.606 1.00 74.75 705 ALA A N 1
ATOM 5601 C CA . ALA A 1 705 ? -29.962 2.866 -52.504 1.00 74.75 705 ALA A CA 1
ATOM 5602 C C . ALA A 1 705 ? -29.541 3.803 -51.367 1.00 74.75 705 ALA A C 1
ATOM 5604 O O . ALA A 1 705 ? -28.352 3.973 -51.112 1.00 74.75 705 ALA A O 1
ATOM 5605 N N . ASN A 1 706 ? -30.521 4.396 -50.689 1.00 70.31 706 ASN A N 1
ATOM 5606 C CA . ASN A 1 706 ? -30.278 5.261 -49.538 1.00 70.31 706 ASN A CA 1
ATOM 5607 C C . ASN A 1 706 ? -29.865 4.472 -48.287 1.00 70.31 706 ASN A C 1
ATOM 5609 O O . ASN A 1 706 ? -29.163 5.013 -47.448 1.00 70.31 706 ASN A O 1
ATOM 5613 N N . ASP A 1 707 ? -30.257 3.200 -48.203 1.00 68.31 707 ASP A N 1
ATOM 5614 C CA . ASP A 1 707 ? -30.159 2.394 -46.989 1.00 68.31 707 ASP A CA 1
ATOM 5615 C C . ASP A 1 707 ? -29.247 1.168 -47.178 1.00 68.31 707 ASP A C 1
ATOM 5617 O O . ASP A 1 707 ? -29.687 0.023 -47.259 1.00 68.31 707 ASP A O 1
ATOM 5621 N N . VAL A 1 708 ? -27.952 1.415 -47.385 1.00 72.88 708 VAL A N 1
ATOM 5622 C CA . VAL A 1 708 ? -26.967 0.336 -47.580 1.00 72.88 708 VAL A CA 1
ATOM 5623 C C . VAL A 1 708 ? -26.442 -0.204 -46.246 1.00 72.88 708 VAL A C 1
ATOM 5625 O O . VAL A 1 708 ? -26.048 -1.360 -46.192 1.00 72.88 708 VAL A O 1
ATOM 5628 N N . LEU A 1 709 ? -26.454 0.589 -45.174 1.00 72.94 709 LEU A N 1
ATOM 5629 C CA . LEU A 1 709 ? -26.029 0.149 -43.838 1.00 72.94 709 LEU A CA 1
ATOM 5630 C C . LEU A 1 709 ? -27.198 -0.160 -42.891 1.00 72.94 709 LEU A C 1
ATOM 5632 O O . LEU A 1 709 ? -26.960 -0.801 -41.883 1.00 72.94 709 LEU A O 1
ATOM 5636 N N . GLY A 1 710 ? -28.445 0.166 -43.243 1.00 60.12 710 GLY A N 1
ATOM 5637 C CA . GLY A 1 710 ? -29.639 -0.355 -42.575 1.00 60.12 710 GLY A CA 1
ATOM 5638 C C . GLY A 1 710 ? -30.467 0.649 -41.760 1.00 60.12 710 GLY A C 1
ATOM 5639 O O . GLY A 1 710 ? -29.937 1.491 -41.036 1.00 60.12 710 GLY A O 1
ATOM 5640 N N . ASP A 1 711 ? -31.786 0.434 -41.847 1.00 58.94 711 ASP A N 1
ATOM 5641 C CA . ASP A 1 711 ? -32.921 0.775 -40.963 1.00 58.94 711 ASP A CA 1
ATOM 5642 C C . ASP A 1 711 ? -33.138 -0.326 -39.880 1.00 58.94 711 ASP A C 1
ATOM 5644 O O . ASP A 1 711 ? -34.268 -0.701 -39.563 1.00 58.94 711 ASP A O 1
ATOM 5648 N N . ALA A 1 712 ? -32.054 -0.952 -39.390 1.00 55.62 712 ALA A N 1
ATOM 5649 C CA . ALA A 1 712 ? -32.090 -2.087 -38.457 1.00 55.62 712 ALA A CA 1
ATOM 5650 C C . ALA A 1 712 ? -31.760 -1.632 -37.030 1.00 55.62 712 ALA A C 1
ATOM 5652 O O . ALA A 1 712 ? -30.674 -1.115 -36.788 1.00 55.62 712 ALA A O 1
ATOM 5653 N N . GLY A 1 713 ? -32.701 -1.820 -36.100 1.00 59.81 713 GLY A N 1
ATOM 5654 C CA . GLY A 1 713 ? -32.647 -1.277 -34.735 1.00 59.81 713 GLY A CA 1
ATOM 5655 C C . GLY A 1 713 ? -31.529 -1.791 -33.824 1.00 59.81 713 GLY A C 1
ATOM 5656 O O . GLY A 1 713 ? -31.473 -1.346 -32.688 1.00 59.81 713 GLY A O 1
ATOM 5657 N N . ASP A 1 714 ? -30.669 -2.691 -34.307 1.00 77.25 714 ASP A N 1
ATOM 5658 C CA . ASP A 1 714 ? -29.624 -3.333 -33.502 1.00 77.25 714 ASP A CA 1
ATOM 5659 C C . ASP A 1 714 ? -28.194 -2.910 -33.924 1.00 77.25 714 ASP A C 1
ATOM 5661 O O . ASP A 1 714 ? -27.235 -3.247 -33.238 1.00 77.25 714 ASP A O 1
ATOM 5665 N N . GLY A 1 715 ? -28.011 -2.159 -35.026 1.00 83.50 715 GLY A N 1
ATOM 5666 C CA . GLY A 1 715 ? -26.694 -1.663 -35.483 1.00 83.50 715 GLY A CA 1
ATOM 5667 C C . GLY A 1 715 ? -26.250 -2.135 -36.882 1.00 83.50 715 GLY A C 1
ATOM 5668 O O . GLY A 1 715 ? -27.066 -2.599 -37.683 1.00 83.50 715 GLY A O 1
ATOM 5669 N N . TRP A 1 716 ? -24.957 -1.987 -37.216 1.00 86.81 716 TRP A N 1
ATOM 5670 C CA . TRP A 1 716 ? -24.393 -2.308 -38.546 1.00 86.81 716 TRP A CA 1
ATOM 5671 C C . TRP A 1 716 ? -22.872 -2.574 -38.545 1.00 86.81 716 TRP A C 1
ATOM 5673 O O . TRP A 1 716 ? -22.141 -2.133 -37.661 1.00 86.81 716 TRP A O 1
ATOM 5683 N N . THR A 1 717 ? -22.365 -3.248 -39.589 1.00 90.06 717 THR A N 1
ATOM 5684 C CA . THR A 1 717 ? -20.920 -3.504 -39.791 1.00 90.06 717 THR A CA 1
ATOM 5685 C C . THR A 1 717 ? -20.484 -3.201 -41.232 1.00 90.06 717 THR A C 1
ATOM 5687 O O . THR A 1 717 ? -21.177 -3.537 -42.196 1.00 90.06 717 THR A O 1
ATOM 5690 N N . LEU A 1 718 ? -19.324 -2.561 -41.414 1.00 90.56 718 LEU A N 1
ATOM 5691 C CA . LEU A 1 718 ? -18.760 -2.186 -42.718 1.00 90.56 718 LEU A CA 1
ATOM 5692 C C . LEU A 1 718 ? -17.289 -2.591 -42.829 1.00 90.56 718 LEU A C 1
ATOM 5694 O O . LEU A 1 718 ? -16.491 -2.241 -41.968 1.00 90.56 718 LEU A O 1
ATOM 5698 N N . PHE A 1 719 ? -16.915 -3.200 -43.957 1.00 93.00 719 PHE A N 1
ATOM 5699 C CA . PHE A 1 719 ? -15.532 -3.561 -44.289 1.00 93.00 719 PHE A CA 1
ATOM 5700 C C . PHE A 1 719 ? -15.062 -2.844 -45.549 1.00 93.00 719 PHE A C 1
ATOM 5702 O O . PHE A 1 719 ? -15.740 -2.919 -46.575 1.00 93.00 719 PHE A O 1
ATOM 5709 N N . ASN A 1 720 ? -13.891 -2.205 -45.526 1.00 91.06 720 ASN A N 1
ATOM 5710 C CA . ASN A 1 720 ? -13.312 -1.528 -46.690 1.00 91.06 720 ASN A CA 1
ATOM 5711 C C . ASN A 1 720 ? -11.827 -1.860 -46.847 1.00 91.06 720 ASN A C 1
ATOM 5713 O O . ASN A 1 720 ? -11.039 -1.636 -45.934 1.00 91.06 720 ASN A O 1
ATOM 5717 N N . VAL A 1 721 ? -11.441 -2.314 -48.039 1.00 90.38 721 VAL A N 1
ATOM 5718 C CA . VAL A 1 721 ? -10.036 -2.498 -48.411 1.00 90.38 721 VAL A CA 1
ATOM 5719 C C . VAL A 1 721 ? -9.578 -1.313 -49.246 1.00 90.38 721 VAL A C 1
ATOM 5721 O O . VAL A 1 721 ? -10.017 -1.143 -50.394 1.00 90.38 721 VAL A O 1
ATOM 5724 N N . PHE A 1 722 ? -8.671 -0.505 -48.698 1.00 86.94 722 PHE A N 1
ATOM 5725 C CA . PHE A 1 722 ? -8.175 0.690 -49.374 1.00 86.94 722 PHE A CA 1
ATOM 5726 C C . PHE A 1 722 ? -6.673 0.904 -49.217 1.00 86.94 722 PHE A C 1
ATOM 5728 O O . PHE A 1 722 ? -6.043 0.443 -48.274 1.00 86.94 722 PHE A O 1
ATOM 5735 N N . ARG A 1 723 ? -6.095 1.627 -50.177 1.00 85.38 723 ARG A N 1
ATOM 5736 C CA . ARG A 1 723 ? -4.704 2.075 -50.178 1.00 85.38 723 ARG A CA 1
ATOM 5737 C C . ARG A 1 723 ? -4.634 3.580 -50.321 1.00 85.38 723 ARG A C 1
ATOM 5739 O O . ARG A 1 723 ? -5.092 4.130 -51.328 1.00 85.38 723 ARG A O 1
ATOM 5746 N N . VAL A 1 724 ? -3.999 4.243 -49.365 1.00 81.12 724 VAL A N 1
ATOM 5747 C CA . VAL A 1 724 ? -3.751 5.688 -49.426 1.00 81.12 724 VAL A CA 1
ATOM 5748 C C . VAL A 1 724 ? -2.489 5.928 -50.248 1.00 81.12 724 VAL A C 1
ATOM 5750 O O . VAL A 1 724 ? -1.417 5.447 -49.903 1.00 81.12 724 VAL A O 1
ATOM 5753 N N . LYS A 1 725 ? -2.565 6.673 -51.356 1.00 76.62 725 LYS A N 1
ATOM 5754 C CA . LYS A 1 725 ? -1.376 6.933 -52.185 1.00 76.62 725 LYS A CA 1
ATOM 5755 C C . LYS A 1 725 ? -0.387 7.873 -51.498 1.00 76.62 725 LYS A C 1
ATOM 5757 O O . LYS A 1 725 ? 0.820 7.736 -51.681 1.00 76.62 725 LYS A O 1
ATOM 5762 N N . LYS A 1 726 ? -0.893 8.885 -50.796 1.00 77.69 726 LYS A N 1
ATOM 5763 C CA . LYS A 1 726 ? -0.049 9.877 -50.136 1.00 77.69 726 LYS A CA 1
ATOM 5764 C C . LYS A 1 726 ? -0.767 10.561 -48.986 1.00 77.69 726 LYS A C 1
ATOM 5766 O O . LYS A 1 726 ? -1.901 11.020 -49.145 1.00 77.69 726 LYS A O 1
ATOM 5771 N N . ILE A 1 727 ? -0.078 10.692 -47.865 1.00 75.88 727 ILE A N 1
ATOM 5772 C CA . ILE A 1 727 ? -0.481 11.411 -46.666 1.00 75.88 727 ILE A CA 1
ATOM 5773 C C . ILE A 1 727 ? 0.217 12.770 -46.686 1.00 75.88 727 ILE A C 1
ATOM 5775 O O . ILE A 1 727 ? 1.442 12.898 -46.711 1.00 75.88 727 ILE A O 1
ATOM 5779 N N . ASN A 1 728 ? -0.577 13.839 -46.753 1.00 66.50 728 ASN A N 1
ATOM 5780 C CA . ASN A 1 728 ? -0.038 15.194 -46.777 1.00 66.50 728 ASN A CA 1
ATOM 5781 C C . ASN A 1 728 ? 0.409 15.599 -45.365 1.00 66.50 728 ASN A C 1
ATOM 5783 O O . ASN A 1 728 ? -0.393 15.577 -44.442 1.00 66.50 728 ASN A O 1
ATOM 5787 N N . LYS A 1 729 ? 1.657 16.063 -45.212 1.00 59.81 729 LYS A N 1
ATOM 5788 C CA . LYS A 1 729 ? 2.250 16.488 -43.924 1.00 59.81 729 LYS A CA 1
ATOM 5789 C C . LYS A 1 729 ? 1.632 17.755 -43.287 1.00 59.81 729 LYS A C 1
ATOM 5791 O O . LYS A 1 729 ? 2.166 18.255 -42.308 1.00 59.81 729 LYS A O 1
ATOM 5796 N N . GLY A 1 730 ? 0.561 18.320 -43.850 1.00 59.94 730 GLY A N 1
ATOM 5797 C CA . GLY A 1 730 ? -0.126 19.496 -43.296 1.00 59.94 730 GLY A CA 1
ATOM 5798 C C . GLY A 1 730 ? -1.406 19.103 -42.555 1.00 59.94 730 GLY A C 1
ATOM 5799 O O . GLY A 1 730 ? -2.029 18.114 -42.926 1.00 59.94 730 GLY A O 1
ATOM 5800 N N . SER A 1 731 ? -1.834 19.903 -41.574 1.00 56.19 731 SER A N 1
ATOM 5801 C CA . SER A 1 731 ? -3.023 19.742 -40.706 1.00 56.19 731 SER A CA 1
ATOM 5802 C C . SER A 1 731 ? -4.388 19.837 -41.426 1.00 56.19 731 SER A C 1
ATOM 5804 O O . SER A 1 731 ? -5.334 20.466 -40.958 1.00 56.19 731 SER A O 1
ATOM 5806 N N . LYS A 1 732 ? -4.508 19.253 -42.620 1.00 65.69 732 LYS A N 1
ATOM 5807 C CA . LYS A 1 732 ? -5.737 19.238 -43.420 1.00 65.69 732 LYS A CA 1
ATOM 5808 C C . LYS A 1 732 ? -6.454 17.897 -43.261 1.00 65.69 732 LYS A C 1
ATOM 5810 O O . LYS A 1 732 ? -5.835 16.856 -43.439 1.00 65.69 732 LYS A O 1
ATOM 5815 N N . LYS A 1 733 ? -7.768 17.939 -43.019 1.00 71.50 733 LYS A N 1
ATOM 5816 C CA . LYS A 1 733 ? -8.657 16.764 -42.995 1.00 71.50 733 LYS A CA 1
ATOM 5817 C C . LYS A 1 733 ? -9.095 16.385 -44.413 1.00 71.50 733 LYS A C 1
ATOM 5819 O O . LYS A 1 733 ? -9.684 17.218 -45.111 1.00 71.50 733 LYS A O 1
ATOM 5824 N N . PHE A 1 734 ? -8.890 15.135 -44.818 1.00 72.75 734 PHE A N 1
ATOM 5825 C CA . PHE A 1 734 ? -9.322 14.611 -46.123 1.00 72.75 734 PHE A CA 1
ATOM 5826 C C . PHE A 1 734 ? -10.365 13.507 -45.944 1.00 72.75 734 PHE A C 1
ATOM 5828 O O . PHE A 1 734 ? -10.270 12.737 -45.000 1.00 72.75 734 PHE A O 1
ATOM 5835 N N . ALA A 1 735 ? -11.374 13.427 -46.817 1.00 74.44 735 ALA A N 1
ATOM 5836 C CA . ALA A 1 735 ? -12.396 12.374 -46.750 1.00 74.44 735 ALA A CA 1
ATOM 5837 C C . ALA A 1 735 ? -12.012 11.160 -47.613 1.00 74.44 735 ALA A C 1
ATOM 5839 O O . ALA A 1 735 ? -11.593 11.346 -48.758 1.00 74.44 735 ALA A O 1
ATOM 5840 N N . LEU A 1 736 ? -12.210 9.952 -47.077 1.00 75.50 736 LEU A N 1
ATOM 5841 C CA . LEU A 1 736 ? -12.148 8.685 -47.824 1.00 75.50 736 LEU A CA 1
ATOM 5842 C C . LEU A 1 736 ? -13.551 8.184 -48.200 1.00 75.50 736 LEU A C 1
ATOM 5844 O O . LEU A 1 736 ? -13.777 7.679 -49.300 1.00 75.50 736 LEU A O 1
ATOM 5848 N N . MET A 1 737 ? -14.501 8.365 -47.281 1.00 79.38 737 MET A N 1
ATOM 5849 C CA . MET A 1 737 ? -15.889 7.917 -47.382 1.00 79.38 737 MET A CA 1
ATOM 5850 C C . MET A 1 737 ? -16.792 8.898 -46.622 1.00 79.38 737 MET A C 1
ATOM 5852 O O . MET A 1 737 ? -16.363 9.511 -45.638 1.00 79.38 737 MET A O 1
ATOM 5856 N N . GLY A 1 738 ? -18.034 9.076 -47.069 1.00 70.94 738 GLY A N 1
ATOM 5857 C CA . GLY A 1 738 ? -18.982 9.951 -46.376 1.00 70.94 738 GLY A CA 1
ATOM 5858 C C . GLY A 1 738 ? -20.367 10.004 -47.012 1.00 70.94 738 GLY A C 1
ATOM 5859 O O . GLY A 1 738 ? -20.676 9.245 -47.929 1.00 70.94 738 GLY A O 1
ATOM 5860 N N . ASN A 1 739 ? -21.189 10.931 -46.522 1.00 66.62 739 ASN A N 1
ATOM 5861 C CA . ASN A 1 739 ? -22.552 11.176 -46.988 1.00 66.62 739 ASN A CA 1
ATOM 5862 C C . ASN A 1 739 ? -22.766 12.668 -47.350 1.00 66.62 739 ASN A C 1
ATOM 5864 O O . ASN A 1 739 ? -22.056 13.539 -46.849 1.00 66.62 739 ASN A O 1
ATOM 5868 N N . SER A 1 740 ? -23.691 12.991 -48.261 1.00 56.44 740 SER A N 1
ATOM 5869 C CA . SER A 1 740 ? -23.992 14.368 -48.729 1.00 56.44 740 SER A CA 1
ATOM 5870 C C . SER A 1 740 ? -25.295 14.874 -48.082 1.00 56.44 740 SER A C 1
ATOM 5872 O O . SER A 1 740 ? -26.208 14.071 -47.991 1.00 56.44 740 SER A O 1
ATOM 5874 N N . VAL A 1 741 ? -25.530 16.138 -47.681 1.00 42.69 741 VAL A N 1
ATOM 5875 C CA . VAL A 1 741 ? -25.154 17.464 -48.228 1.00 42.69 741 VAL A CA 1
ATOM 5876 C C . VAL A 1 741 ? -24.994 18.472 -47.059 1.00 42.69 741 VAL A C 1
ATOM 5878 O O . VAL A 1 741 ? -25.975 18.829 -46.430 1.00 42.69 741 VAL A O 1
ATOM 5881 N N . TRP A 1 742 ? -23.778 18.985 -46.817 1.00 46.69 742 TRP A N 1
ATOM 5882 C CA . TRP A 1 742 ? -23.440 20.096 -45.892 1.00 46.69 742 TRP A CA 1
ATOM 5883 C C . TRP A 1 742 ? -23.853 19.949 -44.409 1.00 46.69 742 TRP A C 1
ATOM 5885 O O . TRP A 1 742 ? -24.954 20.301 -44.017 1.00 46.69 742 TRP A O 1
ATOM 5895 N N . ARG A 1 743 ? -22.871 19.577 -43.572 1.00 46.81 743 ARG A N 1
ATOM 5896 C CA . ARG A 1 743 ? -22.803 19.719 -42.096 1.00 46.81 743 ARG A CA 1
ATOM 5897 C C . ARG A 1 743 ? -23.905 19.088 -41.228 1.00 46.81 743 ARG A C 1
ATOM 5899 O O . ARG A 1 743 ? -23.692 19.046 -40.027 1.00 46.81 743 ARG A O 1
ATOM 5906 N N . GLU A 1 744 ? -24.994 18.559 -41.780 1.00 48.31 744 GLU A N 1
ATOM 5907 C CA . GLU A 1 744 ? -26.138 18.101 -40.969 1.00 48.31 744 GLU A CA 1
ATOM 5908 C C . GLU A 1 744 ? -26.593 16.652 -41.269 1.00 48.31 744 GLU A C 1
ATOM 5910 O O . GLU A 1 744 ? -27.750 16.309 -41.022 1.00 48.31 744 GLU A O 1
ATOM 5915 N N . SER A 1 745 ? -25.742 15.767 -41.825 1.00 47.12 745 SER A N 1
ATOM 5916 C CA . SER A 1 745 ? -26.189 14.397 -42.172 1.00 47.12 745 SER A CA 1
ATOM 5917 C C . SER A 1 745 ? -25.153 13.266 -42.073 1.00 47.12 745 SER A C 1
ATOM 5919 O O . SER A 1 745 ? -24.226 13.215 -42.877 1.00 47.12 745 SER A O 1
ATOM 5921 N N . GLY A 1 746 ? -25.381 12.313 -41.157 1.00 65.06 746 GLY A N 1
ATOM 5922 C CA . GLY A 1 746 ? -24.760 10.985 -41.097 1.00 65.06 746 GLY A CA 1
ATOM 5923 C C . GLY A 1 746 ? -23.391 10.904 -40.409 1.00 65.06 746 GLY A C 1
ATOM 5924 O O . GLY A 1 746 ? -23.183 11.462 -39.333 1.00 65.06 746 GLY A O 1
ATOM 5925 N N . PHE A 1 747 ? -22.463 10.190 -41.056 1.00 70.19 747 PHE A N 1
ATOM 5926 C CA . PHE A 1 747 ? -21.108 9.900 -40.583 1.00 70.19 747 PHE A CA 1
ATOM 5927 C C . PHE A 1 747 ? -20.041 10.166 -41.661 1.00 70.19 747 PHE A C 1
ATOM 5929 O O . PHE A 1 747 ? -20.337 10.276 -42.859 1.00 70.19 747 PHE A O 1
ATOM 5936 N N . ARG A 1 748 ? -18.773 10.266 -41.252 1.00 76.81 748 ARG A N 1
ATOM 5937 C CA . ARG A 1 748 ? -17.644 10.583 -42.133 1.00 76.81 748 ARG A CA 1
ATOM 5938 C C . ARG A 1 748 ? -16.366 9.877 -41.702 1.00 76.81 748 ARG A C 1
ATOM 5940 O O . ARG A 1 748 ? -15.983 9.968 -40.545 1.00 76.81 748 ARG A O 1
ATOM 5947 N N . LEU A 1 749 ? -15.655 9.307 -42.674 1.00 80.19 749 LEU A N 1
ATOM 5948 C CA . LEU A 1 749 ? -14.314 8.756 -42.488 1.00 80.19 749 LEU A CA 1
ATOM 5949 C C . LEU A 1 749 ? -13.263 9.702 -43.079 1.00 80.19 749 LEU A C 1
ATOM 5951 O O . LEU A 1 749 ? -13.315 10.049 -44.270 1.00 80.19 749 LEU A O 1
ATOM 5955 N N . THR A 1 750 ? -12.302 10.120 -42.260 1.00 80.25 750 THR A N 1
ATOM 5956 C CA . THR A 1 750 ? -11.235 11.040 -42.660 1.00 80.25 750 THR A CA 1
ATOM 5957 C C . THR A 1 750 ? -9.861 10.594 -42.212 1.00 80.25 750 THR A C 1
ATOM 5959 O O . THR A 1 750 ? -9.741 9.915 -41.207 1.00 80.25 750 THR A O 1
ATOM 5962 N N . ILE A 1 751 ? -8.830 11.050 -42.919 1.00 79.94 751 ILE A N 1
ATOM 5963 C CA . ILE A 1 751 ? -7.453 10.984 -42.430 1.00 79.94 751 ILE A CA 1
ATOM 5964 C C . ILE A 1 751 ? -7.005 12.390 -42.038 1.00 79.94 751 ILE A C 1
ATOM 5966 O O . ILE A 1 751 ? -7.139 13.344 -42.820 1.00 79.94 751 ILE A O 1
ATOM 5970 N N . GLU A 1 752 ? -6.446 12.501 -40.837 1.00 79.88 752 GLU A N 1
ATOM 5971 C CA . GLU A 1 752 ? -5.833 13.708 -40.294 1.00 79.88 752 GLU A CA 1
ATOM 5972 C C . GLU A 1 752 ? -4.431 13.366 -39.785 1.00 79.88 752 GLU A C 1
ATOM 5974 O O . GLU A 1 752 ? -4.249 12.492 -38.951 1.00 79.88 752 GLU A O 1
ATOM 5979 N N . GLN A 1 753 ? -3.404 13.998 -40.362 1.00 77.31 753 GLN A N 1
ATOM 5980 C CA . GLN A 1 753 ? -1.986 13.755 -40.039 1.00 77.31 753 GLN A CA 1
ATOM 5981 C C . GLN A 1 753 ? -1.483 12.300 -40.196 1.00 77.31 753 GLN A C 1
ATOM 5983 O O . GLN A 1 753 ? -0.311 12.030 -39.936 1.00 77.31 753 GLN A O 1
ATOM 5988 N N . GLY A 1 754 ? -2.306 11.392 -40.723 1.00 77.25 754 GLY A N 1
ATOM 5989 C CA . GLY A 1 754 ? -2.018 9.962 -40.865 1.00 77.25 754 GLY A CA 1
ATOM 5990 C C . GLY A 1 754 ? -2.861 9.084 -39.940 1.00 77.25 754 GLY A C 1
ATOM 5991 O O . GLY A 1 754 ? -2.926 7.888 -40.176 1.00 77.25 754 GLY A O 1
ATOM 5992 N N . HIS A 1 755 ? -3.567 9.663 -38.969 1.00 84.19 755 HIS A N 1
ATOM 5993 C CA . HIS A 1 755 ? -4.543 8.950 -38.150 1.00 84.19 755 HIS A CA 1
ATOM 5994 C C . HIS A 1 755 ? -5.889 8.901 -38.868 1.00 84.19 755 HIS A C 1
ATOM 5996 O O . HIS A 1 755 ? -6.327 9.886 -39.481 1.00 84.19 755 HIS A O 1
ATOM 6002 N N . LEU A 1 756 ? -6.519 7.731 -38.842 1.00 84.69 756 LEU A N 1
ATOM 6003 C CA . LEU A 1 756 ? -7.853 7.523 -39.383 1.00 84.69 756 LEU A CA 1
ATOM 6004 C C . LEU A 1 756 ? -8.877 7.944 -38.328 1.00 84.69 756 LEU A C 1
ATOM 6006 O O . LEU A 1 756 ? -8.753 7.560 -37.179 1.00 84.69 756 LEU A O 1
ATOM 6010 N N . HIS A 1 757 ? -9.880 8.727 -38.709 1.00 84.94 757 HIS A N 1
ATOM 6011 C CA . HIS A 1 757 ? -10.939 9.178 -37.811 1.00 84.94 757 HIS A CA 1
ATOM 6012 C C . HIS A 1 757 ? -12.306 8.950 -38.433 1.00 84.94 757 HIS A C 1
ATOM 6014 O O . HIS A 1 757 ? -12.540 9.322 -39.591 1.00 84.94 757 HIS A O 1
ATOM 6020 N N . PHE A 1 758 ? -13.223 8.423 -37.636 1.00 81.75 758 PHE A N 1
ATOM 6021 C CA . PHE A 1 758 ? -14.635 8.314 -37.951 1.00 81.75 758 PHE A CA 1
ATOM 6022 C C . PHE A 1 758 ? -15.435 9.278 -37.073 1.00 81.75 758 PHE A C 1
ATOM 6024 O O . PHE A 1 758 ? -15.290 9.275 -35.857 1.00 81.75 758 PHE A O 1
ATOM 6031 N N . TYR A 1 759 ? -16.282 10.099 -37.695 1.00 76.06 759 TYR A N 1
ATOM 6032 C CA . TYR A 1 759 ? -17.120 11.091 -37.018 1.00 76.06 759 TYR A CA 1
ATOM 6033 C C . TYR A 1 759 ? -18.594 10.891 -37.369 1.00 76.06 759 TYR A C 1
ATOM 6035 O O . TYR A 1 759 ? -18.920 10.836 -38.555 1.00 76.06 759 TYR A O 1
ATOM 6043 N N . SER A 1 760 ? -19.485 10.905 -36.379 1.00 72.69 760 SER A N 1
ATOM 6044 C CA . SER A 1 760 ? -20.930 11.136 -36.550 1.00 72.69 760 SER A CA 1
ATOM 6045 C C . SER A 1 760 ? -21.260 12.607 -36.265 1.00 72.69 760 SER A C 1
ATOM 6047 O O . SER A 1 760 ? -20.637 13.216 -35.402 1.00 72.69 760 SER A O 1
ATOM 6049 N N . THR A 1 761 ? -22.197 13.225 -36.996 1.00 59.25 761 THR A N 1
ATOM 6050 C CA . THR A 1 761 ? -22.506 14.667 -36.825 1.00 59.25 761 THR A CA 1
ATOM 6051 C C . THR A 1 761 ? -23.995 14.989 -36.655 1.00 59.25 761 THR A C 1
ATOM 6053 O O . THR A 1 761 ? -24.390 16.122 -36.923 1.00 59.25 761 THR A O 1
ATOM 6056 N N . GLN A 1 762 ? -24.840 14.019 -36.284 1.00 58.03 762 GLN A N 1
ATOM 6057 C CA . GLN A 1 762 ? -26.303 14.205 -36.204 1.00 58.03 762 GLN A CA 1
ATOM 6058 C C . GLN A 1 762 ? -26.928 14.123 -34.794 1.00 58.03 762 GLN A C 1
ATOM 6060 O O . GLN A 1 762 ? -28.134 14.341 -34.687 1.00 58.03 762 GLN A O 1
ATOM 6065 N N . SER A 1 763 ? -26.168 13.859 -33.728 1.00 54.22 763 SER A N 1
ATOM 6066 C CA . SER A 1 763 ? -26.679 13.743 -32.347 1.00 54.22 763 SER A CA 1
ATOM 6067 C C . SER A 1 763 ? -26.057 14.776 -31.397 1.00 54.22 763 SER A C 1
ATOM 6069 O O . SER A 1 763 ? -25.035 15.385 -31.717 1.00 54.22 763 SER A O 1
ATOM 6071 N N . GLU A 1 764 ? -26.682 14.975 -30.229 1.00 52.50 764 GLU A N 1
ATOM 6072 C CA . GLU A 1 764 ? -26.089 15.733 -29.112 1.00 52.50 764 GLU A CA 1
ATOM 6073 C C . GLU A 1 764 ? -24.829 15.026 -28.560 1.00 52.50 764 GLU A C 1
ATOM 6075 O O . GLU A 1 764 ? -23.894 15.716 -28.163 1.00 52.50 764 GLU A O 1
ATOM 6080 N N . ASP A 1 765 ? -24.758 13.689 -28.696 1.00 60.00 765 ASP A N 1
ATOM 6081 C CA . ASP A 1 765 ? -23.626 12.823 -28.314 1.00 60.00 765 ASP A CA 1
ATOM 6082 C C . ASP A 1 765 ? -23.007 12.115 -29.547 1.00 60.00 765 ASP A C 1
ATOM 6084 O O . ASP A 1 765 ? -23.373 10.971 -29.868 1.00 60.00 765 ASP A O 1
ATOM 6088 N N . PRO A 1 766 ? -22.148 12.792 -30.333 1.00 66.12 766 PRO A N 1
ATOM 6089 C CA . PRO A 1 766 ? -21.569 12.227 -31.549 1.00 66.12 766 PRO A CA 1
ATOM 6090 C C . PRO A 1 766 ? -20.472 11.198 -31.246 1.00 66.12 766 PRO A C 1
ATOM 6092 O O . PRO A 1 766 ? -19.575 11.457 -30.451 1.00 66.12 766 PRO A O 1
ATOM 6095 N N . ILE A 1 767 ? -20.467 10.076 -31.975 1.00 70.81 767 ILE A N 1
ATOM 6096 C CA . ILE A 1 767 ? -19.316 9.159 -31.985 1.00 70.81 767 ILE A CA 1
ATOM 6097 C C . ILE A 1 767 ? -18.142 9.805 -32.723 1.00 70.81 767 ILE A C 1
ATOM 6099 O O . ILE A 1 767 ? -18.279 10.244 -33.872 1.00 70.81 767 ILE A O 1
ATOM 6103 N N . SER A 1 768 ? -16.980 9.803 -32.072 1.00 79.38 768 SER A N 1
ATOM 6104 C CA . SER A 1 768 ? -15.683 10.112 -32.666 1.00 79.38 768 SER A CA 1
ATOM 6105 C C . SER A 1 768 ? -14.688 9.033 -32.250 1.00 79.38 768 SER A C 1
ATOM 6107 O O . SER A 1 768 ? -14.244 9.056 -31.112 1.00 79.38 768 SER A O 1
ATOM 6109 N N . VAL A 1 769 ? -14.326 8.129 -33.165 1.00 79.00 769 VAL A N 1
ATOM 6110 C CA . VAL A 1 769 ? -13.254 7.133 -32.950 1.00 79.00 769 VAL A CA 1
ATOM 6111 C C . VAL A 1 769 ? -12.073 7.441 -33.863 1.00 79.00 769 VAL A C 1
ATOM 6113 O O . VAL A 1 769 ? -12.260 7.763 -35.046 1.00 79.00 769 VAL A O 1
ATOM 6116 N N . GLY A 1 770 ? -10.864 7.413 -33.315 1.00 81.00 770 GLY A N 1
ATOM 6117 C CA . GLY A 1 770 ? -9.600 7.567 -34.018 1.00 81.00 770 GLY A CA 1
ATOM 6118 C C . GLY A 1 770 ? -8.829 6.250 -34.078 1.00 81.00 770 GLY A C 1
ATOM 6119 O O . GLY A 1 770 ? -9.119 5.298 -33.377 1.00 81.00 770 GLY A O 1
ATOM 6120 N N . ALA A 1 771 ? -7.843 6.166 -34.961 1.00 80.81 771 ALA A N 1
ATOM 6121 C CA . ALA A 1 771 ? -6.847 5.109 -34.889 1.00 80.81 771 ALA A CA 1
ATOM 6122 C C . ALA A 1 771 ? -5.633 5.614 -34.108 1.00 80.81 771 ALA A C 1
ATOM 6124 O O . ALA A 1 771 ? -5.046 6.636 -34.492 1.00 80.81 771 ALA A O 1
ATOM 6125 N N . HIS A 1 772 ? -5.212 4.880 -33.073 1.00 75.81 772 HIS A N 1
ATOM 6126 C CA . HIS A 1 772 ? -3.930 5.125 -32.406 1.00 75.81 772 HIS A CA 1
ATOM 6127 C C . HIS A 1 772 ? -2.770 4.967 -33.392 1.00 75.81 772 HIS A C 1
ATOM 6129 O O . HIS A 1 772 ? -1.880 5.823 -33.461 1.00 75.81 772 HIS A O 1
ATOM 6135 N N . ARG A 1 773 ? -2.822 3.937 -34.247 1.00 79.25 773 ARG A N 1
ATOM 6136 C CA . ARG A 1 773 ? -1.826 3.731 -35.297 1.00 79.25 773 ARG A CA 1
ATOM 6137 C C . ARG A 1 773 ? -1.949 4.774 -36.404 1.00 79.25 773 ARG A C 1
ATOM 6139 O O . ARG A 1 773 ? -3.000 4.992 -37.011 1.00 79.25 773 ARG A O 1
ATOM 6146 N N . ARG A 1 774 ? -0.806 5.368 -36.740 1.00 80.44 774 ARG A N 1
ATOM 6147 C CA . ARG A 1 774 ? -0.657 6.242 -37.901 1.00 80.44 774 ARG A CA 1
ATOM 6148 C C . ARG A 1 774 ? -0.446 5.411 -39.170 1.00 80.44 774 ARG A C 1
ATOM 6150 O O . ARG A 1 774 ? 0.499 4.632 -39.244 1.00 80.44 774 ARG A O 1
ATOM 6157 N N . LEU A 1 775 ? -1.261 5.653 -40.192 1.00 78.81 775 LEU A N 1
ATOM 6158 C CA . LEU A 1 775 ? -1.067 5.097 -41.531 1.00 78.81 775 LEU A CA 1
ATOM 6159 C C . LEU A 1 775 ? 0.143 5.732 -42.230 1.00 78.81 775 LEU A C 1
ATOM 6161 O O . LEU A 1 775 ? 0.459 6.910 -42.010 1.00 78.81 775 LEU A O 1
ATOM 6165 N N . ILE A 1 776 ? 0.773 4.985 -43.134 1.00 77.00 776 ILE A N 1
ATOM 6166 C CA . ILE A 1 776 ? 1.896 5.450 -43.961 1.00 77.00 776 ILE A CA 1
ATOM 6167 C C . ILE A 1 776 ? 1.553 5.480 -45.459 1.00 77.00 776 ILE A C 1
ATOM 6169 O O . ILE A 1 776 ? 0.543 4.952 -45.927 1.00 77.00 776 ILE A O 1
ATOM 6173 N N . ASP A 1 777 ? 2.388 6.167 -46.243 1.00 77.56 777 ASP A N 1
ATOM 6174 C CA . ASP A 1 777 ? 2.201 6.278 -47.692 1.00 77.56 777 ASP A CA 1
ATOM 6175 C C . ASP A 1 777 ? 2.203 4.891 -48.359 1.00 77.56 777 ASP A C 1
ATOM 6177 O O . ASP A 1 777 ? 3.084 4.077 -48.108 1.00 77.56 777 ASP A O 1
ATOM 6181 N N . GLN A 1 778 ? 1.262 4.660 -49.284 1.00 79.12 778 GLN A N 1
ATOM 6182 C CA . GLN A 1 778 ? 1.098 3.422 -50.069 1.00 79.12 778 GLN A CA 1
ATOM 6183 C C . GLN A 1 778 ? 0.652 2.184 -49.286 1.00 79.12 778 GLN A C 1
ATOM 6185 O O . GLN A 1 778 ? 0.482 1.120 -49.891 1.00 79.12 778 GLN A O 1
ATOM 6190 N N . GLU A 1 779 ? 0.377 2.322 -47.996 1.00 77.75 779 GLU A N 1
ATOM 6191 C CA . GLU A 1 779 ? -0.141 1.243 -47.171 1.00 77.75 779 GLU A CA 1
ATOM 6192 C C . GLU A 1 779 ? -1.528 0.795 -47.646 1.00 77.75 779 GLU A C 1
ATOM 6194 O O . GLU A 1 779 ? -2.414 1.618 -47.901 1.00 77.75 779 GLU A O 1
ATOM 6199 N N . LEU A 1 780 ? -1.694 -0.517 -47.822 1.00 81.06 780 LEU A N 1
ATOM 6200 C CA . LEU A 1 780 ? -2.983 -1.159 -48.068 1.00 81.06 780 LEU A CA 1
ATOM 6201 C C . LEU A 1 780 ? -3.531 -1.623 -46.722 1.00 81.06 780 LEU A C 1
ATOM 6203 O O . LEU A 1 780 ? -2.783 -2.241 -45.975 1.00 81.06 780 LEU A O 1
ATOM 6207 N N . VAL A 1 781 ? -4.796 -1.339 -46.440 1.00 84.75 781 VAL A N 1
ATOM 6208 C CA . VAL A 1 781 ? -5.419 -1.540 -45.129 1.00 84.75 781 VAL A CA 1
ATOM 6209 C C . VAL A 1 781 ? -6.771 -2.221 -45.313 1.00 84.75 781 VAL A C 1
ATOM 6211 O O . VAL A 1 781 ? -7.534 -1.842 -46.213 1.00 84.75 781 VAL A O 1
ATOM 6214 N N . VAL A 1 782 ? -7.060 -3.212 -44.471 1.00 88.25 782 VAL A N 1
ATOM 6215 C CA . VAL A 1 782 ? -8.401 -3.769 -44.270 1.00 88.25 782 VAL A CA 1
ATOM 6216 C C . VAL A 1 782 ? -9.002 -3.059 -43.065 1.00 88.25 782 VAL A C 1
ATOM 6218 O O . VAL A 1 782 ? -8.506 -3.182 -41.958 1.00 88.25 782 VAL A O 1
ATOM 6221 N N . MET A 1 783 ? -10.040 -2.261 -43.278 1.00 91.31 783 MET A N 1
ATOM 6222 C CA . MET A 1 783 ? -10.698 -1.520 -42.204 1.00 91.31 783 MET A CA 1
ATOM 6223 C C . MET A 1 783 ? -12.059 -2.128 -41.909 1.00 91.31 783 MET A C 1
ATOM 6225 O O . MET A 1 783 ? -12.847 -2.307 -42.846 1.00 91.31 783 MET A O 1
ATOM 6229 N N . THR A 1 784 ? -12.357 -2.305 -40.624 1.00 92.44 784 THR A N 1
ATOM 6230 C CA . THR A 1 784 ? -13.685 -2.675 -40.128 1.00 92.44 784 THR A CA 1
ATOM 6231 C C . THR A 1 784 ? -14.238 -1.554 -39.263 1.00 92.44 784 THR A C 1
ATOM 6233 O O . THR A 1 784 ? -13.573 -1.048 -38.363 1.00 92.44 784 THR A O 1
ATOM 6236 N N . LEU A 1 785 ? -15.466 -1.141 -39.558 1.00 88.69 785 LEU A N 1
ATOM 6237 C CA . LEU A 1 785 ? -16.256 -0.257 -38.711 1.00 88.69 785 LEU A CA 1
ATOM 6238 C C . LEU A 1 785 ? -17.447 -1.046 -38.195 1.00 88.69 785 LEU A C 1
ATOM 6240 O O . LEU A 1 785 ? -18.228 -1.578 -38.989 1.00 88.69 785 LEU A O 1
ATOM 6244 N N . TYR A 1 786 ? -17.579 -1.082 -36.881 1.00 89.31 786 TYR A N 1
ATOM 6245 C CA . TYR A 1 786 ? -18.630 -1.792 -36.175 1.00 89.31 786 TYR A CA 1
ATOM 6246 C C . TYR A 1 786 ? -19.440 -0.794 -35.347 1.00 89.31 786 TYR A C 1
ATOM 6248 O O . TYR A 1 786 ? -18.861 0.079 -34.698 1.00 89.31 786 TYR A O 1
ATOM 6256 N N . TYR A 1 787 ? -20.768 -0.893 -35.394 1.00 86.38 787 TYR A N 1
ATOM 6257 C CA . TYR A 1 787 ? -21.665 -0.097 -34.563 1.00 86.38 787 TYR A CA 1
ATOM 6258 C C . TYR A 1 787 ? -22.764 -0.966 -33.960 1.00 86.38 787 TYR A C 1
ATOM 6260 O O . TYR A 1 787 ? -23.509 -1.617 -34.695 1.00 86.38 787 TYR A O 1
ATOM 6268 N N . ASP A 1 788 ? -22.881 -0.897 -32.640 1.00 84.88 788 ASP A N 1
ATOM 6269 C CA . ASP A 1 788 ? -23.927 -1.509 -31.830 1.00 84.88 788 ASP A CA 1
ATOM 6270 C C . ASP A 1 788 ? -24.882 -0.410 -31.327 1.00 84.88 788 ASP A C 1
ATOM 6272 O O . ASP A 1 788 ? -24.483 0.482 -30.568 1.00 84.88 788 ASP A O 1
ATOM 6276 N N . ASP A 1 789 ? -26.145 -0.451 -31.769 1.00 78.56 789 ASP A N 1
ATOM 6277 C CA . ASP A 1 789 ? -27.156 0.548 -31.380 1.00 78.56 789 ASP A CA 1
ATOM 6278 C C . ASP A 1 789 ? -27.709 0.303 -29.964 1.00 78.56 789 ASP A C 1
ATOM 6280 O O . ASP A 1 789 ? -28.082 1.261 -29.279 1.00 78.56 789 ASP A O 1
ATOM 6284 N N . ILE A 1 790 ? -27.698 -0.949 -29.485 1.00 77.75 790 ILE A N 1
ATOM 6285 C CA . ILE A 1 790 ? -28.175 -1.327 -28.144 1.00 77.75 790 ILE A CA 1
ATOM 6286 C C . ILE A 1 790 ? -27.259 -0.704 -27.092 1.00 77.75 790 ILE A C 1
ATOM 6288 O O . ILE A 1 790 ? -27.721 -0.015 -26.179 1.00 77.75 790 ILE A O 1
ATOM 6292 N N . ASN A 1 791 ? -25.951 -0.892 -27.265 1.00 75.81 791 ASN A N 1
ATOM 6293 C CA . ASN A 1 791 ? -24.929 -0.403 -26.339 1.00 75.81 791 ASN A CA 1
ATOM 6294 C C . ASN A 1 791 ? -24.403 0.995 -26.687 1.00 75.81 791 ASN A C 1
ATOM 6296 O O . ASN A 1 791 ? -23.538 1.522 -25.973 1.00 75.81 791 ASN A O 1
ATOM 6300 N N . ARG A 1 792 ? -24.924 1.595 -27.769 1.00 80.38 792 ARG A N 1
ATOM 6301 C CA . ARG A 1 792 ? -24.505 2.890 -28.324 1.00 80.38 792 ARG A CA 1
ATOM 6302 C C . ARG A 1 792 ? -22.994 2.971 -28.483 1.00 80.38 792 ARG A C 1
ATOM 6304 O O . ARG A 1 792 ? -22.375 3.921 -28.014 1.00 80.38 792 ARG A O 1
ATOM 6311 N N . GLU A 1 793 ? -22.394 1.964 -29.098 1.00 85.00 793 GLU A N 1
ATOM 6312 C CA . GLU A 1 793 ? -20.942 1.807 -29.141 1.00 85.00 793 GLU A CA 1
ATOM 6313 C C . GLU A 1 793 ? -20.443 1.628 -30.572 1.00 85.00 793 GLU A C 1
ATOM 6315 O O . GLU A 1 793 ? -20.946 0.799 -31.327 1.00 85.00 793 GLU A O 1
ATOM 6320 N N . GLY A 1 794 ? -19.450 2.432 -30.952 1.00 83.25 794 GLY A N 1
ATOM 6321 C CA . GLY A 1 794 ? -18.736 2.306 -32.217 1.00 83.25 794 GLY A CA 1
ATOM 6322 C C . GLY A 1 794 ? -17.313 1.817 -31.987 1.00 83.25 794 GLY A C 1
ATOM 6323 O O . GLY A 1 794 ? -16.641 2.319 -31.087 1.00 83.25 794 GLY A O 1
ATOM 6324 N N . ARG A 1 795 ? -16.850 0.889 -32.826 1.00 88.06 795 ARG A N 1
ATOM 6325 C CA . ARG A 1 795 ? -15.491 0.331 -32.789 1.00 88.06 795 ARG A CA 1
ATOM 6326 C C . ARG A 1 795 ? -14.827 0.434 -34.161 1.00 88.06 795 ARG A C 1
ATOM 6328 O O . ARG A 1 795 ? -15.482 0.267 -35.201 1.00 88.06 795 ARG A O 1
ATOM 6335 N N . LEU A 1 796 ? -13.531 0.738 -34.167 1.00 87.75 796 LEU A N 1
ATOM 6336 C CA . LEU A 1 796 ? -12.697 0.802 -35.368 1.00 87.75 796 LEU A CA 1
ATOM 6337 C C . LEU A 1 796 ? -11.611 -0.268 -35.292 1.00 87.75 796 LEU A C 1
ATOM 6339 O O . LEU A 1 796 ? -10.804 -0.236 -34.373 1.00 87.75 796 LEU A O 1
ATOM 6343 N N . TYR A 1 797 ? -11.534 -1.127 -36.308 1.00 87.62 797 TYR A N 1
ATOM 6344 C CA . TYR A 1 797 ? -10.451 -2.098 -36.464 1.00 87.62 797 TYR A CA 1
ATOM 6345 C C . TYR A 1 797 ? -9.629 -1.790 -37.713 1.00 87.62 797 TYR A C 1
ATOM 6347 O O . TYR A 1 797 ? -10.179 -1.449 -38.772 1.00 87.62 797 TYR A O 1
ATOM 6355 N N . LEU A 1 798 ? -8.311 -1.939 -37.600 1.00 85.00 798 LEU A N 1
ATOM 6356 C CA . LEU A 1 798 ? -7.370 -1.885 -38.713 1.00 85.00 798 LEU A CA 1
ATOM 6357 C C . LEU A 1 798 ? -6.624 -3.207 -38.799 1.00 85.00 798 LEU A C 1
ATOM 6359 O O . LEU A 1 798 ? -5.962 -3.620 -37.860 1.00 85.00 798 LEU A O 1
ATOM 6363 N N . ASP A 1 799 ? -6.725 -3.843 -39.959 1.00 78.31 799 ASP A N 1
ATOM 6364 C CA . ASP A 1 799 ? -6.138 -5.144 -40.251 1.00 78.31 799 ASP A CA 1
ATOM 6365 C C . ASP A 1 799 ? -6.531 -6.240 -39.238 1.00 78.31 799 ASP A C 1
ATOM 6367 O O . ASP A 1 799 ? -5.753 -7.147 -38.993 1.00 78.31 799 ASP A O 1
ATOM 6371 N N . GLY A 1 800 ? -7.749 -6.161 -38.684 1.00 70.88 800 GLY A N 1
ATOM 6372 C CA . GLY A 1 800 ? -8.277 -7.100 -37.679 1.00 70.88 800 GLY A CA 1
ATOM 6373 C C . GLY A 1 800 ? -8.068 -6.661 -36.225 1.00 70.88 800 GLY A C 1
ATOM 6374 O O . GLY A 1 800 ? -8.791 -7.131 -35.350 1.00 70.88 800 GLY A O 1
ATOM 6375 N N . ILE A 1 801 ? -7.172 -5.696 -35.989 1.00 69.44 801 ILE A N 1
ATOM 6376 C CA . ILE A 1 801 ? -6.784 -5.212 -34.656 1.00 69.44 801 ILE A CA 1
ATOM 6377 C C . ILE A 1 801 ? -7.659 -4.025 -34.250 1.00 69.44 801 ILE A C 1
ATOM 6379 O O . ILE A 1 801 ? -7.747 -3.035 -34.994 1.00 69.44 801 ILE A O 1
ATOM 6383 N N . GLU A 1 802 ? -8.287 -4.089 -33.073 1.00 82.62 802 GLU A N 1
ATOM 6384 C CA . GLU A 1 802 ? -9.066 -2.970 -32.533 1.00 82.62 802 GLU A CA 1
ATOM 6385 C C . GLU A 1 802 ? -8.155 -1.761 -32.309 1.00 82.62 802 GLU A C 1
ATOM 6387 O O . GLU A 1 802 ? -7.025 -1.878 -31.850 1.00 82.62 802 GLU A O 1
ATOM 6392 N N . GLN A 1 803 ? -8.609 -0.581 -32.711 1.00 82.69 803 GLN A N 1
ATOM 6393 C CA . GLN A 1 803 ? -7.853 0.651 -32.523 1.00 82.69 803 GLN A CA 1
ATOM 6394 C C . GLN A 1 803 ? -8.449 1.533 -31.442 1.00 82.69 803 GLN A C 1
ATOM 6396 O O . GLN A 1 803 ? -7.694 2.142 -30.705 1.00 82.69 803 GLN A O 1
ATOM 6401 N N . GLU A 1 804 ? -9.772 1.678 -31.399 1.00 80.69 804 GLU A N 1
ATOM 6402 C CA . GLU A 1 804 ? -10.455 2.526 -30.421 1.00 80.69 804 GLU A CA 1
ATOM 6403 C C . GLU A 1 804 ? -11.952 2.183 -30.397 1.00 80.69 804 GLU A C 1
ATOM 6405 O O . GLU A 1 804 ? -12.540 1.810 -31.426 1.00 80.69 804 GLU A O 1
ATOM 6410 N N . ARG A 1 805 ? -12.578 2.391 -29.235 1.00 85.88 805 ARG A N 1
ATOM 6411 C CA . ARG A 1 805 ? -14.028 2.319 -29.025 1.00 85.88 805 ARG A CA 1
ATOM 6412 C C . ARG A 1 805 ? -14.560 3.634 -28.474 1.00 85.88 805 ARG A C 1
ATOM 6414 O O . ARG A 1 805 ? -13.888 4.311 -27.704 1.00 85.88 805 ARG A O 1
ATOM 6421 N N . ALA A 1 806 ? -15.780 4.004 -28.850 1.00 78.88 806 ALA A N 1
ATOM 6422 C CA . ALA A 1 806 ? -16.437 5.182 -28.290 1.00 78.88 806 ALA A CA 1
ATOM 6423 C C . ALA A 1 806 ? -17.944 4.992 -28.142 1.00 78.88 806 ALA A C 1
ATOM 6425 O O . ALA A 1 806 ? -18.608 4.397 -28.996 1.00 78.88 806 ALA A O 1
ATOM 6426 N N . LYS A 1 807 ? -18.490 5.591 -27.080 1.00 79.50 807 LYS A N 1
ATOM 6427 C CA . LYS A 1 807 ? -19.931 5.671 -26.841 1.00 79.50 807 LYS A CA 1
ATOM 6428 C C . LYS A 1 807 ? -20.554 6.831 -27.619 1.00 79.50 807 LYS A C 1
ATOM 6430 O O . LYS A 1 807 ? -19.975 7.909 -27.731 1.00 79.50 807 LYS A O 1
ATOM 6435 N N . GLY A 1 808 ? -21.756 6.624 -28.143 1.00 72.38 808 GLY A N 1
ATOM 6436 C CA . GLY A 1 808 ? -22.556 7.657 -28.793 1.00 72.38 808 GLY A CA 1
ATOM 6437 C C . GLY A 1 808 ? -23.634 7.097 -29.720 1.00 72.38 808 GLY A C 1
ATOM 6438 O O . GLY A 1 808 ? -23.754 5.895 -29.952 1.00 72.38 808 GLY A O 1
ATOM 6439 N N . HIS A 1 809 ? -24.455 7.990 -30.263 1.00 73.75 809 HIS A N 1
ATOM 6440 C CA . HIS A 1 809 ? -25.572 7.594 -31.121 1.00 73.75 809 HIS A CA 1
ATOM 6441 C C . HIS A 1 809 ? -25.298 7.900 -32.598 1.00 73.75 809 HIS A C 1
ATOM 6443 O O . HIS A 1 809 ? -24.901 9.015 -32.956 1.00 73.75 809 HIS A O 1
ATOM 6449 N N . ILE A 1 810 ? -25.547 6.923 -33.473 1.00 68.12 810 ILE A N 1
ATOM 6450 C CA . ILE A 1 810 ? -25.528 7.103 -34.927 1.00 68.12 810 ILE A CA 1
ATOM 6451 C C . ILE A 1 810 ? -26.958 6.913 -35.442 1.00 68.12 810 ILE A C 1
ATOM 6453 O O . ILE A 1 810 ? -27.432 5.783 -35.519 1.00 68.12 810 ILE A O 1
ATOM 6457 N N . PRO A 1 811 ? -27.664 7.992 -35.815 1.00 62.44 811 PRO A N 1
ATOM 6458 C CA . PRO A 1 811 ? -29.026 7.869 -36.313 1.00 62.44 811 PRO A CA 1
ATOM 6459 C C . PRO A 1 811 ? -29.078 7.129 -37.655 1.00 62.44 811 PRO A C 1
ATOM 6461 O O . PRO A 1 811 ? -28.143 7.199 -38.460 1.00 62.44 811 PRO A O 1
ATOM 6464 N N . PHE A 1 812 ? -30.213 6.471 -37.911 1.00 62.50 812 PHE A N 1
ATOM 6465 C CA . PHE A 1 812 ? -30.464 5.712 -39.137 1.00 62.50 812 PHE A CA 1
ATOM 6466 C C . PHE A 1 812 ? -30.119 6.502 -40.400 1.00 62.50 812 PHE A C 1
ATOM 6468 O O . PHE A 1 812 ? -30.555 7.643 -40.610 1.00 62.50 812 PHE A O 1
ATOM 6475 N N . ASN A 1 813 ? -29.345 5.865 -41.277 1.00 60.66 813 ASN A N 1
ATOM 6476 C CA . ASN A 1 813 ? -28.865 6.512 -42.481 1.00 60.66 813 ASN A CA 1
ATOM 6477 C C . ASN A 1 813 ? -29.943 6.509 -43.579 1.00 60.66 813 ASN A C 1
ATOM 6479 O O . ASN A 1 813 ? -30.120 5.535 -44.300 1.00 60.66 813 ASN A O 1
ATOM 6483 N N . SER A 1 814 ? -30.634 7.637 -43.750 1.00 62.44 814 SER A N 1
ATOM 6484 C CA . SER A 1 814 ? -31.621 7.830 -44.827 1.00 62.44 814 SER A CA 1
ATOM 6485 C C . SER A 1 814 ? -31.021 8.353 -46.140 1.00 62.44 814 SER A C 1
ATOM 6487 O O . SER A 1 814 ? -31.757 8.621 -47.099 1.00 62.44 814 SER A O 1
ATOM 6489 N N . GLU A 1 815 ? -29.693 8.485 -46.210 1.00 74.19 815 GLU A N 1
ATOM 6490 C CA . GLU A 1 815 ? -28.978 9.117 -47.314 1.00 74.19 815 GLU A CA 1
ATOM 6491 C C . GLU A 1 815 ? -27.904 8.186 -47.917 1.00 74.19 815 GLU A C 1
ATOM 6493 O O . GLU A 1 815 ? -27.247 7.431 -47.199 1.00 74.19 815 GLU A O 1
ATOM 6498 N N . PRO A 1 816 ? -27.651 8.226 -49.236 1.00 77.50 816 PRO A N 1
ATOM 6499 C CA . PRO A 1 816 ? -26.773 7.236 -49.862 1.00 77.50 816 PRO A CA 1
ATOM 6500 C C . PRO A 1 816 ? -25.297 7.385 -49.480 1.00 77.50 816 PRO A C 1
ATOM 6502 O O . PRO A 1 816 ? -24.758 8.487 -49.487 1.00 77.50 816 PRO A O 1
ATOM 6505 N N . LEU A 1 817 ? -24.611 6.257 -49.290 1.00 80.94 817 LEU A N 1
ATOM 6506 C CA . LEU A 1 817 ? -23.162 6.162 -49.075 1.00 80.94 817 LEU A CA 1
ATOM 6507 C C . LEU A 1 817 ? -22.346 6.627 -50.299 1.00 80.94 817 LEU A C 1
ATOM 6509 O O . LEU A 1 817 ? -22.662 6.226 -51.427 1.00 80.94 817 LEU A O 1
ATOM 6513 N N . TRP A 1 818 ? -21.272 7.397 -50.073 1.00 81.88 818 TRP A N 1
ATOM 6514 C CA . TRP A 1 818 ? -20.311 7.856 -51.091 1.00 81.88 818 TRP A CA 1
ATOM 6515 C C . TRP A 1 818 ? -18.882 7.377 -50.814 1.00 81.88 818 TRP A C 1
ATOM 6517 O O . TRP A 1 818 ? -18.432 7.378 -49.668 1.00 81.88 818 TRP A O 1
ATOM 6527 N N . ILE A 1 819 ? -18.135 7.089 -51.885 1.00 83.12 819 ILE A N 1
ATOM 6528 C CA . ILE A 1 819 ? -16.690 6.801 -51.858 1.00 83.12 819 ILE A CA 1
ATOM 6529 C C . ILE A 1 819 ? -15.960 7.760 -52.806 1.00 83.12 819 ILE A C 1
ATOM 6531 O O . ILE A 1 819 ? -16.372 7.921 -53.960 1.00 83.12 819 ILE A O 1
ATOM 6535 N N . GLY A 1 820 ? -14.853 8.355 -52.347 1.00 76.75 820 GLY A N 1
ATOM 6536 C CA . GLY A 1 820 ? -13.981 9.216 -53.154 1.00 76.75 820 GLY A CA 1
ATOM 6537 C C . GLY A 1 820 ? -14.196 10.721 -52.950 1.00 76.75 820 GLY A C 1
ATOM 6538 O O . GLY A 1 820 ? -14.362 11.204 -51.831 1.00 76.75 820 GLY A O 1
ATOM 6539 N N . HIS A 1 821 ? -14.130 11.498 -54.035 1.00 67.88 821 HIS A N 1
ATOM 6540 C CA . HIS A 1 821 ? -14.177 12.965 -53.994 1.00 67.88 821 HIS A CA 1
ATOM 6541 C C . HIS A 1 821 ? -15.588 13.546 -53.757 1.00 67.88 821 HIS A C 1
ATOM 6543 O O . HIS A 1 821 ? -16.360 13.755 -54.692 1.00 67.88 821 HIS A O 1
ATOM 6549 N N . ILE A 1 822 ? -15.886 13.925 -52.512 1.00 56.62 822 ILE A N 1
ATOM 6550 C CA . ILE A 1 822 ? -17.166 14.542 -52.123 1.00 56.62 822 ILE A CA 1
ATOM 6551 C C . ILE A 1 822 ? -17.111 16.067 -52.332 1.00 56.62 822 ILE A C 1
ATOM 6553 O O . ILE A 1 822 ? -16.203 16.751 -51.854 1.00 56.62 822 ILE A O 1
ATOM 6557 N N . GLY A 1 823 ? -18.093 16.615 -53.057 1.00 49.09 823 GLY A N 1
ATOM 6558 C CA . GLY A 1 823 ? -18.155 18.025 -53.458 1.00 49.09 823 GLY A CA 1
ATOM 6559 C C . GLY A 1 823 ? -18.021 19.017 -52.293 1.00 49.09 823 GLY A C 1
ATOM 6560 O O . GLY A 1 823 ? -18.990 19.285 -51.590 1.00 49.09 823 GLY A O 1
ATOM 6561 N N . GLY A 1 824 ? -16.825 19.597 -52.131 1.00 52.62 824 GLY A N 1
ATOM 6562 C CA . GLY A 1 824 ? -16.519 20.644 -51.144 1.00 52.62 824 GLY A CA 1
ATOM 6563 C C . GLY A 1 824 ? -15.264 20.402 -50.294 1.00 52.62 824 GLY A C 1
ATOM 6564 O O . GLY A 1 824 ? -14.775 21.344 -49.674 1.00 52.62 824 GLY A O 1
ATOM 6565 N N . MET A 1 825 ? -14.704 19.188 -50.289 1.00 52.59 825 MET A N 1
ATOM 6566 C CA . MET A 1 825 ? -13.465 18.842 -49.574 1.00 52.59 825 MET A CA 1
ATOM 6567 C C . MET A 1 825 ? -12.362 18.422 -50.550 1.00 52.59 825 MET A C 1
ATOM 6569 O O . MET A 1 825 ? -12.651 17.934 -51.638 1.00 52.59 825 MET A O 1
ATOM 6573 N N . GLN A 1 826 ? -11.090 18.621 -50.181 1.00 57.84 826 GLN A N 1
ATOM 6574 C CA . GLN A 1 826 ? -9.976 18.055 -50.951 1.00 57.84 826 GLN A CA 1
ATOM 6575 C C . GLN A 1 826 ? -10.007 16.531 -50.737 1.00 57.84 826 GLN A C 1
ATOM 6577 O O . GLN A 1 826 ? -9.997 16.086 -49.590 1.00 57.84 826 GLN A O 1
ATOM 6582 N N . SER A 1 827 ? -10.107 15.733 -51.805 1.00 56.44 827 SER A N 1
ATOM 6583 C CA . SER A 1 827 ? -10.015 14.271 -51.694 1.00 56.44 827 SER A CA 1
ATOM 6584 C C . SER A 1 827 ? -8.575 13.864 -51.433 1.00 56.44 827 SER A C 1
ATOM 6586 O O . SER A 1 827 ? -7.656 14.422 -52.041 1.00 56.44 827 SER A O 1
ATOM 6588 N N . GLN A 1 828 ? -8.372 12.868 -50.577 1.00 64.12 828 GLN A N 1
ATOM 6589 C CA . GLN A 1 828 ? -7.092 12.176 -50.570 1.00 64.12 828 GLN A CA 1
ATOM 6590 C C . GLN A 1 828 ? -7.018 11.253 -51.783 1.00 64.12 828 GLN A C 1
ATOM 6592 O O . GLN A 1 828 ? -8.030 10.729 -52.248 1.00 64.12 828 GLN A O 1
ATOM 6597 N N . GLU A 1 829 ? -5.820 11.068 -52.321 1.00 70.62 829 GLU A N 1
ATOM 6598 C CA . GLU A 1 829 ? -5.591 10.105 -53.387 1.00 70.62 829 GLU A CA 1
ATOM 6599 C C . GLU A 1 829 ? -5.674 8.688 -52.800 1.00 70.62 829 GLU A C 1
ATOM 6601 O O . GLU A 1 829 ? -4.683 8.182 -52.284 1.00 70.62 829 GLU A O 1
ATOM 6606 N N . ALA A 1 830 ? -6.852 8.061 -52.825 1.00 78.00 830 ALA A N 1
ATOM 6607 C CA . ALA A 1 830 ? -7.065 6.706 -52.315 1.00 78.00 830 ALA A CA 1
ATOM 6608 C C . ALA A 1 830 ? -7.496 5.743 -53.426 1.00 78.00 830 ALA A C 1
ATOM 6610 O O . ALA A 1 830 ? -8.165 6.126 -54.396 1.00 78.00 830 ALA A O 1
ATOM 6611 N N . LYS A 1 831 ? -7.088 4.482 -53.284 1.00 85.31 831 LYS A N 1
ATOM 6612 C CA . LYS A 1 831 ? -7.506 3.377 -54.143 1.00 85.31 831 LYS A CA 1
ATOM 6613 C C . LYS A 1 831 ? -8.311 2.368 -53.331 1.00 85.31 831 LYS A C 1
ATOM 6615 O O . LYS A 1 831 ? -7.893 2.050 -52.230 1.00 85.31 831 LYS A O 1
ATOM 6620 N N . HIS A 1 832 ? -9.405 1.838 -53.869 1.00 87.44 832 HIS A N 1
ATOM 6621 C CA . HIS A 1 832 ? -10.251 0.854 -53.177 1.00 87.44 832 HIS A CA 1
ATOM 6622 C C . HIS A 1 832 ? -10.306 -0.471 -53.942 1.00 87.44 832 HIS A C 1
ATOM 6624 O O . HIS A 1 832 ? -10.313 -0.476 -55.179 1.00 87.44 832 HIS A O 1
ATOM 6630 N N . ALA A 1 833 ? -10.350 -1.585 -53.213 1.00 84.94 833 ALA A N 1
ATOM 6631 C CA . ALA A 1 833 ? -10.375 -2.937 -53.775 1.00 84.94 833 ALA A CA 1
ATOM 6632 C C . ALA A 1 833 ? -11.722 -3.637 -53.551 1.00 84.94 833 ALA A C 1
ATOM 6634 O O . ALA A 1 833 ? -12.297 -4.216 -54.477 1.00 84.94 833 ALA A O 1
ATOM 6635 N N . GLU A 1 834 ? -12.240 -3.568 -52.326 1.00 89.12 834 GLU A N 1
ATOM 6636 C CA . GLU A 1 834 ? -13.404 -4.341 -51.900 1.00 89.12 834 GLU A CA 1
ATOM 6637 C C . GLU A 1 834 ? -14.159 -3.597 -50.794 1.00 89.12 834 GLU A C 1
ATOM 6639 O O . GLU A 1 834 ? -13.533 -2.979 -49.934 1.00 89.12 834 GLU A O 1
ATOM 6644 N N . LEU A 1 835 ? -15.493 -3.620 -50.849 1.00 89.81 835 LEU A N 1
ATOM 6645 C CA . LEU A 1 835 ? -16.377 -3.028 -49.839 1.00 89.81 835 LEU A CA 1
ATOM 6646 C C . LEU A 1 835 ? -17.510 -4.010 -49.528 1.00 89.81 835 LEU A C 1
ATOM 6648 O O . LEU A 1 835 ? -18.205 -4.450 -50.453 1.00 89.81 835 LEU A O 1
ATOM 6652 N N . LEU A 1 836 ? -17.705 -4.312 -48.246 1.00 91.69 836 LEU A N 1
ATOM 6653 C CA . LEU A 1 836 ? -18.832 -5.088 -47.735 1.00 91.69 836 LEU A CA 1
ATOM 6654 C C . LEU A 1 836 ? -19.587 -4.265 -46.697 1.00 91.69 836 LEU A C 1
ATOM 6656 O O . LEU A 1 836 ? -18.982 -3.530 -45.920 1.00 91.69 836 LEU A O 1
ATOM 6660 N N . THR A 1 837 ? -20.907 -4.397 -46.681 1.00 89.44 837 THR A N 1
ATOM 6661 C CA . THR A 1 837 ? -21.766 -3.761 -45.680 1.00 89.44 837 THR A CA 1
ATOM 6662 C C . THR A 1 837 ? -22.804 -4.754 -45.183 1.00 89.44 837 THR A C 1
ATOM 6664 O O . THR A 1 837 ? -23.390 -5.481 -45.991 1.00 89.44 837 THR A O 1
ATOM 6667 N N . TYR A 1 838 ? -23.045 -4.747 -43.878 1.00 89.69 838 TYR A N 1
ATOM 6668 C CA . TYR A 1 838 ? -24.048 -5.545 -43.190 1.00 89.69 838 TYR A CA 1
ATOM 6669 C C . TYR A 1 838 ? -25.010 -4.622 -42.442 1.00 89.69 838 TYR A C 1
ATOM 6671 O O . TYR A 1 838 ? -24.565 -3.678 -41.794 1.00 89.69 838 TYR A O 1
ATOM 6679 N N . ASN A 1 839 ? -26.315 -4.890 -42.519 1.00 85.88 839 ASN A N 1
ATOM 6680 C CA . ASN A 1 839 ? -27.343 -4.178 -41.746 1.00 85.88 839 ASN A CA 1
ATOM 6681 C C . ASN A 1 839 ? -27.634 -4.839 -40.392 1.00 85.88 839 ASN A C 1
ATOM 6683 O O . ASN A 1 839 ? -28.782 -4.882 -39.956 1.00 85.88 839 ASN A O 1
ATOM 6687 N N . LYS A 1 840 ? -26.602 -5.417 -39.787 1.00 86.31 840 LYS A N 1
ATOM 6688 C CA . LYS A 1 840 ? -26.579 -5.890 -38.409 1.00 86.31 840 LYS A CA 1
ATOM 6689 C C . LYS A 1 840 ? -25.146 -5.757 -37.885 1.00 86.31 840 LYS A C 1
ATOM 6691 O O . LYS A 1 840 ? -24.231 -5.777 -38.722 1.00 86.31 840 LYS A O 1
ATOM 6696 N N . PRO A 1 841 ? -24.935 -5.634 -36.568 1.00 86.56 841 PRO A N 1
ATOM 6697 C CA . PRO A 1 841 ? -23.649 -5.984 -35.988 1.00 86.56 841 PRO A CA 1
ATOM 6698 C C . PRO A 1 841 ? -23.367 -7.466 -36.283 1.00 86.56 841 PRO A C 1
ATOM 6700 O O . PRO A 1 841 ? -24.240 -8.317 -36.099 1.00 86.56 841 PRO A O 1
ATOM 6703 N N . LEU A 1 842 ? -22.189 -7.763 -36.832 1.00 87.06 842 LEU A N 1
ATOM 6704 C CA . LEU A 1 842 ? -21.701 -9.140 -36.927 1.00 87.06 842 LEU A CA 1
ATOM 6705 C C . LEU A 1 842 ? -21.194 -9.591 -35.561 1.00 87.06 842 LEU A C 1
ATOM 6707 O O . LEU A 1 842 ? -20.541 -8.804 -34.878 1.00 87.06 842 LEU A O 1
ATOM 6711 N N . ASP A 1 843 ? -21.460 -10.843 -35.194 1.00 78.75 843 ASP A N 1
ATOM 6712 C CA . ASP A 1 843 ? -20.793 -11.436 -34.034 1.00 78.75 843 ASP A CA 1
ATOM 6713 C C . ASP A 1 843 ? -19.285 -11.623 -34.291 1.00 78.75 843 ASP A C 1
ATOM 6715 O O . ASP A 1 843 ? -18.777 -11.366 -35.391 1.00 78.75 843 ASP A O 1
ATOM 6719 N N . HIS A 1 844 ? -18.566 -12.043 -33.251 1.00 69.69 844 HIS A N 1
ATOM 6720 C CA . HIS A 1 844 ? -17.117 -12.195 -33.269 1.00 69.69 844 HIS A CA 1
ATOM 6721 C C . HIS A 1 844 ? -16.627 -13.040 -34.456 1.00 69.69 844 HIS A C 1
ATOM 6723 O O . HIS A 1 844 ? -15.861 -12.577 -35.311 1.00 69.69 844 HIS A O 1
ATOM 6729 N N . ALA A 1 845 ? -17.136 -14.267 -34.544 1.00 65.00 845 ALA A N 1
ATOM 6730 C CA . ALA A 1 845 ? -16.754 -15.244 -35.550 1.00 65.00 845 ALA A CA 1
ATOM 6731 C C . ALA A 1 845 ? -17.169 -14.793 -36.959 1.00 65.00 845 ALA A C 1
ATOM 6733 O O . ALA A 1 845 ? -16.405 -14.923 -37.919 1.00 65.00 845 ALA A O 1
ATOM 6734 N N . GLU A 1 846 ? -18.363 -14.215 -37.103 1.00 81.06 846 GLU A N 1
ATOM 6735 C CA . GLU A 1 846 ? -18.858 -13.642 -38.352 1.00 81.06 846 GLU A CA 1
ATOM 6736 C C . GLU A 1 846 ? -17.979 -12.483 -38.848 1.00 81.06 846 GLU A C 1
ATOM 6738 O O . GLU A 1 846 ? -17.721 -12.386 -40.054 1.00 81.06 846 GLU A O 1
ATOM 6743 N N . ARG A 1 847 ? -17.506 -11.606 -37.952 1.00 86.56 847 ARG A N 1
ATOM 6744 C CA . ARG A 1 847 ? -16.593 -10.501 -38.283 1.00 86.56 847 ARG A CA 1
ATOM 6745 C C . ARG A 1 847 ? -15.232 -11.036 -38.721 1.00 86.56 847 ARG A C 1
ATOM 6747 O O . ARG A 1 847 ? -14.812 -10.732 -39.845 1.00 86.56 847 ARG A O 1
ATOM 6754 N N . LYS A 1 848 ? -14.577 -11.853 -37.888 1.00 73.62 848 LYS A N 1
ATOM 6755 C CA . LYS A 1 848 ? -13.244 -12.416 -38.167 1.00 73.62 848 LYS A CA 1
ATOM 6756 C C . LYS A 1 848 ? -13.243 -13.261 -39.439 1.00 73.62 848 LYS A C 1
ATOM 6758 O O . LYS A 1 848 ? -12.313 -13.165 -40.231 1.00 73.62 848 LYS A O 1
ATOM 6763 N N . ALA A 1 849 ? -14.336 -13.965 -39.754 1.00 74.62 849 ALA A N 1
ATOM 6764 C CA . ALA A 1 849 ? -14.516 -14.657 -41.037 1.00 74.62 849 ALA A CA 1
ATOM 6765 C C . ALA A 1 849 ? -14.308 -13.741 -42.254 1.00 74.62 849 ALA A C 1
ATOM 6767 O O . ALA A 1 849 ? -13.698 -14.116 -43.264 1.00 74.62 849 ALA A O 1
ATOM 6768 N N . VAL A 1 850 ? -14.875 -12.535 -42.187 1.00 81.88 850 VAL A N 1
ATOM 6769 C CA . VAL A 1 850 ? -14.787 -11.542 -43.258 1.00 81.88 850 VAL A CA 1
ATOM 6770 C C . VAL A 1 850 ? -13.404 -10.900 -43.267 1.00 81.88 850 VAL A C 1
ATOM 6772 O O . VAL A 1 850 ? -12.833 -10.737 -44.349 1.00 81.88 850 VAL A O 1
ATOM 6775 N N . GLU A 1 851 ? -12.856 -10.574 -42.096 1.00 80.38 851 GLU A N 1
ATOM 6776 C CA . GLU A 1 851 ? -11.513 -10.002 -41.948 1.00 80.38 851 GLU A CA 1
ATOM 6777 C C . GLU A 1 851 ? -10.450 -10.966 -42.458 1.00 80.38 851 GLU A C 1
ATOM 6779 O O . GLU A 1 851 ? -9.735 -10.599 -43.384 1.00 80.38 851 GLU A O 1
ATOM 6784 N N . ALA A 1 852 ? -10.428 -12.217 -42.001 1.00 68.56 852 ALA A N 1
ATOM 6785 C CA . ALA A 1 852 ? -9.519 -13.263 -42.462 1.00 68.56 852 ALA A CA 1
ATOM 6786 C C . ALA A 1 852 ? -9.614 -13.491 -43.979 1.00 68.56 852 ALA A C 1
ATOM 6788 O O . ALA A 1 852 ? -8.595 -13.618 -44.662 1.00 68.56 852 ALA A O 1
ATOM 6789 N N . MET A 1 853 ? -10.822 -13.468 -44.561 1.00 80.69 853 MET A N 1
ATOM 6790 C CA . MET A 1 853 ? -10.980 -13.543 -46.019 1.00 80.69 853 MET A CA 1
ATOM 6791 C C . MET A 1 853 ? -10.339 -12.333 -46.725 1.00 80.69 853 MET A C 1
ATOM 6793 O O . MET A 1 853 ? -9.688 -12.495 -47.762 1.00 80.69 853 MET A O 1
ATOM 6797 N N . LEU A 1 854 ? -10.561 -11.112 -46.230 1.00 83.00 854 LEU A N 1
ATOM 6798 C CA . LEU A 1 854 ? -10.024 -9.891 -46.840 1.00 83.00 854 LEU A CA 1
ATOM 6799 C C . LEU A 1 854 ? -8.513 -9.772 -46.633 1.00 83.00 854 LEU A C 1
ATOM 6801 O O . LEU A 1 854 ? -7.807 -9.441 -47.587 1.00 83.00 854 LEU A O 1
ATOM 6805 N N . LEU A 1 855 ? -8.031 -10.084 -45.433 1.00 73.75 855 LEU A N 1
ATOM 6806 C CA . LEU A 1 855 ? -6.627 -10.168 -45.061 1.00 73.75 855 LEU A CA 1
ATOM 6807 C C . LEU A 1 855 ? -5.950 -11.224 -45.926 1.00 73.75 855 LEU A C 1
ATOM 6809 O O . LEU A 1 855 ? -5.190 -10.842 -46.795 1.00 73.75 855 LEU A O 1
ATOM 6813 N N . GLY A 1 856 ? -6.336 -12.499 -45.892 1.00 63.66 856 GLY A N 1
ATOM 6814 C CA . GLY A 1 856 ? -5.709 -13.537 -46.728 1.00 63.66 856 GLY A CA 1
ATOM 6815 C C . GLY A 1 856 ? -5.728 -13.252 -48.242 1.00 63.66 856 GLY A C 1
ATOM 6816 O O . GLY A 1 856 ? -4.888 -13.746 -48.995 1.00 63.66 856 GLY A O 1
ATOM 6817 N N . LYS A 1 857 ? -6.659 -12.419 -48.722 1.00 71.81 857 LYS A N 1
ATOM 6818 C CA . LYS A 1 857 ? -6.732 -11.998 -50.129 1.00 71.81 857 LYS A CA 1
ATOM 6819 C C . LYS A 1 857 ? -5.843 -10.795 -50.466 1.00 71.81 857 LYS A C 1
ATOM 6821 O O . LYS A 1 857 ? -5.266 -10.755 -51.558 1.00 71.81 857 LYS A O 1
ATOM 6826 N N . TYR A 1 858 ? -5.771 -9.801 -49.583 1.00 74.12 858 TYR A N 1
ATOM 6827 C CA . TYR A 1 858 ? -5.162 -8.489 -49.846 1.00 74.12 858 TYR A CA 1
ATOM 6828 C C . TYR A 1 858 ? -3.983 -8.136 -48.934 1.00 74.12 858 TYR A C 1
ATOM 6830 O O . TYR A 1 858 ? -3.306 -7.151 -49.186 1.00 74.12 858 TYR A O 1
ATOM 6838 N N . LYS A 1 859 ? -3.724 -8.921 -47.904 1.00 64.06 859 LYS A N 1
ATOM 6839 C CA . LYS A 1 859 ? -2.567 -8.889 -47.019 1.00 64.06 859 LYS A CA 1
ATOM 6840 C C . LYS A 1 859 ? -1.946 -10.278 -47.095 1.00 64.06 859 LYS A C 1
ATOM 6842 O O . LYS A 1 859 ? -2.493 -11.261 -46.619 1.00 64.06 859 LYS A O 1
ATOM 6847 N N . SER A 1 860 ? -0.829 -10.398 -47.790 1.00 49.00 860 SER A N 1
ATOM 6848 C CA . SER A 1 860 ? -0.041 -11.624 -47.699 1.00 49.00 860 SER A CA 1
ATOM 6849 C C . SER A 1 860 ? 0.433 -11.787 -46.252 1.00 49.00 860 SER A C 1
ATOM 6851 O O . SER A 1 860 ? 1.082 -10.859 -45.765 1.00 49.00 860 SER A O 1
ATOM 6853 N N . LYS A 1 861 ? 0.130 -12.921 -45.595 1.00 43.31 861 LYS A N 1
ATOM 6854 C CA . LYS A 1 861 ? 0.870 -13.363 -44.399 1.00 43.31 861 LYS A CA 1
ATOM 6855 C C . LYS A 1 861 ? 2.357 -13.371 -44.810 1.00 43.31 861 LYS A C 1
ATOM 6857 O O . LYS A 1 861 ? 2.717 -14.100 -45.729 1.00 43.31 861 LYS A O 1
ATOM 6862 N N . GLY A 1 862 ? 3.110 -12.386 -44.309 1.00 49.06 862 GLY A N 1
ATOM 6863 C CA . GLY A 1 862 ? 4.524 -12.077 -44.587 1.00 49.06 862 GLY A CA 1
ATOM 6864 C C . GLY A 1 862 ? 4.994 -12.044 -46.052 1.00 49.06 862 GLY A C 1
ATOM 6865 O O . GLY A 1 862 ? 5.514 -13.042 -46.519 1.00 49.06 862 GLY A O 1
ATOM 6866 N N . VAL A 1 863 ? 4.922 -10.917 -46.797 1.00 36.53 863 VAL A N 1
ATOM 6867 C CA . VAL A 1 863 ? 5.638 -10.820 -48.101 1.00 36.53 863 VAL A CA 1
ATOM 6868 C C . VAL A 1 863 ? 6.077 -9.395 -48.516 1.00 36.53 863 VAL A C 1
ATOM 6870 O O . VAL A 1 863 ? 5.313 -8.624 -49.103 1.00 36.53 863 VAL A O 1
ATOM 6873 N N . LEU A 1 864 ? 7.377 -9.111 -48.369 1.00 37.94 864 LEU A N 1
ATOM 6874 C CA . LEU A 1 864 ? 8.200 -8.406 -49.365 1.00 37.94 864 LEU A CA 1
ATOM 6875 C C . LEU A 1 864 ? 8.985 -9.480 -50.159 1.00 37.94 864 LEU A C 1
ATOM 6877 O O . LEU A 1 864 ? 10.136 -9.745 -49.855 1.00 37.94 864 LEU A O 1
ATOM 6881 N N . SER A 1 865 ? 8.390 -10.154 -51.153 1.00 41.12 865 SER A N 1
ATOM 6882 C CA . SER A 1 865 ? 9.072 -11.247 -51.879 1.00 41.12 865 SER A CA 1
ATOM 6883 C C . SER A 1 865 ? 9.905 -10.705 -53.035 1.00 41.12 865 SER A C 1
ATOM 6885 O O . SER A 1 865 ? 9.379 -10.458 -54.128 1.00 41.12 865 SER A O 1
ATOM 6887 N N . ASN A 1 866 ? 11.207 -10.612 -52.821 1.00 51.31 866 ASN A N 1
ATOM 6888 C CA . ASN A 1 866 ? 12.129 -11.266 -53.737 1.00 51.31 866 ASN A CA 1
ATOM 6889 C C . ASN A 1 866 ? 12.760 -12.441 -52.973 1.00 51.31 866 ASN A C 1
ATOM 6891 O O . ASN A 1 866 ? 12.983 -12.318 -51.778 1.00 51.31 866 ASN A O 1
ATOM 6895 N N . ASP A 1 867 ? 12.987 -13.548 -53.665 1.00 61.88 867 ASP A N 1
ATOM 6896 C CA . ASP A 1 867 ? 13.907 -14.630 -53.297 1.00 61.88 867 ASP A CA 1
ATOM 6897 C C . ASP A 1 867 ? 14.798 -14.764 -54.545 1.00 61.88 867 ASP A C 1
ATOM 6899 O O . ASP A 1 867 ? 14.382 -15.259 -55.604 1.00 61.88 867 ASP A O 1
ATOM 6903 N N . SER A 1 868 ? 15.931 -14.069 -54.511 1.00 65.62 868 SER A N 1
ATOM 6904 C CA . SER A 1 868 ? 16.779 -13.769 -55.661 1.00 65.62 868 SER A CA 1
ATOM 6905 C C . SER A 1 868 ? 17.568 -14.989 -56.115 1.00 65.62 868 SER A C 1
ATOM 6907 O O . SER A 1 868 ? 17.915 -15.068 -57.304 1.00 65.62 868 SER A O 1
ATOM 6909 N N . ASP A 1 869 ? 17.835 -15.939 -55.222 1.00 68.12 869 ASP A N 1
ATOM 6910 C CA . ASP A 1 869 ? 18.613 -17.143 -55.501 1.00 68.12 869 ASP A CA 1
ATOM 6911 C C . ASP A 1 869 ? 17.796 -18.454 -55.463 1.00 68.12 869 ASP A C 1
ATOM 6913 O O . ASP A 1 869 ? 18.261 -19.463 -56.003 1.00 68.12 869 ASP A O 1
ATOM 6917 N N . ASN A 1 870 ? 16.512 -18.389 -55.095 1.00 67.25 870 ASN A N 1
ATOM 6918 C CA . ASN A 1 870 ? 15.531 -19.484 -55.046 1.00 67.25 870 ASN A CA 1
ATOM 6919 C C . ASN A 1 870 ? 15.920 -20.607 -54.082 1.00 67.25 870 ASN A C 1
ATOM 6921 O O . ASN A 1 870 ? 15.688 -21.785 -54.397 1.00 67.25 870 ASN A O 1
ATOM 6925 N N . ASP A 1 871 ? 16.543 -20.270 -52.958 1.00 68.69 871 ASP A N 1
ATOM 6926 C CA . ASP A 1 871 ? 16.898 -21.249 -51.933 1.00 68.69 871 ASP A CA 1
ATOM 6927 C C . ASP A 1 871 ? 15.777 -21.492 -50.903 1.00 68.69 871 ASP A C 1
ATOM 6929 O O . ASP A 1 871 ? 15.827 -22.476 -50.160 1.00 68.69 871 ASP A O 1
ATOM 6933 N N . GLY A 1 872 ? 14.702 -20.698 -50.975 1.00 66.25 872 GLY A N 1
ATOM 6934 C CA . GLY A 1 872 ? 13.522 -20.803 -50.121 1.00 66.25 872 GLY A CA 1
ATOM 6935 C C . GLY A 1 872 ? 13.465 -19.749 -49.017 1.00 66.25 872 GLY A C 1
ATOM 6936 O O . GLY A 1 872 ? 12.421 -19.655 -48.372 1.00 66.25 872 GLY A O 1
ATOM 6937 N N . ILE A 1 873 ? 14.522 -18.950 -48.842 1.00 66.31 873 ILE A N 1
ATOM 6938 C CA . ILE A 1 873 ? 14.580 -17.799 -47.937 1.00 66.31 873 ILE A CA 1
ATOM 6939 C C . ILE A 1 873 ? 14.402 -16.516 -48.761 1.00 66.31 873 ILE A C 1
ATOM 6941 O O . ILE A 1 873 ? 14.758 -16.429 -49.931 1.00 66.31 873 ILE A O 1
ATOM 6945 N N . SER A 1 874 ? 13.761 -15.499 -48.189 1.00 64.50 874 SER A N 1
ATOM 6946 C CA . SER A 1 874 ? 13.518 -14.237 -48.902 1.00 64.50 874 SER A CA 1
ATOM 6947 C C . SER A 1 874 ? 14.662 -13.223 -48.763 1.00 64.50 874 SER A C 1
ATOM 6949 O O . SER A 1 874 ? 15.159 -13.028 -47.657 1.00 64.50 874 SER A O 1
ATOM 6951 N N . ASP A 1 875 ? 14.926 -12.440 -49.818 1.00 59.22 875 ASP A N 1
ATOM 6952 C CA . ASP A 1 875 ? 15.954 -11.381 -49.898 1.00 59.22 875 ASP A CA 1
ATOM 6953 C C . ASP A 1 875 ? 15.959 -10.430 -48.699 1.00 59.22 875 ASP A C 1
ATOM 6955 O O . ASP A 1 875 ? 16.999 -9.901 -48.315 1.00 59.22 875 ASP A O 1
ATOM 6959 N N . TRP A 1 876 ? 14.781 -10.110 -48.156 1.00 62.06 876 TRP A N 1
ATOM 6960 C CA . TRP A 1 876 ? 14.681 -9.170 -47.041 1.00 62.06 876 TRP A CA 1
ATOM 6961 C C . TRP A 1 876 ? 15.132 -9.806 -45.724 1.00 62.06 876 TRP A C 1
ATOM 6963 O O . TRP A 1 876 ? 15.793 -9.129 -44.945 1.00 62.06 876 TRP A O 1
ATOM 6973 N N . TRP A 1 877 ? 14.829 -11.089 -45.517 1.00 65.56 877 TRP A N 1
ATOM 6974 C CA . TRP A 1 877 ? 15.289 -11.866 -44.368 1.00 65.56 877 TRP A CA 1
ATOM 6975 C C . TRP A 1 877 ? 16.801 -12.065 -44.441 1.00 65.56 877 TRP A C 1
ATOM 6977 O O . TRP A 1 877 ? 17.524 -11.780 -43.490 1.00 65.56 877 TRP A O 1
ATOM 6987 N N . GLU A 1 878 ? 17.308 -12.424 -45.622 1.00 69.44 878 GLU A N 1
ATOM 6988 C CA . GLU A 1 878 ? 18.746 -12.476 -45.870 1.00 69.44 878 GLU A CA 1
ATOM 6989 C C . GLU A 1 878 ? 19.401 -11.107 -45.640 1.00 69.44 878 GLU A C 1
ATOM 6991 O O . GLU A 1 878 ? 20.508 -11.030 -45.126 1.00 69.44 878 GLU A O 1
ATOM 6996 N N . MET A 1 879 ? 18.753 -9.992 -45.986 1.00 66.06 879 MET A N 1
ATOM 6997 C CA . MET A 1 879 ? 19.292 -8.656 -45.704 1.00 66.06 879 MET A CA 1
ATOM 6998 C C . MET A 1 879 ? 19.289 -8.291 -44.214 1.00 66.06 879 MET A C 1
ATOM 7000 O O . MET A 1 879 ? 20.223 -7.610 -43.788 1.00 66.06 879 MET A O 1
ATOM 7004 N N . GLU A 1 880 ? 18.272 -8.709 -43.459 1.00 65.31 880 GLU A N 1
ATOM 7005 C CA . GLU A 1 880 ? 18.134 -8.441 -42.019 1.00 65.31 880 GLU A CA 1
ATOM 7006 C C . GLU A 1 880 ? 19.237 -9.152 -41.225 1.00 65.31 880 GLU A C 1
ATOM 7008 O O . GLU A 1 880 ? 19.941 -8.532 -40.428 1.00 65.31 880 GLU A O 1
ATOM 7013 N N . TYR A 1 881 ? 19.478 -10.420 -41.558 1.00 67.75 881 TYR A N 1
ATOM 7014 C CA . TYR A 1 881 ? 20.442 -11.296 -40.890 1.00 67.75 881 TYR A CA 1
ATOM 7015 C C . TYR A 1 881 ? 21.789 -11.395 -41.651 1.00 67.75 881 TYR A C 1
ATOM 7017 O O . TYR A 1 881 ? 22.701 -12.135 -41.299 1.00 67.75 881 TYR A O 1
ATOM 7025 N N . GLY A 1 882 ? 21.989 -10.581 -42.690 1.00 55.97 882 GLY A N 1
ATOM 7026 C CA . GLY A 1 882 ? 23.267 -10.434 -43.392 1.00 55.97 882 GLY A CA 1
ATOM 7027 C C . GLY A 1 882 ? 23.616 -11.567 -44.368 1.00 55.97 882 GLY A C 1
ATOM 7028 O O . GLY A 1 882 ? 24.429 -12.421 -44.049 1.00 55.97 882 GLY A O 1
ATOM 7029 N N . ALA A 1 883 ? 23.075 -11.492 -45.589 1.00 55.69 883 ALA A N 1
ATOM 7030 C CA . ALA A 1 883 ? 23.306 -12.341 -46.765 1.00 55.69 883 ALA A CA 1
ATOM 7031 C C . ALA A 1 883 ? 23.781 -13.765 -46.424 1.00 55.69 883 ALA A C 1
ATOM 7033 O O . ALA A 1 883 ? 24.931 -14.129 -46.690 1.00 55.69 883 ALA A O 1
ATOM 7034 N N . ILE A 1 884 ? 22.895 -14.538 -45.799 1.00 55.94 884 ILE A N 1
ATOM 7035 C CA . ILE A 1 884 ? 23.119 -15.938 -45.453 1.00 55.94 884 ILE A CA 1
ATOM 7036 C C . ILE A 1 884 ? 23.226 -16.723 -46.767 1.00 55.94 884 ILE A C 1
ATOM 7038 O O . ILE A 1 884 ? 22.226 -17.031 -47.389 1.00 55.94 884 ILE A O 1
ATOM 7042 N N . GLU A 1 885 ? 24.439 -17.043 -47.228 1.00 54.88 885 GLU A N 1
ATOM 7043 C CA . GLU A 1 885 ? 24.629 -17.641 -48.567 1.00 54.88 885 GLU A CA 1
ATOM 7044 C C . GLU A 1 885 ? 24.141 -19.111 -48.689 1.00 54.88 885 GLU A C 1
ATOM 7046 O O . GLU A 1 885 ? 24.411 -19.754 -49.710 1.00 54.88 885 GLU A O 1
ATOM 7051 N N . ILE A 1 886 ? 23.497 -19.695 -47.662 1.00 71.31 886 ILE A N 1
ATOM 7052 C CA . ILE A 1 886 ? 23.023 -21.089 -47.698 1.00 71.31 886 ILE A CA 1
ATOM 7053 C C . ILE A 1 886 ? 21.809 -21.323 -46.767 1.00 71.31 886 ILE A C 1
ATOM 7055 O O . ILE A 1 886 ? 21.988 -21.487 -45.559 1.00 71.31 886 ILE A O 1
ATOM 7059 N N . ALA A 1 887 ? 20.607 -21.508 -47.328 1.00 74.12 887 ALA A N 1
ATOM 7060 C CA . ALA A 1 887 ? 19.411 -22.000 -46.617 1.00 74.12 887 ALA A CA 1
ATOM 7061 C C . ALA A 1 887 ? 19.589 -23.298 -45.803 1.00 74.12 887 ALA A C 1
ATOM 7063 O O . ALA A 1 887 ? 18.795 -23.607 -44.928 1.00 74.12 887 ALA A O 1
ATOM 7064 N N . GLN A 1 888 ? 20.615 -24.091 -46.114 1.00 81.25 888 GLN A N 1
ATOM 7065 C CA . GLN A 1 888 ? 20.937 -25.355 -45.433 1.00 81.25 888 GLN A CA 1
ATOM 7066 C C . GLN A 1 888 ? 22.074 -25.213 -44.407 1.00 81.25 888 GLN A C 1
ATOM 7068 O O . GLN A 1 888 ? 22.601 -26.221 -43.938 1.00 81.25 888 GLN A O 1
ATOM 7073 N N . GLY A 1 889 ? 22.547 -23.990 -44.159 1.00 80.94 889 GLY A N 1
ATOM 7074 C CA . GLY A 1 889 ? 23.452 -23.704 -43.048 1.00 80.94 889 GLY A CA 1
ATOM 7075 C C . GLY A 1 889 ? 22.692 -23.672 -41.726 1.00 80.94 889 GLY A C 1
ATOM 7076 O O . GLY A 1 889 ? 21.478 -23.565 -41.743 1.00 80.94 889 GLY A O 1
ATOM 7077 N N . ASP A 1 890 ? 23.430 -23.759 -40.634 1.00 87.12 890 ASP A N 1
ATOM 7078 C CA . ASP A 1 890 ? 22.974 -23.701 -39.243 1.00 87.12 890 ASP A CA 1
ATOM 7079 C C . ASP A 1 890 ? 23.984 -22.757 -38.573 1.00 87.12 890 ASP A C 1
ATOM 7081 O O . ASP A 1 890 ? 25.187 -23.069 -38.519 1.00 87.12 890 ASP A O 1
ATOM 7085 N N . ALA A 1 891 ? 23.569 -21.513 -38.337 1.00 83.75 891 ALA A N 1
ATOM 7086 C CA . ALA A 1 891 ? 24.493 -20.398 -38.139 1.00 83.75 891 ALA A CA 1
ATOM 7087 C C . ALA A 1 891 ? 24.852 -20.143 -36.665 1.00 83.75 891 ALA A C 1
ATOM 7089 O O . ALA A 1 891 ? 25.977 -19.690 -36.408 1.00 83.75 891 ALA A O 1
ATOM 7090 N N . ASP A 1 892 ? 24.003 -20.525 -35.716 1.00 83.62 892 ASP A N 1
ATOM 7091 C CA . ASP A 1 892 ? 24.282 -20.564 -34.273 1.00 83.62 892 ASP A CA 1
ATOM 7092 C C . ASP A 1 892 ? 24.568 -21.970 -33.725 1.00 83.62 892 ASP A C 1
ATOM 7094 O O . ASP A 1 892 ? 25.102 -22.082 -32.618 1.00 83.62 892 ASP A O 1
ATOM 7098 N N . SER A 1 893 ? 24.409 -23.014 -34.546 1.00 86.94 893 SER A N 1
ATOM 7099 C CA . SER A 1 893 ? 24.713 -24.407 -34.199 1.00 86.94 893 SER A CA 1
ATOM 7100 C C . SER A 1 893 ? 23.774 -25.011 -33.151 1.00 86.94 893 SER A C 1
ATOM 7102 O O . SER A 1 893 ? 24.228 -25.864 -32.376 1.00 86.94 893 SER A O 1
ATOM 7104 N N . ASP A 1 894 ? 22.506 -24.594 -33.133 1.00 83.06 894 ASP A N 1
ATOM 7105 C CA . ASP A 1 894 ? 21.446 -25.167 -32.290 1.00 83.06 894 ASP A CA 1
ATOM 7106 C C . ASP A 1 894 ? 20.873 -26.483 -32.863 1.00 83.06 894 ASP A C 1
ATOM 7108 O O . ASP A 1 894 ? 20.425 -27.361 -32.123 1.00 83.06 894 ASP A O 1
ATOM 7112 N N . GLY A 1 895 ? 21.008 -26.689 -34.178 1.00 82.50 895 GLY A N 1
ATOM 7113 C CA . GLY A 1 895 ? 20.516 -27.856 -34.905 1.00 82.50 895 GLY A CA 1
ATOM 7114 C C . GLY A 1 895 ? 19.392 -27.571 -35.905 1.00 82.50 895 GLY A C 1
ATOM 7115 O O . GLY A 1 895 ? 19.041 -28.494 -36.655 1.00 82.50 895 GLY A O 1
ATOM 7116 N N . LEU A 1 896 ? 18.871 -26.344 -35.972 1.00 84.06 896 LEU A N 1
ATOM 7117 C CA . LEU A 1 896 ? 17.979 -25.863 -37.024 1.00 84.06 896 LEU A CA 1
ATOM 7118 C C . LEU A 1 896 ? 18.782 -25.305 -38.201 1.00 84.06 896 LEU A C 1
ATOM 7120 O O . LEU A 1 896 ? 19.851 -24.717 -38.069 1.00 84.06 896 LEU A O 1
ATOM 7124 N N . SER A 1 897 ? 18.280 -25.512 -39.417 1.00 86.44 897 SER A N 1
ATOM 7125 C CA . SER A 1 897 ? 18.815 -24.796 -40.574 1.00 86.44 897 SER A CA 1
ATOM 7126 C C . SER A 1 897 ? 18.244 -23.382 -40.662 1.00 86.44 897 SER A C 1
ATOM 7128 O O . SER A 1 897 ? 17.081 -23.170 -40.347 1.00 86.44 897 SER A O 1
ATOM 7130 N N . ASN A 1 898 ? 18.983 -22.449 -41.267 1.00 80.44 898 ASN A N 1
ATOM 7131 C CA . ASN A 1 898 ? 18.526 -21.077 -41.530 1.00 80.44 898 ASN A CA 1
ATOM 7132 C C . ASN A 1 898 ? 17.154 -21.020 -42.239 1.00 80.44 898 ASN A C 1
ATOM 7134 O O . ASN A 1 898 ? 16.434 -20.027 -42.147 1.00 80.44 898 ASN A O 1
ATOM 7138 N N . LEU A 1 899 ? 16.804 -22.057 -43.015 1.00 79.88 899 LEU A N 1
ATOM 7139 C CA . LEU A 1 899 ? 15.485 -22.193 -43.635 1.00 79.88 899 LEU A CA 1
ATOM 7140 C C . LEU A 1 899 ? 14.411 -22.632 -42.636 1.00 79.88 899 LEU A C 1
ATOM 7142 O O . LEU A 1 899 ? 13.279 -22.180 -42.745 1.00 79.88 899 LEU A O 1
ATOM 7146 N N . GLU A 1 900 ? 14.728 -23.533 -41.712 1.00 80.81 900 GLU A N 1
ATOM 7147 C CA . GLU A 1 900 ? 13.824 -23.915 -40.624 1.00 80.81 900 GLU A CA 1
ATOM 7148 C C . GLU A 1 900 ? 13.588 -22.727 -39.692 1.00 80.81 900 GLU A C 1
ATOM 7150 O O . GLU A 1 900 ? 12.440 -22.426 -39.393 1.00 80.81 900 GLU A O 1
ATOM 7155 N N . GLU A 1 901 ? 14.621 -21.957 -39.378 1.00 79.56 901 GLU A N 1
ATOM 7156 C CA . GLU A 1 901 ? 14.490 -20.721 -38.601 1.00 79.56 901 GLU A CA 1
ATOM 7157 C C . GLU A 1 901 ? 13.668 -19.660 -39.342 1.00 79.56 901 GLU A C 1
ATOM 7159 O O . GLU A 1 901 ? 12.747 -19.059 -38.793 1.00 79.56 901 GLU A O 1
ATOM 7164 N N . TYR A 1 902 ? 13.885 -19.510 -40.655 1.00 75.75 902 TYR A N 1
ATOM 7165 C CA . TYR A 1 902 ? 13.032 -18.678 -41.509 1.00 75.75 902 TYR A CA 1
ATOM 7166 C C . TYR A 1 902 ? 11.553 -19.090 -41.468 1.00 75.75 902 TYR A C 1
ATOM 7168 O O . TYR A 1 902 ? 10.663 -18.233 -41.491 1.00 75.75 902 TYR A O 1
ATOM 7176 N N . LEU A 1 903 ? 11.285 -20.398 -41.447 1.00 72.81 903 LEU A N 1
ATOM 7177 C CA . LEU A 1 903 ? 9.933 -20.957 -41.450 1.00 72.81 903 LEU A CA 1
ATOM 7178 C C . LEU A 1 903 ? 9.254 -20.882 -40.077 1.00 72.81 903 LEU A C 1
ATOM 7180 O O . LEU A 1 903 ? 8.030 -20.771 -40.050 1.00 72.81 903 LEU A O 1
ATOM 7184 N N . ASN A 1 904 ? 10.029 -20.928 -38.992 1.00 69.06 904 ASN A N 1
ATOM 7185 C CA . ASN A 1 904 ? 9.549 -20.853 -37.607 1.00 69.06 904 ASN A CA 1
ATOM 7186 C C . ASN A 1 904 ? 9.672 -19.447 -36.999 1.00 69.06 904 ASN A C 1
ATOM 7188 O O . ASN A 1 904 ? 9.273 -19.219 -35.867 1.00 69.06 904 ASN A O 1
ATOM 7192 N N . HIS A 1 905 ? 10.154 -18.486 -37.786 1.00 71.06 905 HIS A N 1
ATOM 7193 C CA . HIS A 1 905 ? 10.313 -17.087 -37.413 1.00 71.06 905 HIS A CA 1
ATOM 7194 C C . HIS A 1 905 ? 11.337 -16.805 -36.300 1.00 71.06 905 HIS A C 1
ATOM 7196 O O . HIS A 1 905 ? 11.225 -15.784 -35.620 1.00 71.06 905 HIS A O 1
ATOM 7202 N N . THR A 1 906 ? 12.349 -17.660 -36.180 1.00 76.06 906 THR A N 1
ATOM 7203 C CA . THR A 1 906 ? 13.415 -17.565 -35.181 1.00 76.06 906 THR A CA 1
ATOM 7204 C C . THR A 1 906 ? 14.681 -16.891 -35.726 1.00 76.06 906 THR A C 1
ATOM 7206 O O . THR A 1 906 ? 14.756 -16.553 -36.915 1.00 76.06 906 THR A O 1
ATOM 7209 N N . ASN A 1 907 ? 15.647 -16.564 -34.869 1.00 83.12 907 ASN A N 1
ATOM 7210 C CA . ASN A 1 907 ? 16.817 -15.766 -35.221 1.00 83.12 907 ASN A CA 1
ATOM 7211 C C . ASN A 1 907 ? 18.057 -16.634 -35.524 1.00 83.12 907 ASN A C 1
ATOM 7213 O O . ASN A 1 907 ? 18.705 -17.060 -34.580 1.00 83.12 907 ASN A O 1
ATOM 7217 N N . PRO A 1 908 ? 18.548 -16.670 -36.784 1.00 86.06 908 PRO A N 1
ATOM 7218 C CA . PRO A 1 908 ? 19.649 -17.538 -37.243 1.00 86.06 908 PRO A CA 1
ATOM 7219 C C . PRO A 1 908 ? 21.037 -17.339 -36.634 1.00 86.06 908 PRO A C 1
ATOM 7221 O O . PRO A 1 908 ? 22.024 -17.886 -37.118 1.00 86.06 908 PRO A O 1
ATOM 7224 N N . TYR A 1 909 ? 21.186 -16.491 -35.625 1.00 84.38 909 TYR A N 1
ATOM 7225 C CA . TYR A 1 909 ? 22.451 -16.331 -34.905 1.00 84.38 909 TYR A CA 1
ATOM 7226 C C . TYR A 1 909 ? 22.281 -16.407 -33.395 1.00 84.38 909 TYR A C 1
ATOM 7228 O O . TYR A 1 909 ? 23.211 -16.031 -32.664 1.00 84.38 909 TYR A O 1
ATOM 7236 N N . VAL A 1 910 ? 21.104 -16.804 -32.933 1.00 81.12 910 VAL A N 1
ATOM 7237 C CA . VAL A 1 910 ? 20.755 -16.844 -31.528 1.00 81.12 910 VAL A CA 1
ATOM 7238 C C . VAL A 1 910 ? 20.057 -18.168 -31.284 1.00 81.12 910 VAL A C 1
ATOM 7240 O O . VAL A 1 910 ? 18.913 -18.331 -31.655 1.00 81.12 910 VAL A O 1
ATOM 7243 N N . LEU A 1 911 ? 20.771 -19.037 -30.572 1.00 87.62 911 LEU A N 1
ATOM 7244 C CA . LEU A 1 911 ? 20.355 -20.382 -30.175 1.00 87.62 911 LEU A CA 1
ATOM 7245 C C . LEU A 1 911 ? 18.977 -20.444 -29.479 1.00 87.62 911 LEU A C 1
ATOM 7247 O O . LEU A 1 911 ? 18.424 -21.524 -29.360 1.00 87.62 911 LEU A O 1
ATOM 7251 N N . ASP A 1 912 ? 18.528 -19.317 -28.936 1.00 86.00 912 ASP A N 1
ATOM 7252 C CA . ASP A 1 912 ? 17.399 -19.108 -28.028 1.00 86.00 912 ASP A CA 1
ATOM 7253 C C . ASP A 1 912 ? 16.818 -17.726 -28.386 1.00 86.00 912 ASP A C 1
ATOM 7255 O O . ASP A 1 912 ? 17.406 -16.675 -28.078 1.00 86.00 912 ASP A O 1
ATOM 7259 N N . THR A 1 913 ? 15.771 -17.721 -29.204 1.00 82.06 913 THR A N 1
ATOM 7260 C CA . THR A 1 913 ? 15.294 -16.535 -29.916 1.00 82.06 913 THR A CA 1
ATOM 7261 C C . THR A 1 913 ? 14.566 -15.539 -29.020 1.00 82.06 913 THR A C 1
ATOM 7263 O O . THR A 1 913 ? 14.714 -14.323 -29.233 1.00 82.06 913 THR A O 1
ATOM 7266 N N . ASP A 1 914 ? 13.786 -16.008 -28.053 1.00 73.19 914 ASP A N 1
ATOM 7267 C CA . ASP A 1 914 ? 13.079 -15.179 -27.067 1.00 73.19 914 ASP A CA 1
ATOM 7268 C C . ASP A 1 914 ? 13.919 -14.897 -25.814 1.00 73.19 914 ASP A C 1
ATOM 7270 O O . ASP A 1 914 ? 13.715 -13.859 -25.171 1.00 73.19 914 ASP A O 1
ATOM 7274 N N . GLY A 1 915 ? 14.970 -15.679 -25.575 1.00 79.44 915 GLY A N 1
ATOM 7275 C CA . GLY A 1 915 ? 15.955 -15.465 -24.524 1.00 79.44 915 GLY A CA 1
ATOM 7276 C C . GLY A 1 915 ? 15.532 -16.034 -23.176 1.00 79.44 915 GLY A C 1
ATOM 7277 O O . GLY A 1 915 ? 15.947 -15.471 -22.152 1.00 79.44 915 GLY A O 1
ATOM 7278 N N . ASP A 1 916 ? 14.695 -17.067 -23.179 1.00 70.19 916 ASP A N 1
ATOM 7279 C CA . ASP A 1 916 ? 14.085 -17.655 -21.990 1.00 70.19 916 ASP A CA 1
ATOM 7280 C C . ASP A 1 916 ? 14.917 -18.800 -21.375 1.00 70.19 916 ASP A C 1
ATOM 7282 O O . ASP A 1 916 ? 14.766 -19.152 -20.203 1.00 70.19 916 ASP A O 1
ATOM 7286 N N . GLY A 1 917 ? 15.921 -19.278 -22.111 1.00 76.00 917 GLY A N 1
ATOM 7287 C CA . GLY A 1 917 ? 16.839 -20.329 -21.695 1.00 76.00 917 GLY A CA 1
ATOM 7288 C C . GLY A 1 917 ? 16.621 -21.667 -22.394 1.00 76.00 917 GLY A C 1
ATOM 7289 O O . GLY A 1 917 ? 17.508 -22.522 -22.275 1.00 76.00 917 GLY A O 1
ATOM 7290 N N . LEU A 1 918 ? 15.526 -21.849 -23.135 1.00 80.62 918 LEU A N 1
ATOM 7291 C CA . LEU A 1 918 ? 15.301 -22.958 -24.058 1.00 80.62 918 LEU A CA 1
ATOM 7292 C C . LEU A 1 918 ? 15.863 -22.621 -25.437 1.00 80.62 918 LEU A C 1
ATOM 7294 O O . LEU A 1 918 ? 16.008 -21.473 -25.827 1.00 80.62 918 LEU A O 1
ATOM 7298 N N . THR A 1 919 ? 16.321 -23.641 -26.160 1.00 86.19 919 THR A N 1
ATOM 7299 C CA . THR A 1 919 ? 16.857 -23.418 -27.510 1.00 86.19 919 THR A CA 1
ATOM 7300 C C . THR A 1 919 ? 15.777 -23.639 -28.548 1.00 86.19 919 THR A C 1
ATOM 7302 O O . THR A 1 919 ? 15.084 -24.656 -28.441 1.00 86.19 919 THR A O 1
ATOM 7305 N N . ASP A 1 920 ? 15.776 -22.856 -29.626 1.00 80.06 920 ASP A N 1
ATOM 7306 C CA . ASP A 1 920 ? 14.763 -22.937 -30.682 1.00 80.06 920 ASP A CA 1
ATOM 7307 C C . ASP A 1 920 ? 14.579 -24.381 -31.202 1.00 80.06 920 ASP A C 1
ATOM 7309 O O . ASP A 1 920 ? 13.468 -24.879 -31.423 1.00 80.06 920 ASP A O 1
ATOM 7313 N N . ALA A 1 921 ? 15.693 -25.103 -31.389 1.00 85.25 921 ALA A N 1
ATOM 7314 C CA . ALA A 1 921 ? 15.696 -26.507 -31.795 1.00 85.25 921 ALA A CA 1
ATOM 7315 C C . ALA A 1 921 ? 15.023 -27.454 -30.787 1.00 85.25 921 ALA A C 1
ATOM 7317 O O . ALA A 1 921 ? 14.376 -28.429 -31.191 1.00 85.25 921 ALA A O 1
ATOM 7318 N N . TRP A 1 922 ? 15.229 -27.222 -29.491 1.00 82.12 922 TRP A N 1
ATOM 7319 C CA . TRP A 1 922 ? 14.681 -28.040 -28.410 1.00 82.12 922 TRP A CA 1
ATOM 7320 C C . TRP A 1 922 ? 13.170 -27.858 -28.331 1.00 82.12 922 TRP A C 1
ATOM 7322 O O . TRP A 1 922 ? 12.438 -28.851 -28.384 1.00 82.12 922 TRP A O 1
ATOM 7332 N N . GLU A 1 923 ? 12.710 -26.614 -28.338 1.00 79.69 923 GLU A N 1
ATOM 7333 C CA . GLU A 1 923 ? 11.295 -26.264 -28.254 1.00 79.69 923 GLU A CA 1
ATOM 7334 C C . GLU A 1 923 ? 10.514 -26.859 -29.421 1.00 79.69 923 GLU A C 1
ATOM 7336 O O . GLU A 1 923 ? 9.582 -27.643 -29.227 1.00 79.69 923 GLU A O 1
ATOM 7341 N N . LEU A 1 924 ? 10.983 -26.651 -30.655 1.00 78.12 924 LEU A N 1
ATOM 7342 C CA . LEU A 1 924 ? 10.359 -27.243 -31.842 1.00 78.12 924 LEU A CA 1
ATOM 7343 C C . LEU A 1 924 ? 10.352 -28.778 -31.820 1.00 78.12 924 LEU A C 1
ATOM 7345 O O . LEU A 1 924 ? 9.465 -29.404 -32.412 1.00 78.12 924 LEU A O 1
ATOM 7349 N N . SER A 1 925 ? 11.342 -29.407 -31.179 1.00 77.44 925 SER A N 1
ATOM 7350 C CA . SER A 1 925 ? 11.409 -30.868 -31.068 1.00 77.44 925 SER A CA 1
ATOM 7351 C C . SER A 1 925 ? 10.405 -31.439 -30.065 1.00 77.44 925 SER A C 1
ATOM 7353 O O . SER A 1 925 ? 9.926 -32.559 -30.275 1.00 77.44 925 SER A O 1
ATOM 7355 N N . ASN A 1 926 ? 10.045 -30.647 -29.053 1.00 68.62 926 ASN A N 1
ATOM 7356 C CA . ASN A 1 926 ? 9.046 -30.973 -28.038 1.00 68.62 926 ASN A CA 1
ATOM 7357 C C . ASN A 1 926 ? 7.657 -30.380 -28.352 1.00 68.62 926 ASN A C 1
ATOM 7359 O O . ASN A 1 926 ? 6.688 -30.715 -27.684 1.00 68.62 926 ASN A O 1
ATOM 7363 N N . GLY A 1 927 ? 7.527 -29.583 -29.421 1.00 64.50 927 GLY A N 1
ATOM 7364 C CA . GLY A 1 927 ? 6.253 -29.019 -29.885 1.00 64.50 927 GLY A CA 1
ATOM 7365 C C . GLY A 1 927 ? 5.904 -27.638 -29.321 1.00 64.50 927 GLY A C 1
ATOM 7366 O O . GLY A 1 927 ? 4.745 -27.245 -29.439 1.00 64.50 927 GLY A O 1
ATOM 7367 N N . TRP A 1 928 ? 6.890 -26.936 -28.765 1.00 70.75 928 TRP A N 1
ATOM 7368 C CA . TRP A 1 928 ? 6.804 -25.616 -28.134 1.00 70.75 928 TRP A CA 1
ATOM 7369 C C . TRP A 1 928 ? 7.133 -24.488 -29.122 1.00 70.75 928 TRP A C 1
ATOM 7371 O O . TRP A 1 928 ? 7.499 -24.754 -30.279 1.00 70.75 928 TRP A O 1
ATOM 7381 N N . ASN A 1 929 ? 6.908 -23.240 -28.704 1.00 70.19 929 ASN A N 1
ATOM 7382 C CA . ASN A 1 929 ? 6.993 -22.065 -29.568 1.00 70.19 929 ASN A CA 1
ATOM 7383 C C . ASN A 1 929 ? 8.266 -21.253 -29.266 1.00 70.19 929 ASN A C 1
ATOM 7385 O O . ASN A 1 929 ? 8.219 -20.470 -28.329 1.00 70.19 929 ASN A O 1
ATOM 7389 N N . PRO A 1 930 ? 9.287 -21.299 -30.145 1.00 75.44 930 PRO A N 1
ATOM 7390 C CA . PRO A 1 930 ? 10.619 -20.691 -29.959 1.00 75.44 930 PRO A CA 1
ATOM 7391 C C . PRO A 1 930 ? 10.668 -19.162 -30.050 1.00 75.44 930 PRO A C 1
ATOM 7393 O O . PRO A 1 930 ? 11.576 -18.565 -30.631 1.00 75.44 930 PRO A O 1
ATOM 7396 N N . ARG A 1 931 ? 9.582 -18.502 -29.663 1.00 75.38 931 ARG A N 1
ATOM 7397 C CA . ARG A 1 931 ? 9.411 -17.045 -29.690 1.00 75.38 931 ARG A CA 1
ATOM 7398 C C . ARG A 1 931 ? 8.600 -16.555 -28.488 1.00 75.38 931 ARG A C 1
ATOM 7400 O O . ARG A 1 931 ? 8.163 -15.396 -28.506 1.00 75.38 931 ARG A O 1
ATOM 7407 N N . LEU A 1 932 ? 8.329 -17.427 -27.527 1.00 62.69 932 LEU A N 1
ATOM 7408 C CA . LEU A 1 932 ? 7.527 -17.198 -26.341 1.00 62.69 932 LEU A CA 1
ATOM 7409 C C . LEU A 1 932 ? 8.361 -17.616 -25.126 1.00 62.69 932 LEU A C 1
ATOM 7411 O O . LEU A 1 932 ? 8.841 -18.728 -25.090 1.00 62.69 932 LEU A O 1
ATOM 7415 N N . ASP A 1 933 ? 8.465 -16.739 -24.127 1.00 70.50 933 ASP A N 1
ATOM 7416 C CA . ASP A 1 933 ? 9.114 -17.067 -22.853 1.00 70.50 933 ASP A CA 1
ATOM 7417 C C . ASP A 1 933 ? 8.255 -18.087 -22.085 1.00 70.50 933 ASP A C 1
ATOM 7419 O O . ASP A 1 933 ? 7.278 -17.708 -21.430 1.00 70.50 933 ASP A O 1
ATOM 7423 N N . ASP A 1 934 ? 8.584 -19.371 -22.225 1.00 65.69 934 ASP A N 1
ATOM 7424 C CA . ASP A 1 934 ? 7.949 -20.515 -21.565 1.00 65.69 934 ASP A CA 1
ATOM 7425 C C . ASP A 1 934 ? 8.864 -21.150 -20.493 1.00 65.69 934 ASP A C 1
ATOM 7427 O O . ASP A 1 934 ? 8.576 -22.209 -19.924 1.00 65.69 934 ASP A O 1
ATOM 7431 N N . SER A 1 935 ? 9.902 -20.406 -20.095 1.00 64.75 935 SER A N 1
ATOM 7432 C CA . SER A 1 935 ? 10.922 -20.791 -19.114 1.00 64.75 935 SER A CA 1
ATOM 7433 C C . SER A 1 935 ? 10.416 -21.253 -17.744 1.00 64.75 935 SER A C 1
ATOM 7435 O O . SER A 1 935 ? 11.152 -21.924 -17.024 1.00 64.75 935 SER A O 1
ATOM 7437 N N . ALA A 1 936 ? 9.185 -20.902 -17.361 1.00 59.12 936 ALA A N 1
ATOM 7438 C CA . ALA A 1 936 ? 8.589 -21.222 -16.061 1.00 59.12 936 ALA A CA 1
ATOM 7439 C C . ALA A 1 936 ? 7.621 -22.421 -16.086 1.00 59.12 936 ALA A C 1
ATOM 7441 O O . ALA A 1 936 ? 6.970 -22.695 -15.074 1.00 59.12 936 ALA A O 1
ATOM 7442 N N . VAL A 1 937 ? 7.476 -23.109 -17.222 1.00 66.44 937 VAL A N 1
ATOM 7443 C CA . VAL A 1 937 ? 6.516 -24.209 -17.355 1.00 66.44 937 VAL A CA 1
ATOM 7444 C C . VAL A 1 937 ? 7.100 -25.509 -16.791 1.00 66.44 937 VAL A C 1
ATOM 7446 O O . VAL A 1 937 ? 8.108 -26.009 -17.287 1.00 66.44 937 VAL A O 1
ATOM 7449 N N . ASP A 1 938 ? 6.442 -26.058 -15.768 1.00 75.25 938 ASP A N 1
ATOM 7450 C CA . ASP A 1 938 ? 6.686 -27.385 -15.176 1.00 75.25 938 ASP A CA 1
ATOM 7451 C C . ASP A 1 938 ? 5.547 -28.324 -15.618 1.00 75.25 938 ASP A C 1
ATOM 7453 O O . ASP A 1 938 ? 4.412 -28.237 -15.138 1.00 75.25 938 ASP A O 1
ATOM 7457 N N . ILE A 1 939 ? 5.821 -29.158 -16.623 1.00 70.69 939 ILE A N 1
ATOM 7458 C CA . ILE A 1 939 ? 4.801 -29.887 -17.397 1.00 70.69 939 ILE A CA 1
ATOM 7459 C C . ILE A 1 939 ? 4.247 -31.094 -16.637 1.00 70.69 939 ILE A C 1
ATOM 7461 O O . ILE A 1 939 ? 3.069 -31.440 -16.784 1.00 70.69 939 ILE A O 1
ATOM 7465 N N . ASP A 1 940 ? 5.090 -31.778 -15.872 1.00 71.12 940 ASP A N 1
ATOM 7466 C CA . ASP A 1 940 ? 4.723 -32.986 -15.136 1.00 71.12 940 ASP A CA 1
ATOM 7467 C C . ASP A 1 940 ? 4.610 -32.769 -13.622 1.00 71.12 940 ASP A C 1
ATOM 7469 O O . ASP A 1 940 ? 4.218 -33.702 -12.909 1.00 71.12 940 ASP A O 1
ATOM 7473 N N . SER A 1 941 ? 4.778 -31.515 -13.181 1.00 79.31 941 SER A N 1
ATOM 7474 C CA . SER A 1 941 ? 4.559 -31.033 -11.815 1.00 79.31 941 SER A CA 1
ATOM 7475 C C . SER A 1 941 ? 5.494 -31.682 -10.802 1.00 79.31 941 SER A C 1
ATOM 7477 O O . SER A 1 941 ? 5.078 -32.015 -9.686 1.00 79.31 941 SER A O 1
ATOM 7479 N N . ASP A 1 942 ? 6.741 -31.903 -11.206 1.00 74.25 942 ASP A N 1
ATOM 7480 C CA . ASP A 1 942 ? 7.759 -32.563 -10.395 1.00 74.25 942 ASP A CA 1
ATOM 7481 C C . ASP A 1 942 ? 8.711 -31.586 -9.682 1.00 74.25 942 ASP A C 1
ATOM 7483 O O . ASP A 1 942 ? 9.492 -31.996 -8.815 1.00 74.25 942 ASP A O 1
ATOM 7487 N N . GLY A 1 943 ? 8.586 -30.288 -9.984 1.00 76.06 943 GLY A N 1
ATOM 7488 C CA . GLY A 1 943 ? 9.375 -29.208 -9.405 1.00 76.06 943 GLY A CA 1
ATOM 7489 C C . GLY A 1 943 ? 10.550 -28.734 -10.264 1.00 76.06 943 GLY A C 1
ATOM 7490 O O . GLY A 1 943 ? 11.292 -27.855 -9.808 1.00 76.06 943 GLY A O 1
ATOM 7491 N N . LEU A 1 944 ? 10.746 -29.272 -11.472 1.00 79.75 944 LEU A N 1
ATOM 7492 C CA . LEU A 1 944 ? 11.678 -28.738 -12.466 1.00 79.75 944 LEU A CA 1
ATOM 7493 C C . LEU A 1 944 ? 10.938 -27.942 -13.541 1.00 79.75 944 LEU A C 1
ATOM 7495 O O . LEU A 1 944 ? 10.015 -28.426 -14.181 1.00 79.75 944 LEU A O 1
ATOM 7499 N N . ASP A 1 945 ? 11.393 -26.715 -13.788 1.00 80.88 945 ASP A N 1
ATOM 7500 C CA . ASP A 1 945 ? 10.972 -25.990 -14.983 1.00 80.88 945 ASP A CA 1
ATOM 7501 C C . ASP A 1 945 ? 11.604 -26.594 -16.252 1.00 80.88 945 ASP A C 1
ATOM 7503 O O . ASP A 1 945 ? 12.662 -27.232 -16.214 1.00 80.88 945 ASP A O 1
ATOM 7507 N N . SER A 1 946 ? 10.969 -26.370 -17.401 1.00 75.81 946 SER A N 1
ATOM 7508 C CA . SER A 1 946 ? 11.387 -26.945 -18.687 1.00 75.81 946 SER A CA 1
ATOM 7509 C C . SER A 1 946 ? 12.836 -26.590 -19.065 1.00 75.81 946 SER A C 1
ATOM 7511 O O . SER A 1 946 ? 13.546 -27.402 -19.673 1.00 75.81 946 SER A O 1
ATOM 7513 N N . VAL A 1 947 ? 13.329 -25.409 -18.659 1.00 79.50 947 VAL A N 1
ATOM 7514 C CA . VAL A 1 947 ? 14.741 -25.014 -18.831 1.00 79.50 947 VAL A CA 1
ATOM 7515 C C . VAL A 1 947 ? 15.640 -25.942 -18.035 1.00 79.50 947 VAL A C 1
ATOM 7517 O O . VAL A 1 947 ? 16.656 -26.443 -18.540 1.00 79.50 947 VAL A O 1
ATOM 7520 N N . LYS A 1 948 ? 15.266 -26.208 -16.788 1.00 82.25 948 LYS A N 1
ATOM 7521 C CA . LYS A 1 948 ? 16.019 -27.074 -15.905 1.00 82.25 948 LYS A CA 1
ATOM 7522 C C . LYS A 1 948 ? 16.015 -28.514 -16.376 1.00 82.25 948 LYS A C 1
ATOM 7524 O O . LYS A 1 948 ? 17.067 -29.163 -16.354 1.00 82.25 948 LYS A O 1
ATOM 7529 N N . GLU A 1 949 ? 14.890 -28.983 -16.884 1.00 82.69 949 GLU A N 1
ATOM 7530 C CA . GLU A 1 949 ? 14.780 -30.310 -17.469 1.00 82.69 949 GLU A CA 1
ATOM 7531 C C . GLU A 1 949 ? 15.641 -30.473 -18.725 1.00 82.69 949 GLU A C 1
ATOM 7533 O O . GLU A 1 949 ? 16.344 -31.478 -18.887 1.00 82.69 949 GLU A O 1
ATOM 7538 N N . MET A 1 950 ? 15.706 -29.447 -19.582 1.00 83.88 950 MET A N 1
ATOM 7539 C CA . MET A 1 950 ? 16.624 -29.426 -20.724 1.00 83.88 950 MET A CA 1
ATOM 7540 C C . MET A 1 950 ? 18.096 -29.511 -20.279 1.00 83.88 950 MET A C 1
ATOM 7542 O O . MET A 1 950 ? 18.890 -30.248 -20.886 1.00 83.88 950 MET A O 1
ATOM 7546 N N . GLU A 1 951 ? 18.485 -28.778 -19.229 1.00 84.44 951 GLU A N 1
ATOM 7547 C CA . GLU A 1 951 ? 19.847 -28.817 -18.680 1.00 84.44 951 GLU A CA 1
ATOM 7548 C C . GLU A 1 951 ? 20.212 -30.205 -18.133 1.00 84.44 951 GLU A C 1
ATOM 7550 O O . GLU A 1 951 ? 21.315 -30.714 -18.395 1.00 84.44 951 GLU A O 1
ATOM 7555 N N . LEU A 1 952 ? 19.294 -30.802 -17.367 1.00 83.44 952 LEU A N 1
ATOM 7556 C CA . LEU A 1 952 ? 19.471 -32.089 -16.693 1.00 83.44 952 LEU A CA 1
ATOM 7557 C C . LEU A 1 952 ? 19.264 -33.280 -17.635 1.00 83.44 952 LEU A C 1
ATOM 7559 O O . LEU A 1 952 ? 19.821 -34.349 -17.390 1.00 83.44 952 LEU A O 1
ATOM 7563 N N . LYS A 1 953 ? 18.602 -33.067 -18.779 1.00 88.69 953 LYS A N 1
ATOM 7564 C CA . LYS A 1 953 ? 18.197 -34.087 -19.765 1.00 88.69 953 LYS A CA 1
ATOM 7565 C C . LYS A 1 953 ? 17.210 -35.102 -19.202 1.00 88.69 953 LYS A C 1
ATOM 7567 O O . LYS A 1 953 ? 17.219 -36.263 -19.631 1.00 88.69 953 LYS A O 1
ATOM 7572 N N . THR A 1 954 ? 16.408 -34.647 -18.256 1.00 86.44 954 THR A N 1
ATOM 7573 C CA . THR A 1 954 ? 15.226 -35.341 -17.765 1.00 86.44 954 THR A CA 1
ATOM 7574 C C . THR A 1 954 ? 14.120 -35.241 -18.816 1.00 86.44 954 THR A C 1
ATOM 7576 O O . THR A 1 954 ? 14.294 -34.629 -19.879 1.00 86.44 954 THR A O 1
ATOM 7579 N N . ASN A 1 955 ? 13.036 -35.976 -18.614 1.00 83.75 955 ASN A N 1
ATOM 7580 C CA . ASN A 1 955 ? 11.933 -36.035 -19.550 1.00 83.75 955 ASN A CA 1
ATOM 7581 C C . ASN A 1 955 ? 10.763 -35.206 -19.036 1.00 83.75 955 ASN A C 1
ATOM 7583 O O . ASN A 1 955 ? 9.983 -35.732 -18.255 1.00 83.75 955 ASN A O 1
ATOM 7587 N N . SER A 1 956 ? 10.555 -34.057 -19.672 1.00 80.31 956 SER A N 1
ATOM 7588 C CA . SER A 1 956 ? 9.532 -33.045 -19.378 1.00 80.31 956 SER A CA 1
ATOM 7589 C C . SER A 1 956 ? 8.073 -33.447 -19.574 1.00 80.31 956 SER A C 1
ATOM 7591 O O . SER A 1 956 ? 7.211 -32.628 -19.842 1.00 80.31 956 SER A O 1
ATOM 7593 N N . GLU A 1 957 ? 7.770 -34.736 -19.553 1.00 82.25 957 GLU A N 1
ATOM 7594 C CA . GLU A 1 957 ? 6.405 -35.271 -19.527 1.00 82.25 957 GLU A CA 1
ATOM 7595 C C . GLU A 1 957 ? 6.293 -36.414 -18.501 1.00 82.25 957 GLU A C 1
ATOM 7597 O O . GLU A 1 957 ? 5.318 -37.180 -18.496 1.00 82.25 957 GLU A O 1
ATOM 7602 N N . ARG A 1 958 ? 7.345 -36.650 -17.716 1.00 84.75 958 ARG A N 1
ATOM 7603 C CA . ARG A 1 958 ? 7.463 -37.769 -16.795 1.00 84.75 958 ARG A CA 1
ATOM 7604 C C . ARG A 1 958 ? 8.352 -37.368 -15.621 1.00 84.75 958 ARG A C 1
ATOM 7606 O O . ARG A 1 958 ? 9.551 -37.605 -15.675 1.00 84.75 958 ARG A O 1
ATOM 7613 N N . ALA A 1 959 ? 7.669 -37.053 -14.529 1.00 87.12 959 ALA A N 1
ATOM 7614 C CA . ALA A 1 959 ? 8.216 -36.640 -13.246 1.00 87.12 959 ALA A CA 1
ATOM 7615 C C . ALA A 1 959 ? 9.284 -37.548 -12.608 1.00 87.12 959 ALA A C 1
ATOM 7617 O O . ALA A 1 959 ? 9.805 -37.211 -11.570 1.00 87.12 959 ALA A O 1
ATOM 7618 N N . ASP A 1 960 ? 9.549 -38.736 -13.147 1.00 91.50 960 ASP A N 1
ATOM 7619 C CA . ASP A 1 960 ? 10.534 -39.708 -12.652 1.00 91.50 960 ASP A CA 1
ATOM 7620 C C . ASP A 1 960 ? 11.188 -40.281 -13.908 1.00 91.50 960 ASP A C 1
ATOM 7622 O O . ASP A 1 960 ? 10.611 -41.177 -14.540 1.00 91.50 960 ASP A O 1
ATOM 7626 N N . THR A 1 961 ? 12.315 -39.737 -14.360 1.00 93.31 961 THR A N 1
ATOM 7627 C CA . THR A 1 961 ? 12.913 -40.058 -15.662 1.00 93.31 961 THR A CA 1
ATOM 7628 C C . THR A 1 961 ? 13.516 -41.456 -15.691 1.00 93.31 961 THR A C 1
ATOM 7630 O O . THR A 1 961 ? 13.358 -42.193 -16.688 1.00 93.31 961 THR A O 1
ATOM 7633 N N . ASP A 1 962 ? 14.176 -41.883 -14.624 1.00 89.75 962 ASP A N 1
ATOM 7634 C CA . ASP A 1 962 ? 14.937 -43.131 -14.595 1.00 89.75 962 ASP A CA 1
ATOM 7635 C C . ASP A 1 962 ? 14.142 -44.352 -14.089 1.00 89.75 962 ASP A C 1
ATOM 7637 O O . ASP A 1 962 ? 14.442 -45.492 -14.475 1.00 89.75 962 ASP A O 1
ATOM 7641 N N . GLY A 1 963 ? 13.012 -44.113 -13.427 1.00 92.00 963 GLY A N 1
ATOM 7642 C CA . GLY A 1 963 ? 12.026 -45.094 -12.993 1.00 92.00 963 GLY A CA 1
ATOM 7643 C C . GLY A 1 963 ? 12.272 -45.681 -11.609 1.00 92.00 963 GLY A C 1
ATOM 7644 O O . GLY A 1 963 ? 11.839 -46.825 -11.393 1.00 92.00 963 GLY A O 1
ATOM 7645 N N . ASP A 1 964 ? 12.977 -44.981 -10.723 1.00 91.00 964 ASP A N 1
ATOM 7646 C CA . ASP A 1 964 ? 13.340 -45.477 -9.393 1.00 91.00 964 ASP A CA 1
ATOM 7647 C C . ASP A 1 964 ? 12.364 -45.096 -8.261 1.00 91.00 964 ASP A C 1
ATOM 7649 O O . ASP A 1 964 ? 12.487 -45.607 -7.140 1.00 91.00 964 ASP A O 1
ATOM 7653 N N . LEU A 1 965 ? 11.284 -44.384 -8.621 1.00 91.25 965 LEU A N 1
ATOM 7654 C CA . LEU A 1 965 ? 10.182 -43.903 -7.774 1.00 91.25 965 LEU A CA 1
ATOM 7655 C C . LEU A 1 965 ? 10.457 -42.598 -7.013 1.00 91.25 965 LEU A C 1
ATOM 7657 O O . LEU A 1 965 ? 9.576 -42.173 -6.254 1.00 91.25 965 LEU A O 1
ATOM 7661 N N . MET A 1 966 ? 11.612 -41.971 -7.210 1.00 91.25 966 MET A N 1
ATOM 7662 C CA . MET A 1 966 ? 11.869 -40.583 -6.826 1.00 91.25 966 MET A CA 1
ATOM 7663 C C . MET A 1 966 ? 11.619 -39.680 -8.037 1.00 91.25 966 MET A C 1
ATOM 7665 O O . MET A 1 966 ? 11.596 -40.158 -9.167 1.00 91.25 966 MET A O 1
ATOM 7669 N N . HIS A 1 967 ? 11.266 -38.419 -7.785 1.00 91.75 967 HIS A N 1
ATOM 7670 C CA . HIS A 1 967 ? 10.911 -37.496 -8.864 1.00 91.75 967 HIS A CA 1
ATOM 7671 C C . HIS A 1 967 ? 12.122 -36.627 -9.212 1.00 91.75 967 HIS A C 1
ATOM 7673 O O . HIS A 1 967 ? 12.859 -36.250 -8.291 1.00 91.75 967 HIS A O 1
ATOM 7679 N N . ASP A 1 968 ? 12.307 -36.273 -10.488 1.00 86.62 968 ASP A N 1
ATOM 7680 C CA . ASP A 1 968 ? 13.556 -35.674 -10.975 1.00 86.62 968 ASP A CA 1
ATOM 7681 C C . ASP A 1 968 ? 13.857 -34.348 -10.255 1.00 86.62 968 ASP A C 1
ATOM 7683 O O . ASP A 1 968 ? 15.008 -34.058 -9.896 1.00 86.62 968 ASP A O 1
ATOM 7687 N N . GLY A 1 969 ? 12.814 -33.561 -9.969 1.00 88.19 969 GLY A N 1
ATOM 7688 C CA . GLY A 1 969 ? 12.918 -32.339 -9.169 1.00 88.19 969 GLY A CA 1
ATOM 7689 C C . GLY A 1 969 ? 13.390 -32.553 -7.738 1.00 88.19 969 GLY A C 1
ATOM 7690 O O . GLY A 1 969 ? 14.270 -31.825 -7.259 1.00 88.19 969 GLY A O 1
ATOM 7691 N N . TRP A 1 970 ? 12.886 -33.582 -7.058 1.00 90.31 970 TRP A N 1
ATOM 7692 C CA . TRP A 1 970 ? 13.332 -33.902 -5.702 1.00 90.31 970 TRP A CA 1
ATOM 7693 C C . TRP A 1 970 ? 14.791 -34.361 -5.686 1.00 90.31 970 TRP A C 1
ATOM 7695 O O . TRP A 1 970 ? 15.574 -33.906 -4.845 1.00 90.31 970 TRP A O 1
ATOM 7705 N N . GLU A 1 971 ? 15.178 -35.215 -6.633 1.00 89.88 971 GLU A N 1
ATOM 7706 C CA . GLU A 1 971 ? 16.548 -35.710 -6.767 1.00 89.88 971 GLU A CA 1
ATOM 7707 C C . GLU A 1 971 ? 17.527 -34.571 -7.052 1.00 89.88 971 GLU A C 1
ATOM 7709 O O . GLU A 1 971 ? 18.569 -34.465 -6.398 1.00 89.88 971 GLU A O 1
ATOM 7714 N N . PHE A 1 972 ? 17.169 -33.659 -7.961 1.00 88.06 972 PHE A N 1
ATOM 7715 C CA . PHE A 1 972 ? 17.982 -32.488 -8.272 1.00 88.06 972 PHE A CA 1
ATOM 7716 C C . PHE A 1 972 ? 18.213 -31.596 -7.041 1.00 88.06 972 PHE A C 1
ATOM 7718 O O . PHE A 1 972 ? 19.355 -31.203 -6.770 1.00 88.06 972 PHE A O 1
ATOM 7725 N N . ILE A 1 973 ? 17.158 -31.296 -6.274 1.00 82.56 973 ILE A N 1
ATOM 7726 C CA . ILE A 1 973 ? 17.241 -30.472 -5.055 1.00 82.56 973 ILE A CA 1
ATOM 7727 C C . ILE A 1 973 ? 18.101 -31.157 -3.987 1.00 82.56 973 ILE A C 1
ATOM 7729 O O . ILE A 1 973 ? 18.926 -30.503 -3.341 1.00 82.56 973 ILE A O 1
ATOM 7733 N N . ASN A 1 974 ? 17.979 -32.478 -3.853 1.00 79.62 974 ASN A N 1
ATOM 7734 C CA . ASN A 1 974 ? 18.770 -33.286 -2.923 1.00 79.62 974 ASN A CA 1
ATOM 7735 C C . ASN A 1 974 ? 20.169 -33.637 -3.456 1.00 79.62 974 ASN A C 1
ATOM 7737 O O . ASN A 1 974 ? 20.938 -34.346 -2.801 1.00 79.62 974 ASN A O 1
ATOM 7741 N N . GLY A 1 975 ? 20.548 -33.100 -4.621 1.00 82.94 975 GLY A N 1
ATOM 7742 C CA . GLY A 1 975 ? 21.862 -33.259 -5.237 1.00 82.94 975 GLY A CA 1
ATOM 7743 C C . GLY A 1 975 ? 22.187 -34.690 -5.679 1.00 82.94 975 GLY A C 1
ATOM 7744 O O . GLY A 1 975 ? 23.375 -35.031 -5.768 1.00 82.94 975 GLY A O 1
ATOM 7745 N N . LEU A 1 976 ? 21.155 -35.497 -5.916 1.00 88.94 976 LEU A N 1
ATOM 7746 C CA . LEU A 1 976 ? 21.202 -36.799 -6.577 1.00 88.94 976 LEU A CA 1
ATOM 7747 C C . LEU A 1 976 ? 21.173 -36.614 -8.108 1.00 88.94 976 LEU A C 1
ATOM 7749 O O . LEU A 1 976 ? 21.088 -35.488 -8.609 1.00 88.94 976 LEU A O 1
ATOM 7753 N N . ASP A 1 977 ? 21.372 -37.696 -8.862 1.00 89.94 977 ASP A N 1
ATOM 7754 C CA . ASP A 1 977 ? 21.409 -37.667 -10.332 1.00 89.94 977 ASP A CA 1
ATOM 7755 C C . ASP A 1 977 ? 20.104 -38.266 -10.888 1.00 89.94 977 ASP A C 1
ATOM 7757 O O . ASP A 1 977 ? 20.033 -39.491 -10.937 1.00 89.94 977 ASP A O 1
ATOM 7761 N N . PRO A 1 978 ? 19.145 -37.454 -11.391 1.00 93.25 978 PRO A N 1
ATOM 7762 C CA . PRO A 1 978 ? 17.798 -37.899 -11.812 1.00 93.25 978 PRO A CA 1
ATOM 7763 C C . PRO A 1 978 ? 17.777 -38.825 -13.047 1.00 93.25 978 PRO A C 1
ATOM 7765 O O . PRO A 1 978 ? 16.759 -39.108 -13.674 1.00 93.25 978 PRO A O 1
ATOM 7768 N N . LEU A 1 979 ? 18.955 -39.252 -13.503 1.00 94.06 979 LEU A N 1
ATOM 7769 C CA . LEU A 1 979 ? 19.138 -40.176 -14.617 1.00 94.06 979 LEU A CA 1
ATOM 7770 C C . LEU A 1 979 ? 19.668 -41.545 -14.157 1.00 94.06 979 LEU A C 1
ATOM 7772 O O . LEU A 1 979 ? 20.052 -42.367 -15.011 1.00 94.06 979 LEU A O 1
ATOM 7776 N N . VAL A 1 980 ? 19.785 -41.775 -12.847 1.00 92.88 980 VAL A N 1
ATOM 7777 C CA . VAL A 1 980 ? 20.439 -42.936 -12.242 1.00 92.88 980 VAL A CA 1
ATOM 7778 C C . VAL A 1 980 ? 19.642 -43.490 -11.059 1.00 92.88 980 VAL A C 1
ATOM 7780 O O . VAL A 1 980 ? 19.801 -42.997 -9.959 1.00 92.88 980 VAL A O 1
ATOM 7783 N N . ASP A 1 981 ? 18.987 -44.639 -11.285 1.00 93.38 981 ASP A N 1
ATOM 7784 C CA . ASP A 1 981 ? 18.339 -45.451 -10.235 1.00 93.38 981 ASP A CA 1
ATOM 7785 C C . ASP A 1 981 ? 19.286 -45.701 -9.050 1.00 93.38 981 ASP A C 1
ATOM 7787 O O . ASP A 1 981 ? 20.159 -46.592 -9.091 1.00 93.38 981 ASP A O 1
ATOM 7791 N N . ASP A 1 982 ? 19.132 -44.861 -8.028 1.00 92.00 982 ASP A N 1
ATOM 7792 C CA . ASP A 1 982 ? 19.940 -44.800 -6.817 1.00 92.00 982 ASP A CA 1
ATOM 7793 C C . ASP A 1 982 ? 19.088 -44.791 -5.537 1.00 92.00 982 ASP A C 1
ATOM 7795 O O . ASP A 1 982 ? 19.638 -44.761 -4.439 1.00 92.00 982 ASP A O 1
ATOM 7799 N N . ALA A 1 983 ? 17.776 -45.020 -5.658 1.00 92.44 983 ALA A N 1
ATOM 7800 C CA . ALA A 1 983 ? 16.811 -45.247 -4.575 1.00 92.44 983 ALA A CA 1
ATOM 7801 C C . ALA A 1 983 ? 17.285 -46.148 -3.409 1.00 92.44 983 ALA A C 1
ATOM 7803 O O . ALA A 1 983 ? 16.789 -46.043 -2.284 1.00 92.44 983 ALA A O 1
ATOM 7804 N N . ASP A 1 984 ? 18.205 -47.086 -3.664 1.00 93.94 984 ASP A N 1
ATOM 7805 C CA . ASP A 1 984 ? 18.752 -48.031 -2.682 1.00 93.94 984 ASP A CA 1
ATOM 7806 C C . ASP A 1 984 ? 20.062 -47.569 -1.997 1.00 93.94 984 ASP A C 1
ATOM 7808 O O . ASP A 1 984 ? 20.544 -48.275 -1.091 1.00 93.94 984 ASP A O 1
ATOM 7812 N N . ASP A 1 985 ? 20.650 -46.453 -2.435 1.00 94.19 985 ASP A N 1
ATOM 7813 C CA . ASP A 1 985 ? 21.874 -45.868 -1.886 1.00 94.19 985 ASP A CA 1
ATOM 7814 C C . ASP A 1 985 ? 21.590 -45.055 -0.606 1.00 94.19 985 ASP A C 1
ATOM 7816 O O . ASP A 1 985 ? 20.462 -44.695 -0.303 1.00 94.19 985 ASP A O 1
ATOM 7820 N N . ASP A 1 986 ? 22.642 -44.865 0.196 1.00 91.38 986 ASP A N 1
ATOM 7821 C CA . ASP A 1 986 ? 22.643 -44.193 1.510 1.00 91.38 986 ASP A CA 1
ATOM 7822 C C . ASP A 1 986 ? 23.894 -43.280 1.535 1.00 91.38 986 ASP A C 1
ATOM 7824 O O . ASP A 1 986 ? 25.001 -43.716 1.926 1.00 91.38 986 ASP A O 1
ATOM 7828 N N . PRO A 1 987 ? 23.806 -42.081 0.921 1.00 88.56 987 PRO A N 1
ATOM 7829 C CA . PRO A 1 987 ? 24.958 -41.224 0.655 1.00 88.56 987 PRO A CA 1
ATOM 7830 C C . PRO A 1 987 ? 25.610 -40.719 1.947 1.00 88.56 987 PRO A C 1
ATOM 7832 O O . PRO A 1 987 ? 26.848 -40.806 2.112 1.00 88.56 987 PRO A O 1
ATOM 7835 N N . ASP A 1 988 ? 24.784 -40.255 2.879 1.00 87.88 988 ASP A N 1
ATOM 7836 C CA . ASP A 1 988 ? 25.172 -39.626 4.138 1.00 87.88 988 ASP A CA 1
ATOM 7837 C C . ASP A 1 988 ? 25.496 -40.624 5.277 1.00 87.88 988 ASP A C 1
ATOM 7839 O O . ASP A 1 988 ? 26.284 -40.308 6.180 1.00 87.88 988 ASP A O 1
ATOM 7843 N N . LYS A 1 989 ? 25.089 -41.893 5.123 1.00 89.75 989 LYS A N 1
ATOM 7844 C CA . LYS A 1 989 ? 25.329 -43.037 6.028 1.00 89.75 989 LYS A CA 1
ATOM 7845 C C . LYS A 1 989 ? 24.567 -42.962 7.333 1.00 89.75 989 LYS A C 1
ATOM 7847 O O . LYS A 1 989 ? 25.045 -43.519 8.340 1.00 89.75 989 LYS A O 1
ATOM 7852 N N . ASP A 1 990 ? 23.417 -42.317 7.329 1.00 87.94 990 ASP A N 1
ATOM 7853 C CA . ASP A 1 990 ? 22.560 -42.230 8.497 1.00 87.94 990 ASP A CA 1
ATOM 7854 C C . ASP A 1 990 ? 21.736 -43.527 8.706 1.00 87.94 990 ASP A C 1
ATOM 7856 O O . ASP A 1 990 ? 21.441 -43.875 9.857 1.00 87.94 990 ASP A O 1
ATOM 7860 N N . LYS A 1 991 ? 21.602 -44.372 7.663 1.00 89.56 991 LYS A N 1
ATOM 7861 C CA . LYS A 1 991 ? 20.822 -45.632 7.548 1.00 89.56 991 LYS A CA 1
ATOM 7862 C C . LYS A 1 991 ? 19.409 -45.492 6.967 1.00 89.56 991 LYS A C 1
ATOM 7864 O O . LYS A 1 991 ? 18.728 -46.526 6.901 1.00 89.56 991 LYS A O 1
ATOM 7869 N N . LEU A 1 992 ? 18.981 -44.310 6.560 1.00 90.75 992 LEU A N 1
ATOM 7870 C CA . LEU A 1 992 ? 17.940 -44.128 5.560 1.00 90.75 992 LEU A CA 1
ATOM 7871 C C . LEU A 1 992 ? 18.565 -44.298 4.171 1.00 90.75 992 LEU A C 1
ATOM 7873 O O . LEU A 1 992 ? 19.778 -44.240 3.994 1.00 90.75 992 LEU A O 1
ATOM 7877 N N . LYS A 1 993 ? 17.740 -44.680 3.206 1.00 94.56 993 LYS A N 1
ATOM 7878 C CA . LYS A 1 993 ? 18.123 -44.695 1.795 1.00 94.56 993 LYS A CA 1
ATOM 7879 C C . LYS A 1 993 ? 17.451 -43.523 1.106 1.00 94.56 993 LYS A C 1
ATOM 7881 O O . LYS A 1 993 ? 16.383 -43.143 1.578 1.00 94.56 993 LYS A O 1
ATOM 7886 N N . ASN A 1 994 ? 17.939 -43.114 -0.062 1.00 91.06 994 ASN A N 1
ATOM 7887 C CA . ASN A 1 994 ? 17.344 -42.026 -0.847 1.00 91.06 994 ASN A CA 1
ATOM 7888 C C . ASN A 1 994 ? 15.808 -42.134 -0.947 1.00 91.06 994 ASN A C 1
ATOM 7890 O O . ASN A 1 994 ? 15.100 -41.169 -0.680 1.00 91.06 994 ASN A O 1
ATOM 7894 N N . LEU A 1 995 ? 15.261 -43.331 -1.215 1.00 92.12 995 LEU A N 1
ATOM 7895 C CA . LEU A 1 995 ? 13.804 -43.525 -1.273 1.00 92.12 995 LEU A CA 1
ATOM 7896 C C . LEU A 1 995 ? 13.105 -43.396 0.092 1.00 92.12 995 LEU A C 1
ATOM 7898 O O . LEU A 1 995 ? 11.969 -42.934 0.165 1.00 92.12 995 LEU A O 1
ATOM 7902 N N . ASP A 1 996 ? 13.740 -43.850 1.173 1.00 91.25 996 ASP A N 1
ATOM 7903 C CA . ASP A 1 996 ? 13.196 -43.658 2.520 1.00 91.25 996 ASP A CA 1
ATOM 7904 C C . ASP A 1 996 ? 13.219 -42.163 2.889 1.00 91.25 996 ASP A C 1
ATOM 7906 O O . ASP A 1 996 ? 12.274 -41.684 3.507 1.00 91.25 996 ASP A O 1
ATOM 7910 N N . GLU A 1 997 ? 14.238 -41.420 2.463 1.00 90.31 997 GLU A N 1
ATOM 7911 C CA . GLU A 1 997 ? 14.355 -39.974 2.684 1.00 90.31 997 GLU A CA 1
ATOM 7912 C C . GLU A 1 997 ? 13.323 -39.197 1.866 1.00 90.31 997 GLU A C 1
ATOM 7914 O O . GLU A 1 997 ? 12.603 -38.367 2.417 1.00 90.31 997 GLU A O 1
ATOM 7919 N N . PHE A 1 998 ? 13.127 -39.569 0.597 1.00 90.19 998 PHE A N 1
ATOM 7920 C CA . PHE A 1 998 ? 12.055 -39.046 -0.252 1.00 90.19 998 PHE A CA 1
ATOM 7921 C C . PHE A 1 998 ? 10.673 -39.225 0.385 1.00 90.19 998 PHE A C 1
ATOM 7923 O O . PHE A 1 998 ? 9.859 -38.307 0.399 1.00 90.19 998 PHE A O 1
ATOM 7930 N N . LEU A 1 999 ? 10.401 -40.396 0.968 1.00 88.38 999 LEU A N 1
ATOM 7931 C CA . LEU A 1 999 ? 9.114 -40.684 1.608 1.00 88.38 999 LEU A CA 1
ATOM 7932 C C . LEU A 1 999 ? 8.904 -39.961 2.948 1.00 88.38 999 LEU A C 1
ATOM 7934 O O . LEU A 1 999 ? 7.757 -39.873 3.390 1.00 88.38 999 LEU A O 1
ATOM 7938 N N . ASN A 1 1000 ? 9.973 -39.500 3.603 1.00 82.94 1000 ASN A N 1
ATOM 7939 C CA . ASN A 1 1000 ? 9.915 -38.782 4.881 1.00 82.94 1000 ASN A CA 1
ATOM 7940 C C . ASN A 1 1000 ? 10.275 -37.289 4.747 1.00 82.94 1000 ASN A C 1
ATOM 7942 O O . ASN A 1 1000 ? 10.342 -36.608 5.762 1.00 82.94 1000 ASN A O 1
ATOM 7946 N N . ASN A 1 1001 ? 10.465 -36.778 3.523 1.00 87.19 1001 ASN A N 1
ATOM 7947 C CA . ASN A 1 1001 ? 10.883 -35.401 3.226 1.00 87.19 1001 ASN A CA 1
ATOM 7948 C C . ASN A 1 1001 ? 12.210 -34.973 3.884 1.00 87.19 1001 ASN A C 1
ATOM 7950 O O . ASN A 1 1001 ? 12.409 -33.791 4.152 1.00 87.19 1001 ASN A O 1
ATOM 7954 N N . THR A 1 1002 ? 13.127 -35.913 4.114 1.00 86.50 1002 THR A N 1
ATOM 7955 C CA . THR A 1 1002 ? 14.445 -35.644 4.708 1.00 86.50 1002 THR A CA 1
ATOM 7956 C C . THR A 1 1002 ? 15.536 -35.494 3.639 1.00 86.50 1002 THR A C 1
ATOM 7958 O O . THR A 1 1002 ? 15.312 -35.770 2.457 1.00 86.50 1002 THR A O 1
ATOM 7961 N N . LEU A 1 1003 ? 16.714 -34.998 4.022 1.00 87.62 1003 LEU A N 1
ATOM 7962 C CA . LEU A 1 1003 ? 17.775 -34.589 3.099 1.00 87.62 1003 LEU A CA 1
ATOM 7963 C C . LEU A 1 1003 ? 18.755 -35.726 2.760 1.00 87.62 1003 LEU A C 1
ATOM 7965 O O . LEU A 1 1003 ? 19.639 -36.021 3.554 1.00 87.62 1003 LEU A O 1
ATOM 7969 N N . ALA A 1 1004 ? 18.760 -36.197 1.506 1.00 87.19 1004 ALA A N 1
ATOM 7970 C CA . ALA A 1 1004 ? 19.547 -37.368 1.061 1.00 87.19 1004 ALA A CA 1
ATOM 7971 C C . ALA A 1 1004 ? 21.078 -37.323 1.260 1.00 87.19 1004 ALA A C 1
ATOM 7973 O O . ALA A 1 1004 ? 21.813 -38.299 1.075 1.00 87.19 1004 ALA A O 1
ATOM 7974 N N . GLN A 1 1005 ? 21.616 -36.140 1.549 1.00 87.56 1005 GLN A N 1
ATOM 7975 C CA . GLN A 1 1005 ? 23.046 -35.913 1.759 1.00 87.56 1005 GLN A CA 1
ATOM 7976 C C . GLN A 1 1005 ? 23.377 -35.368 3.147 1.00 87.56 1005 GLN A C 1
ATOM 7978 O O . GLN A 1 1005 ? 24.554 -35.078 3.415 1.00 87.56 1005 GLN A O 1
ATOM 7983 N N . ASN A 1 1006 ? 22.379 -35.202 4.010 1.00 88.31 1006 ASN A N 1
ATOM 7984 C CA . ASN A 1 1006 ? 22.543 -34.625 5.328 1.00 88.31 1006 ASN A CA 1
ATOM 7985 C C . ASN A 1 1006 ? 21.820 -35.485 6.374 1.00 88.31 1006 ASN A C 1
ATOM 7987 O O . ASN A 1 1006 ? 20.599 -35.455 6.413 1.00 88.31 1006 ASN A O 1
ATOM 7991 N N . PRO A 1 1007 ? 22.561 -36.129 7.292 1.00 89.31 1007 PRO A N 1
ATOM 7992 C CA . PRO A 1 1007 ? 22.004 -37.133 8.198 1.00 89.31 1007 PRO A CA 1
ATOM 7993 C C . PRO A 1 1007 ? 21.174 -36.546 9.349 1.00 89.31 1007 PRO A C 1
ATOM 7995 O O . PRO A 1 1007 ? 21.024 -37.227 10.356 1.00 89.31 1007 PRO A O 1
ATOM 7998 N N . ASP A 1 1008 ? 20.797 -35.273 9.270 1.00 87.00 1008 ASP A N 1
ATOM 7999 C CA . ASP A 1 1008 ? 20.275 -34.409 10.338 1.00 87.00 1008 ASP A CA 1
ATOM 8000 C C . ASP A 1 1008 ? 19.620 -33.189 9.661 1.00 87.00 1008 ASP A C 1
ATOM 8002 O O . ASP A 1 1008 ? 20.281 -32.172 9.391 1.00 87.00 1008 ASP A O 1
ATOM 8006 N N . SER A 1 1009 ? 18.370 -33.359 9.233 1.00 84.50 1009 SER A N 1
ATOM 8007 C CA . SER A 1 1009 ? 17.673 -32.451 8.318 1.00 84.50 1009 SER A CA 1
ATOM 8008 C C . SER A 1 1009 ? 17.314 -31.106 8.950 1.00 84.50 1009 SER A C 1
ATOM 8010 O O . SER A 1 1009 ? 17.433 -30.073 8.283 1.00 84.50 1009 SER A O 1
ATOM 8012 N N . ASP A 1 1010 ? 16.957 -31.095 10.230 1.00 79.44 1010 ASP A N 1
ATOM 8013 C CA . ASP A 1 1010 ? 16.600 -29.905 11.013 1.00 79.44 1010 ASP A CA 1
ATOM 8014 C C . ASP A 1 1010 ? 17.784 -29.288 11.792 1.00 79.44 1010 ASP A C 1
ATOM 8016 O O . ASP A 1 1010 ? 17.672 -28.210 12.393 1.00 79.44 1010 ASP A O 1
ATOM 8020 N N . MET A 1 1011 ? 18.952 -29.934 11.711 1.00 82.88 1011 MET A N 1
ATOM 8021 C CA . MET A 1 1011 ? 20.223 -29.526 12.307 1.00 82.88 1011 MET A CA 1
ATOM 8022 C C . MET A 1 1011 ? 20.223 -29.488 13.840 1.00 82.88 1011 MET A C 1
ATOM 8024 O O . MET A 1 1011 ? 20.997 -28.723 14.442 1.00 82.88 1011 MET A O 1
ATOM 8028 N N . ASP A 1 1012 ? 19.409 -30.316 14.490 1.00 79.62 1012 ASP A N 1
ATOM 8029 C CA . ASP A 1 1012 ? 19.329 -30.403 15.947 1.00 79.62 1012 ASP A CA 1
ATOM 8030 C C . ASP A 1 1012 ? 20.372 -31.371 16.562 1.00 79.62 1012 ASP A C 1
ATOM 8032 O O . ASP A 1 1012 ? 20.521 -31.481 17.780 1.00 79.62 1012 ASP A O 1
ATOM 8036 N N . SER A 1 1013 ? 21.228 -31.994 15.742 1.00 82.50 1013 SER A N 1
ATOM 8037 C CA . SER A 1 1013 ? 22.237 -32.994 16.142 1.00 82.50 1013 SER A CA 1
ATOM 8038 C C . SER A 1 1013 ? 21.695 -34.363 16.568 1.00 82.50 1013 SER A C 1
ATOM 8040 O O . SER A 1 1013 ? 22.488 -35.209 17.031 1.00 82.50 1013 SER A O 1
ATOM 8042 N N . LEU A 1 1014 ? 20.396 -34.605 16.429 1.00 83.25 1014 LEU A N 1
ATOM 8043 C CA . LEU A 1 1014 ? 19.840 -35.933 16.235 1.00 83.25 1014 LEU A CA 1
ATOM 8044 C C . LEU A 1 1014 ? 20.049 -36.315 14.766 1.00 83.25 1014 LEU A C 1
ATOM 8046 O O . LEU A 1 1014 ? 20.951 -35.812 14.106 1.00 83.25 1014 LEU A O 1
ATOM 8050 N N . SER A 1 1015 ? 19.435 -37.393 14.326 1.00 87.94 1015 SER A N 1
ATOM 8051 C CA . SER A 1 1015 ? 19.644 -37.840 12.955 1.00 87.94 1015 SER A CA 1
ATOM 8052 C C . SER A 1 1015 ? 18.336 -38.390 12.489 1.00 87.94 1015 SER A C 1
ATOM 8054 O O . SER A 1 1015 ? 17.755 -39.176 13.246 1.00 87.94 1015 SER A O 1
ATOM 8056 N N . ASP A 1 1016 ? 17.979 -38.131 11.247 1.00 85.81 1016 ASP A N 1
ATOM 8057 C CA . ASP A 1 1016 ? 16.670 -38.453 10.701 1.00 85.81 1016 ASP A CA 1
ATOM 8058 C C . ASP A 1 1016 ? 16.285 -39.918 10.974 1.00 85.81 1016 ASP A C 1
ATOM 8060 O O . ASP A 1 1016 ? 15.213 -40.228 11.507 1.00 85.81 1016 ASP A O 1
ATOM 8064 N N . SER A 1 1017 ? 17.215 -40.864 10.757 1.00 89.69 1017 SER A N 1
ATOM 8065 C CA . SER A 1 1017 ? 16.973 -42.280 11.078 1.00 89.69 1017 SER A CA 1
ATOM 8066 C C . SER A 1 1017 ? 16.685 -42.554 12.561 1.00 89.69 1017 SER A C 1
ATOM 8068 O O . SER A 1 1017 ? 15.972 -43.504 12.894 1.00 89.69 1017 SER A O 1
ATOM 8070 N N . TRP A 1 1018 ? 17.291 -41.803 13.478 1.00 86.12 1018 TRP A N 1
ATOM 8071 C CA . TRP A 1 1018 ? 17.082 -41.929 14.918 1.00 86.12 1018 TRP A CA 1
ATOM 8072 C C . TRP A 1 1018 ? 15.714 -41.387 15.310 1.00 86.12 1018 TRP A C 1
ATOM 8074 O O . TRP A 1 1018 ? 15.004 -42.081 16.039 1.00 86.12 1018 TRP A O 1
ATOM 8084 N N . GLU A 1 1019 ? 15.329 -40.218 14.814 1.00 85.75 1019 GLU A N 1
ATOM 8085 C CA . GLU A 1 1019 ? 14.037 -39.597 15.114 1.00 85.75 1019 GLU A CA 1
ATOM 8086 C C . GLU A 1 1019 ? 12.890 -40.459 14.604 1.00 85.75 1019 GLU A C 1
ATOM 8088 O O . GLU A 1 1019 ? 12.063 -40.911 15.402 1.00 85.75 1019 GLU A O 1
ATOM 8093 N N . ILE A 1 1020 ? 12.947 -40.886 13.340 1.00 83.31 1020 ILE A N 1
ATOM 8094 C CA . ILE A 1 1020 ? 11.948 -41.781 12.741 1.00 83.31 1020 ILE A CA 1
ATOM 8095 C C . ILE A 1 1020 ? 11.822 -43.096 13.533 1.00 83.31 1020 ILE A C 1
ATOM 8097 O O . ILE A 1 1020 ? 10.719 -43.592 13.782 1.00 83.31 1020 ILE A O 1
ATOM 8101 N N . ILE A 1 1021 ? 12.939 -43.687 13.985 1.00 82.69 1021 ILE A N 1
ATOM 8102 C CA . ILE A 1 1021 ? 12.912 -44.923 14.792 1.00 82.69 1021 ILE A CA 1
ATOM 8103 C C . ILE A 1 1021 ? 12.282 -44.699 16.176 1.00 82.69 1021 ILE A C 1
ATOM 8105 O O . ILE A 1 1021 ? 11.699 -45.640 16.733 1.00 82.69 1021 ILE A O 1
ATOM 8109 N N . ASN A 1 1022 ? 12.415 -43.500 16.744 1.00 75.75 1022 ASN A N 1
ATOM 8110 C CA . ASN A 1 1022 ? 11.838 -43.139 18.039 1.00 75.75 1022 ASN A CA 1
ATOM 8111 C C . ASN A 1 1022 ? 10.448 -42.488 17.923 1.00 75.75 1022 ASN A C 1
ATOM 8113 O O . ASN A 1 1022 ? 9.805 -42.288 18.952 1.00 75.75 1022 ASN A O 1
ATOM 8117 N N . GLY A 1 1023 ? 9.944 -42.288 16.700 1.00 73.19 1023 GLY A N 1
ATOM 8118 C CA . GLY A 1 1023 ? 8.631 -41.704 16.421 1.00 73.19 1023 GLY A CA 1
ATOM 8119 C C . GLY A 1 1023 ? 8.595 -40.185 16.574 1.00 73.19 1023 GLY A C 1
ATOM 8120 O O . GLY A 1 1023 ? 7.542 -39.662 16.922 1.00 73.19 1023 GLY A O 1
ATOM 8121 N N . TRP A 1 1024 ? 9.740 -39.530 16.397 1.00 78.38 1024 TRP A N 1
ATOM 8122 C CA . TRP A 1 1024 ? 9.903 -38.077 16.380 1.00 78.38 1024 TRP A CA 1
ATOM 8123 C C . TRP A 1 1024 ? 9.882 -37.591 14.928 1.00 78.38 1024 TRP A C 1
ATOM 8125 O O . TRP A 1 1024 ? 10.129 -38.389 14.016 1.00 78.38 1024 TRP A O 1
ATOM 8135 N N . ASP A 1 1025 ? 9.539 -36.322 14.731 1.00 82.12 1025 ASP A N 1
ATOM 8136 C CA . ASP A 1 1025 ? 9.534 -35.688 13.415 1.00 82.12 1025 ASP A CA 1
ATOM 8137 C C . ASP A 1 1025 ? 10.960 -35.227 13.065 1.00 82.12 1025 ASP A C 1
ATOM 8139 O O . ASP A 1 1025 ? 11.463 -34.350 13.757 1.00 82.12 1025 ASP A O 1
ATOM 8143 N N . PRO A 1 1026 ? 11.615 -35.802 12.037 1.00 83.62 1026 PRO A N 1
ATOM 8144 C CA . PRO A 1 1026 ? 12.997 -35.472 11.665 1.00 83.62 1026 PRO A CA 1
ATOM 8145 C C . PRO A 1 1026 ? 13.169 -34.073 11.042 1.00 83.62 1026 PRO A C 1
ATOM 8147 O O . PRO A 1 1026 ? 14.263 -33.712 10.613 1.00 83.62 1026 PRO A O 1
ATOM 8150 N N . LEU A 1 1027 ? 12.081 -33.313 10.891 1.00 86.06 1027 LEU A N 1
ATOM 8151 C CA . LEU A 1 1027 ? 12.095 -31.946 10.366 1.00 86.06 1027 LEU A CA 1
ATOM 8152 C C . LEU A 1 1027 ? 11.864 -30.892 11.453 1.00 86.06 1027 LEU A C 1
ATOM 8154 O O . LEU A 1 1027 ? 11.840 -29.698 11.141 1.00 86.06 1027 LEU A O 1
ATOM 8158 N N . ASN A 1 1028 ? 11.675 -31.314 12.704 1.00 83.06 1028 ASN A N 1
ATOM 8159 C CA . ASN A 1 1028 ? 11.327 -30.435 13.806 1.00 83.06 1028 ASN A CA 1
ATOM 8160 C C . ASN A 1 1028 ? 12.421 -30.419 14.872 1.00 83.06 1028 ASN A C 1
ATOM 8162 O O . ASN A 1 1028 ? 12.587 -31.390 15.608 1.00 83.06 1028 ASN A O 1
ATOM 8166 N N . ASN A 1 1029 ? 13.077 -29.262 15.005 1.00 83.94 1029 ASN A N 1
ATOM 8167 C CA . ASN A 1 1029 ? 14.245 -29.083 15.857 1.00 83.94 1029 ASN A CA 1
ATOM 8168 C C . ASN A 1 1029 ? 13.911 -29.312 17.335 1.00 83.94 1029 ASN A C 1
ATOM 8170 O O . ASN A 1 1029 ? 13.552 -28.377 18.053 1.00 83.94 1029 ASN A O 1
ATOM 8174 N N . ALA A 1 1030 ? 14.094 -30.535 17.828 1.00 78.44 1030 ALA A N 1
ATOM 8175 C CA . ALA A 1 1030 ? 13.661 -30.931 19.166 1.00 78.44 1030 ALA A CA 1
ATOM 8176 C C . ALA A 1 1030 ? 14.469 -30.260 20.293 1.00 78.44 1030 ALA A C 1
ATOM 8178 O O . ALA A 1 1030 ? 14.108 -30.342 21.469 1.00 78.44 1030 ALA A O 1
ATOM 8179 N N . ILE A 1 1031 ? 15.591 -29.606 19.967 1.00 78.75 1031 ILE A N 1
ATOM 8180 C CA . ILE A 1 1031 ? 16.370 -28.804 20.920 1.00 78.75 1031 ILE A CA 1
ATOM 8181 C C . ILE A 1 1031 ? 15.778 -27.404 21.110 1.00 78.75 1031 ILE A C 1
ATOM 8183 O O . ILE A 1 1031 ? 16.019 -26.818 22.167 1.00 78.75 1031 ILE A O 1
ATOM 8187 N N . GLU A 1 1032 ? 15.045 -26.874 20.133 1.00 77.31 1032 GLU A N 1
ATOM 8188 C CA . GLU A 1 1032 ? 14.405 -25.553 20.191 1.00 77.31 1032 GLU A CA 1
ATOM 8189 C C . GLU A 1 1032 ? 12.884 -25.634 20.368 1.00 77.31 1032 GLU A C 1
ATOM 8191 O O . GLU A 1 1032 ? 12.310 -24.721 20.959 1.00 77.31 1032 GLU A O 1
ATOM 8196 N N . ASN A 1 1033 ? 12.257 -26.713 19.898 1.00 81.19 1033 ASN A N 1
ATOM 8197 C CA . ASN A 1 1033 ? 10.822 -26.931 19.983 1.00 81.19 1033 ASN A CA 1
ATOM 8198 C C . ASN A 1 1033 ? 10.388 -27.278 21.414 1.00 81.19 1033 ASN A C 1
ATOM 8200 O O . ASN A 1 1033 ? 11.051 -28.062 22.093 1.00 81.19 1033 ASN A O 1
ATOM 8204 N N . ASP A 1 1034 ? 9.282 -26.686 21.846 1.00 85.00 1034 ASP A N 1
ATOM 8205 C CA . ASP A 1 1034 ? 8.628 -26.876 23.144 1.00 85.00 1034 ASP A CA 1
ATOM 8206 C C . ASP A 1 1034 ? 7.158 -27.181 22.833 1.00 85.00 1034 ASP A C 1
ATOM 8208 O O . ASP A 1 1034 ? 6.369 -26.285 22.540 1.00 85.00 1034 ASP A O 1
ATOM 8212 N N . SER A 1 1035 ? 6.826 -28.468 22.732 1.00 83.06 1035 SER A N 1
ATOM 8213 C CA . SER A 1 1035 ? 5.551 -28.925 22.166 1.00 83.06 1035 SER A CA 1
ATOM 8214 C C . SER A 1 1035 ? 4.326 -28.630 23.037 1.00 83.06 1035 SER A C 1
ATOM 8216 O O . SER A 1 1035 ? 3.197 -28.723 22.541 1.00 83.06 1035 SER A O 1
ATOM 8218 N N . ASP A 1 1036 ? 4.506 -28.305 24.317 1.00 83.38 1036 ASP A N 1
ATOM 8219 C CA . ASP A 1 1036 ? 3.411 -27.981 25.232 1.00 83.38 1036 ASP A CA 1
ATOM 8220 C C . ASP A 1 1036 ? 3.522 -26.607 25.915 1.00 83.38 1036 ASP A C 1
ATOM 8222 O O . ASP A 1 1036 ? 2.610 -26.232 26.660 1.00 83.38 1036 ASP A O 1
ATOM 8226 N N . ASP A 1 1037 ? 4.542 -25.821 25.561 1.00 90.00 1037 ASP A N 1
ATOM 8227 C CA . ASP A 1 1037 ? 4.809 -24.453 26.015 1.00 90.00 1037 ASP A CA 1
ATOM 8228 C C . ASP A 1 1037 ? 5.021 -24.334 27.540 1.00 90.00 1037 ASP A C 1
ATOM 8230 O O . ASP A 1 1037 ? 4.661 -23.320 28.163 1.00 90.00 1037 ASP A O 1
ATOM 8234 N N . ASP A 1 1038 ? 5.598 -25.356 28.180 1.00 87.44 1038 ASP A N 1
ATOM 8235 C CA . ASP A 1 1038 ? 5.872 -25.363 29.624 1.00 87.44 1038 ASP A CA 1
ATOM 8236 C C . ASP A 1 1038 ? 7.248 -24.784 30.010 1.00 87.44 1038 ASP A C 1
ATOM 8238 O O . ASP A 1 1038 ? 7.527 -24.516 31.190 1.00 87.44 1038 ASP A O 1
ATOM 8242 N N . GLY A 1 1039 ? 8.089 -24.510 29.008 1.00 87.38 1039 GLY A N 1
ATOM 8243 C CA . GLY A 1 1039 ? 9.431 -23.966 29.156 1.00 87.38 1039 GLY A CA 1
ATOM 8244 C C . GLY A 1 1039 ? 10.551 -25.009 29.175 1.00 87.38 1039 GLY A C 1
ATOM 8245 O O . GLY A 1 1039 ? 11.702 -24.619 29.426 1.00 87.38 1039 GLY A O 1
ATOM 8246 N N . LEU A 1 1040 ? 10.255 -26.290 28.938 1.00 89.00 1040 LEU A N 1
ATOM 8247 C CA . LEU A 1 1040 ? 11.216 -27.339 28.596 1.00 89.00 1040 LEU A CA 1
ATOM 8248 C C . LEU A 1 1040 ? 11.109 -27.666 27.108 1.00 89.00 1040 LEU A C 1
ATOM 8250 O O . LEU A 1 1040 ? 10.032 -27.878 26.581 1.00 89.00 1040 LEU A O 1
ATOM 8254 N N . THR A 1 1041 ? 12.243 -27.781 26.422 1.00 89.19 1041 THR A N 1
ATOM 8255 C CA . THR A 1 1041 ? 12.205 -28.242 25.025 1.00 89.19 1041 THR A CA 1
ATOM 8256 C C . THR A 1 1041 ? 11.921 -29.741 24.949 1.00 89.19 1041 THR A C 1
ATOM 8258 O O . THR A 1 1041 ? 12.273 -30.473 25.878 1.00 89.19 1041 THR A O 1
ATOM 8261 N N . ASP A 1 1042 ? 11.392 -30.245 23.833 1.00 82.88 1042 ASP A N 1
ATOM 8262 C CA . ASP A 1 1042 ? 11.064 -31.669 23.637 1.00 82.88 1042 ASP A CA 1
ATOM 8263 C C . ASP A 1 1042 ? 12.258 -32.586 23.995 1.00 82.88 1042 ASP A C 1
ATOM 8265 O O . ASP A 1 1042 ? 12.138 -33.681 24.570 1.00 82.88 1042 ASP A O 1
ATOM 8269 N N . PHE A 1 1043 ? 13.476 -32.121 23.695 1.00 84.88 1043 PHE A N 1
ATOM 8270 C CA . PHE A 1 1043 ? 14.718 -32.785 24.076 1.00 84.88 1043 PHE A CA 1
ATOM 8271 C C . PHE A 1 1043 ? 14.992 -32.758 25.592 1.00 84.88 1043 PHE A C 1
ATOM 8273 O O . PHE A 1 1043 ? 15.508 -33.737 26.162 1.00 84.88 1043 PHE A O 1
ATOM 8280 N N . GLU A 1 1044 ? 14.702 -31.648 26.269 1.00 88.31 1044 GLU A N 1
ATOM 8281 C CA . GLU A 1 1044 ? 14.781 -31.532 27.727 1.00 88.31 1044 GLU A CA 1
ATOM 8282 C C . GLU A 1 1044 ? 13.737 -32.407 28.414 1.00 88.31 1044 GLU A C 1
ATOM 8284 O O . GLU A 1 1044 ? 14.075 -33.130 29.359 1.00 88.31 1044 GLU A O 1
ATOM 8289 N N . GLU A 1 1045 ? 12.527 -32.461 27.888 1.00 88.25 1045 GLU A N 1
ATOM 8290 C CA . GLU A 1 1045 ? 11.463 -33.304 28.403 1.00 88.25 1045 GLU A CA 1
ATOM 8291 C C . GLU A 1 1045 ? 11.781 -34.790 28.265 1.00 88.25 1045 GLU A C 1
ATOM 8293 O O . GLU A 1 1045 ? 11.705 -35.556 29.232 1.00 88.25 1045 GLU A O 1
ATOM 8298 N N . PHE A 1 1046 ? 12.321 -35.211 27.119 1.00 84.56 1046 PHE A N 1
ATOM 8299 C CA . PHE A 1 1046 ? 12.869 -36.558 26.958 1.00 84.56 1046 PHE A CA 1
ATOM 8300 C C . PHE A 1 1046 ? 13.944 -36.881 28.011 1.00 84.56 1046 PHE A C 1
ATOM 8302 O O . PHE A 1 1046 ? 14.038 -38.008 28.531 1.00 84.56 1046 PHE A O 1
ATOM 8309 N N . ARG A 1 1047 ? 14.783 -35.897 28.353 1.00 85.88 1047 ARG A N 1
ATOM 8310 C CA . ARG A 1 1047 ? 15.853 -36.045 29.346 1.00 85.88 1047 ARG A CA 1
ATOM 8311 C C . ARG A 1 1047 ? 15.309 -36.130 30.773 1.00 85.88 1047 ARG A C 1
ATOM 8313 O O . ARG A 1 1047 ? 15.846 -36.930 31.558 1.00 85.88 1047 ARG A O 1
ATOM 8320 N N . TYR A 1 1048 ? 14.294 -35.339 31.110 1.00 88.19 1048 TYR A N 1
ATOM 8321 C CA . TYR A 1 1048 ? 13.638 -35.325 32.421 1.00 88.19 1048 TYR A CA 1
ATOM 8322 C C . TYR A 1 1048 ? 12.558 -36.407 32.565 1.00 88.19 1048 TYR A C 1
ATOM 8324 O O . TYR A 1 1048 ? 12.259 -36.819 33.688 1.00 88.19 1048 TYR A O 1
ATOM 8332 N N . LYS A 1 1049 ? 12.164 -37.027 31.446 1.00 90.75 1049 LYS A N 1
ATOM 8333 C CA . LYS A 1 1049 ? 11.114 -38.049 31.300 1.00 90.75 1049 LYS A CA 1
ATOM 8334 C C . LYS A 1 1049 ? 9.718 -37.526 31.620 1.00 90.75 1049 LYS A C 1
ATOM 8336 O O . LYS A 1 1049 ? 8.906 -38.293 32.150 1.00 90.75 1049 LYS A O 1
ATOM 8341 N N . THR A 1 1050 ? 9.516 -36.257 31.327 1.00 90.56 1050 THR A N 1
ATOM 8342 C CA . THR A 1 1050 ? 8.217 -35.598 31.281 1.00 90.56 1050 THR A CA 1
ATOM 8343 C C . THR A 1 1050 ? 7.558 -35.918 29.935 1.00 90.56 1050 THR A C 1
ATOM 8345 O O . THR A 1 1050 ? 8.148 -36.630 29.106 1.00 90.56 1050 THR A O 1
ATOM 8348 N N . ASP A 1 1051 ? 6.287 -35.577 29.791 1.00 87.75 1051 ASP A N 1
ATOM 8349 C CA . ASP A 1 1051 ? 5.480 -35.903 28.618 1.00 87.75 1051 ASP A CA 1
ATOM 8350 C C . ASP A 1 1051 ? 5.349 -34.675 27.721 1.00 87.75 1051 ASP A C 1
ATOM 8352 O O . ASP A 1 1051 ? 4.639 -33.764 28.110 1.00 87.75 1051 ASP A O 1
ATOM 8356 N N . ILE A 1 1052 ? 5.926 -34.749 26.513 1.00 87.44 1052 ILE A N 1
ATOM 8357 C CA . ILE A 1 1052 ? 6.047 -33.668 25.507 1.00 87.44 1052 ILE A CA 1
ATOM 8358 C C . ILE A 1 1052 ? 4.745 -33.020 25.026 1.00 87.44 1052 ILE A C 1
ATOM 8360 O O . ILE A 1 1052 ? 4.707 -32.297 24.044 1.00 87.44 1052 ILE A O 1
ATOM 8364 N N . ALA A 1 1053 ? 3.617 -33.395 25.603 1.00 86.62 1053 ALA A N 1
ATOM 8365 C CA . ALA A 1 1053 ? 2.303 -32.881 25.251 1.00 86.62 1053 ALA A CA 1
ATOM 8366 C C . ALA A 1 1053 ? 1.516 -32.478 26.508 1.00 86.62 1053 ALA A C 1
ATOM 8368 O O . ALA A 1 1053 ? 0.280 -32.413 26.478 1.00 86.62 1053 ALA A O 1
ATOM 8369 N N . SER A 1 1054 ? 2.192 -32.328 27.644 1.00 91.62 1054 SER A N 1
ATOM 8370 C CA . SER A 1 1054 ? 1.601 -32.182 28.962 1.00 91.62 1054 SER A CA 1
ATOM 8371 C C . SER A 1 1054 ? 2.471 -31.335 29.891 1.00 91.62 1054 SER A C 1
ATOM 8373 O O . SER A 1 1054 ? 3.204 -31.882 30.708 1.00 91.62 1054 SER A O 1
ATOM 8375 N N . VAL A 1 1055 ? 2.142 -30.041 29.925 1.00 94.50 1055 VAL A N 1
ATOM 8376 C CA . VAL A 1 1055 ? 2.671 -28.991 30.820 1.00 94.50 1055 VAL A CA 1
ATOM 8377 C C . VAL A 1 1055 ? 2.875 -29.397 32.291 1.00 94.50 1055 VAL A C 1
ATOM 8379 O O . VAL A 1 1055 ? 3.640 -28.770 33.010 1.00 94.50 1055 VAL A O 1
ATOM 8382 N N . ASP A 1 1056 ? 2.137 -30.391 32.792 1.00 93.19 1056 ASP A N 1
ATOM 8383 C CA . ASP A 1 1056 ? 2.221 -30.905 34.168 1.00 93.19 1056 ASP A CA 1
ATOM 8384 C C . ASP A 1 1056 ? 2.131 -32.443 34.144 1.00 93.19 1056 ASP A C 1
ATOM 8386 O O . ASP A 1 1056 ? 1.036 -33.035 34.153 1.00 93.19 1056 ASP A O 1
ATOM 8390 N N . THR A 1 1057 ? 3.285 -33.115 34.074 1.00 94.75 1057 THR A N 1
ATOM 8391 C CA . THR A 1 1057 ? 3.366 -34.573 33.902 1.00 94.75 1057 THR A CA 1
ATOM 8392 C C . THR A 1 1057 ? 2.739 -35.327 35.075 1.00 94.75 1057 THR A C 1
ATOM 8394 O O . THR A 1 1057 ? 2.099 -36.377 34.893 1.00 94.75 1057 THR A O 1
ATOM 8397 N N . ASP A 1 1058 ? 2.896 -34.841 36.306 1.00 91.50 1058 ASP A N 1
ATOM 8398 C CA . ASP A 1 1058 ? 2.466 -35.564 37.507 1.00 91.50 1058 ASP A CA 1
ATOM 8399 C C . ASP A 1 1058 ? 1.116 -35.114 38.096 1.00 91.50 1058 ASP A C 1
ATOM 8401 O O . ASP A 1 1058 ? 0.535 -35.809 38.952 1.00 91.50 1058 ASP A O 1
ATOM 8405 N N . ASN A 1 1059 ? 0.550 -34.056 37.516 1.00 92.81 1059 ASN A N 1
ATOM 8406 C CA . ASN A 1 1059 ? -0.741 -33.449 37.808 1.00 92.81 1059 ASN A CA 1
ATOM 8407 C C . ASN A 1 1059 ? -0.841 -32.849 39.223 1.00 92.81 1059 ASN A C 1
ATOM 8409 O O . ASN A 1 1059 ? -1.893 -32.978 39.882 1.00 92.81 1059 ASN A O 1
ATOM 8413 N N . ASP A 1 1060 ? 0.228 -32.233 39.732 1.00 91.44 1060 ASP A N 1
ATOM 8414 C CA . ASP A 1 1060 ? 0.238 -31.537 41.024 1.00 91.44 1060 ASP A CA 1
ATOM 8415 C C . ASP A 1 1060 ? -0.002 -30.028 40.972 1.00 91.44 1060 ASP A C 1
ATOM 8417 O O . ASP A 1 1060 ? -0.297 -29.433 42.023 1.00 91.44 1060 ASP A O 1
ATOM 8421 N N . LYS A 1 1061 ? -0.110 -29.491 39.748 1.00 92.06 1061 LYS A N 1
ATOM 8422 C CA . LYS A 1 1061 ? -0.352 -28.090 39.373 1.00 92.06 1061 LYS A CA 1
ATOM 8423 C C . LYS A 1 1061 ? 0.880 -27.194 39.385 1.00 92.06 1061 LYS A C 1
ATOM 8425 O O . LYS A 1 1061 ? 0.701 -25.974 39.331 1.00 92.06 1061 LYS A O 1
ATOM 8430 N N . ILE A 1 1062 ? 2.075 -27.752 39.479 1.00 91.44 1062 ILE A N 1
ATOM 8431 C CA . ILE A 1 1062 ? 3.305 -27.058 39.120 1.00 91.44 1062 ILE A CA 1
ATOM 8432 C C . ILE A 1 1062 ? 3.688 -27.565 37.722 1.00 91.44 1062 ILE A C 1
ATOM 8434 O O . ILE A 1 1062 ? 3.512 -28.741 37.435 1.00 91.44 1062 ILE A O 1
ATOM 8438 N N . ALA A 1 1063 ? 4.090 -26.666 36.820 1.00 94.81 1063 ALA A N 1
ATOM 8439 C CA . ALA A 1 1063 ? 4.528 -27.080 35.489 1.00 94.81 1063 ALA A CA 1
ATOM 8440 C C . ALA A 1 1063 ? 5.892 -27.776 35.570 1.00 94.81 1063 ALA A C 1
ATOM 8442 O O . ALA A 1 1063 ? 6.708 -27.405 36.426 1.00 94.81 1063 ALA A O 1
ATOM 8443 N N . ASP A 1 1064 ? 6.179 -28.725 34.677 1.00 93.62 1064 ASP A N 1
ATOM 8444 C CA . ASP A 1 1064 ? 7.416 -29.502 34.770 1.00 93.62 1064 ASP A CA 1
ATOM 8445 C C . ASP A 1 1064 ? 8.654 -28.592 34.639 1.00 93.62 1064 ASP A C 1
ATOM 8447 O O . ASP A 1 1064 ? 9.625 -28.718 35.406 1.00 93.62 1064 ASP A O 1
ATOM 8451 N N . GLY A 1 1065 ? 8.592 -27.601 33.743 1.00 93.81 1065 GLY A N 1
ATOM 8452 C CA . GLY A 1 1065 ? 9.590 -26.535 33.621 1.00 93.81 1065 GLY A CA 1
ATOM 8453 C C . GLY A 1 1065 ? 9.809 -25.724 34.906 1.00 93.81 1065 GLY A C 1
ATOM 8454 O O . GLY A 1 1065 ? 10.958 -25.463 35.302 1.00 93.81 1065 GLY A O 1
ATOM 8455 N N . ASP A 1 1066 ? 8.739 -25.377 35.624 1.00 93.50 1066 ASP A N 1
ATOM 8456 C CA . ASP A 1 1066 ? 8.819 -24.648 36.895 1.00 93.50 1066 ASP A CA 1
ATOM 8457 C C . ASP A 1 1066 ? 9.390 -25.516 38.022 1.00 93.50 1066 ASP A C 1
ATOM 8459 O O . ASP A 1 1066 ? 10.187 -25.034 38.840 1.00 93.50 1066 ASP A O 1
ATOM 8463 N N . GLU A 1 1067 ? 9.063 -26.805 38.055 1.00 93.56 1067 GLU A N 1
ATOM 8464 C CA . GLU A 1 1067 ? 9.628 -27.736 39.028 1.00 93.56 1067 GLU A CA 1
ATOM 8465 C C . GLU A 1 1067 ? 11.133 -27.910 38.837 1.00 93.56 1067 GLU A C 1
ATOM 8467 O O . GLU A 1 1067 ? 11.904 -27.792 39.798 1.00 93.56 1067 GLU A O 1
ATOM 8472 N N . ILE A 1 1068 ? 11.585 -28.115 37.597 1.00 92.31 1068 ILE A N 1
ATOM 8473 C CA . ILE A 1 1068 ? 13.013 -28.238 37.281 1.00 92.31 1068 ILE A CA 1
ATOM 8474 C C . ILE A 1 1068 ? 13.769 -26.963 37.664 1.00 92.31 1068 ILE A C 1
ATOM 8476 O O . ILE A 1 1068 ? 14.836 -27.037 38.290 1.00 92.31 1068 ILE A O 1
ATOM 8480 N N . LYS A 1 1069 ? 13.211 -25.790 37.351 1.00 91.94 1069 LYS A N 1
ATOM 8481 C CA . LYS A 1 1069 ? 13.799 -24.488 37.694 1.00 91.94 1069 LYS A CA 1
ATOM 8482 C C . LYS A 1 1069 ? 13.928 -24.279 39.205 1.00 91.94 1069 LYS A C 1
ATOM 8484 O O . LYS A 1 1069 ? 14.934 -23.721 39.653 1.00 91.94 1069 LYS A O 1
ATOM 8489 N N . ASN A 1 1070 ? 12.967 -24.773 39.985 1.00 88.31 1070 ASN A N 1
ATOM 8490 C CA . ASN A 1 1070 ? 12.934 -24.651 41.445 1.00 88.31 1070 ASN A CA 1
ATOM 8491 C C . ASN A 1 1070 ? 13.532 -25.865 42.190 1.00 88.31 1070 ASN A C 1
ATOM 8493 O O . ASN A 1 1070 ? 13.470 -25.940 43.416 1.00 88.31 1070 ASN A O 1
ATOM 8497 N N . ASN A 1 1071 ? 14.201 -26.788 41.483 1.00 90.12 1071 ASN A N 1
ATOM 8498 C CA . ASN A 1 1071 ? 14.767 -28.035 42.030 1.00 90.12 1071 ASN A CA 1
ATOM 8499 C C . ASN A 1 1071 ? 13.739 -28.956 42.723 1.00 90.12 1071 ASN A C 1
ATOM 8501 O O . ASN A 1 1071 ? 14.114 -29.744 43.604 1.00 90.12 1071 ASN A O 1
ATOM 8505 N N . LEU A 1 1072 ? 12.474 -28.867 42.322 1.00 92.31 1072 LEU A N 1
ATOM 8506 C CA . LEU A 1 1072 ? 11.426 -29.834 42.638 1.00 92.31 1072 LEU A CA 1
ATOM 8507 C C . LEU A 1 1072 ? 11.487 -31.007 41.648 1.00 92.31 1072 LEU A C 1
ATOM 8509 O O . LEU A 1 1072 ? 12.479 -31.167 40.924 1.00 92.31 1072 LEU A O 1
ATOM 8513 N N . ASN A 1 1073 ? 10.523 -31.921 41.704 1.00 91.25 1073 ASN A N 1
ATOM 8514 C CA . ASN A 1 1073 ? 10.595 -33.170 40.959 1.00 91.25 1073 ASN A CA 1
ATOM 8515 C C . ASN A 1 1073 ? 9.332 -33.397 40.120 1.00 91.25 1073 ASN A C 1
ATOM 8517 O O . ASN A 1 1073 ? 8.404 -33.985 40.678 1.00 91.25 1073 ASN A O 1
ATOM 8521 N N . PRO A 1 1074 ? 9.401 -33.190 38.786 1.00 93.62 1074 PRO A N 1
ATOM 8522 C CA . PRO A 1 1074 ? 8.243 -33.168 37.873 1.00 93.62 1074 PRO A CA 1
ATOM 8523 C C . PRO A 1 1074 ? 7.529 -34.507 37.659 1.00 93.62 1074 PRO A C 1
ATOM 8525 O O . PRO A 1 1074 ? 6.749 -34.727 36.744 1.00 93.62 1074 PRO A O 1
ATOM 8528 N N . LEU A 1 1075 ? 7.872 -35.502 38.470 1.00 94.88 1075 LEU A N 1
ATOM 8529 C CA . LEU A 1 1075 ? 7.339 -36.857 38.404 1.00 94.88 1075 LEU A CA 1
ATOM 8530 C C . LEU A 1 1075 ? 6.709 -37.285 39.739 1.00 94.88 1075 LEU A C 1
ATOM 8532 O O . LEU A 1 1075 ? 6.353 -38.465 39.899 1.00 94.88 1075 LEU A O 1
ATOM 8536 N N . VAL A 1 1076 ? 6.688 -36.408 40.748 1.00 93.38 1076 VAL A N 1
ATOM 8537 C CA . VAL A 1 1076 ? 6.119 -36.662 42.073 1.00 93.38 1076 VAL A CA 1
ATOM 8538 C C . VAL A 1 1076 ? 5.427 -35.425 42.647 1.00 93.38 1076 VAL A C 1
ATOM 8540 O O . VAL A 1 1076 ? 6.092 -34.582 43.228 1.00 93.38 1076 VAL A O 1
ATOM 8543 N N . ASN A 1 1077 ? 4.096 -35.515 42.720 1.00 93.06 1077 ASN A N 1
ATOM 8544 C CA . ASN A 1 1077 ? 3.243 -34.561 43.420 1.00 93.06 1077 ASN A CA 1
ATOM 8545 C C . ASN A 1 1077 ? 3.774 -34.157 44.807 1.00 93.06 1077 ASN A C 1
ATOM 8547 O O . ASN A 1 1077 ? 3.646 -34.910 45.794 1.00 93.06 1077 ASN A O 1
ATOM 8551 N N . ASP A 1 1078 ? 4.377 -32.973 44.870 1.00 92.06 1078 ASP A N 1
ATOM 8552 C CA . ASP A 1 1078 ? 4.998 -32.399 46.053 1.00 92.06 1078 ASP A CA 1
ATOM 8553 C C . ASP A 1 1078 ? 4.587 -30.949 46.347 1.00 92.06 1078 ASP A C 1
ATOM 8555 O O . ASP A 1 1078 ? 4.938 -30.452 47.418 1.00 92.06 1078 ASP A O 1
ATOM 8559 N N . ALA A 1 1079 ? 3.698 -30.363 45.540 1.00 92.50 1079 ALA A N 1
ATOM 8560 C CA . ALA A 1 1079 ? 3.100 -29.034 45.709 1.00 92.50 1079 ALA A CA 1
ATOM 8561 C C . ALA A 1 1079 ? 2.660 -28.650 47.143 1.00 92.50 1079 ALA A C 1
ATOM 8563 O O . ALA A 1 1079 ? 2.755 -27.491 47.549 1.00 92.50 1079 ALA A O 1
ATOM 8564 N N . ASP A 1 1080 ? 2.164 -29.609 47.936 1.00 93.00 1080 ASP A N 1
ATOM 8565 C CA . ASP A 1 1080 ? 1.681 -29.389 49.311 1.00 93.00 1080 ASP A CA 1
ATOM 8566 C C . ASP A 1 1080 ? 2.779 -29.492 50.399 1.00 93.00 1080 ASP A C 1
ATOM 8568 O O . ASP A 1 1080 ? 2.476 -29.391 51.597 1.00 93.00 1080 ASP A O 1
ATOM 8572 N N . GLN A 1 1081 ? 4.035 -29.757 50.033 1.00 94.12 1081 GLN A N 1
ATOM 8573 C CA . GLN A 1 1081 ? 5.148 -29.847 50.983 1.00 94.12 1081 GLN A CA 1
ATOM 8574 C C . GLN A 1 1081 ? 5.665 -28.455 51.359 1.00 94.12 1081 GLN A C 1
ATOM 8576 O O . GLN A 1 1081 ? 5.635 -27.551 50.548 1.00 94.12 1081 GLN A O 1
ATOM 8581 N N . ASP A 1 1082 ? 6.126 -28.304 52.602 1.00 92.81 1082 ASP A N 1
ATOM 8582 C CA . ASP A 1 1082 ? 6.747 -27.089 53.163 1.00 92.81 1082 ASP A CA 1
ATOM 8583 C C . ASP A 1 1082 ? 8.142 -27.512 53.672 1.00 92.81 1082 ASP A C 1
ATOM 8585 O O . ASP A 1 1082 ? 8.278 -27.979 54.822 1.00 92.81 1082 ASP A O 1
ATOM 8589 N N . PRO A 1 1083 ? 9.154 -27.563 52.781 1.00 92.31 1083 PRO A N 1
ATOM 8590 C CA . PRO A 1 1083 ? 10.451 -28.159 53.089 1.00 92.31 1083 PRO A CA 1
ATOM 8591 C C . PRO A 1 1083 ? 11.247 -27.384 54.143 1.00 92.31 1083 PRO A C 1
ATOM 8593 O O . PRO A 1 1083 ? 11.985 -28.002 54.927 1.00 92.31 1083 PRO A O 1
ATOM 8596 N N . ASP A 1 1084 ? 11.103 -26.062 54.194 1.00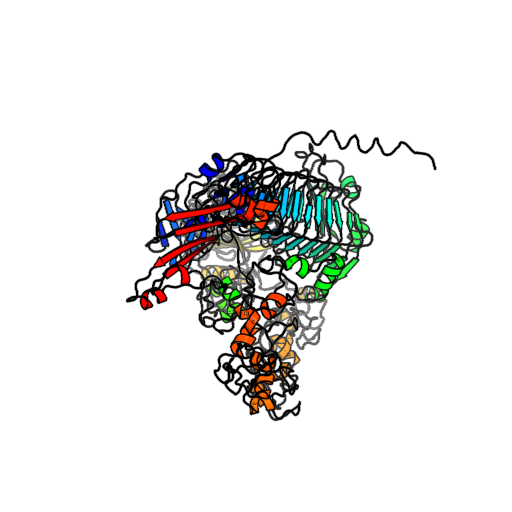 91.62 1084 ASP A N 1
ATOM 8597 C CA . ASP A 1 1084 ? 11.874 -25.180 55.072 1.00 91.62 1084 ASP A CA 1
ATOM 8598 C C . ASP A 1 1084 ? 11.142 -24.780 56.375 1.00 91.62 1084 ASP A C 1
ATOM 8600 O O . ASP A 1 1084 ? 11.761 -24.286 57.335 1.00 91.62 1084 ASP A O 1
ATOM 8604 N N . SER A 1 1085 ? 9.853 -25.124 56.472 1.00 93.62 1085 SER A N 1
ATOM 8605 C CA . SER A 1 1085 ? 8.975 -24.888 57.617 1.00 93.62 1085 SER A CA 1
ATOM 8606 C C . SER A 1 1085 ? 8.846 -23.413 57.988 1.00 93.62 1085 SER A C 1
ATOM 8608 O O . SER A 1 1085 ? 8.886 -23.049 59.182 1.00 93.62 1085 SER A O 1
ATOM 8610 N N . ASP A 1 1086 ? 8.740 -22.543 56.996 1.00 91.94 1086 ASP A N 1
ATOM 8611 C CA . ASP A 1 1086 ? 8.471 -21.126 57.183 1.00 91.94 1086 ASP A CA 1
ATOM 8612 C C . ASP A 1 1086 ? 6.982 -20.759 57.184 1.00 91.94 1086 ASP A C 1
ATOM 8614 O O . ASP A 1 1086 ? 6.599 -19.768 57.821 1.00 91.94 1086 ASP A O 1
ATOM 8618 N N . GLY A 1 1087 ? 6.151 -21.662 56.662 1.00 89.50 1087 GLY A N 1
ATOM 8619 C CA . GLY A 1 1087 ? 4.708 -21.519 56.575 1.00 89.50 1087 GLY A CA 1
ATOM 8620 C C . GLY A 1 1087 ? 4.162 -21.388 55.154 1.00 89.50 1087 GLY A C 1
ATOM 8621 O O . GLY A 1 1087 ? 2.935 -21.283 55.039 1.00 89.50 1087 GLY A O 1
ATOM 8622 N N . LEU A 1 1088 ? 5.010 -21.413 54.125 1.00 93.81 1088 LEU A N 1
ATOM 8623 C CA . LEU A 1 1088 ? 4.641 -21.550 52.716 1.00 93.81 1088 LEU A CA 1
ATOM 8624 C C . LEU A 1 1088 ? 4.882 -22.997 52.244 1.00 93.81 1088 LEU A C 1
ATOM 8626 O O . LEU A 1 1088 ? 5.658 -23.731 52.838 1.00 93.81 1088 LEU A O 1
ATOM 8630 N N . ASN A 1 1089 ? 4.112 -23.460 51.258 1.00 93.75 1089 ASN A N 1
ATOM 8631 C CA . ASN A 1 1089 ? 4.360 -24.746 50.596 1.00 93.75 1089 ASN A CA 1
ATOM 8632 C C . ASN A 1 1089 ? 4.962 -24.504 49.206 1.00 93.75 1089 ASN A C 1
ATOM 8634 O O . ASN A 1 1089 ? 4.787 -23.407 48.682 1.00 93.75 1089 ASN A O 1
ATOM 8638 N N . ASN A 1 1090 ? 5.554 -25.531 48.588 1.00 92.88 1090 ASN A N 1
ATOM 8639 C CA . ASN A 1 1090 ? 6.217 -25.462 47.281 1.00 92.88 1090 ASN A CA 1
ATOM 8640 C C . ASN A 1 1090 ? 5.418 -24.646 46.250 1.00 92.88 1090 ASN A C 1
ATOM 8642 O O . ASN A 1 1090 ? 5.955 -23.738 45.623 1.00 92.88 1090 ASN A O 1
ATOM 8646 N N . LEU A 1 1091 ? 4.114 -24.924 46.118 1.00 93.88 1091 LEU A N 1
ATOM 8647 C CA . LEU A 1 1091 ? 3.242 -24.192 45.195 1.00 93.88 1091 LEU A CA 1
ATOM 8648 C C . LEU A 1 1091 ? 3.119 -22.700 45.556 1.00 93.88 1091 LEU A C 1
ATOM 8650 O O . LEU A 1 1091 ? 3.200 -21.846 44.681 1.00 93.88 1091 LEU A O 1
ATOM 8654 N N . SER A 1 1092 ? 2.943 -22.372 46.841 1.00 93.00 1092 SER A N 1
ATOM 8655 C CA . SER A 1 1092 ? 2.870 -20.974 47.293 1.00 93.00 1092 SER A CA 1
ATOM 8656 C C . SER A 1 1092 ? 4.200 -20.241 47.134 1.00 93.00 1092 SER A C 1
ATOM 8658 O O . SER A 1 1092 ? 4.199 -19.034 46.920 1.00 93.00 1092 SER A O 1
ATOM 8660 N N . GLU A 1 1093 ? 5.319 -20.944 47.281 1.00 93.19 1093 GLU A N 1
ATOM 8661 C CA . GLU A 1 1093 ? 6.658 -20.369 47.140 1.00 93.19 1093 GLU A CA 1
ATOM 8662 C C . GLU A 1 1093 ? 6.954 -20.059 45.674 1.00 93.19 1093 GLU A C 1
ATOM 8664 O O . GLU A 1 1093 ? 7.371 -18.946 45.362 1.00 93.19 1093 GLU A O 1
ATOM 8669 N N . ILE A 1 1094 ? 6.601 -20.968 44.760 1.00 90.44 1094 ILE A N 1
ATOM 8670 C CA . ILE A 1 1094 ? 6.678 -20.722 43.314 1.00 90.44 1094 ILE A CA 1
ATOM 8671 C C . ILE A 1 1094 ? 5.775 -19.550 42.903 1.00 90.44 1094 ILE A C 1
ATOM 8673 O O . ILE A 1 1094 ? 6.241 -18.649 42.204 1.00 90.44 1094 ILE A O 1
ATOM 8677 N N . ASP A 1 1095 ? 4.535 -19.490 43.403 1.00 89.75 1095 ASP A N 1
ATOM 8678 C CA . ASP A 1 1095 ? 3.609 -18.371 43.152 1.00 89.75 1095 ASP A CA 1
ATOM 8679 C C . ASP A 1 1095 ? 4.163 -17.015 43.640 1.00 89.75 1095 ASP A C 1
ATOM 8681 O O . ASP A 1 1095 ? 3.863 -15.964 43.064 1.00 89.75 1095 ASP A O 1
ATOM 8685 N N . LEU A 1 1096 ? 4.951 -17.019 44.721 1.00 87.50 1096 LEU A N 1
ATOM 8686 C CA . LEU A 1 1096 ? 5.568 -15.824 45.309 1.00 87.50 1096 LEU A CA 1
ATOM 8687 C C . LEU A 1 1096 ? 6.973 -15.534 44.759 1.00 87.50 1096 LEU A C 1
ATOM 8689 O O . LEU A 1 1096 ? 7.499 -14.447 45.002 1.00 87.50 1096 LEU A O 1
ATOM 8693 N N . GLY A 1 1097 ? 7.566 -16.464 44.006 1.00 90.00 1097 GLY A N 1
ATOM 8694 C CA . GLY A 1 1097 ? 8.945 -16.392 43.523 1.00 90.00 1097 GLY A CA 1
ATOM 8695 C C . GLY A 1 1097 ? 10.009 -16.564 44.616 1.00 90.00 1097 GLY A C 1
ATOM 8696 O O . GLY A 1 1097 ? 11.152 -16.152 44.400 1.00 90.00 1097 GLY A O 1
ATOM 8697 N N . THR A 1 1098 ? 9.641 -17.119 45.774 1.00 92.12 1098 THR A N 1
ATOM 8698 C CA . THR A 1 1098 ? 10.545 -17.445 46.890 1.00 92.12 1098 THR A CA 1
ATOM 8699 C C . THR A 1 1098 ? 11.131 -18.853 46.719 1.00 92.12 1098 THR A C 1
ATOM 8701 O O . THR A 1 1098 ? 10.617 -19.650 45.937 1.00 92.12 1098 THR A O 1
ATOM 8704 N N . ASP A 1 1099 ? 12.250 -19.166 47.380 1.00 92.19 1099 ASP A N 1
ATOM 8705 C CA . ASP A 1 1099 ? 12.929 -20.466 47.224 1.00 92.19 1099 ASP A CA 1
ATOM 8706 C C . ASP A 1 1099 ? 12.319 -21.523 48.170 1.00 92.19 1099 ASP A C 1
ATOM 8708 O O . ASP A 1 1099 ? 12.464 -21.354 49.381 1.00 92.19 1099 ASP A O 1
ATOM 8712 N N . PRO A 1 1100 ? 11.762 -22.650 47.656 1.00 93.94 1100 PRO A N 1
ATOM 8713 C CA . PRO A 1 1100 ? 11.117 -23.703 48.457 1.00 93.94 1100 PRO A CA 1
ATOM 8714 C C . PRO A 1 1100 ? 11.943 -24.342 49.583 1.00 93.94 1100 PRO A C 1
ATOM 8716 O O . PRO A 1 1100 ? 11.473 -25.171 50.370 1.00 93.94 1100 PRO A O 1
ATOM 8719 N N . PHE A 1 1101 ? 13.243 -24.057 49.618 1.00 93.75 1101 PHE A N 1
ATOM 8720 C CA . PHE A 1 1101 ? 14.185 -24.606 50.580 1.00 93.75 1101 PHE A CA 1
ATOM 8721 C C . PHE A 1 1101 ? 14.870 -23.528 51.434 1.00 93.75 1101 PHE A C 1
ATOM 8723 O O . PHE A 1 1101 ? 15.760 -23.877 52.233 1.00 93.75 1101 PHE A O 1
ATOM 8730 N N . LEU A 1 1102 ? 14.489 -22.250 51.304 1.00 94.00 1102 LEU A N 1
ATOM 8731 C CA . LEU A 1 1102 ? 15.058 -21.127 52.048 1.00 94.00 1102 LEU A CA 1
ATOM 8732 C C . LEU A 1 1102 ? 13.991 -20.300 52.763 1.00 94.00 1102 LEU A C 1
ATOM 8734 O O . LEU A 1 1102 ? 13.384 -19.413 52.195 1.00 94.00 1102 LEU A O 1
ATOM 8738 N N . LYS A 1 1103 ? 13.986 -20.450 54.090 1.00 94.94 1103 LYS A N 1
ATOM 8739 C CA . LYS A 1 1103 ? 13.078 -19.761 55.017 1.00 94.94 1103 LYS A CA 1
ATOM 8740 C C . LYS A 1 1103 ? 12.991 -18.231 54.871 1.00 94.94 1103 LYS A C 1
ATOM 8742 O O . LYS A 1 1103 ? 12.119 -17.638 55.487 1.00 94.94 1103 LYS A O 1
ATOM 8747 N N . ASP A 1 1104 ? 13.993 -17.616 54.265 1.00 93.44 1104 ASP A N 1
ATOM 8748 C CA . ASP A 1 1104 ? 14.260 -16.176 54.230 1.00 93.44 1104 ASP A CA 1
ATOM 8749 C C . ASP A 1 1104 ? 15.044 -15.936 52.930 1.00 93.44 1104 ASP A C 1
ATOM 8751 O O . ASP A 1 1104 ? 16.277 -16.103 52.884 1.00 93.44 1104 ASP A O 1
ATOM 8755 N N . THR A 1 1105 ? 14.301 -15.709 51.846 1.00 93.56 1105 THR A N 1
ATOM 8756 C CA . THR A 1 1105 ? 14.808 -15.663 50.470 1.00 93.56 1105 THR A CA 1
ATOM 8757 C C . THR A 1 1105 ? 15.699 -14.441 50.249 1.00 93.56 1105 THR A C 1
ATOM 8759 O O . THR A 1 1105 ? 16.747 -14.548 49.598 1.00 93.56 1105 THR A O 1
ATOM 8762 N N . ASP A 1 1106 ? 15.353 -13.287 50.821 1.00 89.94 1106 ASP A N 1
ATOM 8763 C CA . ASP A 1 1106 ? 16.128 -12.049 50.677 1.00 89.94 1106 ASP A CA 1
ATOM 8764 C C . ASP A 1 1106 ? 17.219 -11.847 51.748 1.00 89.94 1106 ASP A C 1
ATOM 8766 O O . ASP A 1 1106 ? 18.118 -11.009 51.585 1.00 89.94 1106 ASP A O 1
ATOM 8770 N N . SER A 1 1107 ? 17.237 -12.711 52.767 1.00 93.56 1107 SER A N 1
ATOM 8771 C CA . SER A 1 1107 ? 18.208 -12.751 53.862 1.00 93.56 1107 SER A CA 1
ATOM 8772 C C . SER A 1 1107 ? 18.189 -11.533 54.791 1.00 93.56 1107 SER A C 1
ATOM 8774 O O . SER A 1 1107 ? 19.238 -11.192 55.368 1.00 93.56 1107 SER A O 1
ATOM 8776 N N . ASP A 1 1108 ? 17.041 -10.885 54.968 1.00 90.31 1108 ASP A N 1
ATOM 8777 C CA . ASP A 1 1108 ? 16.903 -9.701 55.821 1.00 90.31 1108 ASP A CA 1
ATOM 8778 C C . ASP A 1 1108 ? 16.650 -10.020 57.311 1.00 90.31 1108 ASP A C 1
ATOM 8780 O O . ASP A 1 1108 ? 16.849 -9.186 58.212 1.00 90.31 1108 ASP A O 1
ATOM 8784 N N . GLY A 1 1109 ? 16.363 -11.292 57.600 1.00 89.31 1109 GLY A N 1
ATOM 8785 C CA . GLY A 1 1109 ? 16.142 -11.827 58.937 1.00 89.31 1109 GLY A CA 1
ATOM 8786 C C . GLY A 1 1109 ? 14.674 -12.032 59.306 1.00 89.31 1109 GLY A C 1
ATOM 8787 O O . GLY A 1 1109 ? 14.410 -12.458 60.447 1.00 89.31 1109 GLY A O 1
ATOM 8788 N N . MET A 1 1110 ? 13.744 -11.763 58.394 1.00 92.69 1110 MET A N 1
ATOM 8789 C CA . MET A 1 1110 ? 12.330 -12.116 58.477 1.00 92.69 1110 MET A CA 1
ATOM 8790 C C . MET A 1 1110 ? 12.048 -13.332 57.570 1.00 92.69 1110 MET A C 1
ATOM 8792 O O . MET A 1 1110 ? 12.710 -13.501 56.562 1.00 92.69 1110 MET A O 1
ATOM 8796 N N . PRO A 1 1111 ? 11.198 -14.293 57.988 1.00 94.88 1111 PRO A N 1
ATOM 8797 C CA . PRO A 1 1111 ? 10.868 -15.418 57.116 1.00 94.88 1111 PRO A CA 1
ATOM 8798 C C . PRO A 1 1111 ? 9.837 -15.065 56.045 1.00 94.88 1111 PRO A C 1
ATOM 8800 O O . PRO A 1 1111 ? 8.846 -14.416 56.399 1.00 94.88 1111 PRO A O 1
ATOM 8803 N N . ASP A 1 1112 ? 9.948 -15.643 54.849 1.00 93.88 1112 ASP A N 1
ATOM 8804 C CA . ASP A 1 1112 ? 9.056 -15.366 53.713 1.00 93.88 1112 ASP A CA 1
ATOM 8805 C C . ASP A 1 1112 ? 7.585 -15.609 54.085 1.00 93.88 1112 ASP A C 1
ATOM 8807 O O . ASP A 1 1112 ? 6.703 -14.768 53.877 1.00 93.88 1112 ASP A O 1
ATOM 8811 N N . GLY A 1 1113 ? 7.304 -16.720 54.770 1.00 93.06 1113 GLY A N 1
ATOM 8812 C CA . GLY A 1 1113 ? 5.975 -17.042 55.287 1.00 93.06 1113 GLY A CA 1
ATOM 8813 C C . GLY A 1 1113 ? 5.464 -16.083 56.371 1.00 93.06 1113 GLY A C 1
ATOM 8814 O O . GLY A 1 1113 ? 4.248 -15.921 56.541 1.00 93.06 1113 GLY A O 1
ATOM 8815 N N . TRP A 1 1114 ? 6.347 -15.411 57.119 1.00 91.81 1114 TRP A N 1
ATOM 8816 C CA . TRP A 1 1114 ? 5.950 -14.347 58.050 1.00 91.81 1114 TRP A CA 1
ATOM 8817 C C . TRP A 1 1114 ? 5.683 -13.036 57.313 1.00 91.81 1114 TRP A C 1
ATOM 8819 O O . TRP A 1 1114 ? 4.673 -12.389 57.599 1.00 91.81 1114 TRP A O 1
ATOM 8829 N N . GLU A 1 1115 ? 6.528 -12.660 56.363 1.00 90.94 1115 GLU A N 1
ATOM 8830 C CA . GLU A 1 1115 ? 6.367 -11.440 55.573 1.00 90.94 1115 GLU A CA 1
ATOM 8831 C C . GLU A 1 1115 ? 5.115 -11.506 54.709 1.00 90.94 1115 GLU A C 1
ATOM 8833 O O . GLU A 1 1115 ? 4.254 -10.632 54.811 1.00 90.94 1115 GLU A O 1
ATOM 8838 N N . SER A 1 1116 ? 4.913 -12.616 53.997 1.00 88.31 1116 SER A N 1
ATOM 8839 C CA . SER A 1 1116 ? 3.697 -12.901 53.231 1.00 88.31 1116 SER A CA 1
ATOM 8840 C C . SER A 1 1116 ? 2.443 -12.777 54.104 1.00 88.31 1116 SER A C 1
ATOM 8842 O O . SER A 1 1116 ? 1.465 -12.105 53.753 1.00 88.31 1116 SER A O 1
ATOM 8844 N N . LYS A 1 1117 ? 2.488 -13.315 55.331 1.00 87.69 1117 LYS A N 1
ATOM 8845 C CA . LYS A 1 1117 ? 1.379 -13.201 56.288 1.00 87.69 1117 LYS A CA 1
ATOM 8846 C C . LYS A 1 1117 ? 1.114 -11.761 56.748 1.00 87.69 1117 LYS A C 1
ATOM 8848 O O . LYS A 1 1117 ? -0.044 -11.433 57.024 1.00 87.69 1117 LYS A O 1
ATOM 8853 N N . ASN A 1 1118 ? 2.145 -10.925 56.844 1.00 80.94 1118 ASN A N 1
ATOM 8854 C CA . ASN A 1 1118 ? 2.037 -9.518 57.240 1.00 80.94 1118 ASN A CA 1
ATOM 8855 C C . ASN A 1 1118 ? 2.026 -8.552 56.042 1.00 80.94 1118 ASN A C 1
ATOM 8857 O O . ASN A 1 1118 ? 2.025 -7.342 56.243 1.00 80.94 1118 ASN A O 1
ATOM 8861 N N . ARG A 1 1119 ? 1.892 -9.078 54.813 1.00 81.31 1119 ARG A N 1
ATOM 8862 C CA . ARG A 1 1119 ? 1.837 -8.319 53.549 1.00 81.31 1119 ARG A CA 1
ATOM 8863 C C . ARG A 1 1119 ? 3.098 -7.493 53.267 1.00 81.31 1119 ARG A C 1
ATOM 8865 O O . ARG A 1 1119 ? 3.005 -6.435 52.646 1.00 81.31 1119 ARG A O 1
ATOM 8872 N N . MET A 1 1120 ? 4.235 -7.986 53.733 1.00 81.50 1120 MET A N 1
ATOM 8873 C CA . MET A 1 1120 ? 5.572 -7.481 53.429 1.00 81.50 1120 MET A CA 1
ATOM 8874 C C . MET A 1 1120 ? 6.166 -8.260 52.249 1.00 81.50 1120 MET A C 1
ATOM 8876 O O . MET A 1 1120 ? 5.561 -9.233 51.782 1.00 81.50 1120 MET A O 1
ATOM 8880 N N . ASN A 1 1121 ? 7.290 -7.789 51.713 1.00 85.06 1121 ASN A N 1
ATOM 8881 C CA . ASN A 1 1121 ? 7.862 -8.314 50.478 1.00 85.06 1121 ASN A CA 1
ATOM 8882 C C . ASN A 1 1121 ? 9.074 -9.216 50.748 1.00 85.06 1121 ASN A C 1
ATOM 8884 O O . ASN A 1 1121 ? 10.187 -8.716 50.775 1.00 85.06 1121 ASN A O 1
ATOM 8888 N N . ALA A 1 1122 ? 8.845 -10.530 50.756 1.00 89.38 1122 ALA A N 1
ATOM 8889 C CA . ALA A 1 1122 ? 9.849 -11.579 50.989 1.00 89.38 1122 ALA A CA 1
ATOM 8890 C C . ALA A 1 1122 ? 11.017 -11.653 49.972 1.00 89.38 1122 ALA A C 1
ATOM 8892 O O . ALA A 1 1122 ? 11.874 -12.532 50.038 1.00 89.38 1122 ALA A O 1
ATOM 8893 N N . LEU A 1 1123 ? 11.030 -10.779 48.959 1.00 91.50 1123 LEU A N 1
ATOM 8894 C CA . LEU A 1 1123 ? 12.077 -10.704 47.935 1.00 91.50 1123 LEU A CA 1
ATOM 8895 C C . LEU A 1 1123 ? 12.943 -9.438 48.062 1.00 91.50 1123 LEU A C 1
ATOM 8897 O O . LEU A 1 1123 ? 13.734 -9.139 47.157 1.00 91.50 1123 LEU A O 1
ATOM 8901 N N . SER A 1 1124 ? 12.767 -8.638 49.115 1.00 89.88 1124 SER A N 1
ATOM 8902 C CA . SER A 1 1124 ? 13.397 -7.329 49.265 1.00 89.88 1124 SER A CA 1
ATOM 8903 C C . SER A 1 1124 ? 13.695 -6.979 50.723 1.00 89.88 1124 SER A C 1
ATOM 8905 O O . SER A 1 1124 ? 12.778 -6.575 51.420 1.00 89.88 1124 SER A O 1
ATOM 8907 N N . ASP A 1 1125 ? 14.989 -6.905 51.079 1.00 90.69 1125 ASP A N 1
ATOM 8908 C CA . ASP A 1 1125 ? 15.480 -6.491 52.412 1.00 90.69 1125 ASP A CA 1
ATOM 8909 C C . ASP A 1 1125 ? 14.854 -5.170 52.890 1.00 90.69 1125 ASP A C 1
ATOM 8911 O O . ASP A 1 1125 ? 15.322 -4.071 52.549 1.00 90.69 1125 ASP A O 1
ATOM 8915 N N . ASP A 1 1126 ? 13.781 -5.304 53.674 1.00 86.25 1126 ASP A N 1
ATOM 8916 C CA . ASP A 1 1126 ? 12.965 -4.223 54.224 1.00 86.25 1126 ASP A CA 1
ATOM 8917 C C . ASP A 1 1126 ? 12.937 -4.237 55.765 1.00 86.25 1126 ASP A C 1
ATOM 8919 O O . ASP A 1 1126 ? 12.366 -3.353 56.404 1.00 86.25 1126 ASP A O 1
ATOM 8923 N N . ALA A 1 1127 ? 13.701 -5.133 56.393 1.00 87.81 1127 ALA A N 1
ATOM 8924 C CA . ALA A 1 1127 ? 13.895 -5.274 57.837 1.00 87.81 1127 ALA A CA 1
ATOM 8925 C C . ALA A 1 1127 ? 14.103 -3.969 58.641 1.00 87.81 1127 ALA A C 1
ATOM 8927 O O . ALA A 1 1127 ? 13.757 -3.891 59.832 1.00 87.81 1127 ALA A O 1
ATOM 8928 N N . LEU A 1 1128 ? 14.738 -2.952 58.043 1.00 86.44 1128 LEU A N 1
ATOM 8929 C CA . LEU A 1 1128 ? 15.001 -1.648 58.674 1.00 86.44 1128 LEU A CA 1
ATOM 8930 C C . LEU A 1 1128 ? 13.953 -0.576 58.366 1.00 86.44 1128 LEU A C 1
ATOM 8932 O O . LEU A 1 1128 ? 14.042 0.519 58.938 1.00 86.44 1128 LEU A O 1
ATOM 8936 N N . GLU A 1 1129 ? 13.016 -0.863 57.473 1.00 83.94 1129 GLU A N 1
ATOM 8937 C CA . GLU A 1 1129 ? 11.853 -0.026 57.236 1.00 83.94 1129 GLU A CA 1
ATOM 8938 C C . GLU A 1 1129 ? 10.905 -0.086 58.436 1.00 83.94 1129 GLU A C 1
ATOM 8940 O O . GLU A 1 1129 ? 11.093 -0.861 59.370 1.00 83.94 1129 GLU A O 1
ATOM 8945 N N . ASP A 1 1130 ? 9.963 0.842 58.456 1.00 74.56 1130 ASP A N 1
ATOM 8946 C CA . ASP A 1 1130 ? 9.022 1.090 59.545 1.00 74.56 1130 ASP A CA 1
ATOM 8947 C C . ASP A 1 1130 ? 7.662 1.231 58.872 1.00 74.56 1130 ASP A C 1
ATOM 8949 O O . ASP A 1 1130 ? 7.301 2.313 58.393 1.00 74.56 1130 ASP A O 1
ATOM 8953 N N . PHE A 1 1131 ? 7.015 0.082 58.673 1.00 72.50 1131 PHE A N 1
ATOM 8954 C CA . PHE A 1 1131 ? 5.899 -0.068 57.745 1.00 72.50 1131 PHE A CA 1
ATOM 8955 C C . PHE A 1 1131 ? 4.647 0.699 58.193 1.00 72.50 1131 PHE A C 1
ATOM 8957 O O . PHE A 1 1131 ? 3.912 1.218 57.347 1.00 72.50 1131 PHE A O 1
ATOM 8964 N N . ASP A 1 1132 ? 4.422 0.838 59.500 1.00 64.25 1132 ASP A N 1
ATOM 8965 C CA . ASP A 1 1132 ? 3.297 1.592 60.067 1.00 64.25 1132 ASP A CA 1
ATOM 8966 C C . ASP A 1 1132 ? 3.665 2.987 60.591 1.00 64.25 1132 ASP A C 1
ATOM 8968 O O . ASP A 1 1132 ? 2.792 3.749 61.023 1.00 64.25 1132 ASP A O 1
ATOM 8972 N N . PHE A 1 1133 ? 4.933 3.373 60.429 1.00 58.91 1133 PHE A N 1
ATOM 8973 C CA . PHE A 1 1133 ? 5.495 4.671 60.792 1.00 58.91 1133 PHE A CA 1
ATOM 8974 C C . PHE A 1 1133 ? 5.424 4.984 62.297 1.00 58.91 1133 PHE A C 1
ATOM 8976 O O . PHE A 1 1133 ? 5.471 6.163 62.694 1.00 58.91 1133 PHE A O 1
ATOM 8983 N N . ASP A 1 1134 ? 5.346 3.963 63.155 1.00 63.03 1134 ASP A N 1
ATOM 8984 C CA . ASP A 1 1134 ? 5.330 4.110 64.612 1.00 63.03 1134 ASP A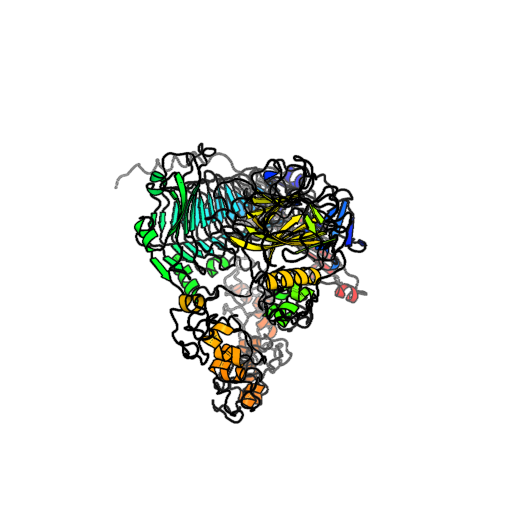 CA 1
ATOM 8985 C C . ASP A 1 1134 ? 6.737 4.338 65.221 1.00 63.03 1134 ASP A C 1
ATOM 8987 O O . ASP A 1 1134 ? 6.884 4.636 66.418 1.00 63.03 1134 ASP A O 1
ATOM 8991 N N . SER A 1 1135 ? 7.772 4.349 64.367 1.00 70.75 1135 SER A N 1
ATOM 8992 C CA . SER A 1 1135 ? 9.204 4.456 64.687 1.00 70.75 1135 SER A CA 1
ATOM 8993 C C . SER A 1 1135 ? 9.860 3.178 65.223 1.00 70.75 1135 SER A C 1
ATOM 8995 O O . SER A 1 1135 ? 10.972 3.258 65.775 1.00 70.75 1135 SER A O 1
ATOM 8997 N N . ILE A 1 1136 ? 9.225 2.017 65.069 1.00 72.06 1136 ILE A N 1
ATOM 8998 C CA . ILE A 1 1136 ? 9.786 0.683 65.298 1.00 72.06 1136 ILE A CA 1
ATOM 8999 C C . ILE A 1 1136 ? 10.001 0.022 63.928 1.00 72.06 1136 ILE A C 1
ATOM 9001 O O . ILE A 1 1136 ? 9.193 0.154 63.031 1.00 72.06 1136 ILE A O 1
ATOM 9005 N N . SER A 1 1137 ? 11.147 -0.634 63.715 1.00 85.06 1137 SER A N 1
ATOM 9006 C CA . SER A 1 1137 ? 11.417 -1.247 62.406 1.00 85.06 1137 SER A CA 1
ATOM 9007 C C . SER A 1 1137 ? 10.716 -2.596 62.246 1.00 85.06 1137 SER A C 1
ATOM 9009 O O . SER A 1 1137 ? 10.660 -3.328 63.235 1.00 85.06 1137 SER A O 1
ATOM 9011 N N . ASN A 1 1138 ? 10.364 -3.004 61.024 1.00 83.62 1138 ASN A N 1
ATOM 9012 C CA . ASN A 1 1138 ? 9.714 -4.284 60.692 1.00 83.62 1138 ASN A CA 1
ATOM 9013 C C . ASN A 1 1138 ? 10.373 -5.474 61.411 1.00 83.62 1138 ASN A C 1
ATOM 9015 O O . ASN A 1 1138 ? 9.726 -6.239 62.131 1.00 83.62 1138 ASN A O 1
ATOM 9019 N N . LEU A 1 1139 ? 11.709 -5.560 61.352 1.00 91.56 1139 LEU A N 1
ATOM 9020 C CA . LEU A 1 1139 ? 12.469 -6.601 62.049 1.00 91.56 1139 LEU A CA 1
ATOM 9021 C C . LEU A 1 1139 ? 12.345 -6.510 63.577 1.00 91.56 1139 LEU A C 1
ATOM 9023 O O . LEU A 1 1139 ? 12.293 -7.522 64.280 1.00 91.56 1139 LEU A O 1
ATOM 9027 N N . SER A 1 1140 ? 12.325 -5.297 64.130 1.00 85.88 1140 SER A N 1
ATOM 9028 C CA . SER A 1 1140 ? 12.107 -5.096 65.564 1.00 85.88 1140 SER A CA 1
ATOM 9029 C C . SER A 1 1140 ? 10.696 -5.511 65.970 1.00 85.88 1140 SER A C 1
ATOM 9031 O O . SER A 1 1140 ? 10.520 -6.004 67.084 1.00 85.88 1140 SER A O 1
ATOM 9033 N N . GLU A 1 1141 ? 9.714 -5.362 65.096 1.00 81.94 1141 GLU A N 1
ATOM 9034 C CA . GLU A 1 1141 ? 8.330 -5.749 65.346 1.00 81.94 1141 GLU A CA 1
ATOM 9035 C C . GLU A 1 1141 ? 8.126 -7.254 65.245 1.00 81.94 1141 GLU A C 1
ATOM 9037 O O . GLU A 1 1141 ? 7.593 -7.852 66.183 1.00 81.94 1141 GLU A O 1
ATOM 9042 N N . TYR A 1 1142 ? 8.702 -7.899 64.225 1.00 89.94 1142 TYR A N 1
ATOM 9043 C CA . TYR A 1 1142 ? 8.803 -9.356 64.132 1.00 89.94 1142 TYR A CA 1
ATOM 9044 C C . TYR A 1 1142 ? 9.432 -9.959 65.398 1.00 89.94 1142 TYR A C 1
ATOM 9046 O O . TYR A 1 1142 ? 8.887 -10.881 66.016 1.00 89.94 1142 TYR A O 1
ATOM 9054 N N . VAL A 1 1143 ? 10.560 -9.396 65.847 1.00 88.69 1143 VAL A N 1
ATOM 9055 C CA . VAL A 1 1143 ? 11.285 -9.877 67.033 1.00 88.69 1143 VAL A CA 1
ATOM 9056 C C . VAL A 1 1143 ? 10.504 -9.636 68.330 1.00 88.69 1143 VAL A C 1
ATOM 9058 O O . VAL A 1 1143 ? 10.587 -10.453 69.255 1.00 88.69 1143 VAL A O 1
ATOM 9061 N N . ASN A 1 1144 ? 9.772 -8.524 68.436 1.00 78.50 1144 ASN A N 1
ATOM 9062 C CA . ASN A 1 1144 ? 9.058 -8.148 69.661 1.00 78.50 1144 ASN A CA 1
ATOM 9063 C C . ASN A 1 1144 ? 7.585 -8.587 69.683 1.00 78.50 1144 ASN A C 1
ATOM 9065 O O . ASN A 1 1144 ? 6.959 -8.506 70.745 1.00 78.50 1144 ASN A O 1
ATOM 9069 N N . GLY A 1 1145 ? 7.058 -9.107 68.573 1.00 75.19 1145 GLY A N 1
ATOM 9070 C CA . GLY A 1 1145 ? 5.660 -9.507 68.422 1.00 75.19 1145 GLY A CA 1
ATOM 9071 C C . GLY A 1 1145 ? 4.688 -8.338 68.568 1.00 75.19 1145 GLY A C 1
ATOM 9072 O O . GLY A 1 1145 ? 3.601 -8.534 69.120 1.00 75.19 1145 GLY A O 1
ATOM 9073 N N . THR A 1 1146 ? 5.119 -7.137 68.174 1.00 71.00 1146 THR A N 1
ATOM 9074 C CA . THR A 1 1146 ? 4.225 -5.993 67.956 1.00 71.00 1146 THR A CA 1
ATOM 9075 C C . THR A 1 1146 ? 3.621 -6.097 66.563 1.00 71.00 1146 THR A C 1
ATOM 9077 O O . THR A 1 1146 ? 4.045 -6.941 65.773 1.00 71.00 1146 THR A O 1
ATOM 9080 N N . ASP A 1 1147 ? 2.539 -5.364 66.341 1.00 66.94 1147 ASP A N 1
ATOM 9081 C CA . ASP A 1 1147 ? 1.781 -5.442 65.102 1.00 66.94 1147 ASP A CA 1
ATOM 9082 C C . ASP A 1 1147 ? 2.315 -4.361 64.159 1.00 66.94 1147 ASP A C 1
ATOM 9084 O O . ASP A 1 1147 ? 2.047 -3.200 64.448 1.00 66.94 1147 ASP A O 1
ATOM 9088 N N . PRO A 1 1148 ? 3.042 -4.716 63.082 1.00 71.06 1148 PRO A N 1
ATOM 9089 C CA . PRO A 1 1148 ? 3.724 -3.761 62.202 1.00 71.06 1148 PRO A CA 1
ATOM 9090 C C . PRO A 1 1148 ? 2.785 -2.966 61.286 1.00 71.06 1148 PRO A C 1
ATOM 9092 O O . PRO A 1 1148 ? 3.157 -2.565 60.184 1.00 71.06 1148 PRO A O 1
ATOM 9095 N N . ILE A 1 1149 ? 1.522 -2.825 61.706 1.00 69.38 1149 ILE A N 1
ATOM 9096 C CA . ILE A 1 1149 ? 0.404 -2.195 60.996 1.00 69.38 1149 ILE A CA 1
ATOM 9097 C C . ILE A 1 1149 ? -0.590 -1.470 61.956 1.00 69.38 1149 ILE A C 1
ATOM 9099 O O . ILE A 1 1149 ? -1.735 -1.240 61.549 1.00 69.38 1149 ILE A O 1
ATOM 9103 N N . GLU A 1 1150 ? -0.243 -1.115 63.214 1.00 60.00 1150 GLU A N 1
ATOM 9104 C CA . GLU A 1 1150 ? -1.191 -0.576 64.240 1.00 60.00 1150 GLU A CA 1
ATOM 9105 C C . GLU A 1 1150 ? -1.249 0.985 64.332 1.00 60.00 1150 GLU A C 1
ATOM 9107 O O . GLU A 1 1150 ? -0.258 1.659 64.577 1.00 60.00 1150 GLU A O 1
ATOM 9112 N N . TRP A 1 1151 ? -2.449 1.601 64.233 1.00 54.66 1151 TRP A N 1
ATOM 9113 C CA . TRP A 1 1151 ? -2.687 3.070 64.110 1.00 54.66 1151 TRP A CA 1
ATOM 9114 C C . TRP A 1 1151 ? -3.350 3.729 65.357 1.00 54.66 1151 TRP A C 1
ATOM 9116 O O . TRP A 1 1151 ? -4.435 3.301 65.758 1.00 54.66 1151 TRP A O 1
ATOM 9126 N N . ILE A 1 1152 ? -2.773 4.794 65.964 1.00 59.69 1152 ILE A N 1
ATOM 9127 C CA . ILE A 1 1152 ? -3.271 5.454 67.214 1.00 59.69 1152 ILE A CA 1
ATOM 9128 C C . ILE A 1 1152 ? -3.954 6.836 66.987 1.00 59.69 1152 ILE A C 1
ATOM 9130 O O . ILE A 1 1152 ? -3.301 7.784 66.565 1.00 59.69 1152 ILE A O 1
ATOM 9134 N N . ASP A 1 1153 ? -5.227 6.985 67.393 1.00 61.31 1153 ASP A N 1
ATOM 9135 C CA . ASP A 1 1153 ? -6.074 8.209 67.327 1.00 61.31 1153 ASP A CA 1
ATOM 9136 C C . ASP A 1 1153 ? -6.940 8.322 68.616 1.00 61.31 1153 ASP A C 1
ATOM 9138 O O . ASP A 1 1153 ? -7.831 7.497 68.845 1.00 61.31 1153 ASP A O 1
ATOM 9142 N N . ILE A 1 1154 ? -6.622 9.251 69.536 1.00 68.69 1154 ILE A N 1
ATOM 9143 C CA . ILE A 1 1154 ? -7.186 9.290 70.909 1.00 68.69 1154 ILE A CA 1
ATOM 9144 C C . ILE A 1 1154 ? -8.584 9.905 71.007 1.00 68.69 1154 ILE A C 1
ATOM 9146 O O . ILE A 1 1154 ? -9.347 9.515 71.906 1.00 68.69 1154 ILE A O 1
ATOM 9150 N N . ASP A 1 1155 ? -8.903 10.912 70.203 1.00 56.91 1155 ASP A N 1
ATOM 9151 C CA . ASP A 1 1155 ? -10.215 11.568 70.230 1.00 56.91 1155 ASP A CA 1
ATOM 9152 C C . ASP A 1 1155 ? -11.159 11.108 69.116 1.00 56.91 1155 ASP A C 1
ATOM 9154 O O . ASP A 1 1155 ? -12.321 11.531 69.110 1.00 56.91 1155 ASP A O 1
ATOM 9158 N N . GLU A 1 1156 ? -10.719 10.113 68.340 1.00 55.34 1156 GLU A N 1
ATOM 9159 C CA . GLU A 1 1156 ? -11.475 9.375 67.327 1.00 55.34 1156 GLU A CA 1
ATOM 9160 C C . GLU A 1 1156 ? -11.930 10.274 66.170 1.00 55.34 1156 GLU A C 1
ATOM 9162 O O . GLU A 1 1156 ? -13.020 10.083 65.617 1.00 55.34 1156 GLU A O 1
ATOM 9167 N N . ASP A 1 1157 ? -11.130 11.285 65.825 1.00 59.47 1157 ASP A N 1
ATOM 9168 C CA . ASP A 1 1157 ? -11.435 12.214 64.736 1.00 59.47 1157 ASP A CA 1
ATOM 9169 C C . ASP A 1 1157 ? -10.756 11.863 63.404 1.00 59.47 1157 ASP A C 1
ATOM 9171 O O . ASP A 1 1157 ? -10.975 12.531 62.390 1.00 59.47 1157 ASP A O 1
ATOM 9175 N N . GLY A 1 1158 ? -10.033 10.743 63.386 1.00 56.12 1158 GLY A N 1
ATOM 9176 C CA . GLY A 1 1158 ? -9.364 10.163 62.233 1.00 56.12 1158 GLY A CA 1
ATOM 9177 C C . GLY A 1 1158 ? -7.908 10.597 62.089 1.00 56.12 1158 GLY A C 1
ATOM 9178 O O . GLY A 1 1158 ? -7.229 10.089 61.190 1.00 56.12 1158 GLY A O 1
ATOM 9179 N N . MET A 1 1159 ? -7.418 11.519 62.926 1.00 70.56 1159 MET A N 1
ATOM 9180 C CA . MET A 1 1159 ? -6.042 12.008 62.877 1.00 70.56 1159 MET A CA 1
ATOM 9181 C C . MET A 1 1159 ? -5.140 11.331 63.904 1.00 70.56 1159 MET A C 1
ATOM 9183 O O . MET A 1 1159 ? -5.531 11.068 65.032 1.00 70.56 1159 MET A O 1
ATOM 9187 N N . HIS A 1 1160 ? -3.889 11.055 63.526 1.00 70.19 1160 HIS A N 1
ATOM 9188 C CA . HIS A 1 1160 ? -2.931 10.460 64.453 1.00 70.19 1160 HIS A CA 1
ATOM 9189 C C . HIS A 1 1160 ? -2.371 11.521 65.410 1.00 70.19 1160 HIS A C 1
ATOM 9191 O O . HIS A 1 1160 ? -1.763 12.512 64.981 1.00 70.19 1160 HIS A O 1
ATOM 9197 N N . ASP A 1 1161 ? -2.443 11.248 66.712 1.00 64.69 1161 ASP A N 1
ATOM 9198 C CA . ASP A 1 1161 ? -2.044 12.148 67.802 1.00 64.69 1161 ASP A CA 1
ATOM 9199 C C . ASP A 1 1161 ? -0.658 12.807 67.633 1.00 64.69 1161 ASP A C 1
ATOM 9201 O O . ASP A 1 1161 ? -0.395 13.933 68.084 1.00 64.69 1161 ASP A O 1
ATOM 9205 N N . LEU A 1 1162 ? 0.314 12.077 67.071 1.00 58.25 1162 LEU A N 1
ATOM 9206 C CA . LEU A 1 1162 ? 1.668 12.611 66.875 1.00 58.25 1162 LEU A CA 1
ATOM 9207 C C . LEU A 1 1162 ? 1.704 13.718 65.822 1.00 58.25 1162 LEU A C 1
ATOM 9209 O O . LEU A 1 1162 ? 2.446 14.688 66.014 1.00 58.25 1162 LEU A O 1
ATOM 9213 N N . TRP A 1 1163 ? 0.922 13.589 64.750 1.00 71.19 1163 TRP A N 1
ATOM 9214 C CA . TRP A 1 1163 ? 0.860 14.589 63.690 1.00 71.19 1163 TRP A CA 1
ATOM 9215 C C . TRP A 1 1163 ? 0.157 15.844 64.181 1.00 71.19 1163 TRP A C 1
ATOM 9217 O O . TRP A 1 1163 ? 0.724 16.930 64.076 1.00 71.19 1163 TRP A O 1
ATOM 9227 N N . GLU A 1 1164 ? -0.990 15.705 64.843 1.00 71.81 1164 GLU A N 1
ATOM 9228 C CA . GLU A 1 1164 ? -1.711 16.842 65.418 1.00 71.81 1164 GLU A CA 1
ATOM 9229 C C . GLU A 1 1164 ? -0.809 17.670 66.345 1.00 71.81 1164 GLU A C 1
ATOM 9231 O O . GLU A 1 1164 ? -0.742 18.901 66.266 1.00 71.81 1164 GLU A O 1
ATOM 9236 N N . ARG A 1 1165 ? -0.015 16.998 67.192 1.00 74.88 1165 ARG A N 1
ATOM 9237 C CA . ARG A 1 1165 ? 0.930 17.667 68.095 1.00 74.88 1165 ARG A CA 1
ATOM 9238 C C . ARG A 1 1165 ? 2.059 18.388 67.352 1.00 74.88 1165 ARG A C 1
ATOM 9240 O O . ARG A 1 1165 ? 2.543 19.408 67.852 1.00 74.88 1165 ARG A O 1
ATOM 9247 N N . GLN A 1 1166 ? 2.514 17.856 66.218 1.00 70.25 1166 GLN A N 1
ATOM 9248 C CA . GLN A 1 1166 ? 3.559 18.469 65.391 1.00 70.25 1166 GLN A CA 1
ATOM 9249 C C . GLN A 1 1166 ? 3.025 19.646 64.563 1.00 70.25 1166 GLN A C 1
ATOM 9251 O O . GLN A 1 1166 ? 3.705 20.672 64.482 1.00 70.25 1166 GLN A O 1
ATOM 9256 N N . SER A 1 1167 ? 1.801 19.536 64.049 1.00 71.50 1167 SER A N 1
ATOM 9257 C CA . SER A 1 1167 ? 1.091 20.565 63.278 1.00 71.50 1167 SER A CA 1
ATOM 9258 C C . SER A 1 1167 ? 0.490 21.673 64.156 1.00 71.50 1167 SER A C 1
ATOM 9260 O O . SER A 1 1167 ? 0.088 22.726 63.668 1.00 71.50 1167 SER A O 1
ATOM 9262 N N . GLY A 1 1168 ? 0.491 21.490 65.481 1.00 78.69 1168 GLY A N 1
ATOM 9263 C CA . GLY A 1 1168 ? 0.062 22.498 66.455 1.00 78.69 1168 GLY A CA 1
ATOM 9264 C C . GLY A 1 1168 ? -1.423 22.440 66.832 1.00 78.69 1168 GLY A C 1
ATOM 9265 O O . GLY A 1 1168 ? -1.901 23.361 67.505 1.00 78.69 1168 GLY A O 1
ATOM 9266 N N . LEU A 1 1169 ? -2.120 21.373 66.437 1.00 80.94 1169 LEU A N 1
ATOM 9267 C CA . LEU A 1 1169 ? -3.478 21.008 66.849 1.00 80.94 1169 LEU A CA 1
ATOM 9268 C C . LEU A 1 1169 ? -3.481 20.348 68.240 1.00 80.94 1169 LEU A C 1
ATOM 9270 O O . LEU A 1 1169 ? -2.438 20.214 68.901 1.00 80.94 1169 LEU A O 1
ATOM 9274 N N . ARG A 1 1170 ? -4.670 20.040 68.766 1.00 81.56 1170 ARG A N 1
ATOM 9275 C CA . ARG A 1 1170 ? -4.832 19.504 70.123 1.00 81.56 1170 ARG A CA 1
ATOM 9276 C C . ARG A 1 1170 ? -5.423 18.096 70.082 1.00 81.56 1170 ARG A C 1
ATOM 9278 O O . ARG A 1 1170 ? -6.633 17.996 70.091 1.00 81.56 1170 ARG A O 1
ATOM 9285 N N . VAL A 1 1171 ? -4.551 17.116 70.333 1.00 73.81 1171 VAL A N 1
ATOM 9286 C CA . VAL A 1 1171 ? -4.739 15.644 70.465 1.00 73.81 1171 VAL A CA 1
ATOM 9287 C C . VAL A 1 1171 ? -5.866 15.095 71.366 1.00 73.81 1171 VAL A C 1
ATOM 9289 O O . VAL A 1 1171 ? -5.799 13.973 71.861 1.00 73.81 1171 VAL A O 1
ATOM 9292 N N . ASN A 1 1172 ? -6.790 15.932 71.820 1.00 75.06 1172 ASN A N 1
ATOM 9293 C CA . ASN A 1 1172 ? -7.892 15.521 72.685 1.00 75.06 1172 ASN A CA 1
ATOM 9294 C C . ASN A 1 1172 ? -9.159 16.354 72.418 1.00 75.06 1172 ASN A C 1
ATOM 9296 O O . ASN A 1 1172 ? -9.977 16.579 73.328 1.00 75.06 1172 ASN A O 1
ATOM 9300 N N . VAL A 1 1173 ? -9.242 16.916 71.219 1.00 76.44 1173 VAL A N 1
ATOM 9301 C CA . VAL A 1 1173 ? -10.272 17.797 70.703 1.00 76.44 1173 VAL A CA 1
ATOM 9302 C C . VAL A 1 1173 ? -10.538 17.387 69.257 1.00 76.44 1173 VAL A C 1
ATOM 9304 O O . VAL A 1 1173 ? -9.750 17.727 68.399 1.00 76.44 1173 VAL A O 1
ATOM 9307 N N . VAL A 1 1174 ? -11.708 16.789 69.017 1.00 74.50 1174 VAL A N 1
ATOM 9308 C CA . VAL A 1 1174 ? -12.225 16.461 67.678 1.00 74.50 1174 VAL A CA 1
ATOM 9309 C C . VAL A 1 1174 ? -12.267 17.718 66.807 1.00 74.50 1174 VAL A C 1
ATOM 9311 O O . VAL A 1 1174 ? -13.215 18.509 66.905 1.00 74.50 1174 VAL A O 1
ATOM 9314 N N . ASP A 1 1175 ? -11.227 17.920 66.009 1.00 71.12 1175 ASP A N 1
ATOM 9315 C CA . ASP A 1 1175 ? -11.031 19.081 65.145 1.00 71.12 1175 ASP A CA 1
ATOM 9316 C C . ASP A 1 1175 ? -10.608 18.703 63.714 1.00 71.12 1175 ASP A C 1
ATOM 9318 O O . ASP A 1 1175 ? -10.399 19.593 62.890 1.00 71.12 1175 ASP A O 1
ATOM 9322 N N . GLY A 1 1176 ? -10.640 17.409 63.369 1.00 67.75 1176 GLY A N 1
ATOM 9323 C CA . GLY A 1 1176 ? -10.421 16.873 62.019 1.00 67.75 1176 GLY A CA 1
ATOM 9324 C C . GLY A 1 1176 ? -11.277 17.490 60.909 1.00 67.75 1176 GLY A C 1
ATOM 9325 O O . GLY A 1 1176 ? -10.816 17.606 59.776 1.00 67.75 1176 GLY A O 1
ATOM 9326 N N . ASP A 1 1177 ? -12.484 17.965 61.226 1.00 74.00 1177 ASP A N 1
ATOM 9327 C CA . ASP A 1 1177 ? -13.376 18.650 60.276 1.00 74.00 1177 ASP A CA 1
ATOM 9328 C C . ASP A 1 1177 ? -13.175 20.185 60.230 1.00 74.00 1177 ASP A C 1
ATOM 9330 O O . ASP A 1 1177 ? -13.830 20.877 59.441 1.00 74.00 1177 ASP A O 1
ATOM 9334 N N . GLU A 1 1178 ? -12.336 20.756 61.100 1.00 78.81 1178 GLU A N 1
ATOM 9335 C CA . GLU A 1 1178 ? -12.069 22.197 61.112 1.00 78.81 1178 GLU A CA 1
ATOM 9336 C C . GLU A 1 1178 ? -11.084 22.596 60.003 1.00 78.81 1178 GLU A C 1
ATOM 9338 O O . GLU A 1 1178 ? -10.204 21.834 59.626 1.00 78.81 1178 GLU A O 1
ATOM 9343 N N . ASP A 1 1179 ? -11.241 23.822 59.496 1.00 76.56 1179 ASP A N 1
ATOM 9344 C CA . ASP A 1 1179 ? -10.419 24.425 58.436 1.00 76.56 1179 ASP A CA 1
ATOM 9345 C C . ASP A 1 1179 ? -9.919 25.802 58.933 1.00 76.56 1179 ASP A C 1
ATOM 9347 O O . ASP A 1 1179 ? -10.601 26.834 58.787 1.00 76.56 1179 ASP A O 1
ATOM 9351 N N . PRO A 1 1180 ? -8.790 25.829 59.664 1.00 78.69 1180 PRO A N 1
ATOM 9352 C CA . PRO A 1 1180 ? -8.325 27.023 60.361 1.00 78.69 1180 PRO A CA 1
ATOM 9353 C C . PRO A 1 1180 ? -7.773 28.111 59.432 1.00 78.69 1180 PRO A C 1
ATOM 9355 O O . PRO A 1 1180 ? -7.878 29.306 59.757 1.00 78.69 1180 PRO A O 1
ATOM 9358 N N . ASP A 1 1181 ? -7.171 27.737 58.306 1.00 73.50 1181 ASP A N 1
ATOM 9359 C CA . ASP A 1 1181 ? -6.556 28.657 57.342 1.00 73.50 1181 ASP A CA 1
ATOM 9360 C C . ASP A 1 1181 ? -7.448 29.006 56.136 1.00 73.50 1181 ASP A C 1
ATOM 9362 O O . ASP A 1 1181 ? -7.130 29.947 55.385 1.00 73.50 1181 ASP A O 1
ATOM 9366 N N . GLN A 1 1182 ? -8.635 28.395 56.087 1.00 74.62 1182 GLN A N 1
ATOM 9367 C CA . GLN A 1 1182 ? -9.768 28.693 55.213 1.00 74.62 1182 GLN A CA 1
ATOM 9368 C C . GLN A 1 1182 ? -9.491 28.396 53.746 1.00 74.62 1182 GLN A C 1
ATOM 9370 O O . GLN A 1 1182 ? -9.811 29.218 52.869 1.00 74.62 1182 GLN A O 1
ATOM 9375 N N . ASP A 1 1183 ? -8.873 27.258 53.469 1.00 62.53 1183 ASP A N 1
ATOM 9376 C CA . ASP A 1 1183 ? -8.666 26.770 52.107 1.00 62.53 1183 ASP A CA 1
ATOM 9377 C C . ASP A 1 1183 ? -9.676 25.706 51.657 1.00 62.53 1183 ASP A C 1
ATOM 9379 O O . ASP A 1 1183 ? -9.733 25.373 50.470 1.00 62.53 1183 ASP A O 1
ATOM 9383 N N . ASN A 1 1184 ? -10.606 25.360 52.547 1.00 62.94 1184 ASN A N 1
ATOM 9384 C CA . ASN A 1 1184 ? -11.639 24.332 52.435 1.00 62.94 1184 ASN A CA 1
ATOM 9385 C C . ASN A 1 1184 ? -11.116 22.895 52.477 1.00 62.94 1184 ASN A C 1
ATOM 9387 O O . ASN A 1 1184 ? -11.841 21.993 52.044 1.00 62.94 1184 ASN A O 1
ATOM 9391 N N . VAL A 1 1185 ? -9.917 22.670 53.010 1.00 63.81 1185 VAL A N 1
ATOM 9392 C CA . VAL A 1 1185 ? -9.416 21.338 53.332 1.00 63.81 1185 VAL A CA 1
ATOM 9393 C C . VAL A 1 1185 ? -9.439 21.159 54.856 1.00 63.81 1185 VAL A C 1
ATOM 9395 O O . VAL A 1 1185 ? -8.761 21.883 55.578 1.00 63.81 1185 VAL A O 1
ATOM 9398 N N . PRO A 1 1186 ? -10.266 20.238 55.385 1.00 70.50 1186 PRO A N 1
ATOM 9399 C CA . PRO A 1 1186 ? -10.300 19.984 56.819 1.00 70.50 1186 PRO A CA 1
ATOM 9400 C C . PRO A 1 1186 ? -8.988 19.381 57.327 1.00 70.50 1186 PRO A C 1
ATOM 9402 O O . PRO A 1 1186 ? -8.322 18.648 56.593 1.00 70.50 1186 PRO A O 1
ATOM 9405 N N . ASN A 1 1187 ? -8.658 19.608 58.598 1.00 70.62 1187 ASN A N 1
ATOM 9406 C CA . ASN A 1 1187 ? -7.431 19.117 59.236 1.00 70.62 1187 ASN A CA 1
ATOM 9407 C C . ASN A 1 1187 ? -7.167 17.618 59.004 1.00 70.62 1187 ASN A C 1
ATOM 9409 O O . ASN A 1 1187 ? -6.022 17.232 58.788 1.00 70.62 1187 ASN A O 1
ATOM 9413 N N . LEU A 1 1188 ? -8.208 16.780 58.994 1.00 64.62 1188 LEU A N 1
ATOM 9414 C CA . LEU A 1 1188 ? -8.098 15.340 58.740 1.00 64.62 1188 LEU A CA 1
ATOM 9415 C C . LEU A 1 1188 ? -7.586 15.040 57.330 1.00 64.62 1188 LEU A C 1
ATOM 9417 O O . LEU A 1 1188 ? -6.780 14.136 57.119 1.00 64.62 1188 LEU A O 1
ATOM 9421 N N . ILE A 1 1189 ? -8.043 15.818 56.356 1.00 59.25 1189 ILE A N 1
ATOM 9422 C CA . ILE A 1 1189 ? -7.623 15.698 54.964 1.00 59.25 1189 ILE A CA 1
ATOM 9423 C C . ILE A 1 1189 ? -6.200 16.258 54.823 1.00 59.25 1189 ILE A C 1
ATOM 9425 O O . ILE A 1 1189 ? -5.361 15.595 54.219 1.00 59.25 1189 ILE A O 1
ATOM 9429 N N . GLU A 1 1190 ? -5.869 17.371 55.488 1.00 65.06 1190 GLU A N 1
ATOM 9430 C CA . GLU A 1 1190 ? -4.485 17.868 55.586 1.00 65.06 1190 GLU A CA 1
ATOM 9431 C C . GLU A 1 1190 ? -3.538 16.821 56.210 1.00 65.06 1190 GLU A C 1
ATOM 9433 O O . GLU A 1 1190 ? -2.427 16.625 55.719 1.00 65.06 1190 GLU A O 1
ATOM 9438 N N . PHE A 1 1191 ? -3.970 16.097 57.246 1.00 62.00 1191 PHE A N 1
ATOM 9439 C CA . PHE A 1 1191 ? -3.199 15.029 57.885 1.00 62.00 1191 PHE A CA 1
ATOM 9440 C C . PHE A 1 1191 ? -2.888 13.881 56.931 1.00 62.00 1191 PHE A C 1
ATOM 9442 O O . PHE A 1 1191 ? -1.722 13.531 56.738 1.00 62.00 1191 PHE A O 1
ATOM 9449 N N . ILE A 1 1192 ? -3.933 13.329 56.315 1.00 50.25 1192 ILE A N 1
ATOM 9450 C CA . ILE A 1 1192 ? -3.849 12.167 55.426 1.00 50.25 1192 ILE A CA 1
ATOM 9451 C C . ILE A 1 1192 ? -2.974 12.480 54.205 1.00 50.25 1192 ILE A C 1
ATOM 9453 O O . ILE A 1 1192 ? -2.225 11.632 53.719 1.00 50.25 1192 ILE A O 1
ATOM 9457 N N . LEU A 1 1193 ? -3.026 13.721 53.726 1.00 54.41 1193 LEU A N 1
ATOM 9458 C CA . LEU A 1 1193 ? -2.405 14.121 52.474 1.00 54.41 1193 LEU A CA 1
ATOM 9459 C C . LEU A 1 1193 ? -1.053 14.859 52.641 1.00 54.41 1193 LEU A C 1
ATOM 9461 O O . LEU A 1 1193 ? -0.407 15.187 51.641 1.00 54.41 1193 LEU A O 1
ATOM 9465 N N . GLY A 1 1194 ? -0.598 15.100 53.878 1.00 55.97 1194 GLY A N 1
ATOM 9466 C CA . GLY A 1 1194 ? 0.701 15.723 54.181 1.00 55.97 1194 GLY A CA 1
ATOM 9467 C C . GLY A 1 1194 ? 0.735 17.256 54.079 1.00 55.97 1194 GLY A C 1
ATOM 9468 O O . GLY A 1 1194 ? 1.786 17.835 53.778 1.00 55.97 1194 GLY A O 1
ATOM 9469 N N . GLY A 1 1195 ? -0.407 17.898 54.302 1.00 65.12 1195 GLY A N 1
ATOM 9470 C CA . GLY A 1 1195 ? -0.601 19.341 54.304 1.00 65.12 1195 GLY A CA 1
ATOM 9471 C C . GLY A 1 1195 ? -0.263 20.030 55.633 1.00 65.12 1195 GLY A C 1
ATOM 9472 O O . GLY A 1 1195 ? 0.369 19.449 56.519 1.00 65.12 1195 GLY A O 1
ATOM 9473 N N . ASP A 1 1196 ? -0.616 21.307 55.753 1.00 77.00 1196 ASP A N 1
ATOM 9474 C CA . ASP A 1 1196 ? -0.387 22.117 56.951 1.00 77.00 1196 ASP A CA 1
ATOM 9475 C C . ASP A 1 1196 ? -1.683 22.856 57.326 1.00 77.00 1196 ASP A C 1
ATOM 9477 O O . ASP A 1 1196 ? -2.033 23.814 56.640 1.00 77.00 1196 ASP A O 1
ATOM 9481 N N . PRO A 1 1197 ? -2.346 22.491 58.442 1.00 77.94 1197 PRO A N 1
ATOM 9482 C CA . PRO A 1 1197 ? -3.674 22.998 58.818 1.00 77.94 1197 PRO A CA 1
ATOM 9483 C C . PRO A 1 1197 ? -3.719 24.499 59.162 1.00 77.94 1197 PRO A C 1
ATOM 9485 O O . PRO A 1 1197 ? -4.761 25.046 59.529 1.00 77.94 1197 PRO A O 1
ATOM 9488 N N . TYR A 1 1198 ? -2.576 25.189 59.110 1.00 85.12 1198 TYR A N 1
ATOM 9489 C CA . TYR A 1 1198 ? -2.486 26.637 59.286 1.00 85.12 1198 TYR A CA 1
ATOM 9490 C C . TYR A 1 1198 ? -1.791 27.356 58.116 1.00 85.12 1198 TYR A C 1
ATOM 9492 O O . TYR A 1 1198 ? -1.612 28.584 58.181 1.00 85.12 1198 TYR A O 1
ATOM 9500 N N . ASP A 1 1199 ? -1.364 26.631 57.079 1.00 74.19 1199 ASP A N 1
ATOM 9501 C CA . ASP A 1 1199 ? -0.694 27.168 55.895 1.00 74.19 1199 ASP A CA 1
ATOM 9502 C C . ASP A 1 1199 ? -1.256 26.578 54.596 1.00 74.19 1199 ASP A C 1
ATOM 9504 O O . ASP A 1 1199 ? -0.626 25.765 53.918 1.00 74.19 1199 ASP A O 1
ATOM 9508 N N . LYS A 1 1200 ? -2.373 27.167 54.173 1.00 66.62 1200 LYS A N 1
ATOM 9509 C CA . LYS A 1 1200 ? -3.094 26.945 52.913 1.00 66.62 1200 LYS A CA 1
ATOM 9510 C C . LYS A 1 1200 ? -2.305 26.908 51.612 1.00 66.62 1200 LYS A C 1
ATOM 9512 O O . LYS A 1 1200 ? -2.859 26.744 50.526 1.00 66.62 1200 LYS A O 1
ATOM 9517 N N . THR A 1 1201 ? -1.011 27.212 51.654 1.00 54.94 1201 THR A N 1
ATOM 9518 C CA . THR A 1 1201 ? -0.131 27.018 50.501 1.00 54.94 1201 THR A CA 1
ATOM 9519 C C . THR A 1 1201 ? 0.375 25.578 50.379 1.00 54.94 1201 THR A C 1
ATOM 9521 O O . THR A 1 1201 ? 1.111 25.292 49.431 1.00 54.94 1201 THR A O 1
ATOM 9524 N N . LYS A 1 1202 ? -0.031 24.682 51.292 1.00 55.00 1202 LYS A N 1
ATOM 9525 C CA . LYS A 1 1202 ? 0.385 23.275 51.355 1.00 55.00 1202 LYS A CA 1
ATOM 9526 C C . LYS A 1 1202 ? -0.742 22.236 51.260 1.00 55.00 1202 LYS A C 1
ATOM 9528 O O . LYS A 1 1202 ? -0.443 21.054 51.385 1.00 55.00 1202 LYS A O 1
ATOM 9533 N N . ALA A 1 1203 ? -1.965 22.655 50.953 1.00 53.62 1203 ALA A N 1
ATOM 9534 C CA . ALA A 1 1203 ? -3.132 21.783 50.904 1.00 53.62 1203 ALA A CA 1
ATOM 9535 C C . ALA A 1 1203 ? -3.044 20.656 49.849 1.00 53.62 1203 ALA A C 1
ATOM 9537 O O . ALA A 1 1203 ? -2.738 20.954 48.682 1.00 53.62 1203 ALA A O 1
ATOM 9538 N N . PRO A 1 1204 ? -3.332 19.387 50.189 1.00 53.47 1204 PRO A N 1
ATOM 9539 C CA . PRO A 1 1204 ? -3.317 18.280 49.231 1.00 53.47 1204 PRO A CA 1
ATOM 9540 C C . PRO A 1 1204 ? -4.722 17.625 49.104 1.00 53.47 1204 PRO A C 1
ATOM 9542 O O . PRO A 1 1204 ? -5.545 17.749 50.000 1.00 53.47 1204 PRO A O 1
ATOM 9545 N N . GLY A 1 1205 ? -5.093 17.033 47.952 1.00 46.69 1205 GLY A N 1
ATOM 9546 C CA . GLY A 1 1205 ? -6.522 16.786 47.614 1.00 46.69 1205 GLY A CA 1
ATOM 9547 C C . GLY A 1 1205 ? -6.959 15.327 47.336 1.00 46.69 1205 GLY A C 1
ATOM 9548 O O . GLY A 1 1205 ? -6.496 14.744 46.360 1.00 46.69 1205 GLY A O 1
ATOM 9549 N N . MET A 1 1206 ? -7.923 14.769 48.101 1.00 42.91 1206 MET A N 1
ATOM 9550 C CA . MET A 1 1206 ? -8.699 13.520 47.830 1.00 42.91 1206 MET A CA 1
ATOM 9551 C C . MET A 1 1206 ? -10.228 13.759 47.978 1.00 42.91 1206 MET A C 1
ATOM 9553 O O . MET A 1 1206 ? -10.626 14.509 48.865 1.00 42.91 1206 MET A O 1
ATOM 9557 N N . GLY A 1 1207 ? -11.094 13.098 47.179 1.00 45.78 1207 GLY A N 1
ATOM 9558 C CA . GLY A 1 1207 ? -12.564 13.038 47.356 1.00 45.78 1207 GLY A CA 1
ATOM 9559 C C . GLY A 1 1207 ? -13.217 11.655 47.093 1.00 45.78 1207 GLY A C 1
ATOM 9560 O O . GLY A 1 1207 ? -12.737 10.882 46.278 1.00 45.78 1207 GLY A O 1
ATOM 9561 N N . VAL A 1 1208 ? -14.331 11.329 47.776 1.00 44.44 1208 VAL A N 1
ATOM 9562 C CA . VAL A 1 1208 ? -15.129 10.074 47.654 1.00 44.44 1208 VAL A CA 1
ATOM 9563 C C . VAL A 1 1208 ? -16.634 10.385 47.674 1.00 44.44 1208 VAL A C 1
ATOM 9565 O O . VAL A 1 1208 ? -17.064 11.216 48.473 1.00 44.44 1208 VAL A O 1
ATOM 9568 N N . GLN A 1 1209 ? -17.455 9.713 46.851 1.00 41.94 1209 GLN A N 1
ATOM 9569 C CA . GLN A 1 1209 ? -18.906 9.934 46.762 1.00 41.94 1209 GLN A CA 1
ATOM 9570 C C . GLN A 1 1209 ? -19.735 8.645 46.537 1.00 41.94 1209 GLN A C 1
ATOM 9572 O O . GLN A 1 1209 ? -19.585 7.929 45.550 1.00 41.94 1209 GLN A O 1
ATOM 9577 N N . GLU A 1 1210 ? -20.691 8.370 47.433 1.00 40.41 1210 GLU A N 1
ATOM 9578 C CA . GLU A 1 1210 ? -21.652 7.258 47.322 1.00 40.41 1210 GLU A CA 1
ATOM 9579 C C . GLU A 1 1210 ? -22.866 7.663 46.464 1.00 40.41 1210 GLU A C 1
ATOM 9581 O O . GLU A 1 1210 ? -23.505 8.687 46.719 1.00 40.41 1210 GLU A O 1
ATOM 9586 N N . MET A 1 1211 ? -23.198 6.877 45.433 1.00 45.53 1211 MET A N 1
ATOM 9587 C CA . MET A 1 1211 ? -24.173 7.294 44.414 1.00 45.53 1211 MET A CA 1
ATOM 9588 C C . MET A 1 1211 ? -25.577 6.719 44.654 1.00 45.53 1211 MET A C 1
ATOM 9590 O O . MET A 1 1211 ? -26.565 7.422 44.431 1.00 45.53 1211 MET A O 1
ATOM 9594 N N . ASN A 1 1212 ? -25.703 5.452 45.079 1.00 45.22 1212 ASN A N 1
ATOM 9595 C CA . ASN A 1 1212 ? -26.972 4.805 45.471 1.00 45.22 1212 ASN A CA 1
ATOM 9596 C C . ASN A 1 1212 ? -26.742 3.364 45.992 1.00 45.22 1212 ASN A C 1
ATOM 9598 O O . ASN A 1 1212 ? -25.619 2.879 46.027 1.00 45.22 1212 ASN A O 1
ATOM 9602 N N . SER A 1 1213 ? -27.819 2.637 46.341 1.00 42.94 1213 SER A N 1
ATOM 9603 C CA . SER A 1 1213 ? -27.783 1.297 46.967 1.00 42.94 1213 SER A CA 1
ATOM 9604 C C . SER A 1 1213 ? -27.170 0.161 46.121 1.00 42.94 1213 SER A C 1
ATOM 9606 O O . SER A 1 1213 ? -27.321 -1.003 46.493 1.00 42.94 1213 SER A O 1
ATOM 9608 N N . LYS A 1 1214 ? -26.585 0.471 44.955 1.00 42.06 1214 LYS A N 1
ATOM 9609 C CA . LYS A 1 1214 ? -25.883 -0.460 44.058 1.00 42.06 1214 LYS A CA 1
ATOM 9610 C C . LYS A 1 1214 ? -24.533 0.083 43.523 1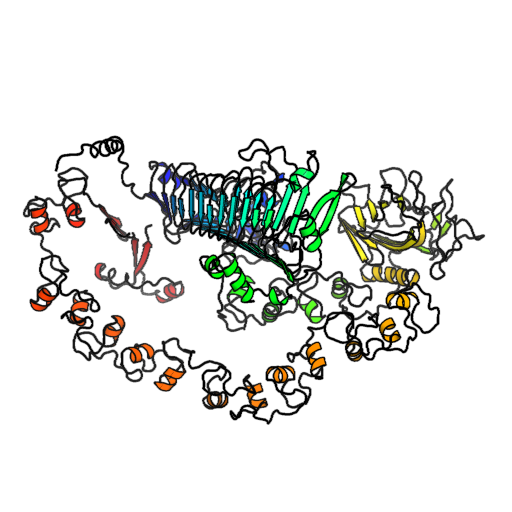.00 42.06 1214 LYS A C 1
ATOM 9612 O O . LYS A 1 1214 ? -23.903 -0.631 42.747 1.00 42.06 1214 LYS A O 1
ATOM 9617 N N . SER A 1 1215 ? -24.085 1.295 43.901 1.00 41.66 1215 SER A N 1
ATOM 9618 C CA . SER A 1 1215 ? -22.850 1.907 43.353 1.00 41.66 1215 SER A CA 1
ATOM 9619 C C . SER A 1 1215 ? -22.209 3.005 44.236 1.00 41.66 1215 SER A C 1
ATOM 9621 O O . SER A 1 1215 ? -22.928 3.905 44.690 1.00 41.66 1215 SER A O 1
ATOM 9623 N N . THR A 1 1216 ? -20.867 3.005 44.354 1.00 44.81 1216 THR A N 1
ATOM 9624 C CA . THR A 1 1216 ? -20.017 3.958 45.126 1.00 44.81 1216 THR A CA 1
ATOM 9625 C C . THR A 1 1216 ? -18.757 4.371 44.325 1.00 44.81 1216 THR A C 1
ATOM 9627 O O . THR A 1 1216 ? -18.242 3.548 43.572 1.00 44.81 1216 THR A O 1
ATOM 9630 N N . GLU A 1 1217 ? -18.244 5.607 44.472 1.00 43.12 1217 GLU A N 1
ATOM 9631 C CA . GLU A 1 1217 ? -17.110 6.184 43.695 1.00 43.12 1217 GLU A CA 1
ATOM 9632 C C . GLU A 1 1217 ? -16.029 6.860 44.602 1.00 43.12 1217 GLU A C 1
ATOM 9634 O O . GLU A 1 1217 ? -16.410 7.488 45.584 1.00 43.12 1217 GLU A O 1
ATOM 9639 N N . ILE A 1 1218 ? -14.705 6.753 44.324 1.00 46.50 1218 ILE A N 1
ATOM 9640 C CA . ILE A 1 1218 ? -13.547 7.200 45.181 1.00 46.50 1218 ILE A CA 1
ATOM 9641 C C . ILE A 1 1218 ? -12.382 7.818 44.334 1.00 46.50 1218 ILE A C 1
ATOM 9643 O O . ILE A 1 1218 ? -12.120 7.285 43.257 1.00 46.50 1218 ILE A O 1
ATOM 9647 N N . TRP A 1 1219 ? -11.638 8.867 44.785 1.00 49.09 1219 TRP A N 1
ATOM 9648 C CA . TRP A 1 1219 ? -10.433 9.445 44.101 1.00 49.09 1219 TRP A CA 1
ATOM 9649 C C . TRP A 1 1219 ? -9.394 10.255 44.956 1.00 49.09 1219 TRP A C 1
ATOM 9651 O O . TRP A 1 1219 ? -9.827 11.050 45.772 1.00 49.09 1219 TRP A O 1
ATOM 9661 N N . TYR A 1 1220 ? -8.052 10.190 44.704 1.00 40.66 1220 TYR A N 1
ATOM 9662 C CA . TYR A 1 1220 ? -6.912 10.852 45.451 1.00 40.66 1220 TYR A CA 1
ATOM 9663 C C . TYR A 1 1220 ? -5.843 11.560 44.563 1.00 40.66 1220 TYR A C 1
ATOM 9665 O O . TYR A 1 1220 ? -5.651 11.146 43.423 1.00 40.66 1220 TYR A O 1
ATOM 9673 N N . ASN A 1 1221 ? -5.095 12.568 45.068 1.00 43.06 1221 ASN A N 1
ATOM 9674 C CA . ASN A 1 1221 ? -3.990 13.266 44.359 1.00 43.06 1221 ASN A CA 1
ATOM 9675 C C . ASN A 1 1221 ? -2.694 13.418 45.208 1.00 43.06 1221 ASN A C 1
ATOM 9677 O O . ASN A 1 1221 ? -2.729 14.062 46.255 1.00 43.06 1221 ASN A O 1
ATOM 9681 N N . VAL A 1 1222 ? -1.534 12.908 44.740 1.00 34.06 1222 VAL A N 1
ATOM 9682 C CA . VAL A 1 1222 ? -0.201 13.149 45.359 1.00 34.06 1222 VAL A CA 1
ATOM 9683 C C . VAL A 1 1222 ? 0.860 13.571 44.337 1.00 34.06 1222 VAL A C 1
ATOM 9685 O O . VAL A 1 1222 ? 0.994 13.014 43.249 1.00 34.06 1222 VAL A O 1
ATOM 9688 N N . LEU A 1 1223 ? 1.656 14.571 44.727 1.00 39.69 1223 LEU A N 1
ATOM 9689 C CA . LEU A 1 1223 ? 2.801 15.128 44.008 1.00 39.69 1223 LEU A CA 1
ATOM 9690 C C . LEU A 1 1223 ? 3.988 14.138 43.928 1.00 39.69 1223 LEU A C 1
ATOM 9692 O O . LEU A 1 1223 ? 4.608 13.840 44.943 1.00 39.69 1223 LEU A O 1
ATOM 9696 N N . LYS A 1 1224 ? 4.379 13.808 42.682 1.00 38.00 1224 LYS A N 1
ATOM 9697 C CA . LYS A 1 1224 ? 5.489 12.953 42.179 1.00 38.00 1224 LYS A CA 1
ATOM 9698 C C . LYS A 1 1224 ? 5.062 11.513 41.828 1.00 38.00 1224 LYS A C 1
ATOM 9700 O O . LYS A 1 1224 ? 4.820 10.705 42.707 1.00 38.00 1224 LYS A O 1
ATOM 9705 N N . SER A 1 1225 ? 5.077 11.234 40.514 1.00 31.95 1225 SER A N 1
ATOM 9706 C CA . SER A 1 1225 ? 4.726 9.972 39.822 1.00 31.95 1225 SER A CA 1
ATOM 9707 C C . SER A 1 1225 ? 3.204 9.684 39.758 1.00 31.95 1225 SER A C 1
ATOM 9709 O O . SER A 1 1225 ? 2.516 9.674 40.769 1.00 31.95 1225 SER A O 1
ATOM 9711 N N . ARG A 1 1226 ? 2.644 9.585 38.536 1.00 32.66 1226 ARG A N 1
ATOM 9712 C CA . ARG A 1 1226 ? 1.192 9.686 38.212 1.00 32.66 1226 ARG A CA 1
ATOM 9713 C C . ARG A 1 1226 ? 0.341 8.505 38.741 1.00 32.66 1226 ARG A C 1
ATOM 9715 O O . ARG A 1 1226 ? 0.827 7.385 38.744 1.00 32.66 1226 ARG A O 1
ATOM 9722 N N . HIS A 1 1227 ? -0.927 8.772 39.095 1.00 35.28 1227 HIS A N 1
ATOM 9723 C CA . HIS A 1 1227 ? -1.971 7.829 39.570 1.00 35.28 1227 HIS A CA 1
ATOM 9724 C C . HIS A 1 1227 ? -3.264 7.896 38.693 1.00 35.28 1227 HIS A C 1
ATOM 9726 O O . HIS A 1 1227 ? -3.433 8.884 37.975 1.00 35.28 1227 HIS A O 1
ATOM 9732 N N . TYR A 1 1228 ? -4.159 6.882 38.774 1.00 38.44 1228 TYR A N 1
ATOM 9733 C CA . TYR A 1 1228 ? -5.393 6.625 37.967 1.00 38.44 1228 TYR A CA 1
ATOM 9734 C C . TYR A 1 1228 ? -6.713 6.614 38.801 1.00 38.44 1228 TYR A C 1
ATOM 9736 O O . TYR A 1 1228 ? -6.651 6.384 40.008 1.00 38.44 1228 TYR A O 1
ATOM 9744 N N . PHE A 1 1229 ? -7.903 6.778 38.178 1.00 37.22 1229 PHE A N 1
ATOM 9745 C CA . PHE A 1 1229 ? -9.245 6.727 38.820 1.00 37.22 1229 PHE A CA 1
ATOM 9746 C C . PHE A 1 1229 ? -10.148 5.586 38.281 1.00 37.22 1229 PHE A C 1
ATOM 9748 O O . PHE A 1 1229 ? -10.119 5.276 37.097 1.00 37.22 1229 PHE A O 1
ATOM 9755 N N . TYR A 1 1230 ? -11.013 4.980 39.109 1.00 43.72 1230 TYR A N 1
ATOM 9756 C CA . TYR A 1 1230 ? -11.951 3.912 38.691 1.00 43.72 1230 TYR A CA 1
ATOM 9757 C C . TYR A 1 1230 ? -13.313 4.029 39.410 1.00 43.72 1230 TYR A C 1
ATOM 9759 O O . TYR A 1 1230 ? -13.369 4.374 40.590 1.00 43.72 1230 TYR A O 1
ATOM 9767 N N . ARG A 1 1231 ? -14.419 3.725 38.713 1.00 42.56 1231 ARG A N 1
ATOM 9768 C CA . ARG A 1 1231 ? -15.801 3.612 39.227 1.00 42.56 1231 ARG A CA 1
ATOM 9769 C C . ARG A 1 1231 ? -16.195 2.143 39.193 1.00 42.56 1231 ARG A C 1
ATOM 9771 O O . ARG A 1 1231 ? -16.030 1.487 38.171 1.00 42.56 1231 ARG A O 1
ATOM 9778 N N . ILE A 1 1232 ? -16.731 1.613 40.289 1.00 49.34 1232 ILE A N 1
ATOM 9779 C CA . ILE A 1 1232 ? -17.014 0.176 40.415 1.00 49.34 1232 ILE A CA 1
ATOM 9780 C C . ILE A 1 1232 ? -18.493 -0.044 40.755 1.00 49.34 1232 ILE A C 1
ATOM 9782 O O . ILE A 1 1232 ? -19.004 0.463 41.753 1.00 49.34 1232 ILE A O 1
ATOM 9786 N N . ASN A 1 1233 ? -19.179 -0.823 39.916 1.00 50.22 1233 ASN A N 1
ATOM 9787 C CA . ASN A 1 1233 ? -20.597 -1.167 40.013 1.00 50.22 1233 ASN A CA 1
ATOM 9788 C C . ASN A 1 1233 ? -20.782 -2.673 40.261 1.00 50.22 1233 ASN A C 1
ATOM 9790 O O . ASN A 1 1233 ? -20.179 -3.497 39.575 1.00 50.22 1233 ASN A O 1
ATOM 9794 N N . LEU A 1 1234 ? -21.657 -3.045 41.202 1.00 49.03 1234 LEU A N 1
ATOM 9795 C CA . LEU A 1 1234 ? -21.869 -4.442 41.614 1.00 49.03 1234 LEU A CA 1
ATOM 9796 C C . LEU A 1 1234 ? -23.341 -4.856 41.438 1.00 49.03 1234 LEU A C 1
ATOM 9798 O O . LEU A 1 1234 ? -24.243 -4.272 42.043 1.00 49.03 1234 LEU A O 1
ATOM 9802 N N . GLU A 1 1235 ? -23.606 -5.892 40.634 1.00 54.53 1235 GLU A N 1
ATOM 9803 C CA . GLU A 1 1235 ? -24.954 -6.397 40.322 1.00 54.53 1235 GLU A CA 1
ATOM 9804 C C . GLU A 1 1235 ? -25.103 -7.893 40.652 1.00 54.53 1235 GLU A C 1
ATOM 9806 O O . GLU A 1 1235 ? -24.272 -8.696 40.281 1.00 54.53 1235 GLU A O 1
ATOM 9811 N N . ARG A 1 1236 ? -26.171 -8.322 41.335 1.00 52.84 1236 ARG A N 1
ATOM 9812 C CA . ARG A 1 1236 ? -26.338 -9.710 41.824 1.00 52.84 1236 ARG A CA 1
ATOM 9813 C C . ARG A 1 1236 ? -27.129 -10.604 40.850 1.00 52.84 1236 ARG A C 1
ATOM 9815 O O . ARG A 1 1236 ? -28.259 -10.251 40.519 1.00 52.84 1236 ARG A O 1
ATOM 9822 N N . LEU A 1 1237 ? -26.597 -11.770 40.469 1.00 50.34 1237 LEU A N 1
ATOM 9823 C CA . LEU A 1 1237 ? -27.164 -12.729 39.498 1.00 50.34 1237 LEU A CA 1
ATOM 9824 C C . LEU A 1 1237 ? -27.973 -13.876 40.155 1.00 50.34 1237 LEU A C 1
ATOM 9826 O O . LEU A 1 1237 ? -27.807 -14.186 41.338 1.00 50.34 1237 LEU A O 1
ATOM 9830 N N . ASN A 1 1238 ? -28.885 -14.502 39.393 1.00 52.09 1238 ASN A N 1
ATOM 9831 C CA . ASN A 1 1238 ? -29.863 -15.488 39.888 1.00 52.09 1238 ASN A CA 1
ATOM 9832 C C . ASN A 1 1238 ? -29.382 -16.954 39.692 1.00 52.09 1238 ASN A C 1
ATOM 9834 O O . ASN A 1 1238 ? -29.206 -17.389 38.557 1.00 52.09 1238 ASN A O 1
ATOM 9838 N N . PRO A 1 1239 ? -29.228 -17.762 40.758 1.00 44.66 1239 PRO A N 1
ATOM 9839 C CA . PRO A 1 1239 ? -28.448 -19.012 40.729 1.00 44.66 1239 PRO A CA 1
ATOM 9840 C C . PRO A 1 1239 ? -29.056 -20.231 39.999 1.00 44.66 1239 PRO A C 1
ATOM 9842 O O . PRO A 1 1239 ? -28.388 -21.254 39.917 1.00 44.66 1239 PRO A O 1
ATOM 9845 N N . ASN A 1 1240 ? -30.293 -20.178 39.482 1.00 40.94 1240 ASN A N 1
ATOM 9846 C CA . ASN A 1 1240 ? -30.930 -21.330 38.803 1.00 40.94 1240 ASN A CA 1
ATOM 9847 C C . ASN A 1 1240 ? -30.770 -21.342 37.267 1.00 40.94 1240 ASN A C 1
ATOM 9849 O O . ASN A 1 1240 ? -31.078 -22.360 36.656 1.00 40.94 1240 ASN A O 1
ATOM 9853 N N . ASN A 1 1241 ? -30.293 -20.242 36.668 1.00 47.78 1241 ASN A N 1
ATOM 9854 C CA . ASN A 1 1241 ? -30.049 -20.091 35.223 1.00 47.78 1241 ASN A CA 1
ATOM 9855 C C . ASN A 1 1241 ? -28.585 -19.716 34.915 1.00 47.78 1241 ASN A C 1
ATOM 9857 O O . ASN A 1 1241 ? -28.263 -19.372 33.783 1.00 47.78 1241 ASN A O 1
ATOM 9861 N N . SER A 1 1242 ? -27.689 -19.788 35.909 1.00 39.50 1242 SER A N 1
ATOM 9862 C CA . SER A 1 1242 ? -26.302 -19.317 35.789 1.00 39.50 1242 SER A CA 1
ATOM 9863 C C . SER A 1 1242 ? -25.520 -19.990 34.655 1.00 39.50 1242 SER A C 1
ATOM 9865 O O . SER A 1 1242 ? -24.636 -19.355 34.106 1.00 39.50 1242 SER A O 1
ATOM 9867 N N . TRP A 1 1243 ? -25.883 -21.220 34.260 1.00 36.28 1243 TRP A N 1
ATOM 9868 C CA . TRP A 1 1243 ? -25.280 -21.959 33.139 1.00 36.28 1243 TRP A CA 1
ATOM 9869 C C . TRP A 1 1243 ? -25.749 -21.509 31.735 1.00 36.28 1243 TRP A C 1
ATOM 9871 O O . TRP A 1 1243 ? -24.976 -21.632 30.796 1.00 36.28 1243 TRP A O 1
ATOM 9881 N N . GLU A 1 1244 ? -26.961 -20.953 31.579 1.00 35.84 1244 GLU A N 1
ATOM 9882 C CA . GLU A 1 1244 ? -27.469 -20.405 30.296 1.00 35.84 1244 GLU A CA 1
ATOM 9883 C C . GLU A 1 1244 ? -27.125 -18.909 30.112 1.00 35.84 1244 GLU A C 1
ATOM 9885 O O . GLU A 1 1244 ? -27.144 -18.413 28.993 1.00 35.84 1244 GLU A O 1
ATOM 9890 N N . GLU A 1 1245 ? -26.758 -18.188 31.184 1.00 38.09 1245 GLU A N 1
ATOM 9891 C CA . GLU A 1 1245 ? -26.151 -16.840 31.109 1.00 38.09 1245 GLU A CA 1
ATOM 9892 C C . GLU A 1 1245 ? -24.606 -16.872 31.002 1.00 38.09 1245 GLU A C 1
ATOM 9894 O O . GLU A 1 1245 ? -24.020 -15.866 30.613 1.00 38.09 1245 GLU A O 1
ATOM 9899 N N . LEU A 1 1246 ? -23.952 -18.006 31.314 1.00 36.44 1246 LEU A N 1
ATOM 9900 C CA . LEU A 1 1246 ? -22.504 -18.244 31.124 1.00 36.44 1246 LEU A CA 1
ATOM 9901 C C . LEU A 1 1246 ? -22.134 -18.572 29.660 1.00 36.44 1246 LEU A C 1
ATOM 9903 O O . LEU A 1 1246 ? -21.003 -18.325 29.270 1.00 36.44 1246 LEU A O 1
ATOM 9907 N N . LEU A 1 1247 ? -23.087 -19.059 28.847 1.00 33.25 1247 LEU A N 1
ATOM 9908 C CA . LEU A 1 1247 ? -22.941 -19.338 27.401 1.00 33.25 1247 LEU A CA 1
ATOM 9909 C C . LEU A 1 1247 ? -23.023 -18.081 26.502 1.00 33.25 1247 LEU A C 1
ATOM 9911 O O . LEU A 1 1247 ? -22.979 -18.197 25.287 1.00 33.25 1247 LEU A O 1
ATOM 9915 N N . ASN A 1 1248 ? -23.149 -16.890 27.096 1.00 34.78 1248 ASN A N 1
ATOM 9916 C CA . ASN A 1 1248 ? -23.169 -15.583 26.421 1.00 34.78 1248 ASN A CA 1
ATOM 9917 C C . ASN A 1 1248 ? -22.086 -14.647 26.996 1.00 34.78 1248 ASN A C 1
ATOM 9919 O O . ASN A 1 1248 ? -22.307 -13.439 27.113 1.00 34.78 1248 ASN A O 1
ATOM 9923 N N . PHE A 1 1249 ? -20.953 -15.194 27.447 1.00 28.34 1249 PHE A N 1
ATOM 9924 C CA . PHE A 1 1249 ? -19.883 -14.394 28.040 1.00 28.34 1249 PHE A CA 1
ATOM 9925 C C . PHE A 1 1249 ? -18.603 -14.451 27.205 1.00 28.34 1249 PHE A C 1
ATOM 9927 O O . PHE A 1 1249 ? -17.808 -15.376 27.325 1.00 28.34 1249 PHE A O 1
ATOM 9934 N N . ASP A 1 1250 ? -18.454 -13.405 26.397 1.00 39.94 1250 ASP A N 1
ATOM 9935 C CA . ASP A 1 1250 ? -17.213 -12.871 25.848 1.00 39.94 1250 ASP A CA 1
ATOM 9936 C C . ASP A 1 1250 ? -16.230 -12.545 26.998 1.00 39.94 1250 ASP A C 1
ATOM 9938 O O . ASP A 1 1250 ? -16.598 -11.885 27.983 1.00 39.94 1250 ASP A O 1
ATOM 9942 N N . GLN A 1 1251 ? -15.008 -13.078 26.922 1.00 27.00 1251 GLN A N 1
ATOM 9943 C CA . GLN A 1 1251 ? -13.895 -12.755 27.816 1.00 27.00 1251 GLN A CA 1
ATOM 9944 C C . GLN A 1 1251 ? -12.635 -12.480 26.998 1.00 27.00 1251 GLN A C 1
ATOM 9946 O O . GLN A 1 1251 ? -11.994 -13.409 26.529 1.00 27.00 1251 GLN A O 1
ATOM 9951 N N . GLY A 1 1252 ? -12.164 -11.233 27.060 1.00 27.22 1252 GLY A N 1
ATOM 9952 C CA . GLY A 1 1252 ? -10.786 -10.974 27.472 1.00 27.22 1252 GLY A CA 1
ATOM 9953 C C . GLY A 1 1252 ? -10.595 -9.652 28.228 1.00 27.22 1252 GLY A C 1
ATOM 9954 O O . GLY A 1 1252 ? -10.147 -8.666 27.663 1.00 27.22 1252 GLY A O 1
ATOM 9955 N N . VAL A 1 1253 ? -10.846 -9.645 29.546 1.00 28.78 1253 VAL A N 1
ATOM 9956 C CA . VAL A 1 1253 ? -9.937 -8.965 30.491 1.00 28.78 1253 VAL A CA 1
ATOM 9957 C C . VAL A 1 1253 ? -9.662 -9.912 31.657 1.00 28.78 1253 VAL A C 1
ATOM 9959 O O . VAL A 1 1253 ? -10.547 -10.183 32.472 1.00 28.78 1253 VAL A O 1
ATOM 9962 N N . ARG A 1 1254 ? -8.400 -10.323 31.803 1.00 33.53 1254 ARG A N 1
ATOM 9963 C CA . ARG A 1 1254 ? -7.780 -10.565 33.109 1.00 33.53 1254 ARG A CA 1
ATOM 9964 C C . ARG A 1 1254 ? -6.455 -9.813 33.184 1.00 33.53 1254 ARG A C 1
ATOM 9966 O O . ARG A 1 1254 ? -5.448 -10.257 32.661 1.00 33.53 1254 ARG A O 1
ATOM 9973 N N . ALA A 1 1255 ? -6.479 -8.709 33.925 1.00 30.66 1255 ALA A N 1
ATOM 9974 C CA . ALA A 1 1255 ? -5.447 -8.461 34.921 1.00 30.66 1255 ALA A CA 1
ATOM 9975 C C . ALA A 1 1255 ? -5.886 -9.162 36.222 1.00 30.66 1255 ALA A C 1
ATOM 9977 O O . ALA A 1 1255 ? -7.053 -9.057 36.620 1.00 30.66 1255 ALA A O 1
ATOM 9978 N N . LEU A 1 1256 ? -4.978 -9.872 36.888 1.00 31.52 1256 LEU A N 1
ATOM 9979 C CA . LEU A 1 1256 ? -5.125 -10.286 38.287 1.00 31.52 1256 LEU A CA 1
ATOM 9980 C C . LEU A 1 1256 ? -4.873 -9.057 39.185 1.00 31.52 1256 LEU A C 1
ATOM 9982 O O . LEU A 1 1256 ? -3.804 -8.478 39.064 1.00 31.52 1256 LEU A O 1
ATOM 9986 N N . ASP A 1 1257 ? -5.870 -8.627 39.991 1.00 35.53 1257 ASP A N 1
ATOM 9987 C CA . ASP A 1 1257 ? -5.725 -8.324 41.447 1.00 35.53 1257 ASP A CA 1
ATOM 9988 C C . ASP A 1 1257 ? -7.018 -7.795 42.156 1.00 35.53 1257 ASP A C 1
ATOM 9990 O O . ASP A 1 1257 ? -7.108 -7.765 43.382 1.00 35.53 1257 ASP A O 1
ATOM 9994 N N . LEU A 1 1258 ? -8.084 -7.368 41.450 1.00 35.06 1258 LEU A N 1
ATOM 9995 C CA . LEU A 1 1258 ? -9.200 -6.624 42.097 1.00 35.06 1258 LEU A CA 1
ATOM 9996 C C . LEU A 1 1258 ? -10.387 -7.454 42.648 1.00 35.06 1258 LEU A C 1
ATOM 9998 O O . LEU A 1 1258 ? -11.271 -6.906 43.315 1.00 35.06 1258 LEU A O 1
ATOM 10002 N N . SER A 1 1259 ? -10.458 -8.761 42.377 1.00 40.69 1259 SER A N 1
ATOM 10003 C CA . SER A 1 1259 ? -11.649 -9.580 42.678 1.00 40.69 1259 SER A CA 1
ATOM 10004 C C . SER A 1 1259 ? -11.770 -10.011 44.149 1.00 40.69 1259 SER A C 1
ATOM 10006 O O . SER A 1 1259 ? -12.884 -10.251 44.622 1.00 40.69 1259 SER A O 1
ATOM 10008 N N . SER A 1 1260 ? -10.664 -10.055 44.902 1.00 38.50 1260 SER A N 1
ATOM 10009 C CA . SER A 1 1260 ? -10.624 -10.580 46.278 1.00 38.50 1260 SER A CA 1
ATOM 10010 C C . SER A 1 1260 ? -11.157 -9.595 47.338 1.00 38.50 1260 SER A C 1
ATOM 10012 O O . SER A 1 1260 ? -11.893 -10.003 48.235 1.00 38.50 1260 SER A O 1
ATOM 10014 N N . LYS A 1 1261 ? -10.896 -8.283 47.214 1.00 41.31 1261 LYS A N 1
ATOM 10015 C CA . LYS A 1 1261 ? -11.274 -7.261 48.226 1.00 41.31 1261 LYS A CA 1
ATOM 10016 C C . LYS A 1 1261 ? -12.759 -6.865 48.223 1.00 41.31 1261 LYS A C 1
ATOM 10018 O O . LYS A 1 1261 ? -13.282 -6.417 49.241 1.00 41.31 1261 LYS A O 1
ATOM 10023 N N . ILE A 1 1262 ? -13.463 -7.046 47.103 1.00 43.34 1262 ILE A N 1
ATOM 10024 C CA . ILE A 1 1262 ? -14.894 -6.707 46.970 1.00 43.34 1262 ILE A CA 1
ATOM 10025 C C . ILE A 1 1262 ? -15.794 -7.747 47.669 1.00 43.34 1262 ILE A C 1
ATOM 10027 O O . ILE A 1 1262 ? -16.891 -7.418 48.130 1.00 43.34 1262 ILE A O 1
ATOM 10031 N N . LEU A 1 1263 ? -15.333 -8.998 47.788 1.00 42.81 1263 LEU A N 1
ATOM 10032 C CA . LEU A 1 1263 ? -16.120 -10.106 48.343 1.00 42.81 1263 LEU A CA 1
ATOM 10033 C C . LEU A 1 1263 ? -16.252 -10.063 49.879 1.00 42.81 1263 LEU A C 1
ATOM 10035 O O . LEU A 1 1263 ? -17.287 -10.492 50.396 1.00 42.81 1263 LEU A O 1
ATOM 10039 N N . ASP A 1 1264 ? -15.293 -9.471 50.603 1.00 42.53 1264 ASP A N 1
ATOM 10040 C CA . ASP A 1 1264 ? -15.336 -9.364 52.074 1.00 42.53 1264 ASP A CA 1
ATOM 10041 C C . ASP A 1 1264 ? -16.337 -8.306 52.591 1.00 42.53 1264 ASP A C 1
ATOM 10043 O O . ASP A 1 1264 ? -16.901 -8.468 53.676 1.00 42.53 1264 ASP A O 1
ATOM 10047 N N . GLY A 1 1265 ? -16.643 -7.259 51.809 1.00 41.66 1265 GLY A N 1
ATOM 10048 C CA . GLY A 1 1265 ? -17.527 -6.154 52.221 1.00 41.66 1265 GLY A CA 1
ATOM 10049 C C . GLY A 1 1265 ? -19.039 -6.412 52.104 1.00 41.66 1265 GLY A C 1
ATOM 10050 O O . GLY A 1 1265 ? -19.833 -5.700 52.719 1.00 41.66 1265 GLY A O 1
ATOM 10051 N N . LEU A 1 1266 ? -19.474 -7.419 51.333 1.00 49.91 1266 LEU A N 1
ATOM 10052 C CA . LEU A 1 1266 ? -20.902 -7.618 51.020 1.00 49.91 1266 LEU A CA 1
ATOM 10053 C C . LEU A 1 1266 ? -21.616 -8.687 51.867 1.00 49.91 1266 LEU A C 1
ATOM 10055 O O . LEU A 1 1266 ? -22.845 -8.754 51.820 1.00 49.91 1266 LEU A O 1
ATOM 10059 N N . HIS A 1 1267 ? -20.892 -9.492 52.660 1.00 42.75 1267 HIS A N 1
ATOM 10060 C CA . HIS A 1 1267 ? -21.442 -10.492 53.597 1.00 42.75 1267 HIS A CA 1
ATOM 10061 C C . HIS A 1 1267 ? -22.595 -11.377 53.040 1.00 42.75 1267 HIS A C 1
ATOM 10063 O O . HIS A 1 1267 ? -23.506 -11.754 53.784 1.00 42.75 1267 HIS A O 1
ATOM 10069 N N . ASP A 1 1268 ? -22.589 -11.745 51.751 1.00 46.25 1268 ASP A N 1
ATOM 10070 C CA . ASP A 1 1268 ? -23.662 -12.536 51.123 1.00 46.25 1268 ASP A CA 1
ATOM 10071 C C . ASP A 1 1268 ? -23.117 -13.542 50.086 1.00 46.25 1268 ASP A C 1
ATOM 10073 O O . ASP A 1 1268 ? -22.288 -13.204 49.246 1.00 46.25 1268 ASP A O 1
ATOM 10077 N N . LYS A 1 1269 ? -23.588 -14.799 50.132 1.00 46.09 1269 LYS A N 1
ATOM 10078 C CA . LYS A 1 1269 ? -23.167 -15.893 49.233 1.00 46.09 1269 LYS A CA 1
ATOM 10079 C C . LYS A 1 1269 ? -24.055 -15.939 47.987 1.00 46.09 1269 LYS A C 1
ATOM 10081 O O . LYS A 1 1269 ? -24.928 -16.801 47.868 1.00 46.09 1269 LYS A O 1
ATOM 10086 N N . ALA A 1 1270 ? -23.853 -15.005 47.066 1.00 47.06 1270 ALA A N 1
ATOM 10087 C CA . ALA A 1 1270 ? -24.432 -15.045 45.723 1.00 47.06 1270 ALA A CA 1
ATOM 10088 C C . ALA A 1 1270 ? -23.396 -14.679 44.661 1.00 47.06 1270 ALA A C 1
ATOM 10090 O O . ALA A 1 1270 ? -22.361 -14.110 44.980 1.00 47.06 1270 ALA A O 1
ATOM 10091 N N . VAL A 1 1271 ? -23.689 -15.006 43.403 1.00 46.69 1271 VAL A N 1
ATOM 10092 C CA . VAL A 1 1271 ? -22.866 -14.605 42.259 1.00 46.69 1271 VAL A CA 1
ATOM 10093 C C . VAL A 1 1271 ? -23.211 -13.158 41.918 1.00 46.69 1271 VAL A C 1
ATOM 10095 O O . VAL A 1 1271 ? -24.387 -12.833 41.750 1.00 46.69 1271 VAL A O 1
ATOM 10098 N N . TYR A 1 1272 ? -22.207 -12.290 41.848 1.00 50.69 1272 TYR A N 1
ATOM 10099 C CA . TYR A 1 1272 ? -22.357 -10.895 41.443 1.00 50.69 1272 TYR A CA 1
ATOM 10100 C C . TYR A 1 1272 ? -21.576 -10.659 40.147 1.00 50.69 1272 TYR A C 1
ATOM 10102 O O . TYR A 1 1272 ? -20.448 -11.114 40.004 1.00 50.69 1272 TYR A O 1
ATOM 10110 N N . ARG A 1 1273 ? -22.177 -9.937 39.208 1.00 49.72 1273 ARG A N 1
ATOM 10111 C CA . ARG A 1 1273 ? -21.536 -9.303 38.062 1.00 49.72 1273 ARG A CA 1
ATOM 10112 C C . ARG A 1 1273 ? -20.901 -7.991 38.531 1.00 49.72 1273 ARG A C 1
ATOM 10114 O O . ARG A 1 1273 ? -21.606 -7.096 38.998 1.00 49.72 1273 ARG A O 1
ATOM 10121 N N . ILE A 1 1274 ? -19.582 -7.889 38.411 1.00 47.62 1274 ILE A N 1
ATOM 10122 C CA . ILE A 1 1274 ? -18.803 -6.683 38.720 1.00 47.62 1274 ILE A CA 1
ATOM 10123 C C . ILE A 1 1274 ? -18.566 -5.930 37.410 1.00 47.62 1274 ILE A C 1
ATOM 10125 O O . ILE A 1 1274 ? -18.152 -6.535 36.427 1.00 47.62 1274 ILE A O 1
ATOM 10129 N N . ARG A 1 1275 ? -18.832 -4.623 37.377 1.00 47.44 1275 ARG A N 1
ATOM 10130 C CA . ARG A 1 1275 ? -18.427 -3.740 36.277 1.00 47.44 1275 ARG A CA 1
ATOM 10131 C C . ARG A 1 1275 ? -17.521 -2.658 36.827 1.00 47.44 1275 ARG A C 1
ATOM 10133 O O . ARG A 1 1275 ? -17.959 -1.845 37.636 1.00 47.44 1275 ARG A O 1
ATOM 10140 N N . MET A 1 1276 ? -16.274 -2.668 36.388 1.00 41.19 1276 MET A N 1
ATOM 10141 C CA . MET A 1 1276 ? -15.314 -1.613 36.668 1.00 41.19 1276 MET A CA 1
ATOM 10142 C C . MET A 1 1276 ? -15.222 -0.738 35.435 1.00 41.19 1276 MET A C 1
ATOM 10144 O O . MET A 1 1276 ? -15.081 -1.228 34.321 1.00 41.19 1276 MET A O 1
ATOM 10148 N N . GLU A 1 1277 ? -15.339 0.554 35.642 1.00 43.97 1277 GLU A N 1
ATOM 10149 C CA . GLU A 1 1277 ? -15.249 1.557 34.605 1.00 43.97 1277 GLU A CA 1
ATOM 10150 C C . GLU A 1 1277 ? -14.050 2.412 34.988 1.00 43.97 1277 GLU A C 1
ATOM 10152 O O . GLU A 1 1277 ? -14.058 3.057 36.041 1.00 43.97 1277 GLU A O 1
ATOM 10157 N N . ARG A 1 1278 ? -12.973 2.352 34.196 1.00 41.22 1278 ARG A N 1
ATOM 10158 C CA . ARG A 1 1278 ? -11.853 3.267 34.396 1.00 41.22 1278 ARG A CA 1
ATOM 10159 C C . ARG A 1 1278 ? -12.390 4.651 34.151 1.00 41.22 1278 ARG A C 1
ATOM 10161 O O . ARG A 1 1278 ? -12.822 4.995 33.051 1.00 41.22 1278 ARG A O 1
ATOM 10168 N N . LEU A 1 1279 ? -12.407 5.413 35.224 1.00 40.62 1279 LEU A N 1
ATOM 10169 C CA . LEU A 1 1279 ? -12.739 6.793 35.076 1.00 40.62 1279 LEU A CA 1
ATOM 10170 C C . LEU A 1 1279 ? -11.502 7.466 34.547 1.00 40.62 1279 LEU A C 1
ATOM 10172 O O . LEU A 1 1279 ? -10.399 7.106 34.960 1.00 40.62 1279 LEU A O 1
ATOM 10176 N N . PRO A 1 1280 ? -11.677 8.381 33.610 1.00 35.69 1280 PRO A N 1
ATOM 10177 C CA . PRO A 1 1280 ? -10.546 8.781 32.825 1.00 35.69 1280 PRO A CA 1
ATOM 10178 C C . PRO A 1 1280 ? -9.486 9.497 33.682 1.00 35.69 1280 PRO A C 1
ATOM 10180 O O . PRO A 1 1280 ? -9.809 9.941 34.821 1.00 35.69 1280 PRO A O 1
#

Secondary structure (DSSP, 8-state):
----TTTTSSSSSTTSSS-S---PPPPEEEE-TTS-HHHHHHHSPTT-EEEEPSEEEET--EEPPTT-EEEEPTTEEEESEEEP---EEETTEEEEE-----PPPPPS-GGGBSSGGGG----EEETTEEPEEESS--GGGGSSSEEEEETTTTEEEESS-GGGS-EEEE-S-S-SEEE-SSS-EEES-EEE-----TT-EEEEE-TT-EEES-EEE--SSEEEEE-TT-EEES-EEES-SSEEEEE--SS-EEES-EEES--TT-B-TTTT-EEEEEES-BS-EEES-EEES-SS-SEEEESS-EEEEEES-EEES-SS-SEEEES-EEEEEES-EEEEE-SSPPSSTT-SSSEEEES-EEEEEES-EEEE--STT----SEEEEEE--GGGTTBTTBS----S-EEES-EEEETT---EEEEEESSS-S-HHHHHHS--EEES-EEEESSTTS--EEEEEE-TTS-EEEEEE-HHHHHHTTSBSS-EEEE--GGGG-TT-HHHHHHHHHHHSS-HHHHHGGGGGGS------SS-SSS-HHHHHHHT--TTS--TT--SSSSS--HHHHHHHT--TT-SSSS-SSS-HHHHHHTT--TTS--TT--TTSSS--HHHHHHHT--TTS-----PPPP-SSEEEEEETTB-B--SSSSB-SEEE-TT--S-EEEPPTTPPPPEEEEEEETTEEEEE-TT-EEEESSS-SS-S-TTEEEEEEEEEES---SSS--EEEEE--SSSSSSEEEEEETTEEEEEE-SSSS--EEEEEEEP-TT-EEEEEEEEETTTTEEEEEETTEEEEEEE-------S--EEE--TTSPBP-EEEEEEEEESS---HHHHHHHHHHHHHHHS-TT-----SS-SSS-HHHHHHTT--S-TT--SSSSS--HHHHHHHT--TT-SSSSSSSS-HHHHHHHT--TTS--TT--SSSSS--HHHHHHHT--TT-S-SSSSSS-HHHHHHTT--TTS--TT--SS-SS--HHHHHHHT--TT-S-SSSSSS-HHHHHHHT--TTS-TTT--SSSSSS-HHHHHHHT--TT-S-SSSSSS-HHHHHHTT--TTS--TT--SS-SS--HHHHHHHT--TT-S-SS-SSS-HHHHHHHT--TTS--TT--TTSSS--HHHHHHHT--TT----SSSSSS-HHHHHHHT--TTS--TT--SSSSS--HHHHHHHT--TT-TTS---EEEEEEETTEEEEEE--SSS---EEEEEEEEPPTTSHHHHGGG-------SSSHHHHHHSS---S-EEEEEEEE-

Radius of gyration: 41.73 Å; chains: 1; bounding box: 77×93×145 Å

Sequence (1280 aa):
MKLNKGFIFYFQLVLISCFTKSVALSDVVRLPLGKDLQSIINEQDKGTSFLLETGIHRGYELDLKDGDTLTGSDGAILSGAELLTGWKYEDPYWVHEGPHSKAIPSLDDETRVWESRANFPHDLFCDDVPLIQRMSRSLYLREGNYWFYDYDEDKIYIGFDPSGCELELSGLCRYGLRAKGRGVTLRNVRFENYATYDLNPAVDLGPGAVVERCTVSGSHCIGIRISSNSVIRHSVFNYNGLAGLHNGGNETLIEFCEFGHNGWAGFSGDWARGGCKVPGVTNTVLRRNYAHHNTGPGFWFDINSNGNLFEENLSEFNSWEGLIYELSCGCEIRNNILRWNGLVPRGGQLWGVPFVIQNAENANIHHNYLEASPANGARGGGLSMINQFRPQYADGICGEHTTEGNHIHNNVMVMPNGGYNGLQYGSFGWDTYDDFLKAGNLWEKNTYLSGKPTRGNFHWYGPGKEEDFVIEFLNWNEWRNRGQDTDSILIGKHSSFFNPFNPELDDLILKTTGVSYQEIKGPFVQLVFDDEDDSDNDGMPDAWEKSNGLDWTSEDANEDTDSDGLKNIVEYQRSTNPQKPDTDGDGIPDGWELDHGINPLFEDSLLDPDEDSFTNLEEYELNTEPIVADKLKLSVPEEGLTMWLKSGAPMNTKYLGRVSSWKDWRQKNNQMDTPFNHQAPVINNETHNGYPLLDFSSGDLKSSANDVLGDAGDGWTLFNVFRVKKINKGSKKFALMGNSVWRESGFRLTIEQGHLHFYSTQSEDPISVGAHRRLIDQELVVMTLYYDDINREGRLYLDGIEQERAKGHIPFNSEPLWIGHIGGMQSQEAKHAELLTYNKPLDHAERKAVEAMLLGKYKSKGVLSNDSDNDGISDWWEMEYGAIEIAQGDADSDGLSNLEEYLNHTNPYVLDTDGDGLTDAWELSNGWNPRLDDSAVDIDSDGLDSVKEMELKTNSERADTDGDLMHDGWEFINGLDPLVDDADDDPDKDKLKNLDEFLNNTLAQNPDSDMDSLSDSWEIINGWDPLNNAIENDSDDDGLTDFEEFRYKTDIASVDTDNDKIADGDEIKNNLNPLVNDADQDPDSDGLNNLSEIDLGTDPFLKDTDSDGMPDGWESKNRMNALSDDALEDFDFDSISNLSEYVNGTDPIEWIDIDEDGMHDLWERQSGLRVNVVDGDEDPDQDNVPNLIEFILGGDPYDKTKAPGMGVQEMNSKSTEIWYNVLKSRHYFYRINLERLNPNNSWEELLNFDQGVRALDLSSKILDGLHDKAVYRIRMERLP

pLDDT: mean 76.64, std 16.61, range [27.0, 98.38]

Foldseek 3Di:
DDDDPDPVVVVVVVPPPPDDDDDDDADAAEQEAPDPSQVSQVPDDALHEYEYFADEREQDEHEHEANYEYEYDANREDELKDWFDDWDDDVQWTKGADDLDDDQDAAPDPLFFQDPLLSPLKFKDWQQHTADEDDDDDPCLLLQRYKYQDPVRNMIIHRDDNPVTGIIIRRSAQARYAYQHENYEYYQYEYGQHSHHRQDENEEHHENYEAYNYEFANGLAEHYEYAENYEHALYEQEHHQAESYEYAYEPYEHAHYEFYHWNNSRTDQVPGFAYYEHEQYEAYEYALYEGEHTQYERYEYEAAYEAYEYAHYEYAHHCWEPYEAYNYEYYEAALYEQEHWQLNFDDDQQTRFNYEYELYAQYEHFLYEFYWHPHPPGQQARYEYYYEDDQVRQPHPRHGRGRANYEHALYEIHRLAAHEHEYAYYDDDDPPPVCSLVRHQEYEAYEYEYQCLAWQNYWYWQQDPPRDIDIDRDHPVRCVVSVRYPHYDYDHDHSVCPPPPNVVVQVVSCVRSVAGPCRSCVSVVPPQDPAQDQQCPLQDGLSRCVVLVHDSNDNQQQPQQCPLQDGPVVCVVLVARSSDQQRCPLQHGCNVQVVQVHRSNDNQQQDQQCPLLHGPVSCSVVVHHSNDRDPDPFDADPAQWQAKFFQADDFPPPDQWFGQKTHGRVRPPKIWGFDDPWGGWGFDPDDFLNFTWTWQLRTKTWMPAQASQDPAQFWKKKKWKKWFQDDDQDQFKAFFKDFDDPQAAFKTWTDGNQKIWIWGRHDPFIDIDIFPDGHHHGDIWIWMWTATNVQQKIWIDILSRTGDMDHHDTDRGRTIMMGHDDPPGNHGGMITGMMIMGNHGDDPSNVVSVSVVCCVRRPPPDDPDDPPPPQQAGPVLCVVLPNPVHQQDQACPLPDGVNNCRVLVAHSNDQQRCPLQHGPNRQVVVVHRSNDNQQQDQQCPLQDGPNRCVVLVADSNDQQRCPLPRGCNVCVVLVHRSNDNQQQDQQCPLPHGPVSCSVLVARSNAQQRCPLPDGCVRCVVVVHRSNDNQCPDQQCPLQAGNVRCVVLVADSNDQQRCPLPRGCNLCVVLVHRSNDNQQQDQQCPLQHGPVRCSVLVARSNDQQRCPLQHGPSRCVVLVHRSNDNQQQPQQCPPPAGPVNCVVVVNRSNDADQQCPLQAGQVVCVVLVHDSNDNQQQPQQCPLNHGVNQCRVQVARSNDSVGHFDWDWADDDPFWTFTGGDHPDDDDFGKTKGKAFDDPPCVVVVVVPDDDDDDDPDPPPVVVVPPPDPTDIDMDMTGRD